Protein AF-A0A0P7BSI5-F1 (afdb_monomer)

Mean predicted aligned error: 13.87 Å

Structure (mmCIF, N/CA/C/O backbone):
data_AF-A0A0P7BSI5-F1
#
_entry.id   AF-A0A0P7BSI5-F1
#
loop_
_atom_site.group_PDB
_atom_site.id
_atom_site.type_symbol
_atom_site.label_atom_id
_atom_site.label_alt_id
_atom_site.label_comp_id
_atom_site.label_asym_id
_atom_site.label_entity_id
_atom_site.label_seq_id
_atom_site.pdbx_PDB_ins_code
_atom_site.Cartn_x
_atom_site.Cartn_y
_atom_site.Cartn_z
_atom_site.occupancy
_atom_site.B_iso_or_equiv
_atom_site.auth_seq_id
_atom_site.auth_comp_id
_atom_site.auth_asym_id
_atom_site.auth_atom_id
_atom_site.pdbx_PDB_model_num
ATOM 1 N N . MET A 1 1 ? -85.594 3.647 85.247 1.00 45.12 1 MET A N 1
ATOM 2 C CA . MET A 1 1 ? -85.128 4.109 83.918 1.00 45.12 1 MET A CA 1
ATOM 3 C C . MET A 1 1 ? -84.275 5.355 84.146 1.00 45.12 1 MET A C 1
ATOM 5 O O . MET A 1 1 ? -84.778 6.254 84.800 1.00 45.12 1 MET A O 1
ATOM 9 N N . ARG A 1 2 ? -83.015 5.381 83.673 1.00 43.72 2 ARG A N 1
ATOM 10 C CA . ARG A 1 2 ? -81.914 6.334 84.001 1.00 43.72 2 ARG A CA 1
ATOM 11 C C . ARG A 1 2 ? -80.942 5.905 85.118 1.00 43.72 2 ARG A C 1
ATOM 13 O O . ARG A 1 2 ? -80.667 6.670 86.029 1.00 43.72 2 ARG A O 1
ATOM 20 N N . LEU A 1 3 ? -80.390 4.693 85.025 1.00 41.72 3 LEU A N 1
ATOM 21 C CA . LEU A 1 3 ? -79.146 4.316 85.721 1.00 41.72 3 LEU A CA 1
ATOM 22 C C . LEU A 1 3 ? -78.471 3.142 84.985 1.00 41.72 3 LEU A C 1
ATOM 24 O O . LEU A 1 3 ? -78.188 2.102 85.563 1.00 41.72 3 LEU A O 1
ATOM 28 N N . THR A 1 4 ? -78.324 3.270 83.662 1.00 49.59 4 THR A N 1
ATOM 29 C CA . THR A 1 4 ? -77.847 2.176 82.787 1.00 49.59 4 THR A CA 1
ATOM 30 C C . THR A 1 4 ? -76.800 2.642 81.767 1.00 49.59 4 THR A C 1
ATOM 32 O O . THR A 1 4 ? -76.463 1.902 80.857 1.00 49.59 4 THR A O 1
ATOM 35 N N . ILE A 1 5 ? -76.276 3.869 81.895 1.00 52.22 5 ILE A N 1
ATOM 36 C CA . ILE A 1 5 ? -75.336 4.454 80.913 1.00 52.22 5 ILE A CA 1
ATOM 37 C C . ILE A 1 5 ? -73.977 4.829 81.541 1.00 52.22 5 ILE A C 1
ATOM 39 O O . ILE A 1 5 ? -73.001 4.994 80.822 1.00 52.22 5 ILE A O 1
ATOM 43 N N . LEU A 1 6 ? -73.853 4.876 82.876 1.00 44.31 6 LEU A N 1
ATOM 44 C CA . LEU A 1 6 ? -72.608 5.307 83.533 1.00 44.31 6 LEU A CA 1
ATOM 45 C C . LEU A 1 6 ? -71.621 4.157 83.834 1.00 44.31 6 LEU A C 1
ATOM 47 O O . LEU A 1 6 ? -70.423 4.394 83.927 1.00 44.31 6 LEU A O 1
ATOM 51 N N . THR A 1 7 ? -72.084 2.905 83.907 1.00 46.56 7 THR A N 1
ATOM 52 C CA . THR A 1 7 ? -71.236 1.723 84.182 1.00 46.56 7 THR A CA 1
ATOM 53 C C . THR A 1 7 ? -70.741 1.001 82.923 1.00 46.56 7 THR A C 1
ATOM 55 O O . THR A 1 7 ? -69.809 0.212 83.009 1.00 46.56 7 THR A O 1
ATOM 58 N N . ALA A 1 8 ? -71.297 1.311 81.746 1.00 44.84 8 ALA A N 1
ATOM 59 C CA . ALA A 1 8 ? -70.778 0.848 80.452 1.00 44.84 8 ALA A CA 1
ATOM 60 C C . ALA A 1 8 ? -69.699 1.787 79.870 1.00 44.84 8 ALA A C 1
ATOM 62 O O . ALA A 1 8 ? -69.004 1.421 78.928 1.00 44.84 8 ALA A O 1
ATOM 63 N N . LEU A 1 9 ? -69.526 2.984 80.449 1.00 43.50 9 LEU A N 1
ATOM 64 C CA . LEU A 1 9 ? -68.566 3.990 79.984 1.00 43.50 9 LEU A CA 1
ATOM 65 C C . LEU A 1 9 ? -67.195 3.904 80.688 1.00 43.50 9 LEU A C 1
ATOM 67 O O . LEU A 1 9 ? -66.234 4.498 80.211 1.00 43.50 9 LEU A O 1
ATOM 71 N N . LEU A 1 10 ? -67.075 3.142 81.786 1.00 42.25 10 LEU A N 1
ATOM 72 C CA . LEU A 1 10 ? -65.814 2.979 82.532 1.00 42.25 10 LEU A CA 1
ATOM 73 C C . LEU A 1 10 ? -64.998 1.725 82.164 1.00 42.25 10 LEU A C 1
ATOM 75 O O . LEU A 1 10 ? -63.900 1.558 82.683 1.00 42.25 10 LEU A O 1
ATOM 79 N N . PHE A 1 11 ? -65.486 0.874 81.255 1.00 43.66 11 PHE A N 1
ATOM 80 C CA . PHE A 1 11 ? -64.767 -0.331 80.804 1.00 43.66 11 PHE A CA 1
ATOM 81 C C . PHE A 1 11 ? -64.352 -0.300 79.321 1.00 43.66 11 PHE A C 1
ATOM 83 O O . PHE A 1 11 ? -63.835 -1.285 78.809 1.00 43.66 11 PHE A O 1
ATOM 90 N N . ILE A 1 12 ? -64.558 0.827 78.625 1.00 48.12 12 ILE A N 1
ATOM 91 C CA . ILE A 1 12 ? -64.302 0.955 77.172 1.00 48.12 12 ILE A CA 1
ATOM 92 C C . ILE A 1 12 ? -63.214 2.001 76.845 1.00 48.12 12 ILE A C 1
ATOM 94 O O . ILE A 1 12 ? -62.809 2.146 75.699 1.00 48.12 12 ILE A O 1
ATOM 98 N N . CYS A 1 13 ? -62.625 2.661 77.846 1.00 42.88 13 CYS A N 1
ATOM 99 C CA . CYS A 1 13 ? -61.525 3.610 77.638 1.00 42.88 13 CYS A CA 1
ATOM 100 C C . CYS A 1 13 ? -60.236 3.193 78.366 1.00 42.88 13 CYS A C 1
ATOM 102 O O . CYS A 1 13 ? -59.687 3.970 79.145 1.00 42.88 13 CYS A O 1
ATOM 104 N N . LYS A 1 14 ? -59.681 2.007 78.070 1.00 44.03 14 LYS A N 1
ATOM 105 C CA . LYS A 1 14 ? -58.213 1.929 77.979 1.00 44.03 14 LYS A CA 1
ATOM 106 C C . LYS A 1 14 ? -57.858 2.509 76.619 1.00 44.03 14 LYS A C 1
ATOM 108 O O . LYS A 1 14 ? -57.865 1.822 75.604 1.00 44.03 14 LYS A O 1
ATOM 113 N N . LEU A 1 15 ? -57.686 3.829 76.627 1.00 45.41 15 LEU A N 1
ATOM 114 C CA . LEU A 1 15 ? -57.148 4.582 75.511 1.00 45.41 15 LEU A CA 1
ATOM 115 C C . LEU A 1 15 ? -55.914 3.866 74.965 1.00 45.41 15 LEU A C 1
ATOM 117 O O . LEU A 1 15 ? -55.034 3.467 75.729 1.00 45.41 15 LEU A O 1
ATOM 121 N N . LEU A 1 16 ? -55.900 3.757 73.640 1.00 51.22 16 LEU A N 1
ATOM 122 C CA . LEU A 1 16 ? -54.784 3.430 72.761 1.00 51.22 16 LEU A CA 1
ATOM 123 C C . LEU A 1 16 ? -53.594 4.373 73.017 1.00 51.22 16 LEU A C 1
ATOM 125 O O . LEU A 1 16 ? -53.287 5.254 72.218 1.00 51.22 16 LEU A O 1
ATOM 129 N N . SER A 1 17 ? -52.952 4.228 74.171 1.00 56.50 17 SER A N 1
ATOM 130 C CA . SER A 1 17 ? -51.628 4.775 74.423 1.00 56.50 17 SER A CA 1
ATOM 131 C C . SER A 1 17 ? -50.634 3.865 73.727 1.00 56.50 17 SER A C 1
ATOM 133 O O . SER A 1 17 ? -50.685 2.651 73.915 1.00 56.50 17 SER A O 1
ATOM 135 N N . ALA A 1 18 ? -49.701 4.442 72.974 1.00 63.06 18 ALA A N 1
ATOM 136 C CA . ALA A 1 18 ? -48.466 3.740 72.654 1.00 63.06 18 ALA A CA 1
ATOM 137 C C . ALA A 1 18 ? -47.873 3.193 73.968 1.00 63.06 18 ALA A C 1
ATOM 139 O O . ALA A 1 18 ? -47.771 3.935 74.950 1.00 63.06 18 ALA A O 1
ATOM 140 N N . GLN A 1 19 ? -47.577 1.898 74.008 1.00 83.69 19 GLN A N 1
ATOM 141 C CA . GLN A 1 19 ? -46.973 1.222 75.153 1.00 83.69 19 GLN A CA 1
ATOM 142 C C . GLN A 1 19 ? -45.653 0.615 74.704 1.00 83.69 19 GLN A C 1
ATOM 144 O O . GLN A 1 19 ? -45.592 -0.014 73.649 1.00 83.69 19 GLN A O 1
ATOM 149 N N . THR A 1 20 ? -44.609 0.822 75.499 1.00 91.19 20 THR A N 1
ATOM 150 C CA . THR A 1 20 ? -43.368 0.062 75.367 1.00 91.19 20 THR A CA 1
ATOM 151 C C . THR A 1 20 ? -43.580 -1.279 76.052 1.00 91.19 20 THR A C 1
ATOM 153 O O . THR A 1 20 ? -43.958 -1.282 77.220 1.00 91.19 20 THR A O 1
ATOM 156 N N . ILE A 1 21 ? -43.357 -2.377 75.334 1.00 93.31 21 ILE A N 1
ATOM 157 C CA . ILE A 1 21 ? -43.449 -3.743 75.863 1.00 93.31 21 ILE A CA 1
ATOM 158 C C . ILE A 1 21 ? -42.067 -4.381 75.751 1.00 93.31 21 ILE A C 1
ATOM 160 O O . ILE A 1 21 ? -41.426 -4.311 74.696 1.00 93.31 21 ILE A O 1
ATOM 164 N N . ILE A 1 22 ? -41.589 -4.952 76.851 1.00 93.50 22 ILE A N 1
ATOM 165 C CA . ILE A 1 22 ? -40.233 -5.482 76.986 1.00 93.50 22 ILE A CA 1
ATOM 166 C C . ILE A 1 22 ? -40.314 -6.989 77.201 1.00 93.50 22 ILE A C 1
ATOM 168 O O . ILE A 1 22 ? -41.093 -7.469 78.018 1.00 93.50 22 ILE A O 1
ATOM 172 N N . TRP A 1 23 ? -39.490 -7.731 76.468 1.00 93.56 23 TRP A N 1
ATOM 173 C CA . TRP A 1 23 ? -39.279 -9.150 76.723 1.00 93.56 23 TRP A CA 1
ATOM 174 C C . TRP A 1 23 ? -38.597 -9.347 78.078 1.00 93.56 23 TRP A C 1
ATOM 176 O O . TRP A 1 23 ? -37.487 -8.845 78.279 1.00 93.56 23 TRP A O 1
ATOM 186 N N . ASP A 1 24 ? -39.234 -10.078 78.987 1.00 91.25 24 ASP A N 1
ATOM 187 C CA . ASP A 1 24 ? -38.677 -10.425 80.299 1.00 91.25 24 ASP A CA 1
ATOM 188 C C . ASP A 1 24 ? -38.489 -11.938 80.495 1.00 91.25 24 ASP A C 1
ATOM 190 O O . ASP A 1 24 ? -37.777 -12.349 81.413 1.00 91.25 24 ASP A O 1
ATOM 194 N N . GLY A 1 25 ? -39.059 -12.760 79.605 1.00 90.50 25 GLY A N 1
ATOM 195 C CA . GLY A 1 25 ? -38.913 -14.214 79.616 1.00 90.50 25 GLY A CA 1
ATOM 196 C C . GLY A 1 25 ? -39.577 -14.904 80.813 1.00 90.50 25 GLY A C 1
ATOM 197 O O . GLY A 1 25 ? -39.114 -15.971 81.210 1.00 90.50 25 GLY A O 1
ATOM 198 N N . GLY A 1 26 ? -40.621 -14.311 81.409 1.00 90.56 26 GLY A N 1
ATOM 199 C CA . GLY A 1 26 ? -41.332 -14.875 82.567 1.00 90.56 26 GLY A CA 1
ATOM 200 C C . GLY A 1 26 ? -42.102 -16.185 82.312 1.00 90.56 26 GLY A C 1
ATOM 201 O O . GLY A 1 26 ? -42.453 -16.876 83.273 1.00 90.56 26 GLY A O 1
ATOM 202 N N . GLY A 1 27 ? -42.353 -16.538 81.047 1.00 91.19 27 GLY A N 1
ATOM 203 C CA . GLY A 1 27 ? -43.039 -17.750 80.596 1.00 91.19 27 GLY A CA 1
ATOM 204 C C . GLY A 1 27 ? -42.075 -18.875 80.216 1.00 91.19 27 GLY A C 1
ATOM 205 O O . GLY A 1 27 ? -41.243 -19.303 81.018 1.00 91.19 27 GLY A O 1
ATOM 206 N N . ASP A 1 28 ? -42.197 -19.393 78.992 1.00 91.12 28 ASP A N 1
ATOM 207 C CA . ASP A 1 28 ? -41.269 -20.404 78.456 1.00 91.12 28 ASP A CA 1
ATOM 208 C C . ASP A 1 28 ? -39.883 -19.862 78.049 1.00 91.12 28 ASP A C 1
ATOM 210 O O . ASP A 1 28 ? -38.990 -20.636 77.692 1.00 91.12 28 ASP A O 1
ATOM 214 N N . GLY A 1 29 ? -39.703 -18.541 78.090 1.00 91.00 29 GLY A N 1
ATOM 215 C CA . GLY A 1 29 ? -38.447 -17.851 77.824 1.00 91.00 29 GLY A CA 1
ATOM 216 C C . GLY A 1 29 ? -38.031 -17.765 76.354 1.00 91.00 29 GLY A C 1
ATOM 217 O O . GLY A 1 29 ? -36.954 -17.231 76.097 1.00 91.00 29 GLY A O 1
ATOM 218 N N . SER A 1 30 ? -38.831 -18.247 75.389 1.00 91.62 30 SER A N 1
ATOM 219 C CA . SER A 1 30 ? -38.418 -18.289 73.970 1.00 91.62 30 SER A CA 1
ATOM 220 C C . SER A 1 30 ? -39.510 -18.066 72.916 1.00 91.62 30 SER A C 1
ATOM 222 O O . SER A 1 30 ? -39.181 -17.773 71.760 1.00 91.62 30 SER A O 1
ATOM 224 N N . THR A 1 31 ? -40.801 -18.178 73.244 1.00 93.69 31 THR A N 1
ATOM 225 C CA . THR A 1 31 ? -41.887 -18.024 72.257 1.00 93.69 31 THR A CA 1
ATOM 226 C C . THR A 1 31 ? -42.557 -16.654 72.330 1.00 93.69 31 THR A C 1
ATOM 228 O O . THR A 1 31 ? -43.027 -16.221 73.383 1.00 93.69 31 THR A O 1
ATOM 231 N N . TRP A 1 32 ? -42.612 -15.945 71.195 1.00 94.50 32 TRP A N 1
ATOM 232 C CA . TRP A 1 32 ? -43.262 -14.630 71.091 1.00 94.50 32 TRP A CA 1
ATOM 233 C C . TRP A 1 32 ? -44.727 -14.683 71.536 1.00 94.50 32 TRP A C 1
ATOM 235 O O . TRP A 1 32 ? -45.255 -13.732 72.117 1.00 94.50 32 TRP A O 1
ATOM 245 N N . GLU A 1 33 ? -45.391 -15.797 71.232 1.00 93.50 33 GLU A N 1
ATOM 246 C CA . GLU A 1 33 ? -46.813 -16.010 71.467 1.00 93.50 33 GLU A CA 1
ATOM 247 C C . GLU A 1 33 ? -47.194 -16.296 72.927 1.00 93.50 33 GLU A C 1
ATOM 249 O O . GLU A 1 33 ? -48.387 -16.227 73.228 1.00 93.50 33 GLU A O 1
ATOM 254 N N . ASP A 1 34 ? -46.248 -16.600 73.822 1.00 94.50 34 ASP A N 1
ATOM 255 C CA . ASP A 1 34 ? -46.532 -16.765 75.253 1.00 94.50 34 ASP A CA 1
ATOM 256 C C . ASP A 1 34 ? -46.660 -15.382 75.922 1.00 94.50 34 ASP A C 1
ATOM 258 O O . ASP A 1 34 ? -45.665 -14.660 76.039 1.00 94.50 34 ASP A O 1
ATOM 262 N N . PRO A 1 35 ? -47.867 -14.974 76.374 1.00 94.56 35 PRO A N 1
ATOM 263 C CA . PRO A 1 35 ? -48.065 -13.674 77.006 1.00 94.56 35 PRO A CA 1
ATOM 264 C C . PRO A 1 35 ? -47.169 -13.456 78.230 1.00 94.56 35 PRO A C 1
ATOM 266 O O . PRO A 1 35 ? -46.820 -12.311 78.495 1.00 94.56 35 PRO A O 1
ATOM 269 N N . LEU A 1 36 ? -46.785 -14.527 78.942 1.00 94.19 36 LEU A N 1
ATOM 270 C CA . LEU A 1 36 ? -45.968 -14.469 80.162 1.00 94.19 36 LEU A CA 1
ATOM 271 C C . LEU A 1 36 ? -44.494 -14.130 79.896 1.00 94.19 36 LEU A C 1
ATOM 273 O O . LEU A 1 36 ? -43.755 -13.879 80.839 1.00 94.19 36 LEU A O 1
ATOM 277 N N . ASN A 1 37 ? -44.045 -14.138 78.636 1.00 94.19 37 ASN A N 1
ATOM 278 C CA . ASN A 1 37 ? -42.688 -13.721 78.261 1.00 94.19 37 ASN A CA 1
ATOM 279 C C . ASN A 1 37 ? -42.524 -12.196 78.131 1.00 94.19 37 ASN A C 1
ATOM 281 O O . ASN A 1 37 ? -41.429 -11.717 77.809 1.00 94.19 37 ASN A O 1
ATOM 285 N N . TRP A 1 38 ? -43.607 -11.443 78.326 1.00 94.62 38 TRP A N 1
ATOM 286 C CA . TRP A 1 38 ? -43.651 -9.994 78.192 1.00 94.62 38 TRP A CA 1
ATOM 287 C C . TRP A 1 38 ? -43.934 -9.341 79.543 1.00 94.62 38 TRP A C 1
ATOM 289 O O . TRP A 1 38 ? -44.837 -9.765 80.254 1.00 94.62 38 TRP A O 1
ATOM 299 N N . ASP A 1 39 ? -43.290 -8.207 79.823 1.00 93.38 39 ASP A N 1
ATOM 300 C CA . ASP A 1 39 ? -43.419 -7.442 81.078 1.00 93.38 39 ASP A CA 1
ATOM 301 C C . ASP A 1 39 ? -44.842 -6.949 81.415 1.00 93.38 39 ASP A C 1
ATOM 303 O O . ASP A 1 39 ? -45.117 -6.481 82.524 1.00 93.38 39 ASP A O 1
ATOM 307 N N . THR A 1 40 ? -45.757 -7.029 80.448 1.00 92.31 40 THR A N 1
ATOM 308 C CA . THR A 1 40 ? -47.181 -6.700 80.599 1.00 92.31 40 THR A CA 1
ATOM 309 C C . THR A 1 40 ? -48.089 -7.926 80.734 1.00 92.31 40 THR A C 1
ATOM 311 O O . THR A 1 40 ? -49.311 -7.756 80.806 1.00 92.31 40 THR A O 1
ATOM 314 N N . ASP A 1 41 ? -47.521 -9.136 80.753 1.00 92.25 41 ASP A N 1
ATOM 315 C CA . ASP A 1 41 ? -48.210 -10.429 80.664 1.00 92.25 41 ASP A CA 1
ATOM 316 C C . ASP A 1 41 ? -49.185 -10.505 79.463 1.00 92.25 41 ASP A C 1
ATOM 318 O O . ASP A 1 41 ? -50.260 -11.114 79.528 1.00 92.25 41 ASP A O 1
ATOM 322 N N . ALA A 1 42 ? -48.854 -9.821 78.360 1.00 91.75 42 ALA A N 1
ATOM 323 C CA . ALA A 1 42 ? -49.693 -9.686 77.172 1.00 91.75 42 ALA A CA 1
ATOM 324 C C . ALA A 1 42 ? -48.864 -9.663 75.878 1.00 91.75 42 ALA A C 1
ATOM 326 O O . ALA A 1 42 ? -47.836 -8.996 75.791 1.00 91.75 42 ALA A O 1
ATOM 327 N N . ILE A 1 43 ? -49.366 -10.338 74.835 1.00 92.56 43 ILE A N 1
ATOM 328 C CA . ILE A 1 43 ? -48.757 -10.320 73.495 1.00 92.56 43 ILE A CA 1
ATOM 329 C C . ILE A 1 43 ? -48.762 -8.880 72.943 1.00 92.56 43 ILE A C 1
ATOM 331 O O . ILE A 1 43 ? -49.797 -8.202 73.032 1.00 92.56 43 ILE A O 1
ATOM 335 N N . PRO A 1 44 ? -47.662 -8.412 72.321 1.00 93.38 44 PRO A N 1
ATOM 336 C CA . PRO A 1 44 ? -47.588 -7.090 71.721 1.00 93.38 44 PRO A CA 1
ATOM 337 C C . PRO A 1 44 ? -48.712 -6.769 70.731 1.00 93.38 44 PRO A C 1
ATOM 339 O O . PRO A 1 44 ? -49.111 -7.573 69.893 1.00 93.38 44 PRO A O 1
ATOM 342 N N . CYS A 1 45 ? -49.200 -5.536 70.818 1.00 89.81 45 CYS A N 1
ATOM 343 C CA . CYS A 1 45 ? -50.287 -4.995 70.012 1.00 89.81 45 CYS A CA 1
ATOM 344 C C . CYS A 1 45 ? -49.793 -4.155 68.821 1.00 89.81 45 CYS A C 1
ATOM 346 O O . CYS A 1 45 ? -48.649 -3.704 68.786 1.00 89.81 45 CYS A O 1
ATOM 348 N N . THR A 1 46 ? -50.696 -3.787 67.905 1.00 89.38 46 THR A N 1
ATOM 349 C CA . THR A 1 46 ? -50.375 -2.970 66.714 1.00 89.38 46 THR A CA 1
ATOM 350 C C . THR A 1 46 ? -49.831 -1.571 67.019 1.00 89.38 46 THR A C 1
ATOM 352 O O . THR A 1 46 ? -49.252 -0.935 66.147 1.00 89.38 46 THR A O 1
ATOM 355 N N . THR A 1 47 ? -50.029 -1.059 68.236 1.00 89.19 47 THR A N 1
ATOM 356 C CA . THR A 1 47 ? -49.525 0.251 68.688 1.00 89.19 47 THR A CA 1
ATOM 357 C C . THR A 1 47 ? -48.345 0.141 69.655 1.00 89.19 47 THR A C 1
ATOM 359 O O . THR A 1 47 ? -47.925 1.153 70.218 1.00 89.19 47 THR A O 1
ATOM 362 N N . CYS A 1 48 ? -47.833 -1.069 69.874 1.00 91.62 48 CYS A N 1
ATOM 363 C CA . CYS A 1 48 ? -46.832 -1.366 70.886 1.00 91.62 48 CYS A CA 1
ATOM 364 C C . CYS A 1 48 ? -45.400 -1.241 70.324 1.00 91.62 48 CYS A C 1
ATOM 366 O O . CYS A 1 48 ? -45.108 -1.748 69.238 1.00 91.62 48 CYS A O 1
ATOM 368 N N . ASP A 1 49 ? -44.523 -0.551 71.060 1.00 91.56 49 ASP A N 1
ATOM 369 C CA . ASP A 1 49 ? -43.084 -0.447 70.790 1.00 91.56 49 ASP A CA 1
ATOM 370 C C . ASP A 1 49 ? -42.372 -1.614 71.498 1.00 91.56 49 ASP A C 1
ATOM 372 O O . ASP A 1 49 ? -42.288 -1.638 72.727 1.00 91.56 49 ASP A O 1
ATOM 376 N N . VAL A 1 50 ? -41.898 -2.601 70.739 1.00 94.19 50 VAL A N 1
ATOM 377 C CA . VAL A 1 50 ? -41.364 -3.860 71.276 1.00 94.19 50 VAL A CA 1
ATOM 378 C C . VAL A 1 50 ? -39.855 -3.794 71.463 1.00 94.19 50 VAL A C 1
ATOM 380 O O . VAL A 1 50 ? -39.120 -3.373 70.567 1.00 94.19 50 VAL A O 1
ATOM 383 N N . ILE A 1 51 ? -39.374 -4.257 72.616 1.00 93.94 51 ILE A N 1
ATOM 384 C CA . ILE A 1 51 ? -37.948 -4.335 72.928 1.00 93.94 51 ILE A CA 1
ATOM 385 C C . ILE A 1 51 ? -37.573 -5.753 73.372 1.00 93.94 51 ILE A C 1
ATOM 387 O O . ILE A 1 51 ? -38.087 -6.242 74.374 1.00 93.94 51 ILE A O 1
ATOM 391 N N . ILE A 1 52 ? -36.614 -6.371 72.679 1.00 94.25 52 ILE A N 1
ATOM 392 C CA . ILE A 1 52 ? -36.001 -7.655 73.057 1.00 94.25 52 ILE A CA 1
ATOM 393 C C . ILE A 1 52 ? -34.607 -7.380 73.628 1.00 94.25 52 ILE A C 1
ATOM 395 O O . ILE A 1 52 ? -33.818 -6.655 73.009 1.00 94.25 52 ILE A O 1
ATOM 399 N N . ARG A 1 53 ? -34.311 -7.914 74.820 1.00 91.06 53 ARG A N 1
ATOM 400 C CA . ARG A 1 53 ? -33.049 -7.692 75.546 1.00 91.06 53 ARG A CA 1
ATOM 401 C C . ARG A 1 53 ? -32.503 -8.980 76.157 1.00 91.06 53 ARG A C 1
ATOM 403 O O . ARG A 1 53 ? -33.164 -9.569 76.998 1.00 91.06 53 ARG A O 1
ATOM 410 N N . GLY A 1 54 ? -31.278 -9.346 75.776 1.00 88.31 54 GLY A N 1
ATOM 411 C CA . GLY A 1 54 ? -30.563 -10.534 76.248 1.00 88.31 54 GLY A CA 1
ATOM 412 C C . GLY A 1 54 ? -31.324 -11.852 76.088 1.00 88.31 54 GLY A C 1
ATOM 413 O O . GLY A 1 54 ? -31.258 -12.670 77.002 1.00 88.31 54 GLY A O 1
ATOM 414 N N . ALA A 1 55 ? -32.070 -12.038 74.993 1.00 91.25 55 ALA A N 1
ATOM 415 C CA . ALA A 1 55 ? -32.959 -13.189 74.825 1.00 91.25 55 ALA A CA 1
ATOM 416 C C . ALA A 1 55 ? -32.988 -13.762 73.401 1.00 91.25 55 ALA A C 1
ATOM 418 O O . ALA A 1 55 ? -32.790 -13.034 72.424 1.00 91.25 55 ALA A O 1
ATOM 419 N N . ASP A 1 56 ? -33.323 -15.052 73.317 1.00 92.75 56 ASP A N 1
ATOM 420 C CA . ASP A 1 56 ? -33.585 -15.789 72.081 1.00 92.75 56 ASP A CA 1
ATOM 421 C C . ASP A 1 56 ? -35.097 -15.911 71.870 1.00 92.75 56 ASP A C 1
ATOM 423 O O . ASP A 1 56 ? -35.773 -16.679 72.553 1.00 92.75 56 ASP A O 1
ATOM 427 N N . VAL A 1 57 ? -35.644 -15.140 70.931 1.00 94.25 57 VAL A N 1
ATOM 428 C CA . VAL A 1 57 ? -37.092 -15.039 70.699 1.00 94.25 57 VAL A CA 1
ATOM 429 C C . VAL A 1 57 ? -37.462 -15.663 69.362 1.00 94.25 57 VAL A C 1
ATOM 431 O O . VAL A 1 57 ? -36.853 -15.365 68.335 1.00 94.25 57 VAL A O 1
ATOM 434 N N . SER A 1 58 ? -38.504 -16.489 69.348 1.00 93.00 58 SER A N 1
ATOM 435 C CA . SER A 1 58 ? -39.051 -17.109 68.141 1.00 93.00 58 SER A CA 1
ATOM 436 C C . SER A 1 58 ? -40.468 -16.616 67.839 1.00 93.00 58 SER A C 1
ATOM 438 O O . SER A 1 58 ? -41.328 -16.604 68.714 1.00 93.00 58 SER A O 1
ATOM 440 N N . ILE A 1 59 ? -40.720 -16.205 66.591 1.00 92.38 59 ILE A N 1
ATOM 441 C CA . ILE A 1 59 ? -42.057 -15.853 66.083 1.00 92.38 59 ILE A CA 1
ATOM 442 C C . ILE A 1 59 ? -42.568 -17.016 65.236 1.00 92.38 59 ILE A C 1
ATOM 444 O O . ILE A 1 59 ? -41.912 -17.426 64.271 1.00 92.38 59 ILE A O 1
ATOM 448 N N . SER A 1 60 ? -43.751 -17.525 65.564 1.00 90.88 60 SER A N 1
ATOM 449 C CA . SER A 1 60 ? -44.377 -18.682 64.910 1.00 90.88 60 SER A CA 1
ATOM 450 C C . SER A 1 60 ? -45.839 -18.436 64.516 1.00 90.88 60 SER A C 1
ATOM 452 O O . SER A 1 60 ? -46.603 -19.365 64.265 1.00 90.88 60 SER A O 1
ATOM 454 N N . SER A 1 61 ? -46.244 -17.168 64.444 1.00 91.00 61 SER A N 1
ATOM 455 C CA . SER A 1 61 ? -47.574 -16.725 64.033 1.00 91.00 61 SER A CA 1
ATOM 456 C C . SER A 1 61 ? -47.515 -15.331 63.394 1.00 91.00 61 SER A C 1
ATOM 458 O O . SER A 1 61 ? -46.478 -14.668 63.406 1.00 91.00 61 SER A O 1
ATOM 460 N N . ASN A 1 62 ? -48.619 -14.874 62.793 1.00 90.62 62 ASN A N 1
ATOM 461 C CA . ASN A 1 62 ? -48.682 -13.517 62.246 1.00 90.62 62 ASN A CA 1
ATOM 462 C C . ASN A 1 62 ? -48.701 -12.485 63.381 1.00 90.62 62 ASN A C 1
ATOM 464 O O . ASN A 1 62 ? -49.564 -12.556 64.254 1.00 90.62 62 ASN A O 1
ATOM 468 N N . GLN A 1 63 ? -47.803 -11.503 63.323 1.00 92.44 63 GLN A N 1
ATOM 469 C CA . GLN A 1 63 ? -47.633 -10.468 64.343 1.00 92.44 63 GLN A CA 1
ATOM 470 C C . GLN A 1 63 ? -47.726 -9.076 63.724 1.00 92.44 63 GLN A C 1
ATOM 472 O O . GLN A 1 63 ? -47.277 -8.864 62.599 1.00 92.44 63 GLN A O 1
ATOM 477 N N . SER A 1 64 ? -48.286 -8.122 64.469 1.00 91.31 64 SER A N 1
ATOM 478 C CA . SER A 1 64 ? -48.427 -6.730 64.033 1.00 91.31 64 SER A CA 1
ATOM 479 C C . SER A 1 64 ? -48.110 -5.781 65.186 1.00 91.31 64 SER A C 1
ATOM 481 O O . SER A 1 64 ? -48.797 -5.815 66.205 1.00 91.31 64 SER A O 1
ATOM 483 N N . ILE A 1 65 ? -47.105 -4.923 65.014 1.00 91.81 65 ILE A N 1
ATOM 484 C CA . ILE A 1 65 ? -46.552 -4.032 66.046 1.00 91.81 65 ILE A CA 1
ATOM 485 C C . ILE A 1 65 ? -46.219 -2.642 65.488 1.00 91.81 65 ILE A C 1
ATOM 487 O O . ILE A 1 65 ? -46.276 -2.402 64.279 1.00 91.81 65 ILE A O 1
ATOM 491 N N . LYS A 1 66 ? -45.861 -1.710 66.376 1.00 88.94 66 LYS A N 1
ATOM 492 C CA . LYS A 1 66 ? -45.508 -0.332 66.013 1.00 88.94 66 LYS A CA 1
ATOM 493 C C . LYS A 1 66 ? -44.029 -0.182 65.653 1.00 88.94 66 LYS A C 1
ATOM 495 O O . LYS A 1 66 ? -43.711 0.439 64.642 1.00 88.94 66 LYS A O 1
ATOM 500 N N . SER A 1 67 ? -43.141 -0.725 66.484 1.00 90.56 67 SER A N 1
ATOM 501 C CA . SER A 1 67 ? -41.689 -0.750 66.271 1.00 90.56 67 SER A CA 1
ATOM 502 C C . SER A 1 67 ? -41.057 -1.938 66.998 1.00 90.56 67 SER A C 1
ATOM 504 O O . SER A 1 67 ? -41.667 -2.497 67.911 1.00 90.56 67 SER A O 1
ATOM 506 N N . LEU A 1 68 ? -39.849 -2.326 66.591 1.00 92.38 68 LEU A N 1
ATOM 507 C CA . LEU A 1 68 ? -39.083 -3.424 67.179 1.00 92.38 68 LEU A CA 1
ATOM 508 C C . LEU A 1 68 ? -37.626 -3.011 67.391 1.00 92.38 68 LEU A C 1
ATOM 510 O O . LEU A 1 68 ? -36.979 -2.510 66.473 1.00 92.38 68 LEU A O 1
ATOM 514 N N . SER A 1 69 ? -37.082 -3.259 68.580 1.00 93.38 69 SER A N 1
ATOM 515 C CA . SER A 1 69 ? -35.672 -3.020 68.892 1.00 93.38 69 SER A CA 1
ATOM 516 C C . SER A 1 69 ? -35.048 -4.231 69.582 1.00 93.38 69 SER A C 1
ATOM 518 O O . SER A 1 69 ? -35.454 -4.601 70.682 1.00 93.38 69 SER A O 1
ATOM 520 N N . ILE A 1 70 ? -34.036 -4.821 68.949 1.00 93.75 70 ILE A N 1
ATOM 521 C CA . ILE A 1 70 ? -33.257 -5.947 69.473 1.00 93.75 70 ILE A CA 1
ATOM 522 C C . ILE A 1 70 ? -31.957 -5.398 70.054 1.00 93.75 70 ILE A C 1
ATOM 524 O O . ILE A 1 70 ? -31.205 -4.707 69.361 1.00 93.75 70 ILE A O 1
ATOM 528 N N . ARG A 1 71 ? -31.707 -5.663 71.340 1.00 92.00 71 ARG A N 1
ATOM 529 C CA . ARG A 1 71 ? -30.564 -5.114 72.084 1.00 92.00 71 ARG A CA 1
ATOM 530 C C . ARG A 1 71 ? -29.895 -6.173 72.943 1.00 92.00 71 ARG A C 1
ATOM 532 O O . ARG A 1 71 ? -30.545 -7.106 73.401 1.00 92.00 71 ARG A O 1
ATOM 539 N N . LYS A 1 72 ? -28.618 -5.979 73.253 1.00 87.94 72 LYS A N 1
ATOM 540 C CA . LYS A 1 72 ? -27.968 -6.728 74.328 1.00 87.94 72 LYS A CA 1
ATOM 541 C C . LYS A 1 72 ? -28.494 -6.311 75.694 1.00 87.94 72 LYS A C 1
ATOM 543 O O . LYS A 1 72 ? -28.894 -5.156 75.885 1.00 87.94 72 LYS A O 1
ATOM 548 N N . ASP A 1 73 ? -28.448 -7.234 76.643 1.00 80.38 73 ASP A N 1
ATOM 549 C CA . ASP A 1 73 ? -28.614 -6.869 78.042 1.00 80.38 73 ASP A CA 1
ATOM 550 C C . ASP A 1 73 ? -27.386 -6.077 78.528 1.00 80.38 73 ASP A C 1
ATOM 552 O O . ASP A 1 73 ? -26.239 -6.487 78.336 1.00 80.38 73 ASP A O 1
ATOM 556 N N . LEU A 1 74 ? -27.625 -4.926 79.160 1.00 75.62 74 LEU A N 1
ATOM 557 C CA . LEU A 1 74 ? -26.564 -4.076 79.699 1.00 75.62 74 LEU A CA 1
ATOM 558 C C . LEU A 1 74 ? -25.939 -4.666 80.973 1.00 75.62 74 LEU A C 1
ATOM 560 O O . LEU A 1 74 ? -24.812 -4.293 81.294 1.00 75.62 74 LEU A O 1
ATOM 564 N N . SER A 1 75 ? -26.632 -5.567 81.684 1.00 76.19 75 SER A N 1
ATOM 565 C CA . SER A 1 75 ? -26.085 -6.237 82.875 1.00 76.19 75 SER A CA 1
ATOM 566 C C . SER A 1 75 ? -25.204 -7.442 82.552 1.00 76.19 75 SER A C 1
ATOM 568 O O . SER A 1 75 ? -24.146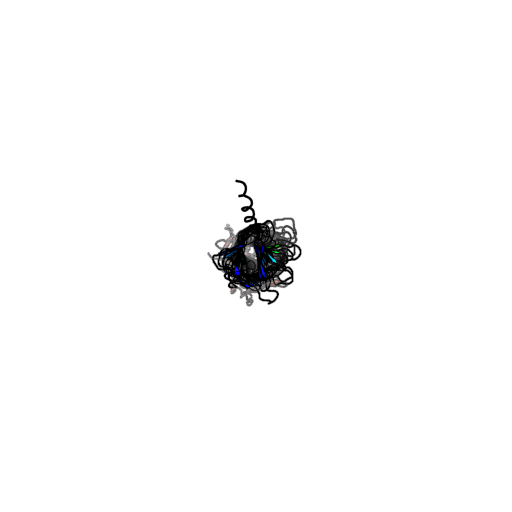 -7.581 83.162 1.00 76.19 75 SER A O 1
ATOM 570 N N . ASN A 1 76 ? -25.613 -8.292 81.606 1.00 69.12 76 ASN A N 1
ATOM 571 C CA . ASN A 1 76 ? -24.951 -9.577 81.349 1.00 69.12 76 ASN A CA 1
ATOM 572 C C . ASN A 1 76 ? -24.222 -9.668 79.999 1.00 69.12 76 ASN A C 1
ATOM 574 O O . ASN A 1 76 ? -23.586 -10.683 79.724 1.00 69.12 76 ASN A O 1
ATOM 578 N N . ILE A 1 77 ? -24.276 -8.619 79.162 1.00 75.31 77 ILE A N 1
ATOM 579 C CA . ILE A 1 77 ? -23.651 -8.562 77.820 1.00 75.31 77 ILE A CA 1
ATOM 580 C C . ILE A 1 77 ? -24.149 -9.694 76.894 1.00 75.31 77 ILE A C 1
ATOM 582 O O . ILE A 1 77 ? -23.565 -9.964 75.850 1.00 75.31 77 ILE A O 1
ATOM 586 N N . THR A 1 78 ? -25.249 -10.364 77.239 1.00 83.81 78 THR A N 1
ATOM 587 C CA . THR A 1 78 ? -25.849 -11.386 76.384 1.00 83.81 78 THR A CA 1
ATOM 588 C C . THR A 1 78 ? -26.496 -10.692 75.181 1.00 83.81 78 THR A C 1
ATOM 590 O O . THR A 1 78 ? -27.314 -9.782 75.388 1.00 83.81 78 THR A O 1
ATOM 593 N N . PRO A 1 79 ? -26.121 -11.043 73.938 1.00 86.69 79 PRO A N 1
ATOM 594 C CA . PRO A 1 79 ? -26.803 -10.547 72.751 1.00 86.69 79 PRO A CA 1
ATOM 595 C C . PRO A 1 79 ? -28.230 -11.099 72.685 1.00 86.69 79 PRO A C 1
ATOM 597 O O . PRO A 1 79 ? -28.572 -12.051 73.381 1.00 86.69 79 PRO A O 1
ATOM 600 N N . SER A 1 80 ? -29.071 -10.472 71.869 1.00 91.44 80 SER A N 1
ATOM 601 C CA . SER A 1 80 ? -30.406 -10.998 71.581 1.00 91.44 80 SER A CA 1
ATOM 602 C C . SER A 1 80 ? -30.457 -11.559 70.169 1.00 91.44 80 SER A C 1
ATOM 604 O O . SER A 1 80 ? -29.904 -10.946 69.249 1.00 91.44 80 SER A O 1
ATOM 606 N N . HIS A 1 81 ? -31.195 -12.652 70.001 1.00 92.25 81 HIS A N 1
ATOM 607 C CA . HIS A 1 81 ? -31.471 -13.268 68.710 1.00 92.25 81 HIS A CA 1
ATOM 608 C C . HIS A 1 81 ? -32.985 -13.312 68.479 1.00 92.25 81 HIS A C 1
ATOM 610 O O . HIS A 1 81 ? -33.747 -13.766 69.330 1.00 92.25 81 HIS A O 1
ATOM 616 N N . LEU A 1 82 ? -33.443 -12.845 67.318 1.00 92.50 82 LEU A N 1
ATOM 617 C CA . LEU A 1 82 ? -34.832 -13.001 66.883 1.00 92.50 82 LEU A CA 1
ATOM 618 C C . LEU A 1 82 ? -34.897 -13.962 65.703 1.00 92.50 82 LEU A C 1
ATOM 620 O O . LEU A 1 82 ? -34.282 -13.709 64.674 1.00 92.50 82 LEU A O 1
ATOM 624 N N . THR A 1 83 ? -35.699 -15.017 65.811 1.00 91.19 83 THR A N 1
ATOM 625 C CA . THR A 1 83 ? -35.976 -15.945 64.711 1.00 91.19 83 THR A CA 1
ATOM 626 C C . THR A 1 83 ? -37.441 -15.869 64.305 1.00 91.19 83 THR A C 1
ATOM 628 O O . THR A 1 83 ? -38.330 -16.273 65.049 1.00 91.19 83 THR A O 1
ATOM 631 N N . GLN A 1 84 ? -37.719 -15.413 63.087 1.00 89.69 84 GLN A N 1
ATOM 632 C CA . GLN A 1 84 ? -39.039 -15.565 62.479 1.00 89.69 84 GLN A CA 1
ATOM 633 C C . GLN A 1 84 ? -39.111 -16.910 61.752 1.00 89.69 84 GLN A C 1
ATOM 635 O O . GLN A 1 84 ? -38.340 -17.153 60.822 1.00 89.69 84 GLN A O 1
ATOM 640 N N . SER A 1 85 ? -40.052 -17.772 62.138 1.00 84.06 85 SER A N 1
ATOM 641 C CA . SER A 1 85 ? -40.314 -19.044 61.454 1.00 84.06 85 SER A CA 1
ATOM 642 C C . SER A 1 85 ? -40.949 -18.821 60.075 1.00 84.06 85 SER A C 1
ATOM 644 O O . SER A 1 85 ? -41.636 -17.826 59.835 1.00 84.06 85 SER A O 1
ATOM 646 N N . GLY A 1 86 ? -40.726 -19.755 59.149 1.00 76.56 86 GLY A N 1
ATOM 647 C CA . GLY A 1 86 ? -41.276 -19.671 57.793 1.00 76.56 86 GLY A CA 1
ATOM 648 C C . GLY A 1 86 ? -42.808 -19.727 57.759 1.00 76.56 86 GLY A C 1
ATOM 649 O O . GLY A 1 86 ? -43.426 -20.426 58.556 1.00 76.56 86 GLY A O 1
ATOM 650 N N . GLY A 1 87 ? -43.419 -19.005 56.812 1.00 74.31 87 GLY A N 1
ATOM 651 C CA . GLY A 1 87 ? -44.874 -19.008 56.584 1.00 74.31 87 GLY A CA 1
ATOM 652 C C . GLY A 1 87 ? -45.680 -17.952 57.354 1.00 74.31 87 GLY A C 1
ATOM 653 O O . GLY A 1 87 ? -46.884 -17.840 57.131 1.00 74.31 87 GLY A O 1
ATOM 654 N N . PHE A 1 88 ? -45.035 -17.147 58.204 1.00 83.69 88 PHE A N 1
ATOM 655 C CA . PHE A 1 88 ? -45.692 -16.107 59.003 1.00 83.69 88 PHE A CA 1
ATOM 656 C C . PHE A 1 88 ? -45.319 -14.693 58.553 1.00 83.69 88 PHE A C 1
ATOM 658 O O . PHE A 1 88 ? -44.268 -14.483 57.948 1.00 83.69 88 PHE A O 1
ATOM 665 N N . THR A 1 89 ? -46.185 -13.720 58.850 1.00 85.19 89 THR A N 1
ATOM 666 C CA . THR A 1 89 ? -45.989 -12.295 58.541 1.00 85.19 89 THR A CA 1
ATOM 667 C C . THR A 1 89 ? -45.751 -11.482 59.813 1.00 85.19 89 THR A C 1
ATOM 669 O O . THR A 1 89 ? -46.595 -11.501 60.706 1.00 85.19 89 THR A O 1
ATOM 672 N N . LEU A 1 90 ? -44.660 -10.717 59.869 1.00 86.00 90 LEU A N 1
ATOM 673 C CA . LEU A 1 90 ? -44.433 -9.652 60.848 1.00 86.00 90 LEU A CA 1
ATOM 674 C C . LEU A 1 90 ? -44.740 -8.302 60.188 1.00 86.00 90 LEU A C 1
ATOM 676 O O . LEU A 1 90 ? -44.106 -7.938 59.200 1.00 86.00 90 LEU A O 1
ATOM 680 N N . VAL A 1 91 ? -45.715 -7.562 60.707 1.00 87.31 91 VAL A N 1
ATOM 681 C CA . VAL A 1 91 ? -46.072 -6.219 60.240 1.00 87.31 91 VAL A CA 1
ATOM 682 C C . VAL A 1 91 ? -45.593 -5.186 61.253 1.00 87.31 91 VAL A C 1
ATOM 684 O O . VAL A 1 91 ? -45.992 -5.214 62.413 1.00 87.31 91 VAL A O 1
ATOM 687 N N . ILE A 1 92 ? -44.767 -4.247 60.810 1.00 85.25 92 ILE A N 1
ATOM 688 C CA . ILE A 1 92 ? -44.329 -3.086 61.586 1.00 85.25 92 ILE A CA 1
ATOM 689 C C . ILE A 1 92 ? -44.939 -1.856 60.914 1.00 85.25 92 ILE A C 1
ATOM 691 O O . ILE A 1 92 ? -44.605 -1.548 59.772 1.00 85.25 92 ILE A O 1
ATOM 695 N N . SER A 1 93 ? -45.885 -1.177 61.563 1.00 77.50 93 SER A N 1
ATOM 696 C CA . SER A 1 93 ? -46.641 -0.084 60.931 1.00 77.50 93 SER A CA 1
ATOM 697 C C . SER A 1 93 ? -46.769 1.133 61.843 1.00 77.50 93 SER A C 1
ATOM 699 O O . SER A 1 93 ? -47.576 1.109 62.773 1.00 77.50 93 SER A O 1
ATOM 701 N N . SER A 1 94 ? -46.000 2.205 61.593 1.00 68.50 94 SER A N 1
ATOM 702 C CA . SER A 1 94 ? -46.072 3.442 62.395 1.00 68.50 94 SER A CA 1
ATOM 703 C C . SER A 1 94 ? -45.240 4.614 61.856 1.00 68.50 94 SER A C 1
ATOM 705 O O . SER A 1 94 ? -44.144 4.402 61.351 1.00 68.50 94 SER A O 1
ATOM 707 N N . ALA A 1 95 ? -45.683 5.854 62.124 1.00 66.12 95 ALA A N 1
ATOM 708 C CA . ALA A 1 95 ? -44.918 7.104 61.974 1.00 66.12 95 ALA A CA 1
ATOM 709 C C . ALA A 1 95 ? -43.797 7.255 63.031 1.00 66.12 95 ALA A C 1
ATOM 711 O O . ALA A 1 95 ? -43.835 8.147 63.879 1.00 66.12 95 ALA A O 1
ATOM 712 N N . VAL A 1 96 ? -42.822 6.342 63.029 1.00 71.81 96 VAL A N 1
ATOM 713 C CA . VAL A 1 96 ? -41.618 6.372 63.889 1.00 71.81 96 VAL A CA 1
ATOM 714 C C . VAL A 1 96 ? -40.358 6.674 63.079 1.00 71.81 96 VAL A C 1
ATOM 716 O O . VAL A 1 96 ? -40.320 6.484 61.864 1.00 71.81 96 VAL A O 1
ATOM 719 N N . THR A 1 97 ? -39.299 7.125 63.759 1.00 79.50 97 THR A N 1
ATOM 720 C CA . THR A 1 97 ? -37.993 7.373 63.129 1.00 79.50 97 THR A CA 1
ATOM 721 C C . THR A 1 97 ? -37.361 6.088 62.588 1.00 79.50 97 THR A C 1
ATOM 723 O O . THR A 1 97 ? -36.827 6.108 61.487 1.00 79.50 97 THR A O 1
ATOM 726 N N . VAL A 1 98 ? -37.436 4.980 63.336 1.00 82.69 98 VAL A N 1
ATOM 727 C CA . VAL A 1 98 ? -36.911 3.663 62.937 1.00 82.69 98 VAL A CA 1
ATOM 728 C C . VAL A 1 98 ? -37.965 2.598 63.236 1.00 82.69 98 VAL A C 1
ATOM 730 O O . VAL A 1 98 ? -38.455 2.545 64.365 1.00 82.69 98 VAL A O 1
ATOM 733 N N . GLY A 1 99 ? -38.320 1.774 62.247 1.00 85.56 99 GLY A N 1
ATOM 734 C CA . GLY A 1 99 ? -39.291 0.685 62.408 1.00 85.56 99 GLY A CA 1
ATOM 735 C C . GLY A 1 99 ? -38.698 -0.537 63.107 1.00 85.56 99 GLY A C 1
ATOM 736 O O . GLY A 1 99 ? -39.245 -1.013 64.102 1.00 85.56 99 GLY A O 1
ATOM 737 N N . PHE A 1 100 ? -37.558 -1.017 62.612 1.00 89.12 100 PHE A N 1
ATOM 738 C CA . PHE A 1 100 ? -36.845 -2.179 63.134 1.00 89.12 100 PHE A CA 1
ATOM 739 C C . PHE A 1 100 ? -35.369 -1.842 63.377 1.00 89.12 100 PHE A C 1
ATOM 741 O O . PHE A 1 100 ? -34.642 -1.475 62.457 1.00 89.12 100 PHE A O 1
ATOM 748 N N . GLN A 1 101 ? -34.920 -1.949 64.625 1.00 91.38 101 GLN A N 1
ATOM 749 C CA . GLN A 1 101 ? -33.548 -1.661 65.025 1.00 91.38 101 GLN A CA 1
ATOM 750 C C . GLN A 1 101 ? -32.842 -2.914 65.550 1.00 91.38 101 GLN A C 1
ATOM 752 O O . GLN A 1 101 ? -33.329 -3.547 66.488 1.00 91.38 101 GLN A O 1
ATOM 757 N N . ILE A 1 102 ? -31.663 -3.216 65.006 1.00 91.94 102 ILE A N 1
ATOM 758 C CA . ILE A 1 102 ? -30.790 -4.310 65.453 1.00 91.94 102 ILE A CA 1
ATOM 759 C C . ILE A 1 102 ? -29.472 -3.687 65.913 1.00 91.94 102 ILE A C 1
ATOM 761 O O . ILE A 1 102 ? -28.742 -3.111 65.111 1.00 91.94 102 ILE A O 1
ATOM 765 N N . HIS A 1 103 ? -29.195 -3.752 67.214 1.00 91.50 103 HIS A N 1
ATOM 766 C CA . HIS A 1 103 ? -27.980 -3.187 67.809 1.00 91.50 103 HIS A CA 1
ATOM 767 C C . HIS A 1 103 ? -26.740 -4.072 67.571 1.00 91.50 103 HIS A C 1
ATOM 769 O O . HIS A 1 103 ? -26.897 -5.231 67.179 1.00 91.50 103 HIS A O 1
ATOM 775 N N . PRO A 1 104 ? -25.519 -3.564 67.852 1.00 88.62 104 PRO A N 1
ATOM 776 C CA . PRO A 1 104 ? -24.300 -4.361 67.748 1.00 88.62 104 PRO A CA 1
ATOM 777 C C . PRO A 1 104 ? -24.407 -5.681 68.512 1.00 88.62 104 PRO A C 1
ATOM 779 O O . PRO A 1 104 ? -25.063 -5.746 69.559 1.00 88.62 104 PRO A O 1
ATOM 782 N N . ASP A 1 105 ? -23.741 -6.709 67.992 1.00 86.75 105 ASP A N 1
ATOM 783 C CA . ASP A 1 105 ? -23.695 -8.072 68.538 1.00 86.75 105 ASP A CA 1
ATOM 784 C C . ASP A 1 105 ? -25.037 -8.840 68.498 1.00 86.75 105 ASP A C 1
ATOM 786 O O . ASP A 1 105 ? -25.062 -10.018 68.836 1.00 86.75 105 ASP A O 1
ATOM 790 N N . CYS A 1 106 ? -26.149 -8.212 68.095 1.00 91.81 106 CYS A N 1
ATOM 791 C CA . CYS A 1 106 ? -27.469 -8.849 68.015 1.00 91.81 106 CYS A CA 1
ATOM 792 C C . CYS A 1 106 ? -27.768 -9.387 66.610 1.00 91.81 106 CYS A C 1
ATOM 794 O O . CYS A 1 106 ? -27.230 -8.888 65.619 1.00 91.81 106 CYS A O 1
ATOM 796 N N . GLU A 1 107 ? -28.688 -10.349 66.518 1.00 92.62 107 GLU A N 1
ATOM 797 C CA . GLU A 1 107 ? -29.057 -10.997 65.256 1.00 92.62 107 GLU A CA 1
ATOM 798 C C . GLU A 1 107 ? -30.575 -11.051 65.042 1.00 92.62 107 GLU A C 1
ATOM 800 O O . GLU A 1 107 ? -31.351 -11.290 65.971 1.00 92.62 107 GLU A O 1
ATOM 805 N N . ALA A 1 108 ? -31.000 -10.887 63.790 1.00 90.44 108 ALA A N 1
ATOM 806 C CA . ALA A 1 108 ? -32.340 -11.247 63.343 1.00 90.44 108 ALA A CA 1
ATOM 807 C C . ALA A 1 108 ? -32.281 -12.210 62.148 1.00 90.44 108 ALA A C 1
ATOM 809 O O . ALA A 1 108 ? -31.764 -11.857 61.087 1.00 90.44 108 ALA A O 1
ATOM 810 N N . LEU A 1 109 ? -32.862 -13.400 62.308 1.00 89.75 109 LEU A N 1
ATOM 811 C CA . LEU A 1 109 ? -33.069 -14.399 61.265 1.00 89.75 109 LEU A CA 1
ATOM 812 C C . LEU A 1 109 ? -34.523 -14.363 60.778 1.00 89.75 109 LEU A C 1
ATOM 814 O O . LEU A 1 109 ? -35.454 -14.714 61.505 1.00 89.75 109 LEU A O 1
ATOM 818 N N . MET A 1 110 ? -34.720 -13.998 59.515 1.00 88.38 110 MET A N 1
ATOM 819 C CA . MET A 1 110 ? -36.040 -13.815 58.913 1.00 88.38 110 MET A CA 1
ATOM 820 C C . MET A 1 110 ? -36.328 -14.923 57.891 1.00 88.38 110 MET A C 1
ATOM 822 O O . MET A 1 110 ? -35.844 -14.879 56.755 1.00 88.38 110 MET A O 1
ATOM 826 N N . ASN A 1 111 ? -37.134 -15.921 58.281 1.00 84.06 111 ASN A N 1
ATOM 827 C CA . ASN A 1 111 ? -37.606 -16.980 57.371 1.00 84.06 111 ASN A CA 1
ATOM 828 C C . ASN A 1 111 ? -39.032 -16.743 56.839 1.00 84.06 111 ASN A C 1
ATOM 830 O O . ASN A 1 111 ? -39.462 -17.431 55.912 1.00 84.06 111 ASN A O 1
ATOM 834 N N . GLY A 1 112 ? -39.776 -15.802 57.427 1.00 78.31 112 GLY A N 1
ATOM 835 C CA . GLY A 1 112 ? -41.124 -15.404 57.012 1.00 78.31 112 GLY A CA 1
ATOM 836 C C . GLY A 1 112 ? -41.147 -14.080 56.241 1.00 78.31 112 GLY A C 1
ATOM 837 O O . GLY A 1 112 ? -40.112 -13.558 55.833 1.00 78.31 112 GLY A O 1
ATOM 838 N N . ILE A 1 113 ? -42.345 -13.524 56.047 1.00 82.00 113 ILE A N 1
ATOM 839 C CA . ILE A 1 113 ? -42.544 -12.204 55.432 1.00 82.00 113 ILE A CA 1
ATOM 840 C C . ILE A 1 113 ? -42.450 -11.140 56.528 1.00 82.00 113 ILE A C 1
ATOM 842 O O . ILE A 1 113 ? -43.079 -11.271 57.573 1.00 82.00 113 ILE A O 1
ATOM 846 N N . THR A 1 114 ? -41.699 -10.064 56.298 1.00 82.38 114 THR A N 1
ATOM 847 C CA . THR A 1 114 ? -41.637 -8.912 57.215 1.00 82.38 114 THR A CA 1
ATOM 848 C C . THR A 1 114 ? -41.944 -7.626 56.479 1.00 82.38 114 THR A C 1
ATOM 850 O O . THR A 1 114 ? -41.102 -7.147 55.731 1.00 82.38 114 THR A O 1
ATOM 853 N N . ASN A 1 115 ? -43.133 -7.072 56.713 1.00 79.81 115 ASN A N 1
ATOM 854 C CA . ASN A 1 115 ? -43.624 -5.846 56.093 1.00 79.81 115 ASN A CA 1
ATOM 855 C C . ASN A 1 115 ? -43.424 -4.661 57.046 1.00 79.81 115 ASN A C 1
ATOM 857 O O . ASN A 1 115 ? -43.982 -4.656 58.139 1.00 79.81 115 ASN A O 1
ATOM 861 N N . ILE A 1 116 ? -42.693 -3.629 56.624 1.00 78.62 116 ILE A N 1
ATOM 862 C CA . ILE A 1 116 ? -42.454 -2.411 57.415 1.00 78.62 116 ILE A CA 1
ATOM 863 C C . ILE A 1 116 ? -43.053 -1.218 56.670 1.00 78.62 116 ILE A C 1
ATOM 865 O O . ILE A 1 116 ? -42.709 -0.997 55.517 1.00 78.62 116 ILE A O 1
ATOM 869 N N . THR A 1 117 ? -43.955 -0.458 57.293 1.00 75.62 117 THR A N 1
ATOM 870 C CA . THR A 1 117 ? -44.679 0.659 56.661 1.00 75.62 117 THR A CA 1
ATOM 871 C C . THR A 1 117 ? -44.741 1.895 57.562 1.00 75.62 117 THR A C 1
ATOM 873 O O . THR A 1 117 ? -44.872 1.803 58.781 1.00 75.62 117 THR A O 1
ATOM 876 N N . GLY A 1 118 ? -44.700 3.083 56.951 1.00 67.75 118 GLY A N 1
ATOM 877 C CA . GLY A 1 118 ? -44.949 4.358 57.632 1.00 67.75 118 GLY A CA 1
ATOM 878 C C . GLY A 1 118 ? -43.775 4.958 58.418 1.00 67.75 118 GLY A C 1
ATOM 879 O O . GLY A 1 118 ? -43.967 6.018 59.005 1.00 67.75 118 GLY A O 1
ATOM 880 N N . CYS A 1 119 ? -42.591 4.337 58.426 1.00 73.06 119 CYS A N 1
ATOM 881 C CA . CYS A 1 119 ? -41.403 4.813 59.150 1.00 73.06 119 CYS A CA 1
ATOM 882 C C . CYS A 1 119 ? -40.553 5.797 58.316 1.00 73.06 119 CYS A C 1
ATOM 884 O O . CYS A 1 119 ? -40.713 5.867 57.097 1.00 73.06 119 CYS A O 1
ATOM 886 N N . ASN A 1 120 ? -39.646 6.547 58.966 1.00 75.00 120 ASN A N 1
ATOM 887 C CA . ASN A 1 120 ? -38.594 7.285 58.247 1.00 75.00 120 ASN A CA 1
ATOM 888 C C . ASN A 1 120 ? -37.541 6.303 57.720 1.00 75.00 120 ASN A C 1
ATOM 890 O O . ASN A 1 120 ? -37.372 6.213 56.514 1.00 75.00 120 ASN A O 1
ATOM 894 N N . THR A 1 121 ? -36.905 5.543 58.620 1.00 79.19 121 THR A N 1
ATOM 895 C CA . THR A 1 121 ? -36.005 4.431 58.289 1.00 79.19 121 THR A CA 1
ATOM 896 C C . THR A 1 121 ? -36.688 3.100 58.601 1.00 79.19 121 THR A C 1
ATOM 898 O O . THR A 1 121 ? -37.110 2.881 59.741 1.00 79.19 121 THR A O 1
ATOM 901 N N . GLY A 1 122 ? -36.753 2.186 57.635 1.00 80.44 122 GLY A N 1
ATOM 902 C CA . GLY A 1 122 ? -37.343 0.859 57.844 1.00 80.44 122 GLY A CA 1
ATOM 903 C C . GLY A 1 122 ? -36.536 0.016 58.811 1.00 80.44 122 GLY A C 1
ATOM 904 O O . GLY A 1 122 ? -36.993 -0.288 59.915 1.00 80.44 122 GLY A O 1
ATOM 905 N N . ILE A 1 123 ? -35.308 -0.307 58.403 1.00 86.31 123 ILE A N 1
ATOM 906 C CA . ILE A 1 123 ? -34.337 -1.048 59.207 1.00 86.31 123 ILE A CA 1
ATOM 907 C C . ILE A 1 123 ? -33.105 -0.187 59.481 1.00 86.31 123 ILE A C 1
ATOM 909 O O . ILE A 1 123 ? -32.481 0.339 58.556 1.00 86.31 123 ILE A O 1
ATOM 913 N N . TYR A 1 124 ? -32.729 -0.084 60.754 1.00 88.44 124 TYR A N 1
ATOM 914 C CA . TYR A 1 124 ? -31.421 0.407 61.184 1.00 88.44 124 TYR A CA 1
ATOM 915 C C . TYR A 1 124 ? -30.628 -0.750 61.795 1.00 88.44 124 TYR A C 1
ATOM 917 O O . TYR A 1 124 ? -31.074 -1.360 62.772 1.00 88.44 124 TYR A O 1
ATOM 925 N N . LEU A 1 125 ? -29.475 -1.062 61.212 1.00 89.44 125 LEU A N 1
ATOM 926 C CA . LEU A 1 125 ? -28.725 -2.283 61.491 1.00 89.44 125 LEU A CA 1
ATOM 927 C C . LEU A 1 125 ? -27.281 -1.963 61.878 1.00 89.44 125 LEU A C 1
ATOM 929 O O . LEU A 1 125 ? -26.527 -1.501 61.035 1.00 89.44 125 LEU A O 1
ATOM 933 N N . ASP A 1 126 ? -26.899 -2.270 63.116 1.00 87.12 126 ASP A N 1
ATOM 934 C CA . ASP A 1 126 ? -25.501 -2.314 63.577 1.00 87.12 126 ASP A CA 1
ATOM 935 C C . ASP A 1 126 ? -25.048 -3.756 63.918 1.00 87.12 126 ASP A C 1
ATOM 937 O O . ASP A 1 126 ? -23.880 -3.991 64.218 1.00 87.12 126 ASP A O 1
ATOM 941 N N . GLY A 1 127 ? -25.984 -4.716 63.930 1.00 85.75 127 GLY A N 1
ATOM 942 C CA . GLY A 1 127 ? -25.751 -6.152 64.142 1.00 85.75 127 GLY A CA 1
ATOM 943 C C . GLY A 1 127 ? -25.850 -6.976 62.849 1.00 85.75 127 GLY A C 1
ATOM 944 O O . GLY A 1 127 ? -25.506 -6.487 61.774 1.00 85.75 127 GLY A O 1
ATOM 945 N N . LEU A 1 128 ? -26.337 -8.219 62.942 1.00 89.31 128 LEU A N 1
ATOM 946 C CA . LEU A 1 128 ? -26.537 -9.131 61.803 1.00 89.31 128 LEU A CA 1
ATOM 947 C C . LEU A 1 128 ? -28.023 -9.251 61.427 1.00 89.31 128 LEU A C 1
ATOM 949 O O . LEU A 1 128 ? -28.867 -9.572 62.265 1.00 89.31 128 LEU A O 1
ATOM 953 N N . LEU A 1 129 ? -28.345 -9.055 60.149 1.00 90.38 129 LEU A N 1
ATOM 954 C CA . LEU A 1 129 ? -29.648 -9.380 59.564 1.00 90.38 129 LEU A CA 1
ATOM 955 C C . LEU A 1 129 ? -29.485 -10.512 58.547 1.00 90.38 129 LEU A C 1
ATOM 957 O O . LEU A 1 129 ? -28.923 -10.309 57.472 1.00 90.38 129 LEU A O 1
ATOM 961 N N . ASN A 1 130 ? -30.022 -11.688 58.859 1.00 89.62 130 ASN A N 1
ATOM 962 C CA . ASN A 1 130 ? -30.009 -12.854 57.984 1.00 89.62 130 ASN A CA 1
ATOM 963 C C . ASN A 1 130 ? -31.407 -13.101 57.394 1.00 89.62 130 ASN A C 1
ATOM 965 O O . ASN A 1 130 ? -32.363 -13.396 58.108 1.00 89.62 130 ASN A O 1
ATOM 969 N N . ILE A 1 131 ? -31.539 -12.991 56.075 1.00 88.06 131 ILE A N 1
ATOM 970 C CA . ILE A 1 131 ? -32.769 -13.280 55.334 1.00 88.06 131 ILE A CA 1
ATOM 971 C C . ILE A 1 131 ? -32.624 -14.661 54.698 1.00 88.06 131 ILE A C 1
ATOM 973 O O . ILE A 1 131 ? -31.996 -14.781 53.650 1.00 88.06 131 ILE A O 1
ATOM 977 N N . ALA A 1 132 ? -33.207 -15.702 55.291 1.00 82.75 132 ALA A N 1
ATOM 978 C CA . ALA A 1 132 ? -33.159 -17.068 54.753 1.00 82.75 132 ALA A CA 1
ATOM 979 C C . ALA A 1 132 ? -34.461 -17.506 54.050 1.00 82.75 132 ALA A C 1
ATOM 981 O O . ALA A 1 132 ? -34.439 -18.447 53.260 1.00 82.75 132 ALA A O 1
ATOM 982 N N . GLY A 1 133 ? -35.572 -16.785 54.260 1.00 73.88 133 GLY A N 1
ATOM 983 C CA . GLY A 1 133 ? -36.844 -16.957 53.542 1.00 73.88 133 GLY A CA 1
ATOM 984 C C . GLY A 1 133 ? -37.176 -15.794 52.597 1.00 73.88 133 GLY A C 1
ATOM 985 O O . GLY A 1 133 ? -36.289 -15.172 52.019 1.00 73.88 133 GLY A O 1
ATOM 986 N N . THR A 1 134 ? -38.462 -15.479 52.419 1.00 68.69 134 THR A N 1
ATOM 987 C CA . THR A 1 134 ? -38.915 -14.329 51.612 1.00 68.69 134 THR A CA 1
ATOM 988 C C . THR A 1 134 ? -39.185 -13.101 52.489 1.00 68.69 134 THR A C 1
ATOM 990 O O . THR A 1 134 ? -40.312 -12.894 52.936 1.00 68.69 134 THR A O 1
ATOM 993 N N . GLY A 1 135 ? -38.179 -12.255 52.707 1.00 63.00 135 GLY A N 1
ATOM 994 C CA . GLY A 1 135 ? -38.335 -10.942 53.339 1.00 63.00 135 GLY A CA 1
ATOM 995 C C . GLY A 1 135 ? -38.793 -9.882 52.328 1.00 63.00 135 GLY A C 1
ATOM 996 O O . GLY A 1 135 ? -38.159 -9.675 51.297 1.00 63.00 135 GLY A O 1
ATOM 997 N N . THR A 1 136 ? -39.898 -9.183 52.593 1.00 64.75 136 THR A N 1
ATOM 998 C CA . THR A 1 136 ? -40.395 -8.102 51.718 1.00 64.75 136 THR A CA 1
ATOM 999 C C . THR A 1 136 ? -40.587 -6.817 52.509 1.00 64.75 136 THR A C 1
ATOM 1001 O O . THR A 1 136 ? -41.607 -6.634 53.157 1.00 64.75 136 THR A O 1
ATOM 1004 N N . ILE A 1 137 ? -39.646 -5.884 52.411 1.00 64.75 137 ILE A N 1
ATOM 1005 C CA . ILE A 1 137 ? -39.733 -4.571 53.054 1.00 64.75 137 ILE A CA 1
ATOM 1006 C C . ILE A 1 137 ? -40.407 -3.601 52.074 1.00 64.75 137 ILE A C 1
ATOM 1008 O O . ILE A 1 137 ? -39.786 -3.112 51.129 1.00 64.75 137 ILE A O 1
ATOM 1012 N N . THR A 1 138 ? -41.699 -3.334 52.283 1.00 61.72 138 THR A N 1
ATOM 1013 C CA . THR A 1 138 ? -42.486 -2.403 51.453 1.00 61.72 138 THR A CA 1
ATOM 1014 C C . THR A 1 138 ? -42.848 -1.146 52.236 1.00 61.72 138 THR A C 1
ATOM 1016 O O . THR A 1 138 ? -43.810 -1.165 52.994 1.00 61.72 138 THR A O 1
ATOM 1019 N N . GLU A 1 139 ? -42.157 -0.029 52.007 1.00 59.78 139 GLU A N 1
ATOM 1020 C CA . GLU A 1 139 ? -42.420 1.227 52.720 1.00 59.78 139 GLU A CA 1
ATOM 1021 C C . GLU A 1 139 ? -43.300 2.219 51.937 1.00 59.78 139 GLU A C 1
ATOM 1023 O O . GLU A 1 139 ? -43.086 2.466 50.746 1.00 59.78 139 GLU A O 1
ATOM 1028 N N . SER A 1 140 ? -44.249 2.863 52.628 1.00 53.31 140 SER A N 1
ATOM 1029 C CA . SER A 1 140 ? -45.085 3.967 52.128 1.00 53.31 140 SER A CA 1
ATOM 1030 C C . SER A 1 140 ? -44.923 5.217 53.015 1.00 53.31 140 SER A C 1
ATOM 1032 O O . SER A 1 140 ? -45.555 5.313 54.066 1.00 53.31 140 SER A O 1
ATOM 1034 N N . GLY A 1 141 ? -44.068 6.168 52.620 1.00 50.16 141 GLY A N 1
ATOM 1035 C CA . GLY A 1 141 ? -43.791 7.410 53.362 1.00 50.16 141 GLY A CA 1
ATOM 1036 C C . GLY A 1 141 ? -42.961 8.419 52.551 1.00 50.16 141 GLY A C 1
ATOM 1037 O O . GLY A 1 141 ? -42.331 8.047 51.556 1.00 50.16 141 GLY A O 1
ATOM 1038 N N . SER A 1 142 ? -42.996 9.704 52.935 1.00 48.31 142 SER A N 1
ATOM 1039 C CA . SER A 1 142 ? -42.455 10.831 52.150 1.00 48.31 142 SER A CA 1
ATOM 1040 C C . SER A 1 142 ? -40.943 11.068 52.279 1.00 48.31 142 SER A C 1
ATOM 1042 O O . SER A 1 142 ? -40.426 11.908 51.547 1.00 48.31 142 SER A O 1
ATOM 1044 N N . THR A 1 143 ? -40.215 10.346 53.146 1.00 54.28 143 THR A N 1
ATOM 1045 C CA . THR A 1 143 ? -38.796 10.640 53.433 1.00 54.28 143 THR A CA 1
ATOM 1046 C C . THR A 1 143 ? -37.989 9.464 54.043 1.00 54.28 143 THR A C 1
ATOM 1048 O O . THR A 1 143 ? -38.181 9.158 55.210 1.00 54.28 143 THR A O 1
ATOM 1051 N N . PHE A 1 144 ? -37.013 8.950 53.263 1.00 64.81 144 PHE A N 1
ATOM 1052 C CA . PHE A 1 144 ? -35.655 8.460 53.637 1.00 64.81 144 PHE A CA 1
ATOM 1053 C C . PHE A 1 144 ? -35.358 7.028 54.196 1.00 64.81 144 PHE A C 1
ATOM 1055 O O . PHE A 1 144 ? -35.034 6.900 55.363 1.00 64.81 144 PHE A O 1
ATOM 1062 N N . ARG A 1 145 ? -35.079 6.064 53.283 1.00 74.38 145 ARG A N 1
ATOM 1063 C CA . ARG A 1 145 ? -34.235 4.827 53.431 1.00 74.38 145 ARG A CA 1
ATOM 1064 C C . ARG A 1 145 ? -34.940 3.553 53.954 1.00 74.38 145 ARG A C 1
ATOM 1066 O O . ARG A 1 145 ? -35.269 3.456 55.127 1.00 74.38 145 ARG A O 1
ATOM 1073 N N . ALA A 1 146 ? -35.010 2.510 53.113 1.00 76.62 146 ALA A N 1
ATOM 1074 C CA . ALA A 1 146 ? -35.488 1.180 53.521 1.00 76.62 146 ALA A CA 1
ATOM 1075 C C . ALA A 1 146 ? -34.544 0.528 54.538 1.00 76.62 146 ALA A C 1
ATOM 1077 O O . ALA A 1 146 ? -34.991 -0.061 55.520 1.00 76.62 146 ALA A O 1
ATOM 1078 N N . ILE A 1 147 ? -33.234 0.621 54.293 1.00 84.06 147 ILE A N 1
ATOM 1079 C CA . ILE A 1 147 ? -32.209 0.034 55.156 1.00 84.06 147 ILE A CA 1
ATOM 1080 C C . ILE A 1 147 ? -31.050 1.016 55.296 1.00 84.06 147 ILE A C 1
ATOM 1082 O O . ILE A 1 147 ? -30.541 1.528 54.299 1.00 84.06 147 ILE A O 1
ATOM 1086 N N . THR A 1 148 ? -30.635 1.264 56.535 1.00 86.69 148 THR A N 1
ATOM 1087 C CA . THR A 1 148 ? -29.346 1.877 56.881 1.00 86.69 148 THR A CA 1
ATOM 1088 C C . THR A 1 148 ? -28.512 0.816 57.594 1.00 86.69 148 THR A C 1
ATOM 1090 O O . THR A 1 148 ? -28.886 0.394 58.688 1.00 86.69 148 THR A O 1
ATOM 1093 N N . ASN A 1 149 ? -27.430 0.360 56.962 1.00 84.88 149 ASN A N 1
ATOM 1094 C CA . ASN A 1 149 ? -26.597 -0.735 57.455 1.00 84.88 149 ASN A CA 1
ATOM 1095 C C . ASN A 1 149 ? -25.207 -0.257 57.886 1.00 84.88 149 ASN A C 1
ATOM 1097 O O . ASN A 1 149 ? -24.404 0.094 57.030 1.00 84.88 149 ASN A O 1
ATOM 1101 N N . SER A 1 150 ? -24.911 -0.327 59.177 1.00 85.06 150 SER A N 1
ATOM 1102 C CA . SER A 1 150 ? -23.573 -0.205 59.772 1.00 85.06 150 SER A CA 1
ATOM 1103 C C . SER A 1 150 ? -23.039 -1.548 60.306 1.00 85.06 150 SER A C 1
ATOM 1105 O O . SER A 1 150 ? -22.003 -1.562 60.965 1.00 85.06 150 SER A O 1
ATOM 1107 N N . GLY A 1 151 ? -23.748 -2.657 60.058 1.00 85.06 151 GLY A N 1
ATOM 1108 C CA . GLY A 1 151 ? -23.363 -4.028 60.401 1.00 85.06 151 GLY A CA 1
ATOM 1109 C C . GLY A 1 151 ? -23.381 -4.954 59.177 1.00 85.06 151 GLY A C 1
ATOM 1110 O O . GLY A 1 151 ? -22.887 -4.611 58.101 1.00 85.06 151 GLY A O 1
ATOM 1111 N N . GLU A 1 152 ? -23.969 -6.144 59.301 1.00 89.38 152 GLU A N 1
ATOM 1112 C CA . GLU A 1 152 ? -23.932 -7.164 58.244 1.00 89.38 152 GLU A CA 1
ATOM 1113 C C . GLU A 1 152 ? -25.331 -7.601 57.787 1.00 89.38 152 GLU A C 1
ATOM 1115 O O . GLU A 1 152 ? -26.163 -8.018 58.592 1.00 89.38 152 GLU A O 1
ATOM 1120 N N . ILE A 1 153 ? -25.581 -7.571 56.473 1.00 89.38 153 ILE A N 1
ATOM 1121 C CA . ILE A 1 153 ? -26.765 -8.176 55.846 1.00 89.38 153 ILE A CA 1
ATOM 1122 C C . ILE A 1 153 ? -26.345 -9.437 55.095 1.00 89.38 153 ILE A C 1
ATOM 1124 O O . ILE A 1 153 ? -25.505 -9.376 54.198 1.00 89.38 153 ILE A O 1
ATOM 1128 N N . GLN A 1 154 ? -27.000 -10.560 55.380 1.00 91.00 154 GLN A N 1
ATOM 1129 C CA . GLN A 1 154 ? -26.901 -11.791 54.599 1.00 91.00 154 GLN A CA 1
ATOM 1130 C C . GLN A 1 154 ? -28.243 -12.090 53.927 1.00 91.00 154 GLN A C 1
ATOM 1132 O O . GLN A 1 154 ? -29.249 -12.323 54.594 1.00 91.00 154 GLN A O 1
ATOM 1137 N N . VAL A 1 155 ? -28.273 -12.107 52.597 1.00 89.44 155 VAL A N 1
ATOM 1138 C CA . VAL A 1 155 ? -29.457 -12.469 51.808 1.00 89.44 155 VAL A CA 1
ATOM 1139 C C . VAL A 1 155 ? -29.273 -13.883 51.273 1.00 89.44 155 VAL A C 1
ATOM 1141 O O . VAL A 1 155 ? -28.677 -14.071 50.218 1.00 89.44 155 VAL A O 1
ATOM 1144 N N . ASN A 1 156 ? -29.773 -14.876 52.003 1.00 87.94 156 ASN A N 1
ATOM 1145 C CA . ASN A 1 156 ? -29.800 -16.288 51.607 1.00 87.94 156 ASN A CA 1
ATOM 1146 C C . ASN A 1 156 ? -31.081 -16.656 50.827 1.00 87.94 156 ASN A C 1
ATOM 1148 O O . ASN A 1 156 ? -31.045 -17.517 49.953 1.00 87.94 156 ASN A O 1
ATOM 1152 N N . GLY A 1 157 ? -32.199 -15.983 51.120 1.00 86.44 157 GLY A N 1
ATOM 1153 C CA . GLY A 1 157 ? -33.494 -16.124 50.451 1.00 86.44 157 GLY A CA 1
ATOM 1154 C C . GLY A 1 157 ? -33.795 -14.965 49.495 1.00 86.44 157 GLY A C 1
ATOM 1155 O O . GLY A 1 157 ? -32.969 -14.621 48.654 1.00 86.44 157 GLY A O 1
ATOM 1156 N N . ILE A 1 158 ? -34.977 -14.354 49.603 1.00 87.31 158 ILE A N 1
ATOM 1157 C CA . ILE A 1 158 ? -35.383 -13.198 48.785 1.00 87.31 158 ILE A CA 1
ATOM 1158 C C . ILE A 1 158 ? -35.585 -11.989 49.694 1.00 87.31 158 ILE A C 1
ATOM 1160 O O . ILE A 1 158 ? -36.419 -12.044 50.592 1.00 87.31 158 ILE A O 1
ATOM 1164 N N . LEU A 1 159 ? -34.876 -10.892 49.431 1.00 85.62 159 LEU A N 1
ATOM 1165 C CA . LEU A 1 159 ? -35.103 -9.585 50.042 1.00 85.62 159 LEU A CA 1
ATOM 1166 C C . LEU A 1 159 ? -35.645 -8.621 48.986 1.00 85.62 159 LEU A C 1
ATOM 1168 O O . LEU A 1 159 ? -34.935 -8.286 48.045 1.00 85.62 159 LEU A O 1
ATOM 1172 N N . THR A 1 160 ? -36.879 -8.144 49.138 1.00 84.94 160 THR A N 1
ATOM 1173 C CA . THR A 1 160 ? -37.424 -7.076 48.280 1.00 84.94 160 THR A CA 1
ATOM 1174 C C . THR A 1 160 ? -37.488 -5.760 49.043 1.00 84.94 160 THR A C 1
ATOM 1176 O O . THR A 1 160 ? -38.050 -5.716 50.133 1.00 84.94 160 THR A O 1
ATOM 1179 N N . VAL A 1 161 ? -36.937 -4.694 48.464 1.00 81.75 161 VAL A N 1
ATOM 1180 C CA . VAL A 1 161 ? -36.988 -3.317 48.965 1.00 81.75 161 VAL A CA 1
ATOM 1181 C C . VAL A 1 161 ? -37.562 -2.393 47.897 1.00 81.75 161 VAL A C 1
ATOM 1183 O O . VAL A 1 161 ? -37.306 -2.560 46.704 1.00 81.75 161 VAL A O 1
ATOM 1186 N N . ASN A 1 162 ? -38.319 -1.383 48.318 1.00 77.75 162 ASN A N 1
ATOM 1187 C CA . ASN A 1 162 ? -38.918 -0.400 47.410 1.00 77.75 162 ASN A CA 1
ATOM 1188 C C . ASN A 1 162 ? -38.372 1.035 47.562 1.00 77.75 162 ASN A C 1
ATOM 1190 O O . ASN A 1 162 ? -38.871 1.974 46.930 1.00 77.75 162 ASN A O 1
ATOM 1194 N N . LYS A 1 163 ? -37.346 1.207 48.405 1.00 78.31 163 LYS A N 1
ATOM 1195 C CA . LYS A 1 163 ? -36.645 2.465 48.708 1.00 78.31 163 LYS A CA 1
ATOM 1196 C C . LYS A 1 163 ? -35.135 2.215 48.826 1.00 78.31 163 LYS A C 1
ATOM 1198 O O . LYS A 1 163 ? -34.671 1.087 48.705 1.00 78.31 163 LYS A O 1
ATOM 1203 N N . ASN A 1 164 ? -34.374 3.283 49.062 1.00 80.38 164 ASN A N 1
ATOM 1204 C CA . ASN A 1 164 ? -32.910 3.260 49.116 1.00 80.38 164 ASN A CA 1
ATOM 1205 C C . ASN A 1 164 ? -32.363 2.299 50.181 1.00 80.38 164 ASN A C 1
ATOM 1207 O O . ASN A 1 164 ? -32.841 2.306 51.317 1.00 80.38 164 ASN A O 1
ATOM 1211 N N . ILE A 1 165 ? -31.308 1.568 49.824 1.00 85.19 165 ILE A N 1
ATOM 1212 C CA . ILE A 1 165 ? -30.418 0.884 50.768 1.00 85.19 165 ILE A CA 1
ATOM 1213 C C . ILE A 1 165 ? -29.157 1.731 50.882 1.00 85.19 165 ILE A C 1
ATOM 1215 O O . ILE A 1 165 ? -28.550 2.077 49.868 1.00 85.19 165 ILE A O 1
ATOM 1219 N N . GLU A 1 166 ? -28.772 2.063 52.106 1.00 86.44 166 GLU A N 1
ATOM 1220 C CA . GLU A 1 166 ? -27.507 2.719 52.407 1.00 86.44 166 GLU A CA 1
ATOM 1221 C C . GLU A 1 166 ? -26.649 1.774 53.244 1.00 86.44 166 GLU A C 1
ATOM 1223 O O . GLU A 1 166 ? -26.981 1.462 54.387 1.00 86.44 166 GLU A O 1
ATOM 1228 N N . ASN A 1 167 ? -25.574 1.289 52.636 1.00 84.56 167 ASN A N 1
ATOM 1229 C CA . ASN A 1 167 ? -24.617 0.378 53.232 1.00 84.56 167 ASN A CA 1
ATOM 1230 C C . ASN A 1 167 ? -23.355 1.127 53.644 1.00 84.56 167 ASN A C 1
ATOM 1232 O O . ASN A 1 167 ? -22.766 1.819 52.819 1.00 84.56 167 ASN A O 1
ATOM 1236 N N . TYR A 1 168 ? -22.938 0.945 54.886 1.00 82.88 168 TYR A N 1
ATOM 1237 C CA . TYR A 1 168 ? -21.677 1.428 55.430 1.00 82.88 168 TYR A CA 1
ATOM 1238 C C . TYR A 1 168 ? -20.719 0.254 55.717 1.00 82.88 168 TYR A C 1
ATOM 1240 O O . TYR A 1 168 ? -19.532 0.394 55.462 1.00 82.88 168 TYR A O 1
ATOM 1248 N N . ASP A 1 169 ? -21.211 -0.934 56.106 1.00 84.31 169 ASP A N 1
ATOM 1249 C CA . ASP A 1 169 ? -20.375 -2.134 56.324 1.00 84.31 169 ASP A CA 1
ATOM 1250 C C . ASP A 1 169 ? -20.618 -3.238 55.266 1.00 84.31 169 ASP A C 1
ATOM 1252 O O . ASP A 1 169 ? -20.235 -3.048 54.108 1.00 84.31 169 ASP A O 1
ATOM 1256 N N . ARG A 1 170 ? -21.229 -4.389 55.587 1.00 86.69 170 ARG A N 1
ATOM 1257 C CA . ARG A 1 170 ? -21.218 -5.578 54.701 1.00 86.69 170 ARG A CA 1
ATOM 1258 C C . ARG A 1 170 ? -22.595 -6.025 54.217 1.00 86.69 170 ARG A C 1
ATOM 1260 O O . ARG A 1 170 ? -23.521 -6.188 55.007 1.00 86.69 170 ARG A O 1
ATOM 1267 N N . ILE A 1 171 ? -22.704 -6.314 52.918 1.00 88.88 171 ILE A N 1
ATOM 1268 C CA . ILE A 1 171 ? -23.856 -6.995 52.305 1.00 88.88 171 ILE A CA 1
ATOM 1269 C C . ILE A 1 171 ? -23.373 -8.206 51.509 1.00 88.88 171 ILE A C 1
ATOM 1271 O O . ILE A 1 171 ? -22.654 -8.072 50.517 1.00 88.88 171 ILE A O 1
ATOM 1275 N N . TYR A 1 172 ? -23.837 -9.384 51.915 1.00 90.56 172 TYR A N 1
ATOM 1276 C CA . TYR A 1 172 ? -23.606 -10.664 51.259 1.00 90.56 172 TYR A CA 1
ATOM 1277 C C . TYR A 1 172 ? -24.894 -11.160 50.602 1.00 90.56 172 TYR A C 1
ATOM 1279 O O . TYR A 1 172 ? -25.910 -11.343 51.273 1.00 90.56 172 TYR A O 1
ATOM 1287 N N . ILE A 1 173 ? -24.865 -11.394 49.290 1.00 90.75 173 ILE A N 1
ATOM 1288 C CA . ILE A 1 173 ? -26.033 -11.836 48.515 1.00 90.75 173 ILE A CA 1
ATOM 1289 C C . ILE A 1 173 ? -25.768 -13.240 47.972 1.00 90.75 173 ILE A C 1
ATOM 1291 O O . ILE A 1 173 ? -25.039 -13.401 46.996 1.00 90.75 173 ILE A O 1
ATOM 1295 N N . TYR A 1 174 ? -26.369 -14.248 48.604 1.00 90.00 174 TYR A N 1
ATOM 1296 C CA . TYR A 1 174 ? -26.366 -15.648 48.160 1.00 90.00 174 TYR A CA 1
ATOM 1297 C C . TYR A 1 174 ? -27.651 -16.020 47.400 1.00 90.00 174 TYR A C 1
ATOM 1299 O O . TYR A 1 174 ? -27.612 -16.880 46.523 1.00 90.00 174 TYR A O 1
ATOM 1307 N N . GLY A 1 175 ? -28.774 -15.381 47.745 1.00 89.94 175 GLY A N 1
ATOM 1308 C CA . GLY A 1 175 ? -30.099 -15.541 47.144 1.00 89.94 175 GLY A CA 1
ATOM 1309 C C . GLY A 1 175 ? -30.456 -14.392 46.196 1.00 89.94 175 GLY A C 1
ATOM 1310 O O . GLY A 1 175 ? -29.772 -14.167 45.209 1.00 89.94 175 GLY A O 1
ATOM 1311 N N . THR A 1 176 ? -31.545 -13.660 46.438 1.00 89.31 176 THR A N 1
ATOM 1312 C CA . THR A 1 176 ? -31.994 -12.555 45.565 1.00 89.31 176 THR A CA 1
ATOM 1313 C C . THR A 1 176 ? -32.296 -11.286 46.355 1.00 89.31 176 THR A C 1
ATOM 1315 O O . THR A 1 176 ? -33.116 -11.309 47.269 1.00 89.31 176 THR A O 1
ATOM 1318 N N . LEU A 1 177 ? -31.698 -10.159 45.966 1.00 90.00 177 LEU A N 1
ATOM 1319 C CA . LEU A 1 177 ? -32.042 -8.824 46.453 1.00 90.00 177 LEU A CA 1
ATOM 1320 C C . LEU A 1 177 ? -32.713 -8.030 45.326 1.00 90.00 177 LEU A C 1
ATOM 1322 O O . LEU A 1 177 ? -32.071 -7.658 44.348 1.00 90.00 177 LEU A O 1
ATOM 1326 N N . ASN A 1 178 ? -34.004 -7.745 45.483 1.00 88.00 178 ASN A N 1
ATOM 1327 C CA . ASN A 1 178 ? -34.806 -6.949 44.559 1.00 88.00 178 ASN A CA 1
ATOM 1328 C C . ASN A 1 178 ? -34.985 -5.529 45.093 1.00 88.00 178 ASN A C 1
ATOM 1330 O O . ASN A 1 178 ? -35.676 -5.322 46.084 1.00 88.00 178 ASN A O 1
ATOM 1334 N N . ALA A 1 179 ? -34.435 -4.539 44.407 1.00 84.44 179 ALA A N 1
ATOM 1335 C CA . ALA A 1 179 ? -34.673 -3.128 44.652 1.00 84.44 179 ALA A CA 1
ATOM 1336 C C . ALA A 1 179 ? -35.563 -2.561 43.530 1.00 84.44 179 ALA A C 1
ATOM 1338 O O . ALA A 1 179 ? -35.087 -2.245 42.441 1.00 84.44 179 ALA A O 1
ATOM 1339 N N . VAL A 1 180 ? -36.867 -2.406 43.789 1.00 76.56 180 VAL A N 1
ATOM 1340 C CA . VAL A 1 180 ? -37.873 -2.045 42.765 1.00 76.56 180 VAL A CA 1
ATOM 1341 C C . VAL A 1 180 ? -38.597 -0.743 43.117 1.00 76.56 180 VAL A C 1
ATOM 1343 O O . VAL A 1 180 ? -39.095 -0.591 44.226 1.00 76.56 180 VAL A O 1
ATOM 1346 N N . GLY A 1 181 ? -38.732 0.196 42.175 1.00 69.81 181 GLY A N 1
ATOM 1347 C CA . GLY A 1 181 ? -39.565 1.396 42.347 1.00 69.81 181 GLY A CA 1
ATOM 1348 C C . GLY A 1 181 ? -38.760 2.691 42.301 1.00 69.81 181 GLY A C 1
ATOM 1349 O O . GLY A 1 181 ? -38.523 3.196 41.216 1.00 69.81 181 GLY A O 1
ATOM 1350 N N . ILE A 1 182 ? -38.371 3.243 43.462 1.00 64.12 182 ILE A N 1
ATOM 1351 C CA . ILE A 1 182 ? -37.484 4.424 43.565 1.00 64.12 182 ILE A CA 1
ATOM 1352 C C . ILE A 1 182 ? -36.221 4.160 44.433 1.00 64.12 182 ILE A C 1
ATOM 1354 O O . ILE A 1 182 ? -35.894 4.989 45.285 1.00 64.12 182 ILE A O 1
ATOM 1358 N N . PRO A 1 183 ? -35.521 3.013 44.336 1.00 60.91 183 PRO A N 1
ATOM 1359 C CA . PRO A 1 183 ? -34.329 2.787 45.144 1.00 60.91 183 PRO A CA 1
ATOM 1360 C C . PRO A 1 183 ? -33.063 3.294 44.442 1.00 60.91 183 PRO A C 1
ATOM 1362 O O . PRO A 1 183 ? -32.796 2.954 43.296 1.00 60.91 183 PRO A O 1
ATOM 1365 N N . SER A 1 184 ? -32.235 4.049 45.157 1.00 67.81 184 SER A N 1
ATOM 1366 C CA . SER A 1 184 ? -30.791 4.101 44.915 1.00 67.81 184 SER A CA 1
ATOM 1367 C C . SER A 1 184 ? -30.102 3.174 45.913 1.00 67.81 184 SER A C 1
ATOM 1369 O O . SER A 1 184 ? -30.307 3.330 47.123 1.00 67.81 184 SER A O 1
ATOM 1371 N N . PHE A 1 185 ? -29.287 2.240 45.435 1.00 78.31 185 PHE A N 1
ATOM 1372 C CA . PHE A 1 185 ? -28.440 1.398 46.275 1.00 78.31 185 PHE A CA 1
ATOM 1373 C C . PHE A 1 185 ? -27.101 2.107 46.467 1.00 78.31 185 PHE A C 1
ATOM 1375 O O . PHE A 1 185 ? -26.412 2.392 45.490 1.00 78.31 185 PHE A O 1
ATOM 1382 N N . ARG A 1 186 ? -26.739 2.453 47.704 1.00 77.19 186 ARG A N 1
ATOM 1383 C CA . ARG A 1 186 ? -25.536 3.246 47.990 1.00 77.19 186 ARG A CA 1
ATOM 1384 C C . ARG A 1 186 ? -24.617 2.513 48.953 1.00 77.19 186 ARG A C 1
ATOM 1386 O O . ARG A 1 186 ? -24.993 2.295 50.096 1.00 77.19 186 ARG A O 1
ATOM 1393 N N . ASN A 1 187 ? -23.417 2.174 48.492 1.00 73.56 187 ASN A N 1
ATOM 1394 C CA . ASN A 1 187 ? -22.304 1.706 49.312 1.00 73.56 187 ASN A CA 1
ATOM 1395 C C . ASN A 1 187 ? -21.421 2.905 49.665 1.00 73.56 187 ASN A C 1
ATOM 1397 O O . ASN A 1 187 ? -20.708 3.427 48.802 1.00 73.56 187 ASN A O 1
ATOM 1401 N N . TYR A 1 188 ? -21.534 3.395 50.892 1.00 71.75 188 TYR A N 1
ATOM 1402 C CA . TYR A 1 188 ? -20.892 4.618 51.349 1.00 71.75 188 TYR A CA 1
ATOM 1403 C C . TYR A 1 188 ? -19.499 4.385 51.933 1.00 71.75 188 TYR A C 1
ATOM 1405 O O . TYR A 1 188 ? -19.153 3.321 52.431 1.00 71.75 188 TYR A O 1
ATOM 1413 N N . PHE A 1 189 ? -18.718 5.462 51.896 1.00 52.94 189 PHE A N 1
ATOM 1414 C CA . PHE A 1 189 ? -17.499 5.641 52.666 1.00 52.94 189 PHE A CA 1
ATOM 1415 C C . PHE A 1 189 ? -17.833 6.521 53.879 1.00 52.94 189 PHE A C 1
ATOM 1417 O O . PHE A 1 189 ? -18.213 7.679 53.694 1.00 52.94 189 PHE A O 1
ATOM 1424 N N . ASP A 1 190 ? -17.700 6.007 55.103 1.00 57.97 190 ASP A N 1
ATOM 1425 C CA . ASP A 1 190 ? -17.818 6.802 56.342 1.00 57.97 190 ASP A CA 1
ATOM 1426 C C . ASP A 1 190 ? -16.461 7.106 57.009 1.00 57.97 190 ASP A C 1
ATOM 1428 O O . ASP A 1 190 ? -16.405 7.866 57.974 1.00 57.97 190 ASP A O 1
ATOM 1432 N N . GLY A 1 191 ? -15.364 6.546 56.485 1.00 51.00 191 GLY A N 1
ATOM 1433 C CA . GLY A 1 191 ? -14.013 6.686 57.032 1.00 51.00 191 GLY A CA 1
ATOM 1434 C C . GLY A 1 191 ? -13.649 5.707 58.156 1.00 51.00 191 GLY A C 1
ATOM 1435 O O . GLY A 1 191 ? -12.496 5.724 58.586 1.00 51.00 191 GLY A O 1
ATOM 1436 N N . PHE A 1 192 ? -14.569 4.844 58.600 1.00 53.12 192 PHE A N 1
ATOM 1437 C CA . PHE A 1 192 ? -14.371 3.899 59.711 1.00 53.12 192 PHE A CA 1
ATOM 1438 C C . PHE A 1 192 ? -14.613 2.429 59.329 1.00 53.12 192 PHE A C 1
ATOM 1440 O O . PHE A 1 192 ? -14.070 1.551 59.995 1.00 53.12 192 PHE A O 1
ATOM 1447 N N . SER A 1 193 ? -15.377 2.157 58.266 1.00 58.84 193 SER A N 1
ATOM 1448 C CA . SER A 1 193 ? -15.747 0.808 57.809 1.00 58.84 193 SER A CA 1
ATOM 1449 C C . SER A 1 193 ? -15.357 0.540 56.341 1.00 58.84 193 SER A C 1
ATOM 1451 O O . SER A 1 193 ? -15.155 1.471 55.549 1.00 58.84 193 SER A O 1
ATOM 1453 N N . ASP A 1 194 ? -15.199 -0.741 55.980 1.00 63.50 194 ASP A N 1
ATOM 1454 C CA . ASP A 1 194 ? -14.663 -1.191 54.681 1.00 63.50 194 ASP A CA 1
ATOM 1455 C C . ASP A 1 194 ? -15.707 -1.299 53.553 1.00 63.50 194 ASP A C 1
ATOM 1457 O O . ASP A 1 194 ? -15.321 -1.604 52.425 1.00 63.50 194 ASP A O 1
ATOM 1461 N N . GLY A 1 195 ? -16.993 -1.017 53.816 1.00 71.94 195 GLY A N 1
ATOM 1462 C CA . GLY A 1 195 ? -18.082 -0.975 52.828 1.00 71.94 195 GLY A CA 1
ATOM 1463 C C . GLY A 1 195 ? -17.987 -2.036 51.721 1.00 71.94 195 GLY A C 1
ATOM 1464 O O . GLY A 1 195 ? -17.525 -1.750 50.616 1.00 71.94 195 GLY A O 1
ATOM 1465 N N . LEU A 1 196 ? -18.435 -3.265 51.962 1.00 80.50 196 LEU A N 1
ATOM 1466 C CA . LEU A 1 196 ? -18.365 -4.358 50.986 1.00 80.50 196 LEU A CA 1
ATOM 1467 C C . LEU A 1 196 ? -19.762 -4.776 50.528 1.00 80.50 196 LEU A C 1
ATOM 1469 O O . LEU A 1 196 ? -20.606 -5.164 51.334 1.00 80.50 196 LEU A O 1
ATOM 1473 N N . ILE A 1 197 ? -19.958 -4.798 49.211 1.00 84.12 197 ILE A N 1
ATOM 1474 C CA . ILE A 1 197 ? -21.042 -5.550 48.578 1.00 84.12 197 ILE A CA 1
ATOM 1475 C C . ILE A 1 197 ? -20.421 -6.745 47.865 1.00 84.12 197 ILE A C 1
ATOM 1477 O O . ILE A 1 197 ? -19.579 -6.581 46.977 1.00 84.12 197 ILE A O 1
ATOM 1481 N N . GLN A 1 198 ? -20.867 -7.945 48.218 1.00 87.94 198 GLN A N 1
ATOM 1482 C CA . GLN A 1 198 ? -20.464 -9.167 47.540 1.00 87.94 198 GLN A CA 1
ATOM 1483 C C . GLN A 1 198 ? -21.690 -9.964 47.097 1.00 87.94 198 GLN A C 1
ATOM 1485 O O . GLN A 1 198 ? -22.489 -10.436 47.909 1.00 87.94 198 GLN A O 1
ATOM 1490 N N . VAL A 1 199 ? -21.812 -10.126 45.782 1.00 85.75 199 VAL A N 1
ATOM 1491 C CA . VAL A 1 199 ? -22.799 -11.002 45.147 1.00 85.75 199 VAL A CA 1
ATOM 1492 C C . VAL A 1 199 ? -22.111 -12.332 44.876 1.00 85.75 199 VAL A C 1
ATOM 1494 O O . VAL A 1 199 ? -21.162 -12.380 44.098 1.00 85.75 199 VAL A O 1
ATOM 1497 N N . PHE A 1 200 ? -22.540 -13.403 45.536 1.00 88.06 200 PHE A N 1
ATOM 1498 C CA . PHE A 1 200 ? -21.977 -14.742 45.336 1.00 88.06 200 PHE A CA 1
ATOM 1499 C C . PHE A 1 200 ? -22.520 -15.389 44.061 1.00 88.06 200 PHE A C 1
ATOM 1501 O O . PHE A 1 200 ? -23.463 -14.891 43.463 1.00 88.06 200 PHE A O 1
ATOM 1508 N N . SER A 1 201 ? -21.946 -16.519 43.645 1.00 78.81 201 SER A N 1
ATOM 1509 C CA . SER A 1 201 ? -22.256 -17.177 42.364 1.00 78.81 201 SER A CA 1
ATOM 1510 C C . SER A 1 201 ? -23.716 -17.585 42.151 1.00 78.81 201 SER A C 1
ATOM 1512 O O . SER A 1 201 ? -24.168 -17.658 41.014 1.00 78.81 201 SER A O 1
ATOM 1514 N N . THR A 1 202 ? -24.464 -17.840 43.224 1.00 84.88 202 THR A N 1
ATOM 1515 C CA . THR A 1 202 ? -25.913 -18.112 43.196 1.00 84.88 202 THR A CA 1
ATOM 1516 C C . THR A 1 202 ? -26.763 -16.854 43.403 1.00 84.88 202 THR A C 1
ATOM 1518 O O . THR A 1 202 ? -27.987 -16.911 43.288 1.00 84.88 202 THR A O 1
ATOM 1521 N N . GLY A 1 203 ? -26.116 -15.742 43.756 1.00 88.81 203 GLY A N 1
ATOM 1522 C CA . GLY A 1 203 ? -26.726 -14.488 44.156 1.00 88.81 203 GLY A CA 1
ATOM 1523 C C . GLY A 1 203 ? -27.203 -13.650 42.974 1.00 88.81 203 GLY A C 1
ATOM 1524 O O . GLY A 1 203 ? -26.543 -13.591 41.938 1.00 88.81 203 GLY A O 1
ATOM 1525 N N . ASN A 1 204 ? -28.317 -12.942 43.161 1.00 93.19 204 ASN A N 1
ATOM 1526 C CA . ASN A 1 204 ? -28.874 -12.005 42.191 1.00 93.19 204 ASN A CA 1
ATOM 1527 C C . ASN A 1 204 ? -29.182 -10.654 42.849 1.00 93.19 204 ASN A C 1
ATOM 1529 O O . ASN A 1 204 ? -29.857 -10.599 43.880 1.00 93.19 204 ASN A O 1
ATOM 1533 N N . LEU A 1 205 ? -28.736 -9.561 42.238 1.00 93.12 205 LEU A N 1
ATOM 1534 C CA . LEU A 1 205 ? -29.061 -8.189 42.623 1.00 93.12 205 LEU A CA 1
ATOM 1535 C C . LEU A 1 205 ? -29.823 -7.510 41.481 1.00 93.12 205 LEU A C 1
ATOM 1537 O O . LEU A 1 205 ? -29.241 -7.212 40.441 1.00 93.12 205 LEU A O 1
ATOM 1541 N N . PHE A 1 206 ? -31.106 -7.221 41.686 1.00 91.75 206 PHE A N 1
ATOM 1542 C CA . PHE A 1 206 ? -31.960 -6.546 40.706 1.00 91.75 206 PHE A CA 1
ATOM 1543 C C . PHE A 1 206 ? -32.267 -5.116 41.154 1.00 91.75 206 PHE A C 1
ATOM 1545 O O . PHE A 1 206 ? -32.796 -4.920 42.243 1.00 91.75 206 PHE A O 1
ATOM 1552 N N . ILE A 1 207 ? -31.994 -4.115 40.314 1.00 90.00 207 ILE A N 1
ATOM 1553 C CA . ILE A 1 207 ? -32.325 -2.702 40.564 1.00 90.00 207 ILE A CA 1
ATOM 1554 C C . ILE A 1 207 ? -33.171 -2.174 39.401 1.00 90.00 207 ILE A C 1
ATOM 1556 O O . ILE A 1 207 ? -32.722 -2.136 38.257 1.00 90.00 207 ILE A O 1
ATOM 1560 N N . GLN A 1 208 ? -34.406 -1.751 39.670 1.00 88.81 208 GLN A N 1
ATOM 1561 C CA . GLN A 1 208 ? -35.360 -1.365 38.624 1.00 88.81 208 GLN A CA 1
ATOM 1562 C C . GLN A 1 208 ? -35.919 0.045 38.819 1.00 88.81 208 GLN A C 1
ATOM 1564 O O . GLN A 1 208 ? -36.442 0.375 39.886 1.00 88.81 208 GLN A O 1
ATOM 1569 N N . ASN A 1 209 ? -35.890 0.825 37.734 1.00 87.12 209 ASN A N 1
ATOM 1570 C CA . ASN A 1 209 ? -36.388 2.199 37.626 1.00 87.12 209 ASN A CA 1
ATOM 1571 C C . ASN A 1 209 ? -35.768 3.200 38.630 1.00 87.12 209 ASN A C 1
ATOM 1573 O O . ASN A 1 209 ? -36.502 4.017 39.193 1.00 87.12 209 ASN A O 1
ATOM 1577 N N . PRO A 1 210 ? -34.444 3.178 38.899 1.00 86.12 210 PRO A N 1
ATOM 1578 C CA . PRO A 1 210 ? -33.859 4.169 39.791 1.00 86.12 210 PRO A CA 1
ATOM 1579 C C . PRO A 1 210 ? -33.978 5.576 39.162 1.00 86.12 210 PRO A C 1
ATOM 1581 O O . PRO A 1 210 ? -33.664 5.758 37.983 1.00 86.12 210 PRO A O 1
ATOM 1584 N N . PRO A 1 211 ? -34.396 6.609 39.921 1.00 80.88 211 PRO A N 1
ATOM 1585 C CA . PRO A 1 211 ? -34.564 7.966 39.383 1.00 80.88 211 PRO A CA 1
ATOM 1586 C C . PRO A 1 211 ? -33.228 8.652 39.038 1.00 80.88 211 PRO A C 1
ATOM 1588 O O . PRO A 1 211 ? -33.216 9.672 38.353 1.00 80.88 211 PRO A O 1
ATOM 1591 N N . GLY A 1 212 ? -32.115 8.109 39.536 1.00 84.19 212 GLY A N 1
ATOM 1592 C CA . GLY A 1 212 ? -30.741 8.566 39.334 1.00 84.19 212 GLY A CA 1
ATOM 1593 C C . GLY A 1 212 ? -29.814 7.354 39.270 1.00 84.19 212 GLY A C 1
ATOM 1594 O O . GLY A 1 212 ? -30.183 6.350 38.678 1.00 84.19 212 GLY A O 1
ATOM 1595 N N . THR A 1 213 ? -28.648 7.407 39.916 1.00 87.00 213 THR A N 1
ATOM 1596 C CA . THR A 1 213 ? -27.734 6.256 39.967 1.00 87.00 213 THR A CA 1
ATOM 1597 C C . THR A 1 213 ? -28.390 5.017 40.588 1.00 87.00 213 THR A C 1
ATOM 1599 O O . THR A 1 213 ? -28.943 5.098 41.688 1.00 87.00 213 THR A O 1
ATOM 1602 N N . GLY A 1 214 ? -28.292 3.872 39.902 1.00 87.25 214 GLY A N 1
ATOM 1603 C CA . GLY A 1 214 ? -28.817 2.592 40.388 1.00 87.25 214 GLY A CA 1
ATOM 1604 C C . GLY A 1 214 ? -28.001 2.058 41.562 1.00 87.25 214 GLY A C 1
ATOM 1605 O O . GLY A 1 214 ? -28.500 1.980 42.685 1.00 87.25 214 GLY A O 1
ATOM 1606 N N . LEU A 1 215 ? -26.732 1.751 41.299 1.00 89.31 215 LEU A N 1
ATOM 1607 C CA . LEU A 1 215 ? -25.739 1.324 42.278 1.00 89.31 215 LEU A CA 1
ATOM 1608 C C . LEU A 1 215 ? -24.626 2.368 42.374 1.00 89.31 215 LEU A C 1
ATOM 1610 O O . LEU A 1 215 ? -23.804 2.502 41.474 1.00 89.31 215 LEU A O 1
ATOM 1614 N N . TYR A 1 216 ? -24.578 3.094 43.481 1.00 86.81 216 TYR A N 1
ATOM 1615 C CA . TYR A 1 216 ? -23.446 3.941 43.827 1.00 86.81 216 TYR A CA 1
ATOM 1616 C C . TYR A 1 216 ? -22.484 3.145 44.711 1.00 86.81 216 TYR A C 1
ATOM 1618 O O . TYR A 1 216 ? -22.876 2.721 45.799 1.00 86.81 216 TYR A O 1
ATOM 1626 N N . ASN A 1 217 ? -21.243 2.949 44.271 1.00 84.69 217 ASN A N 1
ATOM 1627 C CA . ASN A 1 217 ? -20.214 2.252 45.036 1.00 84.69 217 ASN A CA 1
ATOM 1628 C C . ASN A 1 217 ? -19.013 3.158 45.324 1.00 84.69 217 ASN A C 1
ATOM 1630 O O . ASN A 1 217 ? -18.307 3.554 44.401 1.00 84.69 217 ASN A O 1
ATOM 1634 N N . ALA A 1 218 ? -18.748 3.435 46.603 1.00 79.94 218 ALA A N 1
ATOM 1635 C CA . ALA A 1 218 ? -17.563 4.175 47.041 1.00 79.94 218 ALA A CA 1
ATOM 1636 C C . ALA A 1 218 ? -16.421 3.284 47.576 1.00 79.94 218 ALA A C 1
ATOM 1638 O O . ALA A 1 218 ? -15.392 3.802 48.013 1.00 79.94 218 ALA A O 1
ATOM 1639 N N . ARG A 1 219 ? -16.601 1.955 47.584 1.00 80.88 219 ARG A N 1
ATOM 1640 C CA . ARG A 1 219 ? -15.707 0.971 48.224 1.00 80.88 219 ARG A CA 1
ATOM 1641 C C . ARG A 1 219 ? -15.592 -0.305 47.374 1.00 80.88 219 ARG A C 1
ATOM 1643 O O . ARG A 1 219 ? -15.333 -0.207 46.176 1.00 80.88 219 ARG A O 1
ATOM 1650 N N . THR A 1 220 ? -15.754 -1.496 47.951 1.00 84.75 220 THR A N 1
ATOM 1651 C CA . THR A 1 220 ? -15.531 -2.768 47.252 1.00 84.75 220 THR A CA 1
ATOM 1652 C C . THR A 1 220 ? -16.847 -3.363 46.763 1.00 84.75 220 THR A C 1
ATOM 1654 O O . THR A 1 220 ? -17.760 -3.610 47.551 1.00 84.75 220 THR A O 1
ATOM 1657 N N . LEU A 1 221 ? -16.916 -3.638 45.461 1.00 88.00 221 LEU A N 1
ATOM 1658 C CA . LEU A 1 221 ? -17.957 -4.444 44.834 1.00 88.00 221 LEU A CA 1
ATOM 1659 C C . LEU A 1 221 ? -17.318 -5.671 44.181 1.00 88.00 221 LEU A C 1
ATOM 1661 O O . LEU A 1 221 ? -16.546 -5.544 43.227 1.00 88.00 221 LEU A O 1
ATOM 1665 N N . VAL A 1 222 ? -17.680 -6.855 44.670 1.00 91.19 222 VAL A N 1
ATOM 1666 C CA . VAL A 1 222 ? -17.301 -8.136 44.060 1.00 91.19 222 VAL A CA 1
ATOM 1667 C C . VAL A 1 222 ? -18.559 -8.821 43.546 1.00 91.19 222 VAL A C 1
ATOM 1669 O O . VAL A 1 222 ? -19.450 -9.158 44.325 1.00 91.19 222 VAL A O 1
ATOM 1672 N N . ASN A 1 223 ? -18.628 -9.051 42.238 1.00 94.69 223 ASN A N 1
ATOM 1673 C CA . ASN A 1 223 ? -19.720 -9.795 41.622 1.00 94.69 223 ASN A CA 1
ATOM 1674 C C . ASN A 1 223 ? -19.244 -11.170 41.160 1.00 94.69 223 ASN A C 1
ATOM 1676 O O . ASN A 1 223 ? -18.387 -11.256 40.292 1.00 94.69 223 ASN A O 1
ATOM 1680 N N . GLN A 1 224 ? -19.819 -12.239 41.694 1.00 95.56 224 GLN A N 1
ATOM 1681 C CA . GLN A 1 224 ? -19.651 -13.616 41.218 1.00 95.56 224 GLN A CA 1
ATOM 1682 C C . GLN A 1 224 ? -20.956 -14.192 40.650 1.00 95.56 224 GLN A C 1
ATOM 1684 O O . GLN A 1 224 ? -20.901 -15.232 39.999 1.00 95.56 224 GLN A O 1
ATOM 1689 N N . GLY A 1 225 ? -22.097 -13.536 40.896 1.00 94.75 225 GLY A N 1
ATOM 1690 C CA . GLY A 1 225 ? -23.440 -13.939 40.463 1.00 94.75 225 GLY A CA 1
ATOM 1691 C C . GLY A 1 225 ? -23.996 -13.020 39.377 1.00 94.75 225 GLY A C 1
ATOM 1692 O O . GLY A 1 225 ? -23.296 -12.715 38.412 1.00 94.75 225 GLY A O 1
ATOM 1693 N N . GLN A 1 226 ? -25.246 -12.573 39.517 1.00 96.25 226 GLN A N 1
ATOM 1694 C CA . GLN A 1 226 ? -25.896 -11.667 38.563 1.00 96.25 226 GLN A CA 1
ATOM 1695 C C . GLN A 1 226 ? -26.226 -10.309 39.195 1.00 96.25 226 GLN A C 1
ATOM 1697 O O . GLN A 1 226 ? -26.839 -10.231 40.259 1.00 96.25 226 GLN A O 1
ATOM 1702 N N . ILE A 1 227 ? -25.873 -9.224 38.50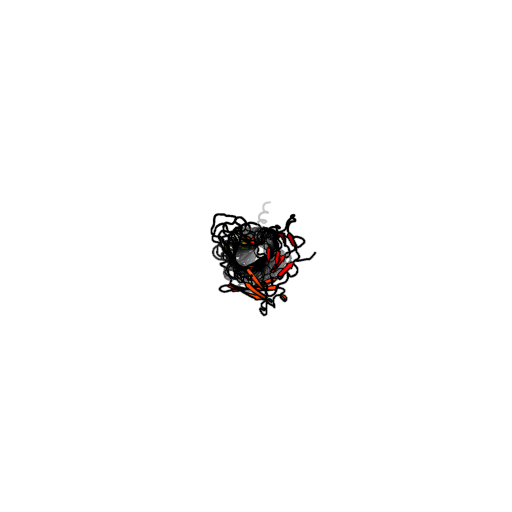9 1.00 95.31 227 ILE A N 1
ATOM 1703 C CA . ILE A 1 227 ? -26.344 -7.865 38.795 1.00 95.31 227 ILE A CA 1
ATOM 1704 C C . ILE A 1 227 ? -27.131 -7.389 37.578 1.00 95.31 227 ILE A C 1
ATOM 1706 O O . ILE A 1 227 ? -26.594 -7.369 36.478 1.00 95.31 227 ILE A O 1
ATOM 1710 N N . THR A 1 228 ? -28.375 -6.960 37.762 1.00 95.00 228 THR A N 1
ATOM 1711 C CA . THR A 1 228 ? -29.215 -6.436 36.679 1.00 95.00 228 THR A CA 1
ATOM 1712 C C . THR A 1 228 ? -29.784 -5.079 37.064 1.00 95.00 228 THR A C 1
ATOM 1714 O O . THR A 1 228 ? -30.444 -4.944 38.096 1.00 95.00 228 THR A O 1
ATOM 1717 N N . ILE A 1 229 ? -29.567 -4.069 36.222 1.00 93.00 229 ILE A N 1
ATOM 1718 C CA . ILE A 1 229 ? -30.050 -2.702 36.427 1.00 93.00 229 ILE A CA 1
ATOM 1719 C C . ILE A 1 229 ? -30.819 -2.233 35.192 1.00 93.00 229 ILE A C 1
ATOM 1721 O O . ILE A 1 229 ? -30.281 -2.206 34.086 1.00 93.00 229 ILE A O 1
ATOM 1725 N N . THR A 1 230 ? -32.077 -1.828 35.370 1.00 91.75 230 THR A N 1
ATOM 1726 C CA . THR A 1 230 ? -32.940 -1.414 34.250 1.00 91.75 230 THR A CA 1
ATOM 1727 C C . THR A 1 230 ? -33.576 -0.046 34.468 1.00 91.75 230 THR A C 1
ATOM 1729 O O . THR A 1 230 ? -34.051 0.233 35.572 1.00 91.75 230 THR A O 1
ATOM 1732 N N . ASN A 1 231 ? -33.702 0.741 33.394 1.00 89.56 231 ASN A N 1
ATOM 1733 C CA . ASN A 1 231 ? -34.446 2.009 33.350 1.00 89.56 231 ASN A CA 1
ATOM 1734 C C . ASN A 1 231 ? -33.921 3.092 34.319 1.00 89.56 231 ASN A C 1
ATOM 1736 O O . ASN A 1 231 ? -34.708 3.754 34.994 1.00 89.56 231 ASN A O 1
ATOM 1740 N N . SER A 1 232 ? -32.601 3.272 34.423 1.00 88.12 232 SER A N 1
ATOM 1741 C CA . SER A 1 232 ? -32.016 4.383 35.192 1.00 88.12 232 SER A CA 1
ATOM 1742 C C . SER A 1 232 ? -32.176 5.714 34.449 1.00 88.12 232 SER A C 1
ATOM 1744 O O . SER A 1 232 ? -31.641 5.867 33.353 1.00 88.12 232 SER A O 1
ATOM 1746 N N . THR A 1 233 ? -32.895 6.693 35.011 1.00 82.88 233 THR A N 1
ATOM 1747 C CA . THR A 1 233 ? -33.307 7.906 34.263 1.00 82.88 233 THR A CA 1
ATOM 1748 C C . THR A 1 233 ? -32.456 9.160 34.499 1.00 82.88 233 THR A C 1
ATOM 1750 O O . THR A 1 233 ? -32.691 10.168 33.836 1.00 82.88 233 THR A O 1
ATOM 1753 N N . GLY A 1 234 ? -31.495 9.146 35.430 1.00 78.94 234 GLY A N 1
ATOM 1754 C CA . GLY A 1 234 ? -30.812 10.375 35.878 1.00 78.94 234 GLY A CA 1
ATOM 1755 C C . GLY A 1 234 ? -29.337 10.238 36.269 1.00 78.94 234 GLY A C 1
ATOM 1756 O O . GLY A 1 234 ? -28.800 11.147 36.898 1.00 78.94 234 GLY A O 1
ATOM 1757 N N . GLY A 1 235 ? -28.683 9.119 35.948 1.00 83.75 235 GLY A N 1
ATOM 1758 C CA . GLY A 1 235 ? -27.274 8.879 36.275 1.00 83.75 235 GLY A CA 1
ATOM 1759 C C . GLY A 1 235 ? -26.728 7.590 35.659 1.00 83.75 235 GLY A C 1
ATOM 1760 O O . GLY A 1 235 ? -27.351 7.004 34.771 1.00 83.75 235 GLY A O 1
ATOM 1761 N N . HIS A 1 236 ? -25.572 7.139 36.148 1.00 89.44 236 HIS A N 1
ATOM 1762 C CA . HIS A 1 236 ? -24.991 5.849 35.769 1.00 89.44 236 HIS A CA 1
ATOM 1763 C C . HIS A 1 236 ? -25.773 4.699 36.410 1.00 89.44 236 HIS A C 1
ATOM 1765 O O . HIS A 1 236 ? -26.186 4.791 37.565 1.00 89.44 236 HIS A O 1
ATOM 1771 N N . ALA A 1 237 ? -25.978 3.596 35.698 1.00 91.69 237 ALA A N 1
ATOM 1772 C CA . ALA A 1 237 ? -26.526 2.386 36.300 1.00 91.69 237 ALA A CA 1
ATOM 1773 C C . ALA A 1 237 ? -25.617 1.909 37.439 1.00 91.69 237 ALA A C 1
ATOM 1775 O O . ALA A 1 237 ? -26.109 1.642 38.534 1.00 91.69 237 ALA A O 1
ATOM 1776 N N . ILE A 1 238 ? -24.301 1.916 37.207 1.00 91.31 238 ILE A N 1
ATOM 1777 C CA . ILE A 1 238 ? -23.279 1.728 38.240 1.00 91.31 238 ILE A CA 1
ATOM 1778 C C . ILE A 1 238 ? -22.352 2.941 38.252 1.00 91.31 238 ILE A C 1
ATOM 1780 O O . ILE A 1 238 ? -21.689 3.228 37.259 1.00 91.31 238 ILE A O 1
ATOM 1784 N N . ASP A 1 239 ? -22.284 3.634 39.383 1.00 89.44 239 ASP A N 1
ATOM 1785 C CA . ASP A 1 239 ? -21.364 4.743 39.627 1.00 89.44 239 ASP A CA 1
ATOM 1786 C C . ASP A 1 239 ? -20.344 4.326 40.689 1.00 89.44 239 ASP A C 1
ATOM 1788 O O . ASP A 1 239 ? -20.628 4.329 41.889 1.00 89.44 239 ASP A O 1
ATOM 1792 N N . ASN A 1 240 ? -19.162 3.917 40.242 1.00 85.75 240 ASN A N 1
ATOM 1793 C CA . ASN A 1 240 ? -18.077 3.494 41.108 1.00 85.75 240 ASN A CA 1
ATOM 1794 C C . ASN A 1 240 ? -17.120 4.661 41.390 1.00 85.75 240 ASN A C 1
ATOM 1796 O O . ASN A 1 240 ? -16.089 4.828 40.724 1.00 85.75 240 ASN A O 1
ATOM 1800 N N . GLN A 1 241 ? -17.452 5.479 42.386 1.00 78.75 241 GLN A N 1
ATOM 1801 C CA . GLN A 1 241 ? -16.658 6.652 42.737 1.00 78.75 241 GLN A CA 1
ATOM 1802 C C . GLN A 1 241 ? -15.537 6.312 43.699 1.00 78.75 241 GLN A C 1
ATOM 1804 O O . GLN A 1 241 ? -15.750 5.841 44.809 1.00 78.75 241 GLN A O 1
ATOM 1809 N N . ASN A 1 242 ? -14.314 6.630 43.299 1.00 66.94 242 ASN A N 1
ATOM 1810 C CA . ASN A 1 242 ? -13.144 6.381 44.118 1.00 66.94 242 ASN A CA 1
ATOM 1811 C C . ASN A 1 242 ? -12.919 7.486 45.166 1.00 66.94 242 ASN A C 1
ATOM 1813 O O . ASN A 1 242 ? -11.915 8.204 45.138 1.00 66.94 242 ASN A O 1
ATOM 1817 N N . ILE A 1 243 ? -13.867 7.647 46.090 1.00 63.94 243 ILE A N 1
ATOM 1818 C CA . ILE A 1 243 ? -13.708 8.551 47.231 1.00 63.94 243 ILE A CA 1
ATOM 1819 C C . ILE A 1 243 ? -12.639 7.951 48.158 1.00 63.94 243 ILE A C 1
ATOM 1821 O O . ILE A 1 243 ? -12.867 6.950 48.829 1.00 63.94 243 ILE A O 1
ATOM 1825 N N . GLY A 1 244 ? -11.442 8.545 48.165 1.00 60.31 244 GLY A N 1
ATOM 1826 C CA . GLY A 1 244 ? -10.336 8.137 49.042 1.00 60.31 244 GLY A CA 1
ATOM 1827 C C . GLY A 1 244 ? -9.376 7.076 48.485 1.00 60.31 244 GLY A C 1
ATOM 1828 O O . GLY A 1 244 ? -8.545 6.583 49.241 1.00 60.31 244 GLY A O 1
ATOM 1829 N N . GLY A 1 245 ? -9.439 6.726 47.195 1.00 63.75 245 GLY A N 1
ATOM 1830 C CA . GLY A 1 245 ? -8.429 5.862 46.555 1.00 63.75 245 GLY A CA 1
ATOM 1831 C C . GLY A 1 245 ? -8.619 4.347 46.734 1.00 63.75 245 GLY A C 1
ATOM 1832 O O . GLY A 1 245 ? -7.727 3.590 46.363 1.00 63.75 245 GLY A O 1
ATOM 1833 N N . THR A 1 246 ? -9.744 3.897 47.298 1.00 65.94 246 THR A N 1
ATOM 1834 C CA . THR A 1 246 ? -9.971 2.498 47.710 1.00 65.94 246 THR A CA 1
ATOM 1835 C C . THR A 1 246 ? -11.096 1.769 46.974 1.00 65.94 246 THR A C 1
ATOM 1837 O O . THR A 1 246 ? -11.322 0.594 47.254 1.00 65.94 246 THR A O 1
ATOM 1840 N N . ALA A 1 247 ? -11.815 2.416 46.050 1.00 71.81 247 ALA A N 1
ATOM 1841 C CA . ALA A 1 247 ? -12.945 1.764 45.393 1.00 71.81 247 ALA A CA 1
ATOM 1842 C C . ALA A 1 247 ? -12.474 0.717 44.370 1.00 71.81 247 ALA A C 1
ATOM 1844 O O . ALA A 1 247 ? -11.738 1.038 43.437 1.00 71.81 247 ALA A O 1
ATOM 1845 N N . VAL A 1 248 ? -12.938 -0.524 44.519 1.00 79.88 248 VAL A N 1
ATOM 1846 C CA . VAL A 1 248 ? -12.599 -1.666 43.659 1.00 79.88 248 VAL A CA 1
ATOM 1847 C C . VAL A 1 248 ? -13.884 -2.263 43.108 1.00 79.88 248 VAL A C 1
ATOM 1849 O O . VAL A 1 248 ? -14.813 -2.541 43.864 1.00 79.88 248 VAL A O 1
ATOM 1852 N N . LEU A 1 249 ? -13.918 -2.492 41.796 1.00 87.69 249 LEU A N 1
ATOM 1853 C CA . LEU A 1 249 ? -14.982 -3.247 41.144 1.00 87.69 249 LEU A CA 1
ATOM 1854 C C . LEU A 1 249 ? -14.367 -4.449 40.424 1.00 87.69 249 LEU A C 1
ATOM 1856 O O . LEU A 1 249 ? -13.566 -4.280 39.500 1.00 87.69 249 LEU A O 1
ATOM 1860 N N . GLN A 1 250 ? -14.735 -5.649 40.870 1.00 91.44 250 GLN A N 1
ATOM 1861 C CA . GLN A 1 250 ? -14.308 -6.922 40.291 1.00 91.44 250 GLN A CA 1
ATOM 1862 C C . GLN A 1 250 ? -15.525 -7.725 39.849 1.00 91.44 250 GLN A C 1
ATOM 1864 O O . GLN A 1 250 ? -16.381 -8.073 40.665 1.00 91.44 250 GLN A O 1
ATOM 1869 N N . ASN A 1 251 ? -15.584 -8.038 38.558 1.00 95.56 251 ASN A N 1
ATOM 1870 C CA . ASN A 1 251 ? -16.660 -8.831 37.984 1.00 95.56 251 ASN A CA 1
ATOM 1871 C C . ASN A 1 251 ? -16.165 -10.214 37.548 1.00 95.56 251 ASN A C 1
ATOM 1873 O O . ASN A 1 251 ? -15.421 -10.327 36.585 1.00 95.56 251 ASN A O 1
ATOM 1877 N N . PHE A 1 252 ? -16.613 -11.254 38.241 1.00 96.69 252 PHE A N 1
ATOM 1878 C CA . PHE A 1 252 ? -16.494 -12.666 37.867 1.00 96.69 252 PHE A CA 1
ATOM 1879 C C . PHE A 1 252 ? -17.814 -13.238 37.323 1.00 96.69 252 PHE A C 1
ATOM 1881 O O . PHE A 1 252 ? -17.792 -14.306 36.717 1.00 96.69 252 PHE A O 1
ATOM 1888 N N . GLY A 1 253 ? -18.941 -12.570 37.591 1.00 96.56 253 GLY A N 1
ATOM 1889 C CA . GLY A 1 253 ? -20.288 -12.974 37.192 1.00 96.56 253 GLY A CA 1
ATOM 1890 C C . GLY A 1 253 ? -20.840 -12.155 36.020 1.00 96.56 253 GLY A C 1
ATOM 1891 O O . GLY A 1 253 ? -20.093 -11.677 35.172 1.00 96.56 253 GLY A O 1
ATOM 1892 N N . THR A 1 254 ? -22.159 -11.975 35.965 1.00 97.88 254 THR A N 1
ATOM 1893 C CA . THR A 1 254 ? -22.841 -11.187 34.923 1.00 97.88 254 THR A CA 1
ATOM 1894 C C . THR A 1 254 ? -23.303 -9.835 35.461 1.00 97.88 254 THR A C 1
ATOM 1896 O O . THR A 1 254 ? -23.891 -9.768 36.542 1.00 97.88 254 THR A O 1
ATOM 1899 N N . ILE A 1 255 ? -23.062 -8.762 34.708 1.00 97.25 255 ILE A N 1
ATOM 1900 C CA . ILE A 1 255 ? -23.635 -7.430 34.931 1.00 97.25 255 ILE A CA 1
ATOM 1901 C C . ILE A 1 255 ? -24.459 -7.052 33.698 1.00 97.25 255 ILE A C 1
ATOM 1903 O O . ILE A 1 255 ? -23.893 -6.829 32.635 1.00 97.25 255 ILE A O 1
ATOM 1907 N N . ASP A 1 256 ? -25.773 -6.922 33.853 1.00 97.31 256 ASP A N 1
ATOM 1908 C CA . ASP A 1 256 ? -26.699 -6.503 32.801 1.00 97.31 256 ASP A CA 1
ATOM 1909 C C . ASP A 1 256 ? -27.241 -5.101 33.092 1.00 97.31 256 ASP A C 1
ATOM 1911 O O . ASP A 1 256 ? -27.899 -4.864 34.107 1.00 97.31 256 ASP A O 1
ATOM 1915 N N . VAL A 1 257 ? -27.001 -4.161 32.184 1.00 95.75 257 VAL A N 1
ATOM 1916 C CA . VAL A 1 257 ? -27.552 -2.807 32.227 1.00 95.75 257 VAL A CA 1
ATOM 1917 C C . VAL A 1 257 ? -28.410 -2.574 30.990 1.00 95.75 257 VAL A C 1
ATOM 1919 O O . VAL A 1 257 ? -27.927 -2.699 29.864 1.00 95.75 257 VAL A O 1
ATOM 1922 N N . THR A 1 258 ? -29.673 -2.187 31.183 1.00 94.44 258 THR A N 1
ATOM 1923 C CA . THR A 1 258 ? -30.614 -1.943 30.076 1.00 94.44 258 THR A CA 1
ATOM 1924 C C . THR A 1 258 ? -31.386 -0.634 30.251 1.00 94.44 258 THR A C 1
ATOM 1926 O O . THR A 1 258 ? -31.792 -0.294 31.366 1.00 94.44 258 THR A O 1
ATOM 1929 N N . ASN A 1 259 ? -31.641 0.095 29.159 1.00 91.25 259 ASN A N 1
ATOM 1930 C CA . ASN A 1 259 ? -32.495 1.298 29.132 1.00 91.25 259 ASN A CA 1
ATOM 1931 C C . ASN A 1 259 ? -32.055 2.382 30.130 1.00 91.25 259 ASN A C 1
ATOM 1933 O O . ASN A 1 259 ? -32.883 3.065 30.728 1.00 91.25 259 ASN A O 1
ATOM 1937 N N . SER A 1 260 ? -30.753 2.507 30.370 1.00 89.31 260 SER A N 1
ATOM 1938 C CA . SER A 1 260 ? -30.202 3.416 31.380 1.00 89.31 260 SER A CA 1
ATOM 1939 C C . SER A 1 260 ? -29.568 4.640 30.728 1.00 89.31 260 SER A C 1
ATOM 1941 O O . SER A 1 260 ? -28.979 4.537 29.655 1.00 89.31 260 SER A O 1
ATOM 1943 N N . ALA A 1 261 ? -29.674 5.807 31.371 1.00 88.69 261 ALA A N 1
ATOM 1944 C CA . ALA A 1 261 ? -29.094 7.051 30.871 1.00 88.69 261 ALA A CA 1
ATOM 1945 C C . ALA A 1 261 ? -27.594 6.867 30.604 1.00 88.69 261 ALA A C 1
ATOM 1947 O O . ALA A 1 261 ? -27.162 7.024 29.466 1.00 88.69 261 ALA A O 1
ATOM 1948 N N . SER A 1 262 ? -26.830 6.416 31.596 1.00 90.69 262 SER A N 1
ATOM 1949 C CA . SER A 1 262 ? -25.450 5.968 31.395 1.00 90.69 262 SER A CA 1
ATOM 1950 C C . SER A 1 262 ? -25.257 4.564 31.966 1.00 90.69 262 SER A C 1
ATOM 1952 O O . SER A 1 262 ? -25.910 4.199 32.944 1.00 90.69 262 SER A O 1
ATOM 1954 N N . GLY A 1 263 ? -24.364 3.778 31.370 1.00 92.12 263 GLY A N 1
ATOM 1955 C CA . GLY A 1 263 ? -24.046 2.424 31.807 1.00 92.12 263 GLY A CA 1
ATOM 1956 C C . GLY A 1 263 ? -23.217 2.406 33.086 1.00 92.12 263 GLY A C 1
ATOM 1957 O O . GLY A 1 263 ? -23.753 2.484 34.193 1.00 92.12 263 GLY A O 1
ATOM 1958 N N . LEU A 1 264 ? -21.902 2.273 32.940 1.00 93.00 264 LEU A N 1
ATOM 1959 C CA . LEU A 1 264 ? -20.972 2.121 34.057 1.00 93.00 264 LEU A CA 1
ATOM 1960 C C . LEU A 1 264 ? -19.986 3.286 34.078 1.00 93.00 264 LEU A C 1
ATOM 1962 O O . LEU A 1 264 ? -19.390 3.610 33.057 1.00 93.00 264 LEU A O 1
ATOM 1966 N N . TYR A 1 265 ? -19.765 3.867 35.251 1.00 90.50 265 TYR A N 1
ATOM 1967 C CA . TYR A 1 265 ? -18.722 4.860 35.483 1.00 90.50 265 TYR A CA 1
ATOM 1968 C C . TYR A 1 265 ? -17.769 4.397 36.576 1.00 90.50 265 TYR A C 1
ATOM 1970 O O . TYR A 1 265 ? -18.199 3.855 37.596 1.00 90.50 265 TYR A O 1
ATOM 1978 N N . HIS A 1 266 ? -16.474 4.639 36.384 1.00 85.19 266 HIS A N 1
ATOM 1979 C CA . HIS A 1 266 ? -15.451 4.362 37.382 1.00 85.19 266 HIS A CA 1
ATOM 1980 C C . HIS A 1 266 ? -14.449 5.520 37.473 1.00 85.19 266 HIS A C 1
ATOM 1982 O O . HIS A 1 266 ? -13.773 5.836 36.500 1.00 85.19 266 HIS A O 1
ATOM 1988 N N . GLY A 1 267 ? -14.337 6.148 38.649 1.00 74.19 267 GLY A N 1
ATOM 1989 C CA . GLY A 1 267 ? -13.745 7.487 38.779 1.00 74.19 267 GLY A CA 1
ATOM 1990 C C . GLY A 1 267 ? -12.225 7.604 38.611 1.00 74.19 267 GLY A C 1
ATOM 1991 O O . GLY A 1 267 ? -11.781 8.528 37.939 1.00 74.19 267 GLY A O 1
ATOM 1992 N N . THR A 1 268 ? -11.406 6.736 39.224 1.00 69.25 268 THR A N 1
ATOM 1993 C CA . THR A 1 268 ? -9.928 6.894 39.174 1.00 69.25 268 THR A CA 1
ATOM 1994 C C . THR A 1 268 ? -9.089 5.617 39.386 1.00 69.25 268 THR A C 1
ATOM 1996 O O . THR A 1 268 ? -7.865 5.714 39.331 1.00 69.25 268 THR A O 1
ATOM 1999 N N . ALA A 1 269 ? -9.680 4.440 39.637 1.00 69.44 269 ALA A N 1
ATOM 2000 C CA . ALA A 1 269 ? -8.944 3.178 39.833 1.00 69.44 269 ALA A CA 1
ATOM 2001 C C . ALA A 1 269 ? -9.185 2.170 38.687 1.00 69.44 269 ALA A C 1
ATOM 2003 O O . ALA A 1 269 ? -9.796 2.498 37.668 1.00 69.44 269 ALA A O 1
ATOM 2004 N N . ASN A 1 270 ? -8.646 0.955 38.835 1.00 74.50 270 ASN A N 1
ATOM 2005 C CA . ASN A 1 270 ? -8.831 -0.122 37.867 1.00 74.50 270 ASN A CA 1
ATOM 2006 C C . ASN A 1 270 ? -10.202 -0.777 38.071 1.00 74.50 270 ASN A C 1
ATOM 2008 O O . ASN A 1 270 ? -10.492 -1.299 39.150 1.00 74.50 270 ASN A O 1
ATOM 2012 N N . PHE A 1 271 ? -11.001 -0.838 37.013 1.00 88.62 271 PHE A N 1
ATOM 2013 C CA . PHE A 1 271 ? -12.147 -1.741 36.931 1.00 88.62 271 PHE A CA 1
ATOM 2014 C C . PHE A 1 271 ? -11.683 -3.033 36.252 1.00 88.62 271 PHE A C 1
ATOM 2016 O O . PHE A 1 271 ? -11.122 -2.974 35.162 1.00 88.62 271 PHE A O 1
ATOM 2023 N N . THR A 1 272 ? -11.881 -4.195 36.887 1.00 93.31 272 THR A N 1
ATOM 2024 C CA . THR A 1 272 ? -11.521 -5.491 36.291 1.00 93.31 272 THR A CA 1
ATOM 2025 C C . THR A 1 272 ? -12.753 -6.345 35.995 1.00 93.31 272 THR A C 1
ATOM 2027 O O . THR A 1 272 ? -13.502 -6.707 36.904 1.00 93.31 272 THR A O 1
ATOM 2030 N N . ASN A 1 273 ? -12.926 -6.706 34.724 1.00 96.94 273 ASN A N 1
ATOM 2031 C CA . ASN A 1 273 ? -13.780 -7.805 34.288 1.00 96.94 273 ASN A CA 1
ATOM 2032 C C . ASN A 1 273 ? -12.914 -9.061 34.152 1.00 96.94 273 ASN A C 1
ATOM 2034 O O . ASN A 1 273 ? -12.028 -9.125 33.299 1.00 96.94 273 ASN A O 1
ATOM 2038 N N . GLU A 1 274 ? -13.112 -10.025 35.040 1.00 97.62 274 GLU A N 1
ATOM 2039 C CA . GLU A 1 274 ? -12.319 -11.251 35.101 1.00 97.62 274 GLU A CA 1
ATOM 2040 C C . GLU A 1 274 ? -12.743 -12.244 34.012 1.00 97.62 274 GLU A C 1
ATOM 2042 O O . GLU A 1 274 ? -13.727 -12.036 33.314 1.00 97.62 274 GLU A O 1
ATOM 2047 N N . THR A 1 275 ? -11.991 -13.332 33.833 1.00 97.12 275 THR A N 1
ATOM 2048 C CA . THR A 1 275 ? -12.146 -14.253 32.688 1.00 97.12 275 THR A CA 1
ATOM 2049 C C . THR A 1 275 ? -13.539 -14.872 32.544 1.00 97.12 275 THR A C 1
ATOM 2051 O O . THR A 1 275 ? -13.960 -15.164 31.431 1.00 97.12 275 THR A O 1
ATOM 2054 N N . THR A 1 276 ? -14.264 -15.073 33.645 1.00 96.56 276 THR A N 1
ATOM 2055 C CA . THR A 1 276 ? -15.652 -15.574 33.632 1.00 96.56 276 THR A CA 1
ATOM 2056 C C . THR A 1 276 ? -16.695 -14.457 33.614 1.00 96.56 276 THR A C 1
ATOM 2058 O O . THR A 1 276 ? -17.886 -14.739 33.525 1.00 96.56 276 THR A O 1
ATOM 2061 N N . GLY A 1 277 ? -16.254 -13.207 33.749 1.00 97.81 277 GLY A N 1
ATOM 2062 C CA . GLY A 1 277 ? -17.112 -12.045 33.860 1.00 97.81 277 GLY A CA 1
ATOM 2063 C C . GLY A 1 277 ? -17.731 -11.656 32.521 1.00 97.81 277 GLY A C 1
ATOM 2064 O O . GLY A 1 277 ? -17.040 -11.573 31.505 1.00 97.81 277 GLY A O 1
ATOM 2065 N N . VAL A 1 278 ? -19.032 -11.377 32.539 1.00 98.44 278 VAL A N 1
ATOM 2066 C CA . VAL A 1 278 ? -19.805 -10.867 31.401 1.00 98.44 278 VAL A CA 1
ATOM 2067 C C . VAL A 1 278 ? -20.414 -9.523 31.781 1.00 98.44 278 VAL A C 1
ATOM 2069 O O . VAL A 1 278 ? -21.004 -9.388 32.854 1.00 98.44 278 VAL A O 1
ATOM 2072 N N . ILE A 1 279 ? -20.278 -8.519 30.920 1.00 98.12 279 ILE A N 1
ATOM 2073 C CA . ILE A 1 279 ? -20.902 -7.205 31.101 1.00 98.12 279 ILE A CA 1
ATOM 2074 C C . ILE A 1 279 ? -21.692 -6.863 29.846 1.00 98.12 279 ILE A C 1
ATOM 2076 O O . ILE A 1 279 ? -21.112 -6.738 28.773 1.00 98.12 279 ILE A O 1
ATOM 2080 N N . ASN A 1 280 ? -22.993 -6.644 29.990 1.00 98.06 280 ASN A N 1
ATOM 2081 C CA . ASN A 1 280 ? -23.874 -6.211 28.915 1.00 98.06 280 ASN A CA 1
ATOM 2082 C C . ASN A 1 280 ? -24.406 -4.808 29.223 1.00 98.06 280 ASN A C 1
ATOM 2084 O O . ASN A 1 280 ? -25.025 -4.588 30.262 1.00 98.06 280 ASN A O 1
ATOM 2088 N N . VAL A 1 281 ? -24.201 -3.854 28.315 1.00 97.12 281 VAL A N 1
ATOM 2089 C CA . VAL A 1 281 ? -24.771 -2.501 28.405 1.00 97.12 281 VAL A CA 1
ATOM 2090 C C . VAL A 1 281 ? -25.590 -2.231 27.155 1.00 97.12 281 VAL A C 1
ATOM 2092 O O . VAL A 1 281 ? -25.051 -2.125 26.059 1.00 97.12 281 VAL A O 1
ATOM 2095 N N . THR A 1 282 ? -26.904 -2.131 27.309 1.00 96.12 282 THR A N 1
ATOM 2096 C CA . THR A 1 282 ? -27.848 -2.108 26.186 1.00 96.12 282 THR A CA 1
ATOM 2097 C C . THR A 1 282 ? -28.811 -0.936 26.291 1.00 96.12 282 THR A C 1
ATOM 2099 O O . THR A 1 282 ? -29.336 -0.668 27.370 1.00 96.12 282 THR A O 1
ATOM 2102 N N . ASN A 1 283 ? -29.085 -0.272 25.167 1.00 89.56 283 ASN A N 1
ATOM 2103 C CA . ASN A 1 283 ? -30.089 0.789 25.028 1.00 89.56 283 ASN A CA 1
ATOM 2104 C C . ASN A 1 283 ? -29.916 1.925 26.054 1.00 89.56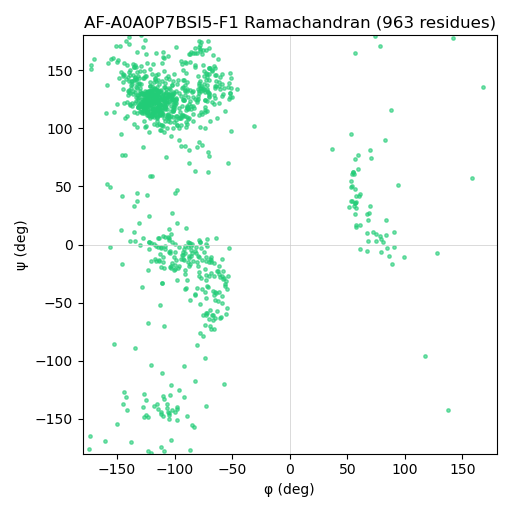 283 ASN A C 1
ATOM 2106 O O . ASN A 1 283 ? -30.410 1.866 27.175 1.00 89.56 283 ASN A O 1
ATOM 2110 N N . GLY A 1 284 ? -29.224 2.998 25.695 1.00 89.31 284 GLY A N 1
ATOM 2111 C CA . GLY A 1 284 ? -28.898 4.066 26.644 1.00 89.31 284 GLY A CA 1
ATOM 2112 C C . GLY A 1 284 ? -28.224 5.252 25.978 1.00 89.31 284 GLY A C 1
ATOM 2113 O O . GLY A 1 284 ? -28.072 5.270 24.759 1.00 89.31 284 GLY A O 1
ATOM 2114 N N . SER A 1 285 ? -27.805 6.253 26.756 1.00 89.88 285 SER A N 1
ATOM 2115 C CA . SER A 1 285 ? -27.064 7.390 26.187 1.00 89.88 285 SER A CA 1
ATOM 2116 C C . SER A 1 285 ? -25.555 7.171 26.174 1.00 89.88 285 SER A C 1
ATOM 2118 O O . SER A 1 285 ? -24.906 7.548 25.206 1.00 89.88 285 SER A O 1
ATOM 2120 N N . LYS A 1 286 ? -24.992 6.526 27.199 1.00 92.31 286 LYS A N 1
ATOM 2121 C CA . LYS A 1 286 ? -23.554 6.245 27.298 1.00 92.31 286 LYS A CA 1
ATOM 2122 C C . LYS A 1 286 ? -23.284 4.844 27.828 1.00 92.31 286 LYS A C 1
ATOM 2124 O O . LYS A 1 286 ? -24.071 4.333 28.623 1.00 92.31 286 LYS A O 1
ATOM 2129 N N . GLY A 1 287 ? -22.168 4.251 27.412 1.00 94.75 287 GLY A N 1
ATOM 2130 C CA . GLY A 1 287 ? -21.789 2.889 27.782 1.00 94.75 287 GLY A CA 1
ATOM 2131 C C . GLY A 1 287 ? -20.924 2.846 29.033 1.00 94.75 287 GLY A C 1
ATOM 2132 O O . GLY A 1 287 ? -21.436 2.984 30.145 1.00 94.75 287 GLY A O 1
ATOM 2133 N N . ILE A 1 288 ? -19.621 2.626 28.856 1.00 94.69 288 ILE A N 1
ATOM 2134 C CA . ILE A 1 288 ? -18.653 2.517 29.954 1.00 94.69 288 ILE A CA 1
ATOM 2135 C C . ILE A 1 288 ? -17.684 3.702 29.923 1.00 94.69 288 ILE A C 1
ATOM 2137 O O . ILE A 1 288 ? -16.993 3.927 28.932 1.00 94.69 288 ILE A O 1
ATOM 2141 N N . GLU A 1 289 ? -17.596 4.423 31.036 1.00 92.50 289 GLU A N 1
ATOM 2142 C CA . GLU A 1 289 ? -16.658 5.523 31.259 1.00 92.50 289 GLU A CA 1
ATOM 2143 C C . GLU A 1 289 ? -15.664 5.113 32.359 1.00 92.50 289 GLU A C 1
ATOM 2145 O O . GLU A 1 289 ? -16.005 5.071 33.544 1.00 92.50 289 GLU A O 1
ATOM 2150 N N . CYS A 1 290 ? -14.433 4.760 31.983 1.00 88.38 290 CYS A N 1
ATOM 2151 C CA . CYS A 1 290 ? -13.430 4.258 32.925 1.00 88.38 290 CYS A CA 1
ATOM 2152 C C . CYS A 1 290 ? -12.001 4.612 32.481 1.00 88.38 290 CYS A C 1
ATOM 2154 O O . CYS A 1 290 ? -11.567 4.147 31.428 1.00 88.38 290 CYS A O 1
ATOM 2156 N N . PRO A 1 291 ? -11.215 5.354 33.288 1.00 86.88 291 PRO A N 1
ATOM 2157 C CA . PRO A 1 291 ? -9.829 5.679 32.958 1.00 86.88 291 PRO A CA 1
ATOM 2158 C C . PRO A 1 291 ? -8.948 4.451 32.700 1.00 86.88 291 PRO A C 1
ATOM 2160 O O . PRO A 1 291 ? -8.054 4.524 31.863 1.00 86.88 291 PRO A O 1
ATOM 2163 N N . ASN A 1 292 ? -9.191 3.334 33.395 1.00 88.06 292 ASN A N 1
ATOM 2164 C CA . ASN A 1 292 ? -8.457 2.089 33.185 1.00 88.06 292 ASN A CA 1
ATOM 2165 C C . ASN A 1 292 ? -9.338 0.850 33.412 1.00 88.06 292 ASN A C 1
ATOM 2167 O O . ASN A 1 292 ? -9.498 0.367 34.537 1.00 88.06 292 ASN A O 1
ATOM 2171 N N . LEU A 1 293 ? -9.897 0.330 32.323 1.00 94.19 293 LEU A N 1
ATOM 2172 C CA . LEU A 1 293 ? -10.642 -0.921 32.286 1.00 94.19 293 LEU A CA 1
ATOM 2173 C C . LEU A 1 293 ? -9.707 -2.079 31.925 1.00 94.19 293 LEU A C 1
ATOM 2175 O O . LEU A 1 293 ? -9.077 -2.072 30.871 1.00 94.19 293 LEU A O 1
ATOM 2179 N N . ILE A 1 294 ? -9.661 -3.105 32.768 1.00 96.00 294 ILE A N 1
ATOM 2180 C CA . ILE A 1 294 ? -8.992 -4.376 32.488 1.00 96.00 294 ILE A CA 1
ATOM 2181 C C . ILE A 1 294 ? -10.071 -5.400 32.138 1.00 96.00 294 ILE A C 1
ATOM 2183 O O . ILE A 1 294 ? -10.834 -5.815 33.008 1.00 96.00 294 ILE A O 1
ATOM 2187 N N . ASN A 1 295 ? -10.132 -5.823 30.878 1.00 97.75 295 ASN A N 1
ATOM 2188 C CA . ASN A 1 295 ? -11.070 -6.842 30.418 1.00 97.75 295 ASN A CA 1
ATOM 2189 C C . ASN A 1 295 ? -10.357 -8.157 30.099 1.00 97.75 295 ASN A C 1
ATOM 2191 O O . ASN A 1 295 ? -9.557 -8.213 29.170 1.00 97.75 295 ASN A O 1
ATOM 2195 N N . LYS A 1 296 ? -10.691 -9.220 30.831 1.00 98.31 296 LYS A N 1
ATOM 2196 C CA . LYS A 1 296 ? -10.257 -10.600 30.561 1.00 98.31 296 LYS A CA 1
ATOM 2197 C C . LYS A 1 296 ? -11.415 -11.518 30.155 1.00 98.31 296 LYS A C 1
ATOM 2199 O O . LYS A 1 296 ? -11.154 -12.637 29.724 1.00 98.31 296 LYS A O 1
ATOM 2204 N N . GLY A 1 297 ? -12.656 -11.076 30.364 1.00 98.19 297 GLY A N 1
ATOM 2205 C CA . GLY A 1 297 ? -13.889 -11.803 30.061 1.00 98.19 297 GLY A CA 1
ATOM 2206 C C . GLY A 1 297 ? -14.594 -11.231 28.833 1.00 98.19 297 GLY A C 1
ATOM 2207 O O . GLY A 1 297 ? -13.947 -10.905 27.837 1.00 98.19 297 GLY A O 1
ATOM 2208 N N . GLU A 1 298 ? -15.915 -11.095 28.909 1.00 98.56 298 GLU A N 1
ATOM 2209 C CA . GLU A 1 298 ? -16.771 -10.611 27.823 1.00 98.56 298 GLU A CA 1
ATOM 2210 C C . GLU A 1 298 ? -17.425 -9.267 28.176 1.00 98.56 298 GLU A C 1
ATOM 2212 O O . GLU A 1 298 ? -17.983 -9.102 29.262 1.00 98.56 298 GLU A O 1
ATOM 2217 N N . ILE A 1 299 ? -17.366 -8.300 27.260 1.00 98.56 299 ILE A N 1
ATOM 2218 C CA . ILE A 1 299 ? -18.067 -7.016 27.369 1.00 98.56 299 ILE A CA 1
ATOM 2219 C C . ILE A 1 299 ? -18.816 -6.757 26.067 1.00 98.56 299 ILE A C 1
ATOM 2221 O O . ILE A 1 299 ? -18.187 -6.643 25.019 1.00 98.56 299 ILE A O 1
ATOM 2225 N N . ASN A 1 300 ? -20.135 -6.600 26.152 1.00 98.25 300 ASN A N 1
ATOM 2226 C CA . ASN A 1 300 ? -21.016 -6.289 25.033 1.00 98.25 300 ASN A CA 1
ATOM 2227 C C . ASN A 1 300 ? -21.739 -4.966 25.284 1.00 98.25 300 ASN A C 1
ATOM 2229 O O . ASN A 1 300 ? -22.388 -4.772 26.314 1.00 98.25 300 ASN A O 1
ATOM 2233 N N . ILE A 1 301 ? -21.661 -4.050 24.326 1.00 98.06 301 ILE A N 1
ATOM 2234 C CA . ILE A 1 301 ? -22.284 -2.732 24.399 1.00 98.06 301 ILE A CA 1
ATOM 2235 C C . ILE A 1 301 ? -23.122 -2.524 23.140 1.00 98.06 301 ILE A C 1
ATOM 2237 O O . ILE A 1 301 ? -22.599 -2.644 22.036 1.00 98.06 301 ILE A O 1
ATOM 2241 N N . SER A 1 302 ? -24.412 -2.207 23.269 1.00 97.25 302 SER A N 1
ATOM 2242 C CA . SER A 1 302 ? -25.249 -1.988 22.084 1.00 97.25 302 SER A CA 1
ATOM 2243 C C . SER A 1 302 ? -26.405 -1.010 22.243 1.00 97.25 302 SER A C 1
ATOM 2245 O O . SER A 1 302 ? -26.892 -0.755 23.347 1.00 97.25 302 SER A O 1
ATOM 2247 N N . GLY A 1 303 ? -26.861 -0.452 21.118 1.00 95.38 303 GLY A N 1
ATOM 2248 C CA . GLY A 1 303 ? -28.052 0.401 21.072 1.00 95.38 303 GLY A CA 1
ATOM 2249 C C . GLY A 1 303 ? -27.872 1.754 21.763 1.00 95.38 303 GLY A C 1
ATOM 2250 O O . GLY A 1 303 ? -28.836 2.302 22.299 1.00 95.38 303 GLY A O 1
ATOM 2251 N N . LEU A 1 304 ? -26.644 2.277 21.837 1.00 95.44 304 LEU A N 1
ATOM 2252 C CA . LEU A 1 304 ? -26.364 3.519 22.559 1.00 95.44 304 LEU A CA 1
ATOM 2253 C C . LEU A 1 304 ? -26.427 4.747 21.654 1.00 95.44 304 LEU A C 1
ATOM 2255 O O . LEU A 1 304 ? -25.947 4.717 20.525 1.00 95.44 304 LEU A O 1
ATOM 2259 N N . THR A 1 305 ? -26.959 5.861 22.163 1.00 93.25 305 THR A N 1
ATOM 2260 C CA . THR A 1 305 ? -27.085 7.105 21.382 1.00 93.25 305 THR A CA 1
ATOM 2261 C C . THR A 1 305 ? -25.860 8.025 21.451 1.00 93.25 305 THR A C 1
ATOM 2263 O O . THR A 1 305 ? -25.767 8.952 20.649 1.00 93.25 305 THR A O 1
ATOM 2266 N N . GLY A 1 306 ? -24.947 7.814 22.401 1.00 90.00 306 GLY A N 1
ATOM 2267 C CA . GLY A 1 306 ? -23.707 8.576 22.597 1.00 90.00 306 GLY A CA 1
ATOM 2268 C C . GLY A 1 306 ? -22.470 7.673 22.610 1.00 90.00 306 GLY A C 1
ATOM 2269 O O . GLY A 1 306 ? -22.433 6.671 21.898 1.00 90.00 306 GLY A O 1
ATOM 2270 N N . ASP A 1 307 ? -21.450 8.039 23.396 1.00 88.75 307 ASP A N 1
ATOM 2271 C CA . ASP A 1 307 ? -20.188 7.290 23.482 1.00 88.75 307 ASP A CA 1
ATOM 2272 C C . ASP A 1 307 ? -20.383 5.915 24.127 1.00 88.75 307 ASP A C 1
ATOM 2274 O O . ASP A 1 307 ? -20.841 5.800 25.270 1.00 88.75 307 ASP A O 1
ATOM 2278 N N . SER A 1 308 ? -20.002 4.864 23.396 1.00 94.94 308 SER A N 1
ATOM 2279 C CA . SER A 1 308 ? -20.070 3.493 23.904 1.00 94.94 308 SER A CA 1
ATOM 2280 C C . SER A 1 308 ? -18.946 3.201 24.891 1.00 94.94 308 SER A C 1
ATOM 2282 O O . SER A 1 308 ? -19.173 2.551 25.910 1.00 94.94 308 SER A O 1
ATOM 2284 N N . PHE A 1 309 ? -17.747 3.723 24.638 1.00 95.75 309 PHE A N 1
ATOM 2285 C CA . PHE A 1 309 ? -16.623 3.605 25.559 1.00 95.75 309 PHE A CA 1
ATOM 2286 C C . PHE A 1 309 ? -15.819 4.901 25.633 1.00 95.75 309 PHE A C 1
ATOM 2288 O O . PHE A 1 309 ? -15.451 5.457 24.599 1.00 95.75 309 PHE A O 1
ATOM 2295 N N . LEU A 1 310 ? -15.503 5.341 26.850 1.00 93.75 310 LEU A N 1
ATOM 2296 C CA . LEU A 1 310 ? -14.637 6.487 27.113 1.00 93.75 310 LEU A CA 1
ATOM 2297 C C . LEU A 1 310 ? -13.582 6.119 28.162 1.00 93.75 310 LEU A C 1
ATOM 2299 O O . LEU A 1 310 ? -13.926 5.833 29.311 1.00 93.75 310 LEU A O 1
ATOM 2303 N N . GLY A 1 311 ? -12.299 6.174 27.792 1.00 91.88 311 GLY A N 1
ATOM 2304 C CA . GLY A 1 311 ? -11.195 5.956 28.733 1.00 91.88 311 GLY A CA 1
ATOM 2305 C C . GLY A 1 311 ? -10.051 5.096 28.205 1.00 91.88 311 GLY A C 1
ATOM 2306 O O . GLY A 1 311 ? -9.660 5.241 27.050 1.00 91.88 311 GLY A O 1
ATOM 2307 N N . GLY A 1 312 ? -9.479 4.250 29.066 1.00 92.94 312 GLY A N 1
ATOM 2308 C CA . GLY A 1 312 ? -8.344 3.369 28.760 1.00 92.94 312 GLY A CA 1
ATOM 2309 C C . GLY A 1 312 ? -8.721 1.905 28.897 1.00 92.94 312 GLY A C 1
ATOM 2310 O O . GLY A 1 312 ? -9.498 1.546 29.780 1.00 92.94 312 GLY A O 1
ATOM 2311 N N . LEU A 1 313 ? -8.176 1.057 28.027 1.00 95.88 313 LEU A N 1
ATOM 2312 C CA . LEU A 1 313 ? -8.550 -0.353 27.944 1.00 95.88 313 LEU A CA 1
ATOM 2313 C C . LEU A 1 313 ? -7.309 -1.239 27.876 1.00 95.88 313 LEU A C 1
ATOM 2315 O O . LEU A 1 313 ? -6.519 -1.127 26.945 1.00 95.88 313 LEU A O 1
ATOM 2319 N N . THR A 1 314 ? -7.184 -2.176 28.810 1.00 97.12 314 THR A N 1
ATOM 2320 C CA . THR A 1 314 ? -6.319 -3.353 28.680 1.00 97.12 314 THR A CA 1
ATOM 2321 C C . THR A 1 314 ? -7.202 -4.569 28.430 1.00 97.12 314 THR A C 1
ATOM 2323 O O . THR A 1 314 ? -7.882 -5.034 29.342 1.00 97.12 314 THR A O 1
ATOM 2326 N N . ASN A 1 315 ? -7.211 -5.078 27.201 1.00 98.38 315 ASN A N 1
ATOM 2327 C CA . ASN A 1 315 ? -8.083 -6.167 26.773 1.00 98.38 315 ASN A CA 1
ATOM 2328 C C . ASN A 1 315 ? -7.294 -7.450 26.498 1.00 98.38 315 ASN A C 1
ATOM 2330 O O . ASN A 1 315 ? -6.349 -7.445 25.715 1.00 98.38 315 ASN A O 1
ATOM 2334 N N . SER A 1 316 ? -7.714 -8.554 27.102 1.00 98.38 316 SER A N 1
ATOM 2335 C CA . SER A 1 316 ? -7.269 -9.917 26.794 1.00 98.38 316 SER A CA 1
ATOM 2336 C C . SER A 1 316 ? -8.430 -10.894 26.581 1.00 98.38 316 SER A C 1
ATOM 2338 O O . SER A 1 316 ? -8.178 -12.065 26.295 1.00 98.38 316 SER A O 1
ATOM 2340 N N . GLY A 1 317 ? -9.673 -10.408 26.699 1.00 98.38 317 GLY A N 1
ATOM 2341 C CA . GLY A 1 317 ? -10.912 -11.125 26.397 1.00 98.38 317 GLY A CA 1
ATOM 2342 C C . GLY A 1 317 ? -11.637 -10.557 25.170 1.00 98.38 317 GLY A C 1
ATOM 2343 O O . GLY A 1 317 ? -11.006 -10.086 24.221 1.00 98.38 317 GLY A O 1
ATOM 2344 N N . PHE A 1 318 ? -12.969 -10.593 25.184 1.00 98.69 318 PHE A N 1
ATOM 2345 C CA . PHE A 1 318 ? -13.832 -10.096 24.109 1.00 98.69 318 PHE A CA 1
ATOM 2346 C C . PHE A 1 318 ? -14.477 -8.762 24.498 1.00 98.69 318 PHE A C 1
ATOM 2348 O O . PHE A 1 318 ? -15.076 -8.648 25.568 1.00 98.69 318 PHE A O 1
ATOM 2355 N N . PHE A 1 319 ? -14.347 -7.756 23.637 1.00 98.62 319 PHE A N 1
ATOM 2356 C CA . PHE A 1 319 ? -14.953 -6.437 23.805 1.00 98.62 319 PHE A CA 1
ATOM 2357 C C . PHE A 1 319 ? -15.694 -6.063 22.521 1.00 98.62 319 PHE A C 1
ATOM 2359 O O . PHE A 1 319 ? -15.061 -5.873 21.485 1.00 98.62 319 PHE A O 1
ATOM 2366 N N . HIS A 1 320 ? -17.019 -5.951 22.567 1.00 98.50 320 HIS A N 1
ATOM 2367 C CA . HIS A 1 320 ? -17.858 -5.720 21.392 1.00 98.50 320 HIS A CA 1
ATOM 2368 C C . HIS A 1 320 ? -18.787 -4.524 21.577 1.00 98.50 320 HIS A C 1
ATOM 2370 O O . HIS A 1 320 ? -19.499 -4.421 22.573 1.00 98.50 320 HIS A O 1
ATOM 2376 N N . ILE A 1 321 ? -18.784 -3.625 20.593 1.00 98.38 321 ILE A N 1
ATOM 2377 C CA . ILE A 1 321 ? -19.752 -2.537 20.448 1.00 98.38 321 ILE A CA 1
ATOM 2378 C C . ILE A 1 321 ? -20.567 -2.777 19.171 1.00 98.38 321 ILE A C 1
ATOM 2380 O O . ILE A 1 321 ? -19.979 -2.973 18.108 1.00 98.38 321 ILE A O 1
ATOM 2384 N N . ASP A 1 322 ? -21.897 -2.722 19.250 1.00 97.81 322 ASP A N 1
ATOM 2385 C CA . ASP A 1 322 ? -22.788 -2.902 18.096 1.00 97.81 322 ASP A CA 1
ATOM 2386 C C . ASP A 1 322 ? -23.978 -1.934 18.089 1.00 97.81 322 ASP A C 1
ATOM 2388 O O . ASP A 1 322 ? -24.503 -1.582 19.140 1.00 97.81 322 ASP A O 1
ATOM 2392 N N . GLN A 1 323 ? -24.465 -1.539 16.909 1.00 96.81 323 GLN A N 1
ATOM 2393 C CA . GLN A 1 323 ? -25.711 -0.760 16.756 1.00 96.81 323 GLN A CA 1
ATOM 2394 C C . GLN A 1 323 ? -25.759 0.528 17.606 1.00 96.81 323 GLN A C 1
ATOM 2396 O O . GLN A 1 323 ? -26.804 0.890 18.147 1.00 96.81 323 GLN A O 1
ATOM 2401 N N . SER A 1 324 ? -24.628 1.218 17.746 1.00 96.75 324 SER A N 1
ATOM 2402 C CA . SER A 1 324 ? -24.499 2.438 18.555 1.00 96.75 324 SER A CA 1
ATOM 2403 C C . SER A 1 324 ? -24.147 3.656 17.698 1.00 96.75 324 SER A C 1
ATOM 2405 O O . SER A 1 324 ? -23.706 3.540 16.555 1.00 96.75 324 SER A O 1
ATOM 2407 N N . THR A 1 325 ? -24.310 4.862 18.239 1.00 95.75 325 THR A N 1
ATOM 2408 C CA . THR A 1 325 ? -23.917 6.088 17.533 1.00 95.75 325 THR A CA 1
ATOM 2409 C C . THR A 1 325 ? -22.397 6.186 17.413 1.00 95.75 325 THR A C 1
ATOM 2411 O O . THR A 1 325 ? -21.882 6.288 16.302 1.00 95.75 325 THR A O 1
ATOM 2414 N N . ASN A 1 326 ? -21.682 6.130 18.542 1.00 94.56 326 ASN A N 1
ATOM 2415 C CA . ASN A 1 326 ? -20.225 6.261 18.614 1.00 94.56 326 ASN A CA 1
ATOM 2416 C C . ASN A 1 326 ? -19.588 4.968 19.138 1.00 94.56 326 ASN A C 1
ATOM 2418 O O . ASN A 1 326 ? -20.151 4.312 20.020 1.00 94.56 326 ASN A O 1
ATOM 2422 N N . GLY A 1 327 ? -18.394 4.636 18.642 1.00 95.56 327 GLY A N 1
ATOM 2423 C CA . GLY A 1 327 ? -17.588 3.524 19.142 1.00 95.56 327 GLY A CA 1
ATOM 2424 C C . GLY A 1 327 ? -16.782 3.891 20.392 1.00 95.56 327 GLY A C 1
ATOM 2425 O O . GLY A 1 327 ? -17.344 4.188 21.451 1.00 95.56 327 GLY A O 1
ATOM 2426 N N . MET A 1 328 ? -15.456 3.838 20.275 1.00 95.88 328 MET A N 1
ATOM 2427 C CA . MET A 1 328 ? -14.511 4.059 21.372 1.00 95.88 328 MET A CA 1
ATOM 2428 C C . MET A 1 328 ? -13.842 5.433 21.278 1.00 95.88 328 MET A C 1
ATOM 2430 O O . MET A 1 328 ? -13.226 5.759 20.266 1.00 95.88 328 MET A O 1
ATOM 2434 N N . SER A 1 329 ? -13.874 6.190 22.371 1.00 94.19 329 SER A N 1
ATOM 2435 C CA . SER A 1 329 ? -13.144 7.447 22.553 1.00 94.19 329 SER A CA 1
ATOM 2436 C C . SER A 1 329 ? -12.054 7.252 23.607 1.00 94.19 329 SER A C 1
ATOM 2438 O O . SER A 1 329 ? -12.315 7.199 24.809 1.00 94.19 329 SER A O 1
ATOM 2440 N N . LEU A 1 330 ? -10.808 7.108 23.171 1.00 92.25 330 LEU A N 1
ATOM 2441 C CA . LEU A 1 330 ? -9.694 6.775 24.052 1.00 92.25 330 LEU A CA 1
ATOM 2442 C C . LEU A 1 330 ? -9.024 8.031 24.594 1.00 92.25 330 LEU A C 1
ATOM 2444 O O . LEU A 1 330 ? -8.349 8.758 23.865 1.00 92.25 330 LEU A O 1
ATOM 2448 N N . THR A 1 331 ? -9.190 8.257 25.894 1.00 89.12 331 THR A N 1
ATOM 2449 C CA . THR A 1 331 ? -8.539 9.340 26.653 1.00 89.12 331 THR A CA 1
ATOM 2450 C C . THR A 1 331 ? -7.398 8.831 27.530 1.00 89.12 331 THR A C 1
ATOM 2452 O O . THR A 1 331 ? -6.845 9.597 28.312 1.00 89.12 331 THR A O 1
ATOM 2455 N N . GLN A 1 332 ? -7.065 7.544 27.408 1.00 91.50 332 GLN A N 1
ATOM 2456 C CA . GLN A 1 332 ? -5.941 6.824 28.009 1.00 91.50 332 GLN A CA 1
ATOM 2457 C C . GLN A 1 332 ? -5.500 5.716 27.022 1.00 91.50 332 GLN A C 1
ATOM 2459 O O . GLN A 1 332 ? -6.188 5.493 26.021 1.00 91.50 332 GLN A O 1
ATOM 2464 N N . PRO A 1 333 ? -4.363 5.025 27.235 1.00 93.81 333 PRO A N 1
ATOM 2465 C CA . PRO A 1 333 ? -3.892 4.002 26.301 1.00 93.81 333 PRO A CA 1
ATOM 2466 C C . PRO A 1 333 ? -4.882 2.847 26.082 1.00 93.81 333 PRO A C 1
ATOM 2468 O O . PRO A 1 333 ? -5.562 2.405 27.011 1.00 93.81 333 PRO A O 1
ATOM 2471 N N . LEU A 1 334 ? -4.890 2.310 24.859 1.00 96.44 334 LEU A N 1
ATOM 2472 C CA . LEU A 1 334 ? -5.495 1.016 24.538 1.00 96.44 334 LEU A CA 1
ATOM 2473 C C . LEU A 1 334 ? -4.388 -0.014 24.339 1.00 96.44 334 LEU A C 1
ATOM 2475 O O . LEU A 1 334 ? -3.479 0.184 23.534 1.00 96.44 334 LEU A O 1
ATOM 2479 N N . ILE A 1 335 ? -4.485 -1.123 25.065 1.00 97.88 335 ILE A N 1
ATOM 2480 C CA . ILE A 1 335 ? -3.608 -2.286 24.982 1.00 97.88 335 ILE A CA 1
ATOM 2481 C C . ILE A 1 335 ? -4.489 -3.506 24.720 1.00 97.88 335 ILE A C 1
ATOM 2483 O O . ILE A 1 335 ? -5.123 -4.027 25.635 1.00 97.88 335 ILE A O 1
ATOM 2487 N N . ASN A 1 336 ? -4.526 -3.976 23.478 1.00 98.56 336 ASN A N 1
ATOM 2488 C CA . ASN A 1 336 ? -5.168 -5.236 23.119 1.00 98.56 336 ASN A CA 1
ATOM 2489 C C . ASN A 1 336 ? -4.103 -6.336 23.081 1.00 98.56 336 ASN A C 1
ATOM 2491 O O . ASN A 1 336 ? -3.232 -6.322 22.215 1.00 98.56 336 ASN A O 1
ATOM 2495 N N . GLN A 1 337 ? -4.127 -7.250 24.044 1.00 98.44 337 GLN A N 1
ATOM 2496 C CA . GLN A 1 337 ? -3.174 -8.356 24.153 1.00 98.44 337 GLN A CA 1
ATOM 2497 C C . GLN A 1 337 ? -3.438 -9.420 23.080 1.00 98.44 337 GLN A C 1
ATOM 2499 O O . GLN A 1 337 ? -4.497 -9.430 22.462 1.00 98.44 337 GLN A O 1
ATOM 2504 N N . ALA A 1 338 ? -2.503 -10.353 22.889 1.00 98.00 338 ALA A N 1
ATOM 2505 C CA . ALA A 1 338 ? -2.579 -11.368 21.833 1.00 98.00 338 ALA A CA 1
ATOM 2506 C C . ALA A 1 338 ? -3.860 -12.228 21.837 1.00 98.00 338 ALA A C 1
ATOM 2508 O O . ALA A 1 338 ? -4.318 -12.648 20.780 1.00 98.00 338 ALA A O 1
ATOM 2509 N N . SER A 1 339 ? -4.458 -12.484 23.007 1.00 97.62 339 SER A N 1
ATOM 2510 C CA . SER A 1 339 ? -5.739 -13.201 23.126 1.00 97.62 339 SER A CA 1
ATOM 2511 C C . SER A 1 339 ? -6.971 -12.299 22.995 1.00 97.62 339 SER A C 1
ATOM 2513 O O . SER A 1 339 ? -8.092 -12.797 22.938 1.00 97.62 339 SER A O 1
ATOM 2515 N N . GLY A 1 340 ? -6.776 -10.981 23.003 1.00 98.56 340 GLY A N 1
ATOM 2516 C CA . GLY A 1 340 ? -7.838 -9.992 23.023 1.00 98.56 340 GLY A CA 1
ATOM 2517 C C . GLY A 1 340 ? -8.473 -9.783 21.652 1.00 98.56 340 GLY A C 1
ATOM 2518 O O . GLY A 1 340 ? -7.792 -9.677 20.630 1.00 98.56 340 GLY A O 1
ATOM 2519 N N . THR A 1 341 ? -9.799 -9.684 21.642 1.00 98.81 341 THR A N 1
ATOM 2520 C CA . THR A 1 341 ? -10.594 -9.278 20.480 1.00 98.81 341 THR A CA 1
ATOM 2521 C C . THR A 1 341 ? -11.383 -8.022 20.816 1.00 98.81 341 THR A C 1
ATOM 2523 O O . THR A 1 341 ? -12.125 -8.001 21.799 1.00 98.81 341 THR A O 1
ATOM 2526 N N . ILE A 1 342 ? -11.240 -6.992 19.988 1.00 98.81 342 ILE A N 1
ATOM 2527 C CA . ILE A 1 342 ? -12.057 -5.780 20.023 1.00 98.81 342 ILE A CA 1
ATOM 2528 C C . ILE A 1 342 ? -12.860 -5.736 18.732 1.00 98.81 342 ILE A C 1
ATOM 2530 O O . ILE A 1 342 ? -12.279 -5.737 17.651 1.00 98.81 342 ILE A O 1
ATOM 2534 N N . LYS A 1 343 ? -14.184 -5.678 18.842 1.00 98.56 343 LYS A N 1
ATOM 2535 C CA . LYS A 1 343 ? -15.093 -5.597 17.704 1.00 98.56 343 LYS A CA 1
ATOM 2536 C C . LYS A 1 343 ? -15.971 -4.358 17.798 1.00 98.56 343 LYS A C 1
ATOM 2538 O O . LYS A 1 343 ? -16.573 -4.112 18.838 1.00 98.56 343 LYS A O 1
ATOM 2543 N N . CYS A 1 344 ? -16.081 -3.593 16.721 1.00 98.25 344 CYS A N 1
ATOM 2544 C CA . CYS A 1 344 ? -17.042 -2.494 16.615 1.00 98.25 344 CYS A CA 1
ATOM 2545 C C . CYS A 1 344 ? -17.828 -2.640 15.317 1.00 98.25 344 CYS A C 1
ATOM 2547 O O . CYS A 1 344 ? -17.223 -2.668 14.246 1.00 98.25 344 CYS A O 1
ATOM 2549 N N . SER A 1 345 ? -19.155 -2.725 15.401 1.00 97.56 345 SER A N 1
ATOM 2550 C CA . SER A 1 345 ? -20.005 -2.917 14.229 1.00 97.56 345 SER A CA 1
ATOM 2551 C C . SER A 1 345 ? -21.245 -2.030 14.194 1.00 97.56 345 SER A C 1
ATOM 2553 O O . SER A 1 345 ? -21.763 -1.620 15.230 1.00 97.56 345 SER A O 1
ATOM 2555 N N . ASN A 1 346 ? -21.737 -1.742 12.985 1.00 97.62 346 ASN A N 1
ATOM 2556 C CA . ASN A 1 346 ? -22.996 -1.022 12.750 1.00 97.62 346 ASN A CA 1
ATOM 2557 C C . ASN A 1 346 ? -23.067 0.322 13.496 1.00 97.62 346 ASN A C 1
ATOM 2559 O O . ASN A 1 346 ? -24.042 0.601 14.201 1.00 97.62 346 ASN A O 1
ATOM 2563 N N . LEU A 1 347 ? -22.020 1.141 13.365 1.00 97.94 347 LEU A N 1
ATOM 2564 C CA . LEU A 1 347 ? -21.927 2.426 14.056 1.00 97.94 347 LEU A CA 1
ATOM 2565 C C . LEU A 1 347 ? -22.368 3.582 13.163 1.00 97.94 347 LEU A C 1
ATOM 2567 O O . LEU A 1 347 ? -22.048 3.620 11.977 1.00 97.94 347 LEU A O 1
ATOM 2571 N N . THR A 1 348 ? -23.074 4.558 13.739 1.00 96.88 348 THR A N 1
ATOM 2572 C CA . THR A 1 348 ? -23.511 5.751 12.983 1.00 96.88 348 THR A CA 1
ATOM 2573 C C . THR A 1 348 ? -22.349 6.700 12.676 1.00 96.88 348 THR A C 1
ATOM 2575 O O . THR A 1 348 ? -22.369 7.364 11.647 1.00 96.88 348 THR A O 1
ATOM 2578 N N . ASN A 1 349 ? -21.333 6.754 13.542 1.00 94.81 349 ASN A N 1
ATOM 2579 C CA . ASN A 1 349 ? -20.120 7.557 13.373 1.00 94.81 349 ASN A CA 1
ATOM 2580 C C . ASN A 1 349 ? -18.882 6.645 13.223 1.00 94.81 349 ASN A C 1
ATOM 2582 O O . ASN A 1 349 ? -18.935 5.633 12.524 1.00 94.81 349 ASN A O 1
ATOM 2586 N N . GLY A 1 350 ? -17.747 7.029 13.817 1.00 92.50 350 GLY A N 1
ATOM 2587 C CA . GLY A 1 350 ? -16.475 6.317 13.690 1.00 92.50 350 GLY A CA 1
ATOM 2588 C C . GLY A 1 350 ? -16.286 5.166 14.682 1.00 92.50 350 GLY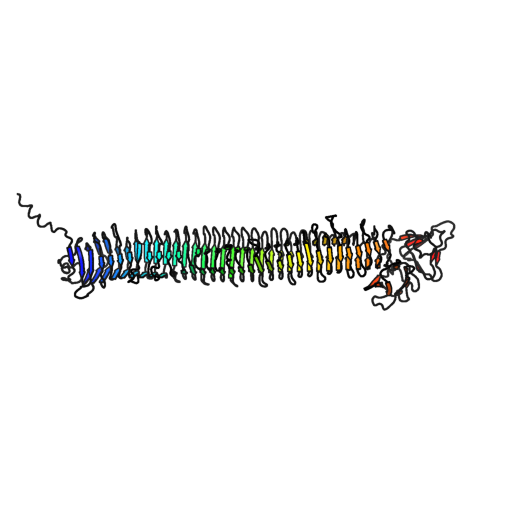 A C 1
ATOM 2589 O O . GLY A 1 350 ? -17.005 5.056 15.680 1.00 92.50 350 GLY A O 1
ATOM 2590 N N . GLY A 1 351 ? -15.290 4.324 14.396 1.00 96.19 351 GLY A N 1
ATOM 2591 C CA . GLY A 1 351 ? -14.925 3.155 15.200 1.00 96.19 351 GLY A CA 1
ATOM 2592 C C . GLY A 1 351 ? -14.119 3.512 16.448 1.00 96.19 351 GLY A C 1
ATOM 2593 O O . GLY A 1 351 ? -14.649 3.498 17.558 1.00 96.19 351 GLY A O 1
ATOM 2594 N N . ILE A 1 352 ? -12.831 3.818 16.280 1.00 96.88 352 ILE A N 1
ATOM 2595 C CA . ILE A 1 352 ? -11.905 4.114 17.384 1.00 96.88 352 ILE A CA 1
ATOM 2596 C C . ILE A 1 352 ? -11.267 5.487 17.177 1.00 96.88 352 ILE A C 1
ATOM 2598 O O . ILE A 1 352 ? -10.546 5.712 16.207 1.00 96.88 352 ILE A O 1
ATOM 2602 N N . SER A 1 353 ? -11.465 6.377 18.143 1.00 94.69 353 SER A N 1
ATOM 2603 C CA . SER A 1 353 ? -10.829 7.692 18.216 1.00 94.69 353 SER A CA 1
ATOM 2604 C C . SER A 1 353 ? -9.782 7.701 19.322 1.00 94.69 353 SER A C 1
ATOM 2606 O O . SER A 1 353 ? -10.104 7.439 20.481 1.00 94.69 353 SER A O 1
ATOM 2608 N N . VAL A 1 354 ? -8.532 8.017 18.986 1.00 92.94 354 VAL A N 1
ATOM 2609 C CA . VAL A 1 354 ? -7.409 8.050 19.934 1.00 92.94 354 VAL A CA 1
ATOM 2610 C C . VAL A 1 354 ? -6.971 9.485 20.179 1.00 92.94 354 VAL A C 1
ATOM 2612 O O . VAL A 1 354 ? -6.599 10.187 19.238 1.00 92.94 354 VAL A O 1
ATOM 2615 N N . PHE A 1 355 ? -6.973 9.909 21.443 1.00 88.75 355 PHE A N 1
ATOM 2616 C CA . PHE A 1 355 ? -6.542 11.241 21.860 1.00 88.75 355 PHE A CA 1
ATOM 2617 C C . PHE A 1 355 ? -5.298 11.127 22.751 1.00 88.75 355 PHE A C 1
ATOM 2619 O O . PHE A 1 355 ? -5.346 10.457 23.776 1.00 88.75 355 PHE A O 1
ATOM 2626 N N . TYR A 1 356 ? -4.186 11.779 22.388 1.00 83.50 356 TYR A N 1
ATOM 2627 C CA . TYR A 1 356 ? -2.963 11.937 23.207 1.00 83.50 356 TYR A CA 1
ATOM 2628 C C . TYR A 1 356 ? -2.198 10.660 23.637 1.00 83.50 356 TYR A C 1
ATOM 2630 O O . TYR A 1 356 ? -1.142 10.763 24.262 1.00 83.50 356 TYR A O 1
ATOM 2638 N N . HIS A 1 357 ? -2.687 9.452 23.336 1.00 88.94 357 HIS A N 1
ATOM 2639 C CA . HIS A 1 357 ? -2.197 8.206 23.948 1.00 88.94 357 HIS A CA 1
ATOM 2640 C C . HIS A 1 357 ? -1.909 7.086 22.951 1.00 88.94 357 HIS A C 1
ATOM 2642 O O . HIS A 1 357 ? -2.305 7.143 21.799 1.00 88.94 357 HIS A O 1
ATOM 2648 N N . LYS A 1 358 ? -1.202 6.049 23.403 1.00 92.06 358 LYS A N 1
ATOM 2649 C CA . LYS A 1 358 ? -0.805 4.897 22.588 1.00 92.06 358 LYS A CA 1
ATOM 2650 C C . LYS A 1 358 ? -1.973 3.945 22.308 1.00 92.06 358 LYS A C 1
ATOM 2652 O O . LYS A 1 358 ? -2.712 3.592 23.227 1.00 92.06 358 LYS A O 1
ATOM 2657 N N . LEU A 1 359 ? -2.051 3.457 21.070 1.00 96.00 359 LEU A N 1
ATOM 2658 C CA . LEU A 1 359 ? -2.808 2.262 20.692 1.00 96.00 359 LEU A CA 1
ATOM 2659 C C . LEU A 1 359 ? -1.803 1.137 20.419 1.00 96.00 359 LEU A C 1
ATOM 2661 O O . LEU A 1 359 ? -1.048 1.196 19.452 1.00 96.00 359 LEU A O 1
ATOM 2665 N N . LEU A 1 360 ? -1.778 0.124 21.283 1.00 98.00 360 LEU A N 1
ATOM 2666 C CA . LEU A 1 360 ? -0.992 -1.096 21.115 1.00 98.00 360 LEU A CA 1
ATOM 2667 C C . LEU A 1 360 ? -1.935 -2.270 20.843 1.00 98.00 360 LEU A C 1
ATOM 2669 O O . LEU A 1 360 ? -2.747 -2.621 21.697 1.00 98.00 360 LEU A O 1
ATOM 2673 N N . ASN A 1 361 ? -1.795 -2.894 19.678 1.00 98.69 361 ASN A N 1
ATOM 2674 C CA . ASN A 1 361 ? -2.539 -4.091 19.306 1.00 98.69 361 ASN A CA 1
ATOM 2675 C C . ASN A 1 361 ? -1.600 -5.283 19.111 1.00 98.69 361 ASN A C 1
ATOM 2677 O O . ASN A 1 361 ? -0.711 -5.232 18.270 1.00 98.69 361 ASN A O 1
ATOM 2681 N N . GLU A 1 362 ? -1.820 -6.363 19.851 1.00 98.69 362 GLU A N 1
ATOM 2682 C CA . GLU A 1 362 ? -1.179 -7.671 19.666 1.00 98.69 362 GLU A CA 1
ATOM 2683 C C . GLU A 1 362 ? -2.199 -8.764 19.296 1.00 98.69 362 GLU A C 1
ATOM 2685 O O . GLU A 1 362 ? -1.794 -9.835 18.856 1.00 98.69 362 GLU A O 1
ATOM 2690 N N . GLY A 1 363 ? -3.502 -8.499 19.466 1.00 98.56 363 GLY A N 1
ATOM 2691 C CA . GLY A 1 363 ? -4.611 -9.402 19.139 1.00 98.56 363 GLY A CA 1
ATOM 2692 C C . GLY A 1 363 ? -5.387 -8.968 17.891 1.00 98.56 363 GLY A C 1
ATOM 2693 O O . GLY A 1 363 ? -4.801 -8.493 16.917 1.00 98.56 363 GLY A O 1
ATOM 2694 N N . LEU A 1 364 ? -6.714 -9.118 17.921 1.00 98.81 364 LEU A N 1
ATOM 2695 C CA . LEU A 1 364 ? -7.618 -8.730 16.832 1.00 98.81 364 LEU A CA 1
ATOM 2696 C C . LEU A 1 364 ? -8.382 -7.440 17.162 1.00 98.81 364 LEU A C 1
ATOM 2698 O O . LEU A 1 364 ? -9.036 -7.351 18.201 1.00 98.81 364 LEU A O 1
ATOM 2702 N N . ILE A 1 365 ? -8.354 -6.475 16.245 1.00 98.88 365 ILE A N 1
ATOM 2703 C CA . ILE A 1 365 ? -9.288 -5.346 16.178 1.00 98.88 365 ILE A CA 1
ATOM 2704 C C . ILE A 1 365 ? -10.085 -5.489 14.875 1.00 98.88 365 ILE A C 1
ATOM 2706 O O . ILE A 1 365 ? -9.496 -5.451 13.800 1.00 98.88 365 ILE A O 1
ATOM 2710 N N . ASP A 1 366 ? -11.403 -5.659 14.972 1.00 98.75 366 ASP A N 1
ATOM 2711 C CA . ASP A 1 366 ? -12.332 -5.865 13.851 1.00 98.75 366 ASP A CA 1
ATOM 2712 C C . ASP A 1 366 ? -13.397 -4.755 13.830 1.00 98.75 366 ASP A C 1
ATOM 2714 O O . ASP A 1 366 ? -14.233 -4.651 14.730 1.00 98.75 366 ASP A O 1
ATOM 2718 N N . LEU A 1 367 ? -13.344 -3.888 12.823 1.00 98.69 367 LEU A N 1
ATOM 2719 C CA . LEU A 1 367 ? -14.222 -2.731 12.664 1.00 98.69 367 LEU A CA 1
ATOM 2720 C C . LEU A 1 367 ? -15.045 -2.893 11.381 1.00 98.69 367 LEU A C 1
ATOM 2722 O O . LEU A 1 367 ? -14.473 -2.900 10.294 1.00 98.69 367 LEU A O 1
ATOM 2726 N N . ASP A 1 368 ? -16.373 -2.983 11.475 1.00 98.12 368 ASP A N 1
ATOM 2727 C CA . ASP A 1 368 ? -17.246 -3.244 10.317 1.00 98.12 368 ASP A CA 1
ATOM 2728 C C . ASP A 1 368 ? -18.463 -2.315 10.271 1.00 98.12 368 ASP A C 1
ATOM 2730 O O . ASP A 1 368 ? -19.168 -2.140 11.257 1.00 98.12 368 ASP A O 1
ATOM 2734 N N . THR A 1 369 ? -18.783 -1.781 9.092 1.00 97.88 369 THR A N 1
ATOM 2735 C CA . THR A 1 369 ? -19.998 -0.979 8.862 1.00 97.88 369 THR A CA 1
ATOM 2736 C C . THR A 1 369 ? -20.040 0.264 9.764 1.00 97.88 369 THR A C 1
ATOM 2738 O O . THR A 1 369 ? -20.745 0.312 10.775 1.00 97.88 369 THR A O 1
ATOM 2741 N N . LEU A 1 370 ? -19.262 1.283 9.389 1.00 98.00 370 LEU A N 1
ATOM 2742 C CA . LEU A 1 370 ? -19.071 2.513 10.163 1.00 98.00 370 LEU A CA 1
ATOM 2743 C C . LEU A 1 370 ? -19.490 3.742 9.352 1.00 98.00 370 LEU A C 1
ATOM 2745 O O . LEU A 1 370 ? -19.055 3.921 8.214 1.00 98.00 370 LEU A O 1
ATOM 2749 N N . GLY A 1 371 ? -20.304 4.619 9.938 1.00 96.69 371 GLY A N 1
ATOM 2750 C CA . GLY A 1 371 ? -20.793 5.829 9.275 1.00 96.69 371 GLY A CA 1
ATOM 2751 C C . GLY A 1 371 ? -19.781 6.977 9.185 1.00 96.69 371 GLY A C 1
ATOM 2752 O O . GLY A 1 371 ? -20.076 7.987 8.550 1.00 96.69 371 GLY A O 1
ATOM 2753 N N . ASN A 1 372 ? -18.581 6.828 9.758 1.00 95.25 372 ASN A N 1
ATOM 2754 C CA . ASN A 1 372 ? -17.452 7.733 9.530 1.00 95.25 372 ASN A CA 1
ATOM 2755 C C . ASN A 1 372 ? -16.109 6.970 9.437 1.00 95.25 372 ASN A C 1
ATOM 2757 O O . ASN A 1 372 ? -16.081 5.899 8.827 1.00 95.25 372 ASN A O 1
ATOM 2761 N N . GLU A 1 373 ? -14.991 7.498 9.955 1.00 95.31 373 GLU A N 1
ATOM 2762 C CA . GLU A 1 373 ? -13.688 6.827 9.880 1.00 95.31 373 GLU A CA 1
ATOM 2763 C C . GLU A 1 373 ? -13.587 5.556 10.745 1.00 95.31 373 GLU A C 1
ATOM 2765 O O . GLU A 1 373 ? -14.212 5.441 11.802 1.00 95.31 373 GLU A O 1
ATOM 2770 N N . GLY A 1 374 ? -12.740 4.610 10.322 1.00 97.38 374 GLY A N 1
ATOM 2771 C CA . GLY A 1 374 ? -12.440 3.396 11.086 1.00 97.38 374 GLY A CA 1
ATOM 2772 C C . GLY A 1 374 ? -11.643 3.681 12.354 1.00 97.38 374 GLY A C 1
ATOM 2773 O O . GLY A 1 374 ? -12.165 3.577 13.465 1.00 97.38 374 GLY A O 1
ATOM 2774 N N . ILE A 1 375 ? -10.377 4.063 12.179 1.00 96.69 375 ILE A N 1
ATOM 2775 C CA . ILE A 1 375 ? -9.491 4.508 13.264 1.00 96.69 375 ILE A CA 1
ATOM 2776 C C . ILE A 1 375 ? -9.013 5.927 12.975 1.00 96.69 375 ILE A C 1
ATOM 2778 O O . ILE A 1 375 ? -8.467 6.190 11.901 1.00 96.69 375 ILE A O 1
ATOM 2782 N N . VAL A 1 376 ? -9.154 6.818 13.956 1.00 94.19 376 VAL A N 1
ATOM 2783 C CA . VAL A 1 376 ? -8.637 8.190 13.903 1.00 94.19 376 VAL A CA 1
ATOM 2784 C C . VAL A 1 376 ? -7.638 8.416 15.028 1.00 94.19 376 VAL A C 1
ATOM 2786 O O . VAL A 1 376 ? -7.962 8.262 16.205 1.00 94.19 376 VAL A O 1
ATOM 2789 N N . LEU A 1 377 ? -6.420 8.814 14.667 1.00 92.00 377 LEU A N 1
ATOM 2790 C CA . LEU A 1 377 ? -5.388 9.256 15.604 1.00 92.00 377 LEU A CA 1
ATOM 2791 C C . LEU A 1 377 ? -5.326 10.785 15.578 1.00 92.00 377 LEU A C 1
ATOM 2793 O O . LEU A 1 377 ? -4.897 11.351 14.576 1.00 92.00 377 LEU A O 1
ATOM 2797 N N . TYR A 1 378 ? -5.770 11.448 16.644 1.00 88.38 378 TYR A N 1
ATOM 2798 C CA . TYR A 1 378 ? -5.734 12.911 16.748 1.00 88.38 378 TYR A CA 1
ATOM 2799 C C . TYR A 1 378 ? -4.334 13.438 17.111 1.00 88.38 378 TYR A C 1
ATOM 2801 O O . TYR A 1 378 ? -3.409 12.673 17.388 1.00 88.38 378 TYR A O 1
ATOM 2809 N N . GLU A 1 379 ? -4.184 14.767 17.133 1.00 76.12 379 GLU A N 1
ATOM 2810 C CA . GLU A 1 379 ? -2.926 15.429 17.484 1.00 76.12 379 GLU A CA 1
ATOM 2811 C C . GLU A 1 379 ? -2.354 14.915 18.815 1.00 76.12 379 GLU A C 1
ATOM 2813 O O . GLU A 1 379 ? -3.089 14.648 19.769 1.00 76.12 379 GLU A O 1
ATOM 2818 N N . LEU A 1 380 ? -1.020 14.811 18.881 1.00 77.62 380 LEU A N 1
ATOM 2819 C CA . LEU A 1 380 ? -0.254 14.385 20.063 1.00 77.62 380 LEU A CA 1
ATOM 2820 C C . LEU A 1 380 ? -0.439 12.918 20.488 1.00 77.62 380 LEU A C 1
ATOM 2822 O O . LEU A 1 380 ? 0.039 12.541 21.558 1.00 77.62 380 LEU A O 1
ATOM 2826 N N . VAL A 1 381 ? -1.090 12.073 19.685 1.00 78.50 381 VAL A N 1
ATOM 2827 C CA . VAL A 1 381 ? -1.078 10.618 19.912 1.00 78.50 381 VAL A CA 1
ATOM 2828 C C . VAL A 1 381 ? 0.369 10.106 19.886 1.00 78.50 381 VAL A C 1
ATOM 2830 O O . VAL A 1 381 ? 1.092 10.366 18.923 1.00 78.50 381 VAL A O 1
ATOM 2833 N N . ASP A 1 382 ? 0.765 9.365 20.934 1.00 85.69 382 ASP A N 1
ATOM 2834 C CA . ASP A 1 382 ? 2.103 8.758 21.089 1.00 85.69 382 ASP A CA 1
ATOM 2835 C C . ASP A 1 382 ? 2.449 7.881 19.880 1.00 85.69 382 ASP A C 1
ATOM 2837 O O . ASP A 1 382 ? 3.446 8.119 19.205 1.00 85.69 382 ASP A O 1
ATOM 2841 N N . SER A 1 383 ? 1.639 6.855 19.612 1.00 91.56 383 SER A N 1
ATOM 2842 C CA . SER A 1 383 ? 1.864 5.921 18.506 1.00 91.56 383 SER A CA 1
ATOM 2843 C C . SER A 1 383 ? 0.691 4.961 18.315 1.00 91.56 383 SER A C 1
ATOM 2845 O O . SER A 1 383 ? -0.012 4.622 19.272 1.00 91.56 383 SER A O 1
ATOM 2847 N N . LEU A 1 384 ? 0.538 4.463 17.085 1.00 95.62 384 LEU A N 1
ATOM 2848 C CA . LEU A 1 384 ? -0.148 3.200 16.814 1.00 95.62 384 LEU A CA 1
ATOM 2849 C C . LEU A 1 384 ? 0.907 2.124 16.576 1.00 95.62 384 LEU A C 1
ATOM 2851 O O . LEU A 1 384 ? 1.696 2.217 15.636 1.00 95.62 384 LEU A O 1
ATOM 2855 N N . ILE A 1 385 ? 0.913 1.099 17.422 1.00 97.56 385 ILE A N 1
ATOM 2856 C CA . ILE A 1 385 ? 1.784 -0.068 17.303 1.00 97.56 385 ILE A CA 1
ATOM 2857 C C . ILE A 1 385 ? 0.910 -1.291 17.057 1.00 97.56 385 ILE A C 1
ATOM 2859 O O . ILE A 1 385 ? 0.159 -1.705 17.940 1.00 97.56 385 ILE A O 1
ATOM 2863 N N . ASN A 1 386 ? 1.043 -1.888 15.878 1.00 98.62 386 ASN A N 1
ATOM 2864 C CA . ASN A 1 386 ? 0.360 -3.121 15.520 1.00 98.62 386 ASN A CA 1
ATOM 2865 C C . ASN A 1 386 ? 1.349 -4.288 15.445 1.00 98.62 386 ASN A C 1
ATOM 2867 O O . ASN A 1 386 ? 2.325 -4.236 14.701 1.00 98.62 386 ASN A O 1
ATOM 2871 N N . LYS A 1 387 ? 1.071 -5.338 16.213 1.00 98.69 387 LYS A N 1
ATOM 2872 C CA . LYS A 1 387 ? 1.718 -6.657 16.189 1.00 98.69 387 LYS A CA 1
ATOM 2873 C C . LYS A 1 387 ? 0.717 -7.796 15.932 1.00 98.69 387 LYS A C 1
ATOM 2875 O O . LYS A 1 387 ? 1.131 -8.947 15.877 1.00 98.69 387 LYS A O 1
ATOM 2880 N N . GLY A 1 388 ? -0.576 -7.478 15.843 1.00 98.50 388 GLY A N 1
ATOM 2881 C CA . GLY A 1 388 ? -1.666 -8.416 15.580 1.00 98.50 388 GLY A CA 1
ATOM 2882 C C . GLY A 1 388 ? -2.389 -8.074 14.277 1.00 98.50 388 GLY A C 1
ATOM 2883 O O . GLY A 1 388 ? -1.757 -7.703 13.288 1.00 98.50 388 GLY A O 1
ATOM 2884 N N . GLN A 1 389 ? -3.717 -8.169 14.278 1.00 98.81 389 GLN A N 1
ATOM 2885 C CA . GLN A 1 389 ? -4.562 -7.853 13.124 1.00 98.81 389 GLN A CA 1
ATOM 2886 C C . GLN A 1 389 ? -5.466 -6.654 13.412 1.00 98.81 389 GLN A C 1
ATOM 2888 O O . GLN A 1 389 ? -6.139 -6.608 14.443 1.00 98.81 389 GLN A O 1
ATOM 2893 N N . ILE A 1 390 ? -5.501 -5.703 12.482 1.00 98.88 390 ILE A N 1
ATOM 2894 C CA . ILE A 1 390 ? -6.467 -4.604 12.441 1.00 98.88 390 ILE A CA 1
ATOM 2895 C C . ILE A 1 390 ? -7.226 -4.722 11.123 1.00 98.88 390 ILE A C 1
ATOM 2897 O O . ILE A 1 390 ? -6.660 -4.492 10.056 1.00 98.88 390 ILE A O 1
ATOM 2901 N N . LEU A 1 391 ? -8.503 -5.080 11.203 1.00 98.75 391 LEU A N 1
ATOM 2902 C CA . LEU A 1 391 ? -9.400 -5.249 10.068 1.00 98.75 391 LEU A CA 1
ATOM 2903 C C . LEU A 1 391 ? -10.440 -4.129 10.103 1.00 98.75 391 LEU A C 1
ATOM 2905 O O . LEU A 1 391 ? -11.117 -3.935 11.108 1.00 98.75 391 LEU A O 1
ATOM 2909 N N . ILE A 1 392 ? -10.547 -3.371 9.017 1.00 98.69 392 ILE A N 1
ATOM 2910 C CA . ILE A 1 392 ? -11.466 -2.242 8.879 1.00 98.69 392 ILE A CA 1
ATOM 2911 C C . ILE A 1 392 ? -12.268 -2.443 7.597 1.00 98.69 392 ILE A C 1
ATOM 2913 O O . ILE A 1 392 ? -11.699 -2.554 6.511 1.00 98.69 392 ILE A O 1
ATOM 2917 N N . ASN A 1 393 ? -13.590 -2.498 7.701 1.00 98.19 393 ASN A N 1
ATOM 2918 C CA . ASN A 1 393 ? -14.478 -2.805 6.590 1.00 98.19 393 ASN A CA 1
ATOM 2919 C C . ASN A 1 393 ? -15.680 -1.854 6.539 1.00 98.19 393 ASN A C 1
ATOM 2921 O O . ASN A 1 393 ? -16.264 -1.516 7.568 1.00 98.19 393 ASN A O 1
ATOM 2925 N N . LYS A 1 394 ? -16.092 -1.469 5.325 1.00 96.94 394 LYS A N 1
ATOM 2926 C CA . LYS A 1 394 ? -17.313 -0.681 5.061 1.00 96.94 394 LYS A CA 1
ATOM 2927 C C . LYS A 1 394 ? -17.390 0.617 5.876 1.00 96.94 394 LYS A C 1
ATOM 2929 O O . LYS A 1 394 ? -18.371 0.863 6.579 1.00 96.94 394 LYS A O 1
ATOM 2934 N N . THR A 1 395 ? -16.360 1.452 5.790 1.00 96.94 395 THR A N 1
ATOM 2935 C CA . THR A 1 395 ? -16.375 2.800 6.380 1.00 96.94 395 THR A CA 1
ATOM 2936 C C . THR A 1 395 ? -16.919 3.815 5.383 1.00 96.94 395 THR A C 1
ATOM 2938 O O . THR A 1 395 ? -16.572 3.773 4.204 1.00 96.94 395 THR A O 1
ATOM 2941 N N . VAL A 1 396 ? -17.732 4.771 5.833 1.00 95.75 396 VAL A N 1
ATOM 2942 C CA . VAL A 1 396 ? -18.118 5.912 4.985 1.00 95.75 396 VAL A CA 1
ATOM 2943 C C . VAL A 1 396 ? -16.941 6.885 4.828 1.00 95.75 396 VAL A C 1
ATOM 2945 O O . VAL A 1 396 ? -16.667 7.388 3.737 1.00 95.75 396 VAL A O 1
ATOM 2948 N N . GLY A 1 397 ? -16.212 7.126 5.920 1.00 93.81 397 GLY A N 1
ATOM 2949 C CA . GLY A 1 397 ? -14.999 7.939 5.928 1.00 93.81 397 GLY A CA 1
ATOM 2950 C C . GLY A 1 397 ? -13.757 7.153 5.507 1.00 93.81 397 GLY A C 1
ATOM 2951 O O . GLY A 1 397 ? -13.832 6.113 4.843 1.00 93.81 397 GLY A O 1
ATOM 2952 N N . ASN A 1 398 ? -12.594 7.650 5.929 1.00 93.94 398 ASN A N 1
ATOM 2953 C CA . ASN A 1 398 ? -11.328 6.956 5.721 1.00 93.94 398 ASN A CA 1
ATOM 2954 C C . ASN A 1 398 ? -11.232 5.694 6.589 1.00 93.94 398 ASN A C 1
ATOM 2956 O O . ASN A 1 398 ? -11.694 5.693 7.729 1.00 93.94 398 ASN A O 1
ATOM 2960 N N . GLY A 1 399 ? -10.566 4.647 6.102 1.00 96.75 399 GLY A N 1
ATOM 2961 C CA . GLY A 1 399 ? -10.327 3.449 6.911 1.00 96.75 399 GLY A CA 1
ATOM 2962 C C . GLY A 1 399 ? -9.457 3.754 8.131 1.00 96.75 399 GLY A C 1
ATOM 2963 O O . GLY A 1 399 ? -9.879 3.568 9.271 1.00 96.75 399 GLY A O 1
ATOM 2964 N N . LEU A 1 400 ? -8.258 4.288 7.893 1.00 95.62 400 LEU A N 1
ATOM 2965 C CA . LEU A 1 400 ? -7.348 4.722 8.952 1.00 95.62 400 LEU A CA 1
ATOM 2966 C C . LEU A 1 400 ? -6.804 6.121 8.670 1.00 95.62 400 LEU A C 1
ATOM 2968 O O . LEU A 1 400 ? -6.290 6.401 7.587 1.00 95.62 400 LEU A O 1
ATOM 2972 N N . ARG A 1 401 ? -6.911 7.014 9.651 1.00 92.00 401 ARG A N 1
ATOM 2973 C CA . ARG A 1 401 ? -6.512 8.412 9.513 1.00 92.00 401 ARG A CA 1
ATOM 2974 C C . ARG A 1 401 ? -5.664 8.859 10.692 1.00 92.00 401 ARG A C 1
ATOM 2976 O O . ARG A 1 401 ? -6.032 8.637 11.841 1.00 92.00 401 ARG A O 1
ATOM 2983 N N . THR A 1 402 ? -4.566 9.550 10.418 1.00 88.19 402 THR A N 1
ATOM 2984 C CA . THR A 1 402 ? -3.865 10.346 11.428 1.00 88.19 402 THR A CA 1
ATOM 2985 C C . THR A 1 402 ? -4.069 11.823 11.123 1.00 88.19 402 THR A C 1
ATOM 2987 O O . THR A 1 402 ? -4.034 12.228 9.965 1.00 88.19 402 THR A O 1
ATOM 2990 N N . TRP A 1 403 ? -4.370 12.603 12.156 1.00 80.38 403 TRP A N 1
ATOM 2991 C CA . TRP A 1 403 ? -4.665 14.026 12.079 1.00 80.38 403 TRP A CA 1
ATOM 2992 C C . TRP A 1 403 ? -3.644 14.795 12.907 1.00 80.38 403 TRP A C 1
ATOM 2994 O O . TRP A 1 403 ? -3.536 14.573 14.113 1.00 80.38 403 TRP A O 1
ATOM 3004 N N . GLY A 1 404 ? -2.927 15.731 12.283 1.00 66.25 404 GLY A N 1
ATOM 3005 C CA . GLY A 1 404 ? -2.170 16.710 13.055 1.00 66.25 404 GLY A CA 1
ATOM 3006 C C . GLY A 1 404 ? -1.158 17.556 12.302 1.00 66.25 404 GLY A C 1
ATOM 3007 O O . GLY A 1 404 ? -0.336 17.049 11.542 1.00 66.25 404 GLY A O 1
ATOM 3008 N N . ASN A 1 405 ? -1.162 18.859 12.590 1.00 58.03 405 ASN A N 1
ATOM 3009 C CA . ASN A 1 405 ? -0.342 19.842 11.876 1.00 58.03 405 ASN A CA 1
ATOM 3010 C C . ASN A 1 405 ? 1.033 20.092 12.525 1.00 58.03 405 ASN A C 1
ATOM 3012 O O . ASN A 1 405 ? 1.889 20.721 11.903 1.00 58.03 405 ASN A O 1
ATOM 3016 N N . THR A 1 406 ? 1.257 19.648 13.771 1.00 60.66 406 THR A N 1
ATOM 3017 C CA . THR A 1 406 ? 2.427 20.073 14.573 1.00 60.66 406 THR A CA 1
ATOM 3018 C C . THR A 1 406 ? 3.269 18.947 15.178 1.00 60.66 406 THR A C 1
ATOM 3020 O O . THR A 1 406 ? 4.492 19.081 15.216 1.00 60.66 406 THR A O 1
ATOM 3023 N N . ILE A 1 407 ? 2.668 17.839 15.628 1.00 62.38 407 ILE A N 1
ATOM 3024 C CA . ILE A 1 407 ? 3.381 16.680 16.191 1.00 62.38 407 ILE A CA 1
ATOM 3025 C C . ILE A 1 407 ? 2.836 15.413 15.538 1.00 62.38 407 ILE A C 1
ATOM 3027 O O . ILE A 1 407 ? 1.653 15.098 15.623 1.00 62.38 407 ILE A O 1
ATOM 3031 N N . HIS A 1 408 ? 3.733 14.724 14.845 1.00 69.94 408 HIS A N 1
ATOM 3032 C CA . HIS A 1 408 ? 3.432 13.638 13.926 1.00 69.94 408 HIS A CA 1
ATOM 3033 C C . HIS A 1 408 ? 3.286 12.315 14.673 1.00 69.94 408 HIS A C 1
ATOM 3035 O O . HIS A 1 408 ? 4.250 11.858 15.282 1.00 69.94 408 HIS A O 1
ATOM 3041 N N . THR A 1 409 ? 2.113 11.689 14.589 1.00 78.56 409 THR A N 1
ATOM 3042 C CA . THR A 1 409 ? 1.853 10.386 15.210 1.00 78.56 409 THR A CA 1
ATOM 3043 C C . THR A 1 409 ? 2.474 9.251 14.393 1.00 78.56 409 THR A C 1
ATOM 3045 O O . THR A 1 409 ? 2.029 9.014 13.266 1.00 78.56 409 THR A O 1
ATOM 3048 N N . PRO A 1 410 ? 3.479 8.534 14.926 1.00 89.81 410 PRO A N 1
ATOM 3049 C CA . PRO A 1 410 ? 4.075 7.395 14.251 1.00 89.81 410 PRO A CA 1
ATOM 3050 C C . PRO A 1 410 ? 3.135 6.183 14.243 1.00 89.81 410 PRO A C 1
ATOM 3052 O O . PRO A 1 410 ? 2.528 5.823 15.256 1.00 89.81 410 PRO A O 1
ATOM 3055 N N . VAL A 1 411 ? 3.075 5.515 13.096 1.00 94.44 411 VAL A N 1
ATOM 3056 C CA . VAL A 1 411 ? 2.379 4.239 12.898 1.00 94.44 411 VAL A CA 1
ATOM 3057 C C . VAL A 1 411 ? 3.409 3.157 12.597 1.00 94.44 411 VAL A C 1
ATOM 3059 O O . VAL A 1 411 ? 4.230 3.312 11.694 1.00 94.44 411 VAL A O 1
ATOM 3062 N N . HIS A 1 412 ? 3.386 2.055 13.344 1.00 96.94 412 HIS A N 1
ATOM 3063 C CA . HIS A 1 412 ? 4.296 0.930 13.141 1.00 96.94 412 HIS A CA 1
ATOM 3064 C C . HIS A 1 412 ? 3.518 -0.381 13.039 1.00 96.94 412 HIS A C 1
ATOM 3066 O O . HIS A 1 412 ? 2.929 -0.835 14.020 1.00 96.94 412 HIS A O 1
ATOM 3072 N N . ASN A 1 413 ? 3.545 -0.989 11.854 1.00 98.25 413 ASN A N 1
ATOM 3073 C CA . ASN A 1 413 ? 3.046 -2.337 11.607 1.00 98.25 413 ASN A CA 1
ATOM 3074 C C . ASN A 1 413 ? 4.228 -3.315 11.621 1.00 98.25 413 ASN A C 1
ATOM 3076 O O . ASN A 1 413 ? 5.081 -3.239 10.740 1.00 98.25 413 ASN A O 1
ATOM 3080 N N . TYR A 1 414 ? 4.317 -4.169 12.640 1.00 98.50 414 TYR A N 1
ATOM 3081 C CA . TYR A 1 414 ? 5.434 -5.100 12.830 1.00 98.50 414 TYR A CA 1
ATOM 3082 C C . TYR A 1 414 ? 5.362 -6.309 11.888 1.00 98.50 414 TYR A C 1
ATOM 3084 O O . TYR A 1 414 ? 4.317 -6.631 11.328 1.00 98.50 414 TYR A O 1
ATOM 3092 N N . SER A 1 415 ? 6.481 -7.025 11.761 1.00 97.81 415 SER A N 1
ATOM 3093 C CA . SER A 1 415 ? 6.527 -8.280 11.009 1.00 97.81 415 SER A CA 1
ATOM 3094 C C . SER A 1 415 ? 5.536 -9.323 11.528 1.00 97.81 415 SER A C 1
ATOM 3096 O O . SER A 1 415 ? 5.403 -9.527 12.735 1.00 97.81 415 SER A O 1
ATOM 3098 N N . GLY A 1 416 ? 4.823 -9.960 10.594 1.00 96.69 416 GLY A N 1
ATOM 3099 C CA . GLY A 1 416 ? 3.723 -10.889 10.869 1.00 96.69 416 GLY A CA 1
ATOM 3100 C C . GLY A 1 416 ? 2.385 -10.224 11.216 1.00 96.69 416 GLY A C 1
ATOM 3101 O O . GLY A 1 416 ? 1.388 -10.933 11.329 1.00 96.69 416 GLY A O 1
ATOM 3102 N N . ALA A 1 417 ? 2.344 -8.896 11.366 1.00 98.62 417 ALA A N 1
ATOM 3103 C CA . ALA A 1 417 ? 1.129 -8.144 11.663 1.00 98.62 417 ALA A CA 1
ATOM 3104 C C . ALA A 1 417 ? 0.412 -7.675 10.385 1.00 98.62 417 ALA A C 1
ATOM 3106 O O . ALA A 1 417 ? 1.021 -7.535 9.319 1.00 98.62 417 ALA A O 1
ATOM 3107 N N . GLU A 1 418 ? -0.888 -7.408 10.501 1.00 98.62 418 GLU A N 1
ATOM 3108 C CA . GLU A 1 418 ? -1.761 -7.026 9.387 1.00 98.62 418 GLU A CA 1
ATOM 3109 C C . GLU A 1 418 ? -2.578 -5.774 9.725 1.00 98.62 418 GLU A C 1
ATOM 3111 O O . GLU A 1 418 ? -3.215 -5.706 10.780 1.00 98.62 418 GLU A O 1
ATOM 3116 N N . ILE A 1 419 ? -2.596 -4.803 8.808 1.00 98.62 419 ILE A N 1
ATOM 3117 C CA . ILE A 1 419 ? -3.580 -3.715 8.780 1.00 98.62 419 ILE A CA 1
ATOM 3118 C C . ILE A 1 419 ? -4.295 -3.773 7.434 1.00 98.62 419 ILE A C 1
ATOM 3120 O O . ILE A 1 419 ? -3.682 -3.540 6.391 1.00 98.62 419 ILE A O 1
ATOM 3124 N N . LYS A 1 420 ? -5.597 -4.055 7.457 1.00 98.56 420 LYS A N 1
ATOM 3125 C CA . LYS A 1 420 ? -6.413 -4.253 6.261 1.00 98.56 420 LYS A CA 1
ATOM 3126 C C . LYS A 1 420 ? -7.631 -3.337 6.260 1.00 98.56 420 LYS A C 1
ATOM 3128 O O . LYS A 1 420 ? -8.433 -3.371 7.187 1.00 98.56 420 LYS A O 1
ATOM 3133 N N . VAL A 1 421 ? -7.783 -2.544 5.202 1.00 98.50 421 VAL A N 1
ATOM 3134 C CA . VAL A 1 421 ? -8.929 -1.655 4.960 1.00 98.50 421 VAL A CA 1
ATOM 3135 C C . VAL A 1 421 ? -9.669 -2.124 3.714 1.00 98.50 421 VAL A C 1
ATOM 3137 O O . VAL A 1 421 ? -9.075 -2.241 2.647 1.00 98.50 421 VAL A O 1
ATOM 3140 N N . THR A 1 422 ? -10.972 -2.369 3.824 1.00 98.00 422 THR A N 1
ATOM 3141 C CA . THR A 1 422 ? -11.796 -2.886 2.724 1.00 98.00 422 THR A CA 1
ATOM 3142 C C . THR A 1 422 ? -13.121 -2.136 2.588 1.00 98.00 422 THR A C 1
ATOM 3144 O O . THR A 1 422 ? -13.737 -1.751 3.580 1.00 98.00 422 THR A O 1
ATOM 3147 N N . ASN A 1 423 ? -13.588 -1.938 1.353 1.00 97.12 423 ASN A N 1
ATOM 3148 C CA . ASN A 1 423 ? -14.917 -1.389 1.043 1.00 97.12 423 ASN A CA 1
ATOM 3149 C C . ASN A 1 423 ? -15.195 0.002 1.659 1.00 97.12 423 ASN A C 1
ATOM 3151 O O . ASN A 1 423 ? -16.335 0.301 2.014 1.00 97.12 423 ASN A O 1
ATOM 3155 N N . ALA A 1 424 ? -14.170 0.842 1.826 1.00 96.69 424 ALA A N 1
ATOM 3156 C CA . ALA A 1 424 ? -14.334 2.205 2.331 1.00 96.69 424 ALA A CA 1
ATOM 3157 C C . ALA A 1 424 ? -14.875 3.124 1.225 1.00 96.69 424 ALA A C 1
ATOM 3159 O O . ALA A 1 424 ? -14.360 3.102 0.113 1.00 96.69 424 ALA A O 1
ATOM 3160 N N . THR A 1 425 ? -15.865 3.979 1.490 1.00 95.75 425 THR A N 1
ATOM 3161 C CA . THR A 1 425 ? -16.294 4.969 0.482 1.00 95.75 425 THR A CA 1
ATOM 3162 C C . THR A 1 425 ? -15.358 6.176 0.405 1.00 95.75 425 THR A C 1
ATOM 3164 O O . THR A 1 425 ? -15.301 6.831 -0.632 1.00 95.75 425 THR A O 1
ATOM 3167 N N . GLY A 1 426 ? -14.615 6.465 1.479 1.00 93.00 426 GLY A N 1
ATOM 3168 C CA . GLY A 1 426 ? -13.540 7.458 1.507 1.00 93.00 426 GLY A CA 1
ATOM 3169 C C . GLY A 1 426 ? -12.194 6.910 1.016 1.00 93.00 426 GLY A C 1
ATOM 3170 O O . GLY A 1 426 ? -12.132 5.947 0.250 1.00 93.00 426 GLY A O 1
ATOM 3171 N N . ALA A 1 427 ? -11.098 7.530 1.462 1.00 92.94 427 ALA A N 1
ATOM 3172 C CA . ALA A 1 427 ? -9.752 7.021 1.197 1.00 92.94 427 ALA A CA 1
ATOM 3173 C C . ALA A 1 427 ? -9.439 5.796 2.075 1.00 92.94 427 ALA A C 1
ATOM 3175 O O . ALA A 1 427 ? -9.969 5.658 3.177 1.00 92.94 427 ALA A O 1
ATOM 3176 N N . GLY A 1 428 ? -8.534 4.924 1.636 1.00 95.00 428 GLY A N 1
ATOM 3177 C CA . GLY A 1 428 ? -8.107 3.786 2.451 1.00 95.00 428 GLY A CA 1
ATOM 3178 C C . GLY A 1 428 ? -7.378 4.241 3.713 1.00 95.00 428 GLY A C 1
ATOM 3179 O O . GLY A 1 428 ? -7.848 4.027 4.834 1.00 95.00 428 GLY A O 1
ATOM 3180 N N . MET A 1 429 ? -6.239 4.909 3.525 1.00 94.00 429 MET A N 1
ATOM 3181 C CA . MET A 1 429 ? -5.401 5.400 4.616 1.00 94.00 429 MET A CA 1
ATOM 3182 C C . MET A 1 429 ? -4.863 6.813 4.355 1.00 94.00 429 MET A C 1
ATOM 3184 O O . MET A 1 429 ? -4.416 7.134 3.254 1.00 94.00 429 MET A O 1
ATOM 3188 N N . GLY A 1 430 ? -4.882 7.666 5.379 1.00 89.75 430 GLY A N 1
ATOM 3189 C CA . GLY A 1 430 ? -4.335 9.025 5.323 1.00 89.75 430 GLY A CA 1
ATOM 3190 C C . GLY A 1 430 ? -3.406 9.295 6.500 1.00 89.75 430 GLY A C 1
ATOM 3191 O O . GLY A 1 430 ? -3.872 9.318 7.639 1.00 89.75 430 GLY A O 1
ATOM 3192 N N . PHE A 1 431 ? -2.117 9.509 6.233 1.00 85.56 431 PHE A N 1
ATOM 3193 C CA . PHE A 1 431 ? -1.104 9.709 7.269 1.00 85.56 431 PHE A CA 1
ATOM 3194 C C . PHE A 1 431 ? -0.536 11.127 7.271 1.00 85.56 431 PHE A C 1
ATOM 3196 O O . PHE A 1 431 ? 0.210 11.523 6.376 1.00 85.56 431 PHE A O 1
ATOM 3203 N N . ASP A 1 432 ? -0.790 11.844 8.360 1.00 81.62 432 ASP A N 1
ATOM 3204 C CA . ASP A 1 432 ? -0.099 13.084 8.707 1.00 81.62 432 ASP A CA 1
ATOM 3205 C C . ASP A 1 432 ? 1.216 12.854 9.480 1.00 81.62 432 ASP A C 1
ATOM 3207 O O . ASP A 1 432 ? 1.963 13.792 9.772 1.00 81.62 432 ASP A O 1
ATOM 3211 N N . GLY A 1 433 ? 1.512 11.598 9.829 1.00 79.88 433 GLY A N 1
ATOM 3212 C CA . GLY A 1 433 ? 2.679 11.193 10.610 1.00 79.88 433 GLY A CA 1
ATOM 3213 C C . GLY A 1 433 ? 3.601 10.209 9.895 1.00 79.88 433 GLY A C 1
ATOM 3214 O O . GLY A 1 433 ? 3.377 9.856 8.740 1.00 79.88 433 GLY A O 1
ATOM 3215 N N . THR A 1 434 ? 4.677 9.793 10.568 1.00 88.38 434 THR A N 1
ATOM 3216 C CA . THR A 1 434 ? 5.599 8.796 10.009 1.00 88.38 434 THR A CA 1
ATOM 3217 C C . THR A 1 434 ? 4.989 7.399 10.055 1.00 88.38 434 THR A C 1
ATOM 3219 O O . THR A 1 434 ? 4.231 7.066 10.964 1.00 88.38 434 THR A O 1
ATOM 3222 N N . MET A 1 435 ? 5.353 6.553 9.098 1.00 92.50 435 MET A N 1
ATOM 3223 C CA . MET A 1 435 ? 4.925 5.159 9.067 1.00 92.50 435 MET A CA 1
ATOM 3224 C C . MET A 1 435 ? 6.110 4.228 8.842 1.00 92.50 435 MET A C 1
ATOM 3226 O O . MET A 1 435 ? 6.972 4.484 7.999 1.00 92.50 435 MET A O 1
ATOM 3230 N N . LYS A 1 436 ? 6.117 3.107 9.560 1.00 96.56 436 LYS A N 1
ATOM 3231 C CA . LYS A 1 436 ? 6.977 1.960 9.280 1.00 96.56 436 LYS A CA 1
ATOM 3232 C C . LYS A 1 436 ? 6.115 0.716 9.086 1.00 96.56 436 LYS A C 1
ATOM 3234 O O . LYS A 1 436 ? 5.336 0.369 9.972 1.00 96.56 436 LYS A O 1
ATOM 3239 N N . ASN A 1 437 ? 6.262 0.059 7.942 1.00 98.19 437 ASN A N 1
ATOM 3240 C CA . ASN A 1 437 ? 5.611 -1.210 7.641 1.00 98.19 437 ASN A CA 1
ATOM 3241 C C . ASN A 1 437 ? 6.656 -2.326 7.528 1.00 98.19 437 ASN A C 1
ATOM 3243 O O . ASN A 1 437 ? 7.545 -2.257 6.684 1.00 98.19 437 ASN A O 1
ATOM 3247 N N . GLU A 1 438 ? 6.541 -3.342 8.374 1.00 98.50 438 GLU A N 1
ATOM 3248 C CA . GLU A 1 438 ? 7.326 -4.583 8.356 1.00 98.50 438 GLU A CA 1
ATOM 3249 C C . GLU A 1 438 ? 6.436 -5.827 8.192 1.00 98.50 438 GLU A C 1
ATOM 3251 O O . GLU A 1 438 ? 6.966 -6.933 8.208 1.00 98.50 438 GLU A O 1
ATOM 3256 N N . GLY A 1 439 ? 5.113 -5.652 8.067 1.00 98.25 439 GLY A N 1
ATOM 3257 C CA . GLY A 1 439 ? 4.125 -6.714 7.851 1.00 98.25 439 GLY A CA 1
ATOM 3258 C C . GLY A 1 439 ? 3.233 -6.442 6.632 1.00 98.25 439 GLY A C 1
ATOM 3259 O O . GLY A 1 439 ? 3.660 -5.811 5.663 1.00 98.25 439 GLY A O 1
ATOM 3260 N N . LEU A 1 440 ? 1.976 -6.893 6.675 1.00 98.50 440 LEU A N 1
ATOM 3261 C CA . LEU A 1 440 ? 1.003 -6.675 5.600 1.00 98.50 440 LEU A CA 1
ATOM 3262 C C . LEU A 1 440 ? 0.187 -5.398 5.834 1.00 98.50 440 LEU A C 1
ATOM 3264 O O . LEU A 1 440 ? -0.488 -5.258 6.854 1.00 98.50 440 LEU A O 1
ATOM 3268 N N . LEU A 1 441 ? 0.198 -4.502 4.851 1.00 98.12 441 LEU A N 1
ATOM 3269 C CA . LEU A 1 441 ? -0.728 -3.381 4.738 1.00 98.12 441 LEU A CA 1
ATOM 3270 C C . LEU A 1 441 ? -1.560 -3.567 3.467 1.00 98.12 441 LEU A C 1
ATOM 3272 O O . LEU A 1 441 ? -1.013 -3.574 2.366 1.00 98.12 441 LEU A O 1
ATOM 3276 N N . GLU A 1 442 ? -2.875 -3.713 3.605 1.00 98.38 442 GLU A N 1
ATOM 3277 C CA . GLU A 1 442 ? -3.785 -3.944 2.479 1.00 98.38 442 GLU A CA 1
ATOM 3278 C C . GLU A 1 442 ? -4.923 -2.915 2.456 1.00 98.38 442 GLU A C 1
ATOM 3280 O O . GLU A 1 442 ? -5.576 -2.662 3.467 1.00 98.38 442 GLU A O 1
ATOM 3285 N N . VAL A 1 443 ? -5.179 -2.331 1.287 1.00 98.19 443 VAL A N 1
ATOM 3286 C CA . VAL A 1 443 ? -6.307 -1.438 1.007 1.00 98.19 443 VAL A CA 1
ATOM 3287 C C . VAL A 1 443 ? -7.043 -1.969 -0.219 1.00 98.19 443 VAL A C 1
ATOM 3289 O O . VAL A 1 443 ? -6.443 -2.113 -1.280 1.00 98.19 443 VAL A O 1
ATOM 3292 N N . GLN A 1 444 ? -8.340 -2.247 -0.096 1.00 97.69 444 GLN A N 1
ATOM 3293 C CA . GLN A 1 444 ? -9.125 -2.824 -1.186 1.00 97.69 444 GLN A CA 1
ATOM 3294 C C . GLN A 1 444 ? -10.504 -2.173 -1.342 1.00 97.69 444 GLN A C 1
ATOM 3296 O O . GLN A 1 444 ? -11.201 -1.944 -0.353 1.00 97.69 444 GLN A O 1
ATOM 3301 N N . ASN A 1 445 ? -10.946 -1.976 -2.588 1.00 96.75 445 ASN A N 1
ATOM 3302 C CA . ASN A 1 445 ? -12.289 -1.493 -2.939 1.00 96.75 445 ASN A CA 1
ATOM 3303 C C . ASN A 1 445 ? -12.611 -0.155 -2.257 1.00 96.75 445 ASN A C 1
ATOM 3305 O O . ASN A 1 445 ? -13.538 -0.074 -1.450 1.00 96.75 445 ASN A O 1
ATOM 3309 N N . VAL A 1 446 ? -11.824 0.883 -2.538 1.00 95.88 446 VAL A N 1
ATOM 3310 C CA . VAL A 1 446 ? -11.991 2.198 -1.906 1.00 95.88 446 VAL A CA 1
ATOM 3311 C C . VAL A 1 446 ? -12.547 3.249 -2.863 1.00 95.88 446 VAL A C 1
ATOM 3313 O O . VAL A 1 446 ? -12.176 3.323 -4.033 1.00 95.88 446 VAL A O 1
ATOM 3316 N N . GLY A 1 447 ? -13.458 4.078 -2.357 1.00 92.31 447 GLY A N 1
ATOM 3317 C CA . GLY A 1 447 ? -14.122 5.132 -3.122 1.00 92.31 447 GLY A CA 1
ATOM 3318 C C . GLY A 1 447 ? -13.292 6.406 -3.308 1.00 92.31 447 GLY A C 1
ATOM 3319 O O . GLY A 1 447 ? -13.690 7.248 -4.112 1.00 92.31 447 GLY A O 1
ATOM 3320 N N . GLY A 1 448 ? -12.150 6.550 -2.623 1.00 90.50 448 GLY A N 1
ATOM 3321 C CA . GLY A 1 448 ? -11.160 7.620 -2.815 1.00 90.50 448 GLY A CA 1
ATOM 3322 C C . GLY A 1 448 ? -9.748 7.103 -3.132 1.00 90.50 448 GLY A C 1
ATOM 3323 O O . GLY A 1 448 ? -9.580 6.056 -3.752 1.00 90.50 448 GLY A O 1
ATOM 3324 N N . GLY A 1 449 ? -8.717 7.843 -2.705 1.00 90.62 449 GLY A N 1
ATOM 3325 C CA . GLY A 1 449 ? -7.317 7.409 -2.807 1.00 90.62 449 GLY A CA 1
ATOM 3326 C C . GLY A 1 449 ? -6.987 6.214 -1.905 1.00 90.62 449 GLY A C 1
ATOM 3327 O O . GLY A 1 449 ? -7.560 6.061 -0.826 1.00 90.62 449 GLY A O 1
ATOM 3328 N N . GLY A 1 450 ? -6.039 5.379 -2.323 1.00 94.94 450 GLY A N 1
ATOM 3329 C CA . GLY A 1 450 ? -5.572 4.214 -1.576 1.00 94.94 450 GLY A CA 1
ATOM 3330 C C . GLY A 1 450 ? -4.870 4.604 -0.280 1.00 94.94 450 GLY A C 1
ATOM 3331 O O . GLY A 1 450 ? -5.426 4.448 0.807 1.00 94.94 450 GLY A O 1
ATOM 3332 N N . MET A 1 451 ? -3.659 5.148 -0.393 1.00 93.88 451 MET A N 1
ATOM 3333 C CA . MET A 1 451 ? -2.872 5.637 0.737 1.00 93.88 451 MET A CA 1
ATOM 3334 C C . MET A 1 451 ? -2.176 6.962 0.402 1.00 93.88 451 MET A C 1
ATOM 3336 O O . MET A 1 451 ? -1.373 7.046 -0.527 1.00 93.88 451 MET A O 1
ATOM 3340 N N . GLY A 1 452 ? -2.471 8.007 1.176 1.00 91.00 452 GLY A N 1
ATOM 3341 C CA . GLY A 1 452 ? -1.832 9.323 1.069 1.00 91.00 452 GLY A CA 1
ATOM 3342 C C . GLY A 1 452 ? -1.052 9.672 2.331 1.00 91.00 452 GLY A C 1
ATOM 3343 O O . GLY A 1 452 ? -1.509 9.378 3.437 1.00 91.00 452 GLY A O 1
ATOM 3344 N N . PHE A 1 453 ? 0.116 10.299 2.187 1.00 88.25 453 PHE A N 1
ATOM 3345 C CA . PHE A 1 453 ? 0.941 10.664 3.339 1.00 88.25 453 PHE A CA 1
ATOM 3346 C C . PHE A 1 453 ? 1.736 11.961 3.155 1.00 88.25 453 PHE A C 1
ATOM 3348 O O . PHE A 1 453 ? 2.166 12.317 2.055 1.00 88.25 453 PHE A O 1
ATOM 3355 N N . SER A 1 454 ? 1.940 12.670 4.266 1.00 84.38 454 SER A N 1
ATOM 3356 C CA . SER A 1 454 ? 2.639 13.966 4.324 1.00 84.38 454 SER A CA 1
ATOM 3357 C C . SER A 1 454 ? 4.027 13.902 4.973 1.00 84.38 454 SER A C 1
ATOM 3359 O O . SER A 1 454 ? 4.732 14.913 5.061 1.00 84.38 454 SER A O 1
ATOM 3361 N N . LYS A 1 455 ? 4.449 12.715 5.427 1.00 86.94 455 LYS A N 1
ATOM 3362 C CA . LYS A 1 455 ? 5.725 12.470 6.122 1.00 86.94 455 LYS A CA 1
ATOM 3363 C C . LYS A 1 455 ? 6.393 11.186 5.631 1.00 86.94 455 LYS A C 1
ATOM 3365 O O . LYS A 1 455 ? 6.013 10.638 4.605 1.00 86.94 455 LYS A O 1
ATOM 3370 N N . ALA A 1 456 ? 7.444 10.760 6.327 1.00 90.62 456 ALA A N 1
ATOM 3371 C CA . ALA A 1 456 ? 8.243 9.605 5.946 1.00 90.62 456 ALA A CA 1
ATOM 3372 C C . ALA A 1 456 ? 7.478 8.286 6.122 1.00 90.62 456 ALA A C 1
ATOM 3374 O O . ALA A 1 456 ? 7.018 7.976 7.223 1.00 90.62 456 ALA A O 1
ATOM 3375 N N . VAL A 1 457 ? 7.425 7.490 5.060 1.00 93.69 457 VAL A N 1
ATOM 3376 C CA . VAL A 1 457 ? 6.927 6.114 5.048 1.00 93.69 457 VAL A CA 1
ATOM 3377 C C . VAL A 1 457 ? 8.070 5.186 4.657 1.00 93.69 457 VAL A C 1
ATOM 3379 O O . VAL A 1 457 ? 8.719 5.382 3.630 1.00 93.69 457 VAL A O 1
ATOM 3382 N N . ILE A 1 458 ? 8.322 4.170 5.478 1.00 97.19 458 ILE A N 1
ATOM 3383 C CA . ILE A 1 458 ? 9.307 3.123 5.202 1.00 97.19 458 ILE A CA 1
ATOM 3384 C C . ILE A 1 458 ? 8.566 1.798 5.073 1.00 97.19 458 ILE A C 1
ATOM 3386 O O . ILE A 1 458 ? 8.001 1.309 6.052 1.00 97.19 458 ILE A O 1
ATOM 3390 N N . ASN A 1 459 ? 8.607 1.206 3.884 1.00 98.44 459 ASN A N 1
ATOM 3391 C CA . ASN A 1 459 ? 8.066 -0.120 3.622 1.00 98.44 459 ASN A CA 1
ATOM 3392 C C . ASN A 1 459 ? 9.187 -1.159 3.574 1.00 98.44 459 ASN A C 1
ATOM 3394 O O . ASN A 1 459 ? 10.118 -1.020 2.786 1.00 98.44 459 ASN A O 1
ATOM 3398 N N . SER A 1 460 ? 9.107 -2.187 4.415 1.00 98.44 460 SER A N 1
ATOM 3399 C CA . SER A 1 460 ? 10.059 -3.306 4.466 1.00 98.44 460 SER A CA 1
ATOM 3400 C C . SER A 1 460 ? 9.430 -4.678 4.251 1.00 98.44 460 SER A C 1
ATOM 3402 O O . SER A 1 460 ? 10.148 -5.673 4.288 1.00 98.44 460 SER A O 1
ATOM 3404 N N . ASP A 1 461 ? 8.125 -4.721 4.006 1.00 98.25 461 ASP A N 1
ATOM 3405 C CA . ASP A 1 461 ? 7.385 -5.921 3.623 1.00 98.25 461 ASP A CA 1
ATOM 3406 C C . ASP A 1 461 ? 6.301 -5.490 2.619 1.00 98.25 461 ASP A C 1
ATOM 3408 O O . ASP A 1 461 ? 6.624 -4.818 1.641 1.00 98.25 461 ASP A O 1
ATOM 3412 N N . THR A 1 462 ? 5.029 -5.809 2.830 1.00 98.56 462 THR A N 1
ATOM 3413 C CA . THR A 1 462 ? 4.030 -5.776 1.764 1.00 98.56 462 THR A CA 1
ATOM 3414 C C . THR A 1 462 ? 3.042 -4.624 1.926 1.00 98.56 462 THR A C 1
ATOM 3416 O O . THR A 1 462 ? 2.360 -4.523 2.946 1.00 98.56 462 THR A O 1
ATOM 3419 N N . ILE A 1 463 ? 2.900 -3.804 0.882 1.00 98.62 463 ILE A N 1
ATOM 3420 C CA . ILE A 1 463 ? 1.794 -2.855 0.691 1.00 98.62 463 ILE A CA 1
ATOM 3421 C C . ILE A 1 463 ? 0.983 -3.300 -0.528 1.00 98.62 463 ILE A C 1
ATOM 3423 O O . ILE A 1 463 ? 1.533 -3.419 -1.620 1.00 98.62 463 ILE A O 1
ATOM 3427 N N . LYS A 1 464 ? -0.323 -3.514 -0.366 1.00 98.38 464 LYS A N 1
ATOM 3428 C CA . LYS A 1 464 ? -1.252 -3.850 -1.456 1.00 98.38 464 LYS A CA 1
ATOM 3429 C C . LYS A 1 464 ? -2.385 -2.846 -1.515 1.00 98.38 464 LYS A C 1
ATOM 3431 O O . LYS A 1 464 ? -3.054 -2.623 -0.511 1.00 98.38 464 LYS A O 1
ATOM 3436 N N . ILE A 1 465 ? -2.616 -2.268 -2.686 1.00 98.12 465 ILE A N 1
ATOM 3437 C CA . ILE A 1 465 ? -3.707 -1.327 -2.926 1.00 98.12 465 ILE A CA 1
ATOM 3438 C C . ILE A 1 465 ? -4.418 -1.735 -4.209 1.00 98.12 465 ILE A C 1
ATOM 3440 O O . ILE A 1 465 ? -3.836 -1.684 -5.289 1.00 98.12 465 ILE A O 1
ATOM 3444 N N . ILE A 1 466 ? -5.666 -2.175 -4.074 1.00 97.06 466 ILE A N 1
ATOM 3445 C CA . ILE A 1 466 ? -6.426 -2.819 -5.148 1.00 97.06 466 ILE A CA 1
ATOM 3446 C C . ILE A 1 466 ? -7.801 -2.156 -5.259 1.00 97.06 466 ILE A C 1
ATOM 3448 O O . ILE A 1 466 ? -8.482 -1.984 -4.248 1.00 97.06 466 ILE A O 1
ATOM 3452 N N . ASN A 1 467 ? -8.254 -1.849 -6.474 1.00 94.44 467 ASN A N 1
ATOM 3453 C CA . ASN A 1 467 ? -9.581 -1.280 -6.746 1.00 94.44 467 ASN A CA 1
ATOM 3454 C C . ASN A 1 467 ? -9.830 0.031 -5.980 1.00 94.44 467 ASN A C 1
ATOM 3456 O O . ASN A 1 467 ? -10.596 0.066 -5.013 1.00 94.44 467 ASN A O 1
ATOM 3460 N N . GLY A 1 468 ? -9.194 1.117 -6.406 1.00 91.44 468 GLY A N 1
ATOM 3461 C CA . GLY A 1 468 ? -9.435 2.464 -5.878 1.00 91.44 468 GLY A CA 1
ATOM 3462 C C . GLY A 1 468 ? -9.875 3.418 -6.985 1.00 91.44 468 GLY A C 1
ATOM 3463 O O . GLY A 1 468 ? -9.510 3.245 -8.143 1.00 91.44 468 GLY A O 1
ATOM 3464 N N . SER A 1 469 ? -10.662 4.438 -6.647 1.00 91.00 469 SER A N 1
ATOM 3465 C CA . SER A 1 469 ? -11.191 5.390 -7.641 1.00 91.00 469 SER A CA 1
ATOM 3466 C C . SER A 1 469 ? -10.201 6.487 -8.059 1.00 91.00 469 SER A C 1
ATOM 3468 O O . SER A 1 469 ? -10.443 7.188 -9.040 1.00 91.00 469 SER A O 1
ATOM 3470 N N . GLN A 1 470 ? -9.120 6.678 -7.294 1.00 92.19 470 GLN A N 1
ATOM 3471 C CA . GLN A 1 470 ? -8.105 7.717 -7.507 1.00 92.19 470 GLN A CA 1
ATOM 3472 C C . GLN A 1 470 ? -6.701 7.090 -7.567 1.00 92.19 470 GLN A C 1
ATOM 3474 O O . GLN A 1 470 ? -6.475 6.151 -8.323 1.00 92.19 470 GLN A O 1
ATOM 3479 N N . TYR A 1 471 ? -5.748 7.602 -6.789 1.00 93.06 471 TYR A N 1
ATOM 3480 C CA . TYR A 1 471 ? -4.373 7.115 -6.745 1.00 93.06 471 TYR A CA 1
ATOM 3481 C C . TYR A 1 471 ? -4.209 5.890 -5.835 1.00 93.06 471 TYR A C 1
ATOM 3483 O O . TYR A 1 471 ? -4.927 5.750 -4.843 1.00 93.06 471 TYR A O 1
ATOM 3491 N N . GLY A 1 472 ? -3.202 5.057 -6.096 1.00 95.19 472 GLY A N 1
ATOM 3492 C CA . GLY A 1 472 ? -2.732 4.022 -5.178 1.00 95.19 472 GLY A CA 1
ATOM 3493 C C . GLY A 1 472 ? -1.951 4.624 -4.017 1.00 95.19 472 GLY A C 1
ATOM 3494 O O . GLY A 1 472 ? -2.431 4.660 -2.885 1.00 95.19 472 GLY A O 1
ATOM 3495 N N . LEU A 1 473 ? -0.762 5.154 -4.309 1.00 94.56 473 LEU A N 1
ATOM 3496 C CA . LEU A 1 473 ? 0.116 5.833 -3.351 1.00 94.56 473 LEU A CA 1
ATOM 3497 C C . LEU A 1 473 ? 0.277 7.309 -3.708 1.00 94.56 473 LEU A C 1
ATOM 3499 O O . LEU A 1 473 ? 0.626 7.628 -4.840 1.00 94.56 473 LEU A O 1
ATOM 3503 N N . SER A 1 474 ? 0.098 8.210 -2.740 1.00 92.75 474 SER A N 1
ATOM 3504 C CA . SER A 1 474 ? 0.319 9.649 -2.934 1.00 92.75 474 SER A CA 1
ATOM 3505 C C . SER A 1 474 ? 1.312 10.238 -1.930 1.00 92.75 474 SER A C 1
ATOM 3507 O O . SER A 1 474 ? 1.055 10.302 -0.725 1.00 92.75 474 SER A O 1
ATOM 3509 N N . LEU A 1 475 ? 2.409 10.770 -2.478 1.00 89.50 475 LEU A N 1
ATOM 3510 C CA . LEU A 1 475 ? 3.337 11.706 -1.848 1.00 89.50 475 LEU A CA 1
ATOM 3511 C C . LEU A 1 475 ? 3.0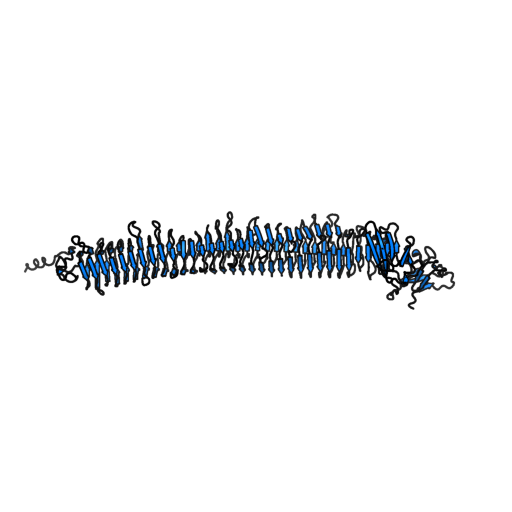08 13.143 -2.284 1.00 89.50 475 LEU A C 1
ATOM 3513 O O . LEU A 1 475 ? 3.888 13.910 -2.681 1.00 89.50 475 LEU A O 1
ATOM 3517 N N . SER A 1 476 ? 1.741 13.527 -2.251 1.00 74.19 476 SER A N 1
ATOM 3518 C CA . SER A 1 476 ? 1.316 14.908 -2.520 1.00 74.19 476 SER A CA 1
ATOM 3519 C C . SER A 1 476 ? 0.216 15.381 -1.572 1.00 74.19 476 SER A C 1
ATOM 3521 O O . SER A 1 476 ? -0.250 16.510 -1.694 1.00 74.19 476 SER A O 1
ATOM 3523 N N . TYR A 1 477 ? -0.177 14.537 -0.609 1.00 62.84 477 TYR A N 1
ATOM 3524 C CA . TYR A 1 477 ? -1.396 14.737 0.164 1.00 62.84 477 TYR A CA 1
ATOM 3525 C C . TYR A 1 477 ? -1.337 16.005 1.033 1.00 62.84 477 TYR A C 1
ATOM 3527 O O . TYR A 1 477 ? -2.308 16.749 1.011 1.00 62.84 477 TYR A O 1
ATOM 3535 N N . PHE A 1 478 ? -0.201 16.330 1.684 1.00 56.50 478 PHE A N 1
ATOM 3536 C CA . PHE A 1 478 ? 0.035 17.613 2.380 1.00 56.50 478 PHE A CA 1
ATOM 3537 C C . PHE A 1 478 ? 1.548 17.910 2.564 1.00 56.50 478 PHE A C 1
ATOM 3539 O O . PHE A 1 478 ? 2.301 17.033 2.972 1.00 56.50 478 PHE A O 1
ATOM 3546 N N . GLY A 1 479 ? 2.004 19.152 2.346 1.00 57.03 479 GLY A N 1
ATOM 3547 C CA . GLY A 1 479 ? 3.350 19.628 2.741 1.00 57.03 479 GLY A CA 1
ATOM 3548 C C . GLY A 1 479 ? 4.543 19.221 1.848 1.00 57.03 479 GLY A C 1
ATOM 3549 O O . GLY A 1 479 ? 4.420 18.413 0.940 1.00 57.03 479 GLY A O 1
ATOM 3550 N N . THR A 1 480 ? 5.719 19.813 2.111 1.00 59.31 480 THR A N 1
ATOM 3551 C CA . THR A 1 480 ? 6.939 19.744 1.266 1.00 59.31 480 THR A CA 1
ATOM 3552 C C . THR A 1 480 ? 8.051 18.829 1.813 1.00 59.31 480 THR A C 1
ATOM 3554 O O . THR A 1 480 ? 9.202 18.928 1.397 1.00 59.31 480 THR A O 1
ATOM 3557 N N . SER A 1 481 ? 7.770 17.975 2.806 1.00 72.44 481 SER A N 1
ATOM 3558 C CA . SER A 1 481 ? 8.792 17.152 3.494 1.00 72.44 481 SER A CA 1
ATOM 3559 C C . SER A 1 481 ? 8.384 15.685 3.648 1.00 72.44 481 SER A C 1
ATOM 3561 O O . SER A 1 481 ? 8.631 15.062 4.682 1.00 72.44 481 SER A O 1
ATOM 3563 N N . ASN A 1 482 ? 7.714 15.143 2.640 1.00 86.94 482 ASN A N 1
ATOM 3564 C CA . ASN A 1 482 ? 7.305 13.747 2.580 1.00 86.94 482 ASN A CA 1
ATOM 3565 C C . ASN A 1 482 ? 8.381 12.876 1.920 1.00 86.94 482 ASN A C 1
ATOM 3567 O O . ASN A 1 482 ? 9.119 13.316 1.037 1.00 86.94 482 ASN A O 1
ATOM 3571 N N . SER A 1 483 ? 8.477 11.624 2.364 1.00 92.19 483 SER A N 1
ATOM 3572 C CA . SER A 1 483 ? 9.377 10.653 1.754 1.00 92.19 483 SER A CA 1
ATOM 3573 C C . SER A 1 483 ? 8.780 9.256 1.761 1.00 92.19 483 SER A C 1
ATOM 3575 O O . SER A 1 483 ? 8.069 8.879 2.689 1.00 92.19 483 SER A O 1
ATOM 3577 N N . PHE A 1 484 ? 9.087 8.480 0.732 1.00 95.75 484 PHE A N 1
ATOM 3578 C CA . PHE A 1 484 ? 8.769 7.063 0.664 1.00 95.75 484 PHE A CA 1
ATOM 3579 C C . PHE A 1 484 ? 10.038 6.280 0.371 1.00 95.75 484 PHE A C 1
ATOM 3581 O O . PHE A 1 484 ? 10.720 6.546 -0.620 1.00 95.75 484 PHE A O 1
ATOM 3588 N N . THR A 1 485 ? 10.324 5.303 1.224 1.00 97.94 485 THR A N 1
ATOM 3589 C CA . THR A 1 485 ? 11.416 4.357 1.026 1.00 97.94 485 THR A CA 1
ATOM 3590 C C . THR A 1 485 ? 10.855 2.944 1.012 1.00 97.94 485 THR A C 1
ATOM 3592 O O . THR A 1 485 ? 10.425 2.440 2.049 1.00 97.94 485 THR A O 1
ATOM 3595 N N . ASN A 1 486 ? 10.910 2.286 -0.142 1.00 98.56 486 ASN A N 1
ATOM 3596 C CA . ASN A 1 486 ? 10.698 0.846 -0.247 1.00 98.56 486 ASN A CA 1
ATOM 3597 C C . ASN A 1 486 ? 12.052 0.148 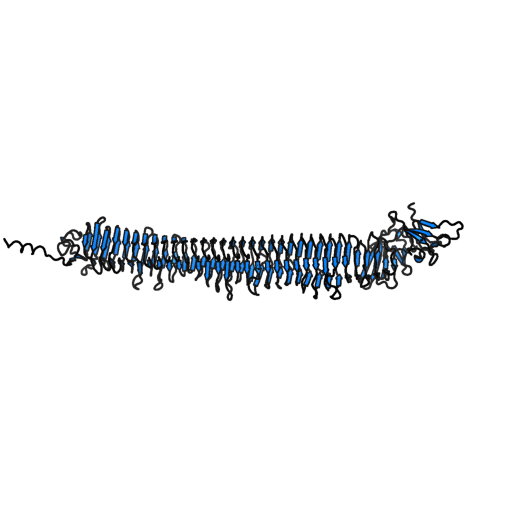-0.097 1.00 98.56 486 ASN A C 1
ATOM 3599 O O . ASN A 1 486 ? 12.950 0.378 -0.907 1.00 98.56 486 ASN A O 1
ATOM 3603 N N . THR A 1 487 ? 12.251 -0.643 0.956 1.00 98.56 487 THR A N 1
ATOM 3604 C CA . THR A 1 487 ? 13.529 -1.334 1.189 1.00 98.56 487 THR A CA 1
ATOM 3605 C C . THR A 1 487 ? 13.671 -2.553 0.274 1.00 98.56 487 THR A C 1
ATOM 3607 O O . THR A 1 487 ? 12.746 -2.901 -0.450 1.00 98.56 487 THR A O 1
ATOM 3610 N N . ALA A 1 488 ? 14.831 -3.216 0.289 1.00 97.94 488 ALA A N 1
ATOM 3611 C CA . ALA A 1 488 ? 15.104 -4.355 -0.592 1.00 97.94 488 ALA A CA 1
ATOM 3612 C C . ALA A 1 488 ? 14.159 -5.558 -0.387 1.00 97.94 488 ALA A C 1
ATOM 3614 O O . ALA A 1 488 ? 13.962 -6.336 -1.313 1.00 97.94 488 ALA A O 1
ATOM 3615 N N . SER A 1 489 ? 13.576 -5.718 0.807 1.00 97.31 489 SER A N 1
ATOM 3616 C CA . SER A 1 489 ? 12.544 -6.729 1.086 1.00 97.31 489 SER A CA 1
ATOM 3617 C C . SER A 1 489 ? 11.120 -6.217 0.859 1.00 97.31 489 SER A C 1
ATOM 3619 O O . SER A 1 489 ? 10.174 -6.993 0.950 1.00 97.31 489 SER A O 1
ATOM 3621 N N . GLY A 1 490 ? 10.961 -4.919 0.596 1.00 98.44 490 GLY A N 1
ATOM 3622 C CA . GLY A 1 490 ? 9.668 -4.287 0.423 1.00 98.44 490 GLY A CA 1
ATOM 3623 C C . GLY A 1 490 ? 9.036 -4.613 -0.930 1.00 98.44 490 GLY A C 1
ATOM 3624 O O . GLY A 1 490 ? 9.668 -4.500 -1.985 1.00 98.44 490 GLY A O 1
ATOM 3625 N N . PHE A 1 491 ? 7.761 -4.981 -0.893 1.00 98.69 491 PHE A N 1
ATOM 3626 C CA . PHE A 1 491 ? 6.911 -5.220 -2.048 1.00 98.69 491 PHE A CA 1
ATOM 3627 C C . PHE A 1 491 ? 5.715 -4.265 -2.026 1.00 98.69 491 PHE A C 1
ATOM 3629 O O . PHE A 1 491 ? 5.041 -4.116 -1.005 1.00 98.69 491 PHE A O 1
ATOM 3636 N N . VAL A 1 492 ? 5.446 -3.622 -3.157 1.00 98.81 492 VAL A N 1
ATOM 3637 C CA . VAL A 1 492 ? 4.293 -2.739 -3.350 1.00 98.81 492 VAL A CA 1
ATOM 3638 C C . VAL A 1 492 ? 3.500 -3.239 -4.550 1.00 98.81 492 VAL A C 1
ATOM 3640 O O . VAL A 1 492 ? 4.067 -3.378 -5.627 1.00 98.81 492 VAL A O 1
ATOM 3643 N N . GLN A 1 493 ? 2.201 -3.469 -4.377 1.00 98.56 493 GLN A N 1
ATOM 3644 C CA . GLN A 1 493 ? 1.280 -3.857 -5.445 1.00 98.56 493 GLN A CA 1
ATOM 3645 C C . GLN A 1 493 ? 0.162 -2.823 -5.573 1.00 98.56 493 GLN A C 1
ATOM 3647 O O . GLN A 1 493 ? -0.552 -2.578 -4.598 1.00 98.56 493 GLN A O 1
ATOM 3652 N N . LEU A 1 494 ? -0.001 -2.247 -6.762 1.00 98.50 494 LEU A N 1
ATOM 3653 C CA . LEU A 1 494 ? -1.001 -1.230 -7.094 1.00 98.50 494 LEU A CA 1
ATOM 3654 C C . LEU A 1 494 ? -1.813 -1.722 -8.300 1.00 98.50 494 LEU A C 1
ATOM 3656 O O . LEU A 1 494 ? -1.254 -1.879 -9.377 1.00 98.50 494 LEU A O 1
ATOM 3660 N N . HIS A 1 495 ? -3.108 -1.992 -8.128 1.00 97.56 495 HIS A N 1
ATOM 3661 C CA . HIS A 1 495 ? -3.917 -2.697 -9.137 1.00 97.56 495 HIS A CA 1
ATOM 3662 C C . HIS A 1 495 ? -5.301 -2.059 -9.311 1.00 97.56 495 HIS A C 1
ATOM 3664 O O . HIS A 1 495 ? -5.977 -1.820 -8.307 1.00 97.56 495 HIS A O 1
ATOM 3670 N N . SER A 1 496 ? -5.767 -1.848 -10.550 1.00 96.25 496 SER A N 1
ATOM 3671 C CA . SER A 1 496 ? -7.105 -1.286 -10.847 1.00 96.25 496 SER A CA 1
ATOM 3672 C C . SER A 1 496 ? -7.353 0.058 -10.147 1.00 96.25 496 SER A C 1
ATOM 3674 O O . SER A 1 496 ? -8.224 0.189 -9.281 1.00 96.25 496 SER A O 1
ATOM 3676 N N . LEU A 1 497 ? -6.545 1.061 -10.493 1.00 95.81 497 LEU A N 1
ATOM 3677 C CA . LEU A 1 497 ? -6.588 2.423 -9.937 1.00 95.81 497 LEU A CA 1
ATOM 3678 C C . LEU A 1 497 ? -6.659 3.460 -11.071 1.00 95.81 497 LEU A C 1
ATOM 3680 O O . LEU A 1 497 ? -6.455 3.126 -12.237 1.00 95.81 497 LEU A O 1
ATOM 3684 N N . SER A 1 498 ? -6.908 4.732 -10.746 1.00 94.75 498 SER A N 1
ATOM 3685 C CA . SER A 1 498 ? -6.717 5.817 -11.720 1.00 94.75 498 SER A CA 1
ATOM 3686 C C . SER A 1 498 ? -5.234 6.062 -11.961 1.00 94.75 498 SER A C 1
ATOM 3688 O O . SER A 1 498 ? -4.753 5.912 -13.081 1.00 94.75 498 SER A O 1
ATOM 3690 N N . ASP A 1 499 ? -4.518 6.384 -10.883 1.00 95.25 499 ASP A N 1
ATOM 3691 C CA . ASP A 1 499 ? -3.067 6.550 -10.882 1.00 95.25 499 ASP A CA 1
ATOM 3692 C C . ASP A 1 499 ? -2.440 5.507 -9.955 1.00 95.25 499 ASP A C 1
ATOM 3694 O O . ASP A 1 499 ? -2.967 5.224 -8.879 1.00 95.25 499 ASP A O 1
ATOM 3698 N N . GLY A 1 500 ? -1.291 4.947 -10.315 1.00 96.31 500 GLY A N 1
ATOM 3699 C CA . GLY A 1 500 ? -0.572 4.021 -9.446 1.00 96.31 500 GLY A CA 1
ATOM 3700 C C . GLY A 1 500 ? 0.123 4.796 -8.335 1.00 96.31 500 GLY A C 1
ATOM 3701 O O . GLY A 1 500 ? -0.347 4.874 -7.195 1.00 96.31 500 GLY A O 1
ATOM 3702 N N . LEU A 1 501 ? 1.254 5.400 -8.683 1.00 95.88 501 LEU A N 1
ATOM 3703 C CA . LEU A 1 501 ? 2.102 6.160 -7.773 1.00 95.88 501 LEU A CA 1
ATOM 3704 C C . LEU A 1 501 ? 2.133 7.643 -8.164 1.00 95.88 501 LEU A C 1
ATOM 3706 O O . LEU A 1 501 ? 2.657 8.004 -9.212 1.00 95.88 501 LEU A O 1
ATOM 3710 N N . SER A 1 502 ? 1.656 8.513 -7.278 1.00 93.81 502 SER A N 1
ATOM 3711 C CA . SER A 1 502 ? 1.733 9.968 -7.413 1.00 93.81 502 SER A CA 1
ATOM 3712 C C . SER A 1 502 ? 2.794 10.543 -6.479 1.00 93.81 502 SER A C 1
ATOM 3714 O O . SER A 1 502 ? 2.587 10.634 -5.268 1.00 93.81 502 SER A O 1
ATOM 3716 N N . VAL A 1 503 ? 3.910 11.006 -7.030 1.00 92.25 503 VAL A N 1
ATOM 3717 C CA . VAL A 1 503 ? 5.005 11.638 -6.292 1.00 92.25 503 VAL A CA 1
ATOM 3718 C C . VAL A 1 503 ? 4.994 13.153 -6.521 1.00 92.25 503 VAL A C 1
ATOM 3720 O O . VAL A 1 503 ? 5.288 13.631 -7.611 1.00 92.25 503 VAL A O 1
ATOM 3723 N N . GLY A 1 504 ? 4.655 13.939 -5.497 1.00 88.12 504 GLY A N 1
ATOM 3724 C CA . GLY A 1 504 ? 4.808 15.399 -5.536 1.00 88.12 504 GLY A CA 1
ATOM 3725 C C . GLY A 1 504 ? 6.280 15.817 -5.439 1.00 88.12 504 GLY A C 1
ATOM 3726 O O . GLY A 1 504 ? 7.158 15.155 -5.978 1.00 88.12 504 GLY A O 1
ATOM 3727 N N . ASP A 1 505 ? 6.580 16.867 -4.677 1.00 86.88 505 ASP A N 1
ATOM 3728 C CA . ASP A 1 505 ? 7.961 17.352 -4.479 1.00 86.88 505 ASP A CA 1
ATOM 3729 C C . ASP A 1 505 ? 8.786 16.507 -3.475 1.00 86.88 505 ASP A C 1
ATOM 3731 O O . ASP A 1 505 ? 9.931 16.836 -3.158 1.00 86.88 505 ASP A O 1
ATOM 3735 N N . GLY A 1 506 ? 8.200 15.429 -2.942 1.00 88.12 506 GLY A N 1
ATOM 3736 C CA . GLY A 1 506 ? 8.787 14.570 -1.909 1.00 88.12 506 GLY A CA 1
ATOM 3737 C C . GLY A 1 506 ? 9.956 13.706 -2.376 1.00 88.12 506 GLY A C 1
ATOM 3738 O O . GLY A 1 506 ? 10.277 13.646 -3.555 1.00 88.12 506 GLY A O 1
ATOM 3739 N N . ILE A 1 507 ? 10.593 12.986 -1.454 1.00 92.88 507 ILE A N 1
ATOM 3740 C CA . ILE A 1 507 ? 11.687 12.050 -1.768 1.00 92.88 507 ILE A CA 1
ATOM 3741 C C . ILE A 1 507 ? 11.112 10.658 -2.031 1.00 92.88 507 ILE A C 1
ATOM 3743 O O . ILE A 1 507 ? 10.396 10.118 -1.192 1.00 92.88 507 ILE A O 1
ATOM 3747 N N . PHE A 1 508 ? 11.471 10.040 -3.152 1.00 96.19 508 PHE A N 1
ATOM 3748 C CA . PHE A 1 508 ? 11.066 8.674 -3.466 1.00 96.19 508 PHE A CA 1
ATOM 3749 C C . PHE A 1 508 ? 12.293 7.795 -3.703 1.00 96.19 508 PHE A C 1
ATOM 3751 O O . PHE A 1 508 ? 13.108 8.083 -4.577 1.00 96.19 508 PHE A O 1
ATOM 3758 N N . ILE A 1 509 ? 12.421 6.720 -2.927 1.00 97.94 509 ILE A N 1
ATOM 3759 C CA . ILE A 1 509 ? 13.528 5.767 -3.023 1.00 97.94 509 ILE A CA 1
ATOM 3760 C C . ILE A 1 509 ? 12.959 4.348 -3.072 1.00 97.94 509 ILE A C 1
ATOM 3762 O O . ILE A 1 509 ? 12.312 3.897 -2.126 1.00 97.94 509 ILE A O 1
ATOM 3766 N N . ASN A 1 510 ? 13.244 3.615 -4.146 1.00 98.62 510 ASN A N 1
ATOM 3767 C CA . ASN A 1 510 ? 12.881 2.205 -4.271 1.00 98.62 510 ASN A CA 1
ATOM 3768 C C . ASN A 1 510 ? 14.123 1.309 -4.308 1.00 98.62 510 ASN A C 1
ATOM 3770 O O . ASN A 1 510 ? 14.930 1.437 -5.219 1.00 98.62 510 ASN A O 1
ATOM 3774 N N . HIS A 1 511 ? 14.253 0.376 -3.367 1.00 98.62 511 HIS A N 1
ATOM 3775 C CA . HIS A 1 511 ? 15.239 -0.714 -3.391 1.00 98.62 511 HIS A CA 1
ATOM 3776 C C . HIS A 1 511 ? 14.608 -2.093 -3.618 1.00 98.62 511 HIS A C 1
ATOM 3778 O O . HIS A 1 511 ? 15.342 -3.042 -3.883 1.00 98.62 511 HIS A O 1
ATOM 3784 N N . GLY A 1 512 ? 13.290 -2.213 -3.459 1.00 98.38 512 GLY A N 1
ATOM 3785 C CA . GLY A 1 512 ? 12.549 -3.466 -3.579 1.00 98.38 512 GLY A CA 1
ATOM 3786 C C . GLY A 1 512 ? 11.766 -3.547 -4.884 1.00 98.38 512 GLY A C 1
ATOM 3787 O O . GLY A 1 512 ? 12.195 -3.029 -5.918 1.00 98.38 512 GLY A O 1
ATOM 3788 N N . ASN A 1 513 ? 10.594 -4.173 -4.822 1.00 98.62 513 ASN A N 1
ATOM 3789 C CA . ASN A 1 513 ? 9.752 -4.419 -5.989 1.00 98.62 513 ASN A CA 1
ATOM 3790 C C . ASN A 1 513 ? 8.457 -3.612 -5.905 1.00 98.62 513 ASN A C 1
ATOM 3792 O O . ASN A 1 513 ? 7.776 -3.624 -4.879 1.00 98.62 513 ASN A O 1
ATOM 3796 N N . ILE A 1 514 ? 8.112 -2.939 -6.998 1.00 98.75 514 ILE A N 1
ATOM 3797 C CA . ILE A 1 514 ? 6.855 -2.213 -7.170 1.00 98.75 514 ILE A CA 1
ATOM 3798 C C . ILE A 1 514 ? 6.190 -2.745 -8.434 1.00 98.75 514 ILE A C 1
ATOM 3800 O O . ILE A 1 514 ? 6.795 -2.708 -9.501 1.00 98.75 514 ILE A O 1
ATOM 3804 N N . ASP A 1 515 ? 4.972 -3.249 -8.289 1.00 98.62 515 ASP A N 1
ATOM 3805 C CA . ASP A 1 515 ? 4.152 -3.842 -9.341 1.00 98.62 515 ASP A CA 1
ATOM 3806 C C . ASP A 1 515 ? 2.873 -3.014 -9.503 1.00 98.62 515 ASP A C 1
ATOM 3808 O O . ASP A 1 515 ? 2.141 -2.797 -8.532 1.00 98.62 515 ASP A O 1
ATOM 3812 N N . ILE A 1 516 ? 2.649 -2.488 -10.703 1.00 98.56 516 ILE A N 1
ATOM 3813 C CA . ILE A 1 516 ? 1.584 -1.539 -11.028 1.00 98.56 516 ILE A CA 1
ATOM 3814 C C . ILE A 1 516 ? 0.820 -2.069 -12.239 1.00 98.56 516 ILE A C 1
ATOM 3816 O O . ILE A 1 516 ? 1.419 -2.236 -13.297 1.00 98.56 516 ILE A O 1
ATOM 3820 N N . GLN A 1 517 ? -0.479 -2.334 -12.099 1.00 97.44 517 GLN A N 1
ATOM 3821 C CA . GLN A 1 517 ? -1.264 -3.038 -13.119 1.00 97.44 517 GLN A CA 1
ATOM 3822 C C . GLN A 1 517 ? -2.657 -2.434 -13.323 1.00 97.44 517 GLN A C 1
ATOM 3824 O O . GLN A 1 517 ? -3.300 -2.000 -12.361 1.00 97.44 517 GLN A O 1
ATOM 3829 N N . GLU A 1 518 ? -3.142 -2.480 -14.567 1.00 96.50 518 GLU A N 1
ATOM 3830 C CA . GLU A 1 518 ? -4.526 -2.171 -14.962 1.00 96.50 518 GLU A CA 1
ATOM 3831 C C . GLU A 1 518 ? -4.978 -0.775 -14.502 1.00 96.50 518 GLU A C 1
ATOM 3833 O O . GLU A 1 518 ? -5.888 -0.627 -13.684 1.00 96.50 518 GLU A O 1
ATOM 3838 N N . LEU A 1 519 ? -4.321 0.277 -14.985 1.00 96.62 519 LEU A N 1
ATOM 3839 C CA . LEU A 1 519 ? -4.609 1.650 -14.576 1.00 96.62 519 LEU A CA 1
ATOM 3840 C C . LEU A 1 519 ? -5.371 2.441 -15.627 1.00 96.62 519 LEU A C 1
ATOM 3842 O O . LEU A 1 519 ? -5.053 2.386 -16.812 1.00 96.62 519 LEU A O 1
ATOM 3846 N N . SER A 1 520 ? -6.308 3.287 -15.193 1.00 95.19 520 SER A N 1
ATOM 3847 C CA . SER A 1 520 ? -7.064 4.109 -16.142 1.00 95.19 520 SER A CA 1
ATOM 3848 C C . SER A 1 520 ? -6.314 5.348 -16.641 1.00 95.19 520 SER A C 1
ATOM 3850 O O . SER A 1 520 ? -6.734 5.908 -17.651 1.00 95.19 520 SER A O 1
ATOM 3852 N N . VAL A 1 521 ? -5.254 5.804 -15.955 1.00 95.62 521 VAL A N 1
ATOM 3853 C CA . VAL A 1 521 ? -4.487 7.010 -16.332 1.00 95.62 521 VAL A CA 1
ATOM 3854 C C . VAL A 1 521 ? -2.967 6.777 -16.270 1.00 95.62 521 VAL A C 1
ATOM 3856 O O . VAL A 1 521 ? -2.384 6.397 -17.286 1.00 95.62 521 VAL A O 1
ATOM 3859 N N . TYR A 1 522 ? -2.294 6.995 -15.131 1.00 96.69 522 TYR A N 1
ATOM 3860 C CA . TYR A 1 522 ? -0.822 6.950 -15.055 1.00 96.69 522 TYR A CA 1
ATOM 3861 C C . TYR A 1 522 ? -0.283 5.828 -14.168 1.00 96.69 522 TYR A C 1
ATOM 3863 O O . TYR A 1 522 ? -0.697 5.698 -13.019 1.00 96.69 522 TYR A O 1
ATOM 3871 N N . GLY A 1 523 ? 0.745 5.105 -14.633 1.00 97.31 523 GLY A N 1
ATOM 3872 C CA . GLY A 1 523 ? 1.547 4.198 -13.791 1.00 97.31 523 GLY A CA 1
ATOM 3873 C C . GLY A 1 523 ? 2.219 4.935 -12.637 1.00 97.31 523 GLY A C 1
ATOM 3874 O O . GLY A 1 523 ? 1.927 4.712 -11.460 1.00 97.31 523 GLY A O 1
ATOM 3875 N N . VAL A 1 524 ? 3.098 5.867 -12.993 1.00 97.38 524 VAL A N 1
ATOM 3876 C CA . VAL A 1 524 ? 3.765 6.787 -12.073 1.00 97.38 524 VAL A CA 1
ATOM 3877 C C . VAL A 1 524 ? 3.604 8.206 -12.597 1.00 97.38 524 VAL A C 1
ATOM 3879 O O . VAL A 1 524 ? 3.954 8.481 -13.738 1.00 97.38 524 VAL A O 1
ATOM 3882 N N . VAL A 1 525 ? 3.157 9.132 -11.756 1.00 94.88 525 VAL A N 1
ATOM 3883 C CA . VAL A 1 525 ? 3.227 10.573 -12.016 1.00 94.88 525 VAL A CA 1
ATOM 3884 C C . VAL A 1 525 ? 4.152 11.207 -10.987 1.00 94.88 525 VAL A C 1
ATOM 3886 O O . VAL A 1 525 ? 3.976 10.998 -9.789 1.00 94.88 525 VAL A O 1
ATOM 3889 N N . THR A 1 526 ? 5.180 11.938 -11.418 1.00 92.31 526 THR A N 1
ATOM 3890 C CA . THR A 1 526 ? 6.172 12.511 -10.498 1.00 92.31 526 THR A CA 1
ATOM 3891 C C . THR A 1 526 ? 6.623 13.915 -10.878 1.00 92.31 526 THR A C 1
ATOM 3893 O O . THR A 1 526 ? 7.092 14.133 -11.989 1.00 92.31 526 THR A O 1
ATOM 3896 N N . ASN A 1 527 ? 6.571 14.849 -9.927 1.00 90.62 527 ASN A N 1
ATOM 3897 C CA . ASN A 1 527 ? 7.220 16.168 -10.016 1.00 90.62 527 ASN A CA 1
ATOM 3898 C C . ASN A 1 527 ? 8.484 16.260 -9.141 1.00 90.62 527 ASN A C 1
ATOM 3900 O O . ASN A 1 527 ? 9.120 17.307 -9.059 1.00 90.62 527 ASN A O 1
ATOM 3904 N N . SER A 1 528 ? 8.872 15.153 -8.503 1.00 90.94 528 SER A N 1
ATOM 3905 C CA . SER A 1 528 ? 9.978 15.106 -7.553 1.00 90.94 528 SER A CA 1
ATOM 3906 C C . SER A 1 528 ? 11.336 15.240 -8.228 1.00 90.94 528 SER A C 1
ATOM 3908 O O . SER A 1 528 ? 11.667 14.476 -9.135 1.00 90.94 528 SER A O 1
ATOM 3910 N N . ASP A 1 529 ? 12.186 16.113 -7.689 1.00 91.56 529 ASP A N 1
ATOM 3911 C CA . ASP A 1 529 ? 13.616 16.180 -8.022 1.00 91.56 529 ASP A CA 1
ATOM 3912 C C . ASP A 1 529 ? 14.460 15.089 -7.328 1.00 91.56 529 ASP A C 1
ATOM 3914 O O . ASP A 1 529 ? 15.681 15.047 -7.473 1.00 91.56 529 ASP A O 1
ATOM 3918 N N . ASN A 1 530 ? 13.821 14.198 -6.569 1.00 93.50 530 ASN A N 1
ATOM 3919 C CA . ASN A 1 530 ? 14.446 13.162 -5.750 1.00 93.50 530 ASN A CA 1
ATOM 3920 C C . ASN A 1 530 ? 13.782 11.792 -5.964 1.00 93.50 530 ASN A C 1
ATOM 3922 O O . ASN A 1 530 ? 13.526 11.075 -4.995 1.00 93.50 530 ASN A O 1
ATOM 3926 N N . PHE A 1 531 ? 13.501 11.419 -7.216 1.00 96.38 531 PHE A N 1
ATOM 3927 C CA . PHE A 1 531 ? 12.996 10.089 -7.560 1.00 96.38 531 PHE A CA 1
ATOM 3928 C C . PHE A 1 531 ? 14.159 9.155 -7.920 1.00 96.38 531 PHE A C 1
ATOM 3930 O O . PHE A 1 531 ? 14.817 9.334 -8.948 1.00 96.38 531 PHE A O 1
ATOM 3937 N N . GLN A 1 532 ? 14.426 8.153 -7.081 1.00 98.06 532 GLN A N 1
ATOM 3938 C CA . GLN A 1 532 ? 15.537 7.212 -7.244 1.00 98.06 532 GLN A CA 1
ATOM 3939 C C . GLN A 1 532 ? 15.051 5.761 -7.228 1.00 98.06 532 GLN A C 1
ATOM 3941 O O . GLN A 1 532 ? 14.437 5.307 -6.261 1.00 98.06 532 GLN A O 1
ATOM 3946 N N . ASN A 1 533 ? 15.383 5.013 -8.278 1.00 98.62 533 ASN A N 1
ATOM 3947 C CA . ASN A 1 533 ? 15.097 3.586 -8.378 1.00 98.62 533 ASN A CA 1
ATOM 3948 C C . ASN A 1 533 ? 16.392 2.764 -8.360 1.00 98.62 533 ASN A C 1
ATOM 3950 O O . ASN A 1 533 ? 17.231 2.927 -9.236 1.00 98.62 533 ASN A O 1
ATOM 3954 N N . PHE A 1 534 ? 16.535 1.883 -7.375 1.00 98.56 534 PHE A N 1
ATOM 3955 C CA . PHE A 1 534 ? 17.594 0.876 -7.242 1.00 98.56 534 PHE A CA 1
ATOM 3956 C C . PHE A 1 534 ? 17.064 -0.557 -7.407 1.00 98.56 534 PHE A C 1
ATOM 3958 O O . PHE A 1 534 ? 17.863 -1.464 -7.612 1.00 98.56 534 PHE A O 1
ATOM 3965 N N . GLY A 1 535 ? 15.751 -0.759 -7.251 1.00 98.44 535 GLY A N 1
ATOM 3966 C CA . GLY A 1 535 ? 15.070 -2.047 -7.391 1.00 98.44 535 GLY A CA 1
ATOM 3967 C C . GLY A 1 535 ? 14.262 -2.133 -8.686 1.00 98.44 535 GLY A C 1
ATOM 3968 O O . GLY A 1 535 ? 14.657 -1.577 -9.708 1.00 98.44 535 GLY A O 1
ATOM 3969 N N . THR A 1 536 ? 13.112 -2.805 -8.644 1.00 98.75 536 THR A N 1
ATOM 3970 C CA . THR A 1 536 ? 12.234 -2.983 -9.813 1.00 98.75 536 THR A CA 1
ATOM 3971 C C . THR A 1 536 ? 10.977 -2.127 -9.700 1.00 98.75 536 THR A C 1
ATOM 3973 O O . THR A 1 536 ? 10.317 -2.136 -8.660 1.00 98.75 536 THR A O 1
ATOM 3976 N N . ILE A 1 537 ? 10.621 -1.435 -10.782 1.00 98.81 537 ILE A N 1
ATOM 3977 C CA . ILE A 1 537 ? 9.303 -0.831 -11.006 1.00 98.81 537 ILE A CA 1
ATOM 3978 C C . ILE A 1 537 ? 8.730 -1.466 -12.275 1.00 98.81 537 ILE A C 1
ATOM 3980 O O . ILE A 1 537 ? 9.247 -1.230 -13.364 1.00 98.81 537 ILE A O 1
ATOM 3984 N N . ALA A 1 538 ? 7.695 -2.287 -12.132 1.00 98.62 538 ALA A N 1
ATOM 3985 C CA . ALA A 1 538 ? 6.975 -2.917 -13.231 1.00 98.62 538 ALA A CA 1
ATOM 3986 C C . ALA A 1 538 ? 5.601 -2.261 -13.389 1.00 98.62 538 ALA A C 1
ATOM 3988 O O . ALA A 1 538 ? 4.883 -2.083 -12.409 1.00 98.62 538 ALA A O 1
ATOM 3989 N N . ILE A 1 539 ? 5.273 -1.873 -14.617 1.00 98.75 539 ILE A N 1
ATOM 3990 C CA . ILE A 1 539 ? 4.036 -1.193 -14.990 1.00 98.75 539 ILE A CA 1
ATOM 3991 C C . ILE A 1 539 ? 3.437 -1.946 -16.175 1.00 98.75 539 ILE A C 1
ATOM 3993 O O . ILE A 1 539 ? 4.083 -2.043 -17.218 1.00 98.75 539 ILE A O 1
ATOM 3997 N N . ASP A 1 540 ? 2.227 -2.467 -16.012 1.00 98.19 540 ASP A N 1
ATOM 3998 C CA . ASP A 1 540 ? 1.458 -3.168 -17.042 1.00 98.19 540 ASP A CA 1
ATOM 3999 C C . ASP A 1 540 ? 0.101 -2.478 -17.225 1.00 98.19 540 ASP A C 1
ATOM 4001 O O . ASP A 1 540 ? -0.593 -2.208 -16.245 1.00 98.19 540 ASP A O 1
ATOM 4005 N N . ASP A 1 541 ? -0.267 -2.187 -18.472 1.00 97.31 541 ASP A N 1
ATOM 4006 C CA . ASP A 1 541 ? -1.581 -1.649 -18.846 1.00 97.31 541 ASP A CA 1
ATOM 4007 C C . ASP A 1 541 ? -1.910 -0.301 -18.167 1.00 97.31 541 ASP A C 1
ATOM 4009 O O . ASP A 1 541 ? -2.810 -0.192 -17.333 1.00 97.31 541 ASP A O 1
ATOM 4013 N N . ALA A 1 542 ? -1.146 0.750 -18.499 1.00 97.25 542 ALA A N 1
ATOM 4014 C CA . ALA A 1 542 ? -1.472 2.128 -18.108 1.00 97.25 542 ALA A CA 1
ATOM 4015 C C . ALA A 1 542 ? -2.213 2.884 -19.227 1.00 97.25 542 ALA A C 1
ATOM 4017 O O . ALA A 1 542 ? -1.734 2.942 -20.364 1.00 97.25 542 ALA A O 1
ATOM 4018 N N . GLY A 1 543 ? -3.338 3.518 -18.881 1.00 95.12 543 GLY A N 1
ATOM 4019 C CA . GLY A 1 543 ? -4.252 4.158 -19.833 1.00 95.12 543 GLY A CA 1
ATOM 4020 C C . GLY A 1 543 ? -3.718 5.376 -20.601 1.00 95.12 543 GLY A C 1
ATOM 4021 O O . GLY A 1 543 ? -4.172 5.614 -21.716 1.00 95.12 543 GLY A O 1
ATOM 4022 N N . GLU A 1 544 ? -2.762 6.135 -20.055 1.00 95.62 544 GLU A N 1
ATOM 4023 C CA . GLU A 1 544 ? -2.101 7.256 -20.749 1.00 95.62 544 GLU A CA 1
ATOM 4024 C C . GLU A 1 544 ? -0.578 7.089 -20.821 1.00 95.62 544 GLU A C 1
ATOM 4026 O O . GLU A 1 544 ? -0.026 6.917 -21.902 1.00 95.62 544 GLU A O 1
ATOM 4031 N N . TYR A 1 545 ? 0.124 7.154 -19.687 1.00 96.25 545 TYR A N 1
ATOM 4032 C CA . TYR A 1 545 ? 1.581 6.984 -19.628 1.00 96.25 545 TYR A CA 1
ATOM 4033 C C . TYR A 1 545 ? 1.952 5.991 -18.532 1.00 96.25 545 TYR A C 1
ATOM 4035 O O . TYR A 1 545 ? 1.449 6.069 -17.409 1.00 96.25 545 TYR A O 1
ATOM 4043 N N . GLY A 1 546 ? 2.908 5.108 -18.822 1.00 97.38 546 GLY A N 1
ATOM 4044 C CA . GLY A 1 546 ? 3.563 4.313 -17.790 1.00 97.38 546 GLY A CA 1
ATOM 4045 C C . GLY A 1 546 ? 4.237 5.210 -16.753 1.00 97.38 546 GLY A C 1
ATOM 4046 O O . GLY A 1 546 ? 3.974 5.077 -15.563 1.00 97.38 546 GLY A O 1
ATOM 4047 N N . ILE A 1 547 ? 5.045 6.181 -17.187 1.00 97.12 547 ILE A N 1
ATOM 4048 C CA . ILE A 1 547 ? 5.631 7.198 -16.302 1.00 97.12 547 ILE A CA 1
ATOM 4049 C C . ILE A 1 547 ? 5.445 8.590 -16.903 1.00 97.12 547 ILE A C 1
ATOM 4051 O O . ILE A 1 547 ? 5.909 8.849 -18.005 1.00 97.12 547 ILE A O 1
ATOM 4055 N N . SER A 1 548 ? 4.838 9.505 -16.151 1.00 94.75 548 SER A N 1
ATOM 4056 C CA . SER A 1 548 ? 4.780 10.939 -16.437 1.00 94.75 548 SER A CA 1
ATOM 4057 C C . SER A 1 548 ? 5.674 11.701 -15.458 1.00 94.75 548 SER A C 1
ATOM 4059 O O . SER A 1 548 ? 5.479 11.652 -14.242 1.00 94.75 548 SER A O 1
ATOM 4061 N N . GLN A 1 549 ? 6.710 12.357 -15.974 1.00 90.38 549 GLN A N 1
ATOM 4062 C CA . GLN A 1 549 ? 7.842 12.853 -15.199 1.00 90.38 549 GLN A CA 1
ATOM 4063 C C . GLN A 1 549 ? 8.060 14.353 -15.453 1.00 90.38 549 GLN A C 1
ATOM 4065 O O . GLN A 1 549 ? 8.408 14.756 -16.559 1.00 90.38 549 GLN A O 1
ATOM 4070 N N . GLY A 1 550 ? 7.900 15.168 -14.408 1.00 88.81 550 GLY A N 1
ATOM 4071 C CA . GLY A 1 550 ? 8.174 16.612 -14.386 1.00 88.81 550 GLY A CA 1
ATOM 4072 C C . GLY A 1 550 ? 9.363 17.041 -13.506 1.00 88.81 550 GLY A C 1
ATOM 4073 O O . GLY A 1 550 ? 9.693 18.225 -13.457 1.00 88.81 550 GLY A O 1
ATOM 4074 N N . GLY A 1 551 ? 10.007 16.104 -12.796 1.00 89.69 551 GLY A N 1
ATOM 4075 C CA . GLY A 1 551 ? 11.081 16.352 -11.815 1.00 89.69 551 GLY A CA 1
ATOM 4076 C C . GLY A 1 551 ? 12.485 15.880 -12.245 1.00 89.69 551 GLY A C 1
ATOM 4077 O O . GLY A 1 551 ? 12.925 16.090 -13.375 1.00 89.69 551 GLY A O 1
ATOM 4078 N N . ILE A 1 552 ? 13.193 15.132 -11.396 1.00 92.25 552 ILE A N 1
ATOM 4079 C CA . ILE A 1 552 ? 14.417 14.389 -11.752 1.00 92.25 552 ILE A CA 1
ATOM 4080 C C . ILE A 1 552 ? 14.230 12.913 -11.396 1.00 92.25 552 ILE A C 1
ATOM 4082 O O . ILE A 1 552 ? 14.148 12.553 -10.221 1.00 92.25 552 ILE A O 1
ATOM 4086 N N . LEU A 1 553 ? 14.206 12.051 -12.414 1.00 95.19 553 LEU A N 1
ATOM 4087 C CA . LEU A 1 553 ? 14.153 10.598 -12.261 1.00 95.19 553 LEU A CA 1
ATOM 4088 C C . LEU A 1 553 ? 15.541 10.007 -12.496 1.00 95.19 553 LEU A C 1
ATOM 4090 O O . LEU A 1 553 ? 16.166 10.219 -13.533 1.00 95.19 553 LEU A O 1
ATOM 4094 N N . THR A 1 554 ? 16.027 9.245 -11.520 1.00 97.38 554 THR A N 1
ATOM 4095 C CA . THR A 1 554 ? 17.293 8.518 -11.619 1.00 97.38 554 THR A CA 1
ATOM 4096 C C . THR A 1 554 ? 17.055 7.023 -11.462 1.00 97.38 554 THR A C 1
ATOM 4098 O O . THR A 1 554 ? 16.749 6.553 -10.366 1.00 97.38 554 THR A O 1
ATOM 4101 N N . ASN A 1 555 ? 17.233 6.268 -12.542 1.00 98.31 555 ASN A N 1
ATOM 4102 C CA . ASN A 1 555 ? 17.291 4.812 -12.491 1.00 98.31 555 ASN A CA 1
ATOM 4103 C C . ASN A 1 555 ? 18.746 4.395 -12.268 1.00 98.31 555 ASN A C 1
ATOM 4105 O O . ASN A 1 555 ? 19.591 4.611 -13.134 1.00 98.31 555 ASN A O 1
ATOM 4109 N N . LYS A 1 556 ? 19.066 3.882 -11.084 1.00 98.25 556 LYS A N 1
ATOM 4110 C CA . LYS A 1 556 ? 20.433 3.573 -10.656 1.00 98.25 556 LYS A CA 1
ATOM 4111 C C . LYS A 1 556 ? 20.924 2.244 -11.215 1.00 98.25 556 LYS A C 1
ATOM 4113 O O . LYS A 1 556 ? 20.143 1.428 -11.690 1.00 98.25 556 LYS A O 1
ATOM 4118 N N . SER A 1 557 ? 22.237 2.022 -11.150 1.00 96.44 557 SER A N 1
ATOM 4119 C CA . SER A 1 557 ? 22.838 0.732 -11.508 1.00 96.44 557 SER A CA 1
ATOM 4120 C C . SER A 1 557 ? 22.163 -0.411 -10.738 1.00 96.44 557 SER A C 1
ATOM 4122 O O . SER A 1 557 ? 22.121 -0.383 -9.509 1.00 96.44 557 SER A O 1
ATOM 4124 N N . GLY A 1 558 ? 21.670 -1.421 -11.459 1.00 94.56 558 GLY A N 1
ATOM 4125 C CA . GLY A 1 558 ? 20.886 -2.536 -10.909 1.00 94.56 558 GLY A CA 1
ATOM 4126 C C . GLY A 1 558 ? 19.378 -2.274 -10.794 1.00 94.56 558 GLY A C 1
ATOM 4127 O O . GLY A 1 558 ? 18.634 -3.219 -10.566 1.00 94.56 558 GLY A O 1
ATOM 4128 N N . GLY A 1 559 ? 18.932 -1.029 -10.990 1.00 98.44 559 GLY A N 1
ATOM 4129 C CA . GLY A 1 559 ? 17.521 -0.669 -11.052 1.00 98.44 559 GLY A CA 1
ATOM 4130 C C . GLY A 1 559 ? 16.894 -1.012 -12.403 1.00 98.44 559 GLY A C 1
ATOM 4131 O O . GLY A 1 559 ? 17.500 -0.810 -13.461 1.00 98.44 559 GLY A O 1
ATOM 4132 N N . GLU A 1 560 ? 15.660 -1.502 -12.361 1.00 98.69 560 GLU A N 1
ATOM 4133 C CA . GLU A 1 560 ? 14.863 -1.877 -13.526 1.00 98.69 560 GLU A CA 1
ATOM 4134 C C . GLU A 1 560 ? 13.540 -1.108 -13.546 1.00 98.69 560 GLU A C 1
ATOM 4136 O O . GLU A 1 560 ? 12.828 -1.040 -12.541 1.00 98.69 560 GLU A O 1
ATOM 4141 N N . ILE A 1 561 ? 13.207 -0.535 -14.700 1.00 98.81 561 ILE A N 1
ATOM 4142 C CA . ILE A 1 561 ? 11.901 0.058 -14.991 1.00 98.81 561 ILE A CA 1
ATOM 4143 C C . ILE A 1 561 ? 11.335 -0.681 -16.200 1.00 98.81 561 ILE A C 1
ATOM 4145 O O . ILE A 1 561 ? 11.884 -0.567 -17.293 1.00 98.81 561 ILE A O 1
ATOM 4149 N N . ASN A 1 562 ? 10.253 -1.428 -16.002 1.00 98.56 562 ASN A N 1
ATOM 4150 C CA . ASN A 1 562 ? 9.584 -2.223 -17.027 1.00 98.56 562 ASN A CA 1
ATOM 4151 C C . ASN A 1 562 ? 8.195 -1.630 -17.284 1.00 98.56 562 ASN A C 1
ATOM 4153 O O . ASN A 1 562 ? 7.400 -1.549 -16.355 1.00 98.56 562 ASN A O 1
ATOM 4157 N N . ILE A 1 563 ? 7.903 -1.214 -18.515 1.00 98.62 563 ILE A N 1
ATOM 4158 C CA . ILE A 1 563 ? 6.605 -0.648 -18.910 1.00 98.62 563 ILE A CA 1
ATOM 4159 C C . ILE A 1 563 ? 6.071 -1.445 -20.093 1.00 98.62 563 ILE A C 1
ATOM 4161 O O . ILE A 1 563 ? 6.708 -1.470 -21.150 1.00 98.62 563 ILE A O 1
ATOM 4165 N N . ILE A 1 564 ? 4.926 -2.098 -19.924 1.00 97.94 564 ILE A N 1
ATOM 4166 C CA . ILE A 1 564 ? 4.342 -2.980 -20.934 1.00 97.94 564 ILE A CA 1
ATOM 4167 C C . ILE A 1 564 ? 2.852 -2.695 -21.156 1.00 97.94 564 ILE A C 1
ATOM 4169 O O . ILE A 1 564 ? 2.160 -2.285 -20.234 1.00 97.94 564 ILE A O 1
ATOM 4173 N N . ASN A 1 565 ? 2.365 -2.903 -22.384 1.00 97.12 565 ASN A N 1
ATOM 4174 C CA . ASN A 1 565 ? 0.942 -2.813 -22.757 1.00 97.12 565 ASN A CA 1
ATOM 4175 C C . ASN A 1 565 ? 0.248 -1.458 -22.478 1.00 97.12 565 ASN A C 1
ATOM 4177 O O . ASN A 1 565 ? -0.976 -1.390 -22.481 1.00 97.12 565 ASN A O 1
ATOM 4181 N N . SER A 1 566 ? 0.998 -0.377 -22.247 1.00 97.19 566 SER A N 1
ATOM 4182 C CA . SER A 1 566 ? 0.444 0.959 -21.975 1.00 97.19 566 SER A CA 1
ATOM 4183 C C . SER A 1 566 ? 0.156 1.760 -23.252 1.00 97.19 566 SER A C 1
ATOM 4185 O O . SER A 1 566 ? 0.707 1.473 -24.319 1.00 97.19 566 SER A O 1
ATOM 4187 N N . ASP A 1 567 ? -0.643 2.830 -23.149 1.00 96.62 567 ASP A N 1
ATOM 4188 C CA . ASP A 1 567 ? -0.853 3.747 -24.283 1.00 96.62 567 ASP A CA 1
ATOM 4189 C C . ASP A 1 567 ? 0.459 4.422 -24.711 1.00 96.62 567 ASP A C 1
ATOM 4191 O O . ASP A 1 567 ? 0.845 4.372 -25.882 1.00 96.62 567 ASP A O 1
ATOM 4195 N N . LYS A 1 568 ? 1.207 4.966 -23.743 1.00 96.88 568 LYS A N 1
ATOM 4196 C CA . LYS A 1 568 ? 2.564 5.509 -23.915 1.00 96.88 568 LYS A CA 1
ATOM 4197 C C . LYS A 1 568 ? 3.492 5.024 -22.806 1.00 96.88 568 LYS A C 1
ATOM 4199 O O . LYS A 1 568 ? 3.053 4.710 -21.699 1.00 96.88 568 LYS A O 1
ATOM 4204 N N . GLY A 1 569 ? 4.795 4.976 -23.080 1.00 97.12 569 GLY A N 1
ATOM 4205 C CA . GLY A 1 569 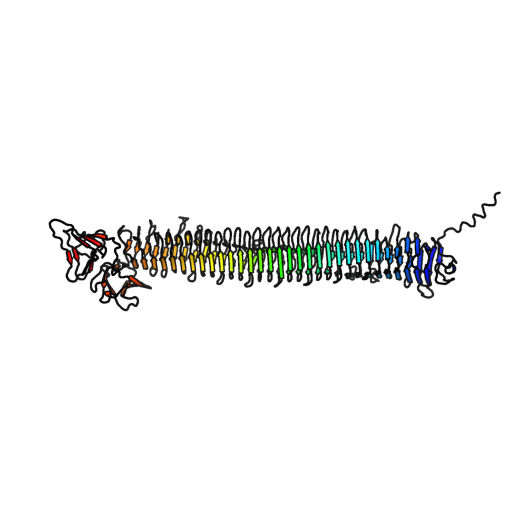? 5.781 4.525 -22.097 1.00 97.12 569 GLY A CA 1
ATOM 4206 C C . GLY A 1 569 ? 6.150 5.622 -21.096 1.00 97.12 569 GLY A C 1
ATOM 4207 O O . GLY A 1 569 ? 5.563 5.701 -20.019 1.00 97.12 569 GLY A O 1
ATOM 4208 N N . ILE A 1 570 ? 7.125 6.468 -21.431 1.00 96.31 570 ILE A N 1
ATOM 4209 C CA . ILE A 1 570 ? 7.636 7.527 -20.541 1.00 96.31 570 ILE A CA 1
ATOM 4210 C C . ILE A 1 570 ? 7.414 8.901 -21.165 1.00 96.31 570 ILE A C 1
ATOM 4212 O O . ILE A 1 570 ? 7.822 9.110 -22.297 1.00 96.31 570 ILE A O 1
ATOM 4216 N N . LEU A 1 571 ? 6.853 9.845 -20.412 1.00 93.94 571 LEU A N 1
ATOM 4217 C CA . LEU A 1 571 ? 6.923 11.279 -20.679 1.00 93.94 571 LEU A CA 1
ATOM 4218 C C . LEU A 1 571 ? 7.972 11.911 -19.762 1.00 93.94 571 LEU A C 1
ATOM 4220 O O . LEU A 1 571 ? 7.790 11.933 -18.548 1.00 93.94 571 LEU A O 1
ATOM 4224 N N . ASN A 1 572 ? 9.046 12.442 -20.334 1.00 90.50 572 ASN A N 1
ATOM 4225 C CA . ASN A 1 572 ? 10.042 13.257 -19.648 1.00 90.50 572 ASN A CA 1
ATOM 4226 C C . ASN A 1 572 ? 9.798 14.731 -19.965 1.00 90.50 572 ASN A C 1
ATOM 4228 O O . ASN A 1 572 ? 9.657 15.100 -21.129 1.00 90.50 572 ASN A O 1
ATOM 4232 N N . GLN A 1 573 ? 9.742 15.560 -18.928 1.00 87.31 573 GLN A N 1
ATOM 4233 C CA . GLN A 1 573 ? 9.562 17.009 -19.056 1.00 87.31 573 GLN A CA 1
ATOM 4234 C C . GLN A 1 573 ? 10.641 17.798 -18.303 1.00 87.31 573 GLN A C 1
ATOM 4236 O O . GLN A 1 573 ? 10.531 19.022 -18.167 1.00 87.31 573 GLN A O 1
ATOM 4241 N N . LYS A 1 574 ? 11.647 17.097 -17.748 1.00 88.44 574 LYS A N 1
ATOM 4242 C CA . LYS A 1 574 ? 12.793 17.711 -17.070 1.00 88.44 574 LYS A CA 1
ATOM 4243 C C . LYS A 1 574 ? 14.049 16.837 -17.128 1.00 88.44 574 LYS A C 1
ATOM 4245 O O . LYS A 1 574 ? 14.893 17.062 -17.986 1.00 88.44 574 LYS A O 1
ATOM 4250 N N . ARG A 1 575 ? 14.301 15.871 -16.238 1.00 89.75 575 ARG A N 1
ATOM 4251 C CA . ARG A 1 575 ? 15.569 15.100 -16.316 1.00 89.75 575 ARG A CA 1
ATOM 4252 C C . ARG A 1 575 ? 15.413 13.626 -16.015 1.00 89.75 575 ARG A C 1
ATOM 4254 O O . ARG A 1 575 ? 14.909 13.257 -14.955 1.00 89.75 575 ARG A O 1
ATOM 4261 N N . ILE A 1 576 ? 16.002 12.809 -16.887 1.00 93.31 576 ILE A N 1
ATOM 4262 C CA . ILE A 1 576 ? 16.186 11.375 -16.680 1.00 93.31 576 ILE A CA 1
ATOM 4263 C C . ILE A 1 576 ? 17.672 11.022 -16.741 1.00 93.31 576 ILE A C 1
ATOM 4265 O O . ILE A 1 576 ? 18.368 11.308 -17.719 1.00 93.31 576 ILE A O 1
ATOM 4269 N N . PHE A 1 577 ? 18.134 10.352 -15.688 1.00 95.69 577 PHE A N 1
ATOM 4270 C CA . PHE A 1 577 ? 19.447 9.722 -15.603 1.00 95.69 577 PHE A CA 1
ATOM 4271 C C . PHE A 1 577 ? 19.261 8.207 -15.509 1.00 95.69 577 PHE A C 1
ATOM 4273 O O . PHE A 1 577 ? 18.707 7.715 -14.527 1.00 95.69 577 PHE A O 1
ATOM 4280 N N . ASN A 1 578 ? 19.724 7.465 -16.513 1.00 97.75 578 ASN A N 1
ATOM 4281 C CA . ASN A 1 578 ? 19.644 6.006 -16.520 1.00 97.75 578 ASN A CA 1
ATOM 4282 C C . ASN A 1 578 ? 21.032 5.371 -16.396 1.00 97.75 578 ASN A C 1
ATOM 4284 O O . ASN A 1 578 ? 21.855 5.496 -17.293 1.00 97.75 578 ASN A O 1
ATOM 4288 N N . GLU A 1 579 ? 21.274 4.653 -15.308 1.00 98.38 579 GLU A N 1
ATOM 4289 C CA . GLU A 1 579 ? 22.442 3.798 -15.061 1.00 98.38 579 GLU A CA 1
ATOM 4290 C C . GLU A 1 579 ? 22.061 2.298 -15.071 1.00 98.38 579 GLU A C 1
ATOM 4292 O O . GLU A 1 579 ? 22.947 1.446 -15.064 1.00 98.38 579 GLU A O 1
ATOM 4297 N N . GLY A 1 580 ? 20.760 1.973 -15.067 1.00 98.25 580 GLY A N 1
ATOM 4298 C CA . GLY A 1 580 ? 20.208 0.613 -15.021 1.00 98.25 580 GLY A CA 1
ATOM 4299 C C . GLY A 1 580 ? 19.510 0.193 -16.321 1.00 98.25 580 GLY A C 1
ATOM 4300 O O . GLY A 1 580 ? 19.952 0.550 -17.416 1.00 98.25 580 GLY A O 1
ATOM 4301 N N . LEU A 1 581 ? 18.422 -0.572 -16.208 1.00 98.56 581 LEU A N 1
ATOM 4302 C CA . LEU A 1 581 ? 17.576 -0.990 -17.332 1.00 98.56 581 LEU A CA 1
ATOM 4303 C C . LEU A 1 581 ? 16.260 -0.204 -17.352 1.00 98.56 581 LEU A C 1
ATOM 4305 O O . LEU A 1 581 ? 15.529 -0.182 -16.365 1.00 98.56 581 LEU A O 1
ATOM 4309 N N . ILE A 1 582 ? 15.934 0.385 -18.499 1.00 98.69 582 ILE A N 1
ATOM 4310 C CA . ILE A 1 582 ? 14.585 0.837 -18.846 1.00 98.69 582 ILE A CA 1
ATOM 4311 C C . ILE A 1 582 ? 14.116 -0.030 -20.013 1.00 98.69 582 ILE A C 1
ATOM 4313 O O . ILE A 1 582 ? 14.719 0.012 -21.086 1.00 98.69 582 ILE A O 1
ATOM 4317 N N . TYR A 1 583 ? 13.066 -0.817 -19.808 1.00 98.69 583 TYR A N 1
ATOM 4318 C CA . TYR A 1 583 ? 12.464 -1.685 -20.812 1.00 98.69 583 TYR A CA 1
ATOM 4319 C C . TYR A 1 583 ? 11.018 -1.265 -21.072 1.00 98.69 583 TYR A C 1
ATOM 4321 O O . TYR A 1 583 ? 10.203 -1.203 -20.156 1.00 98.69 583 TYR A O 1
ATOM 4329 N N . ILE A 1 584 ? 10.706 -0.968 -22.328 1.00 98.62 584 ILE A N 1
ATOM 4330 C CA . ILE A 1 584 ? 9.397 -0.500 -22.779 1.00 98.62 584 ILE A CA 1
ATOM 4331 C C . ILE A 1 584 ? 8.934 -1.436 -23.896 1.00 98.62 584 ILE A C 1
ATOM 4333 O O . ILE A 1 584 ? 9.662 -1.613 -24.874 1.00 98.62 584 ILE A O 1
ATOM 4337 N N . ASN A 1 585 ? 7.766 -2.065 -23.765 1.00 98.06 585 ASN A N 1
ATOM 4338 C CA . ASN A 1 585 ? 7.311 -3.076 -24.723 1.00 98.06 585 ASN A CA 1
ATOM 4339 C C . ASN A 1 585 ? 5.805 -3.016 -25.008 1.00 98.06 585 ASN A C 1
ATOM 4341 O O . ASN A 1 585 ? 5.019 -2.836 -24.090 1.00 98.06 585 ASN A O 1
ATOM 4345 N N . GLN A 1 586 ? 5.400 -3.250 -26.259 1.00 96.88 586 GLN A N 1
ATOM 4346 C CA . GLN A 1 586 ? 3.987 -3.278 -26.679 1.00 96.88 586 GLN A CA 1
ATOM 4347 C C . GLN A 1 586 ? 3.231 -1.995 -26.295 1.00 96.88 586 GLN A C 1
ATOM 4349 O O . GLN A 1 586 ? 2.275 -2.032 -25.531 1.00 96.88 586 GLN A O 1
ATOM 4354 N N . ILE A 1 587 ? 3.681 -0.851 -26.805 1.00 97.88 587 ILE A N 1
ATOM 4355 C CA . ILE A 1 587 ? 3.078 0.459 -26.522 1.00 97.88 587 ILE A CA 1
ATOM 4356 C C . ILE A 1 587 ? 2.208 0.910 -27.696 1.00 97.88 587 ILE A C 1
ATOM 4358 O O . ILE A 1 587 ? 2.627 0.785 -28.849 1.00 97.88 587 ILE A O 1
ATOM 4362 N N . ASN A 1 588 ? 1.023 1.466 -27.434 1.00 96.62 588 ASN A N 1
ATOM 4363 C CA . ASN A 1 588 ? 0.085 1.841 -28.505 1.00 96.62 588 ASN A CA 1
ATOM 4364 C C . ASN A 1 588 ? 0.543 3.055 -29.325 1.00 96.62 588 ASN A C 1
ATOM 4366 O O . ASN A 1 588 ? 0.334 3.080 -30.536 1.00 96.62 588 ASN A O 1
ATOM 4370 N N . ASP A 1 589 ? 1.180 4.042 -28.697 1.00 95.69 589 ASP A N 1
ATOM 4371 C CA . ASP A 1 589 ? 1.680 5.255 -29.349 1.00 95.69 589 ASP A CA 1
ATOM 4372 C C . ASP A 1 589 ? 3.202 5.383 -29.156 1.00 95.69 589 ASP A C 1
ATOM 4374 O O . ASP A 1 589 ? 3.975 4.676 -29.806 1.00 95.69 589 ASP A O 1
ATOM 4378 N N . ILE A 1 590 ? 3.674 6.253 -28.263 1.00 94.88 590 ILE A N 1
ATOM 4379 C CA . ILE A 1 590 ? 5.104 6.576 -28.143 1.00 94.88 590 ILE A CA 1
ATOM 4380 C C . ILE A 1 590 ? 5.744 5.831 -26.974 1.00 94.88 590 ILE A C 1
ATOM 4382 O O . ILE A 1 590 ? 5.260 5.896 -25.844 1.00 94.88 590 ILE A O 1
ATOM 4386 N N . GLY A 1 591 ? 6.881 5.178 -27.232 1.00 96.25 591 GLY A N 1
ATOM 4387 C CA . GLY A 1 591 ? 7.656 4.489 -26.200 1.00 96.25 591 GLY A CA 1
ATOM 4388 C C . GLY A 1 591 ? 8.270 5.464 -25.195 1.00 96.25 591 GLY A C 1
ATOM 4389 O O . GLY A 1 591 ? 7.960 5.424 -24.010 1.00 96.25 591 GLY A O 1
ATOM 4390 N N . PHE A 1 592 ? 9.121 6.372 -25.657 1.00 94.75 592 PHE A N 1
ATOM 4391 C CA . PHE A 1 592 ? 9.763 7.377 -24.813 1.00 94.75 592 PHE A CA 1
ATOM 4392 C C . PHE A 1 592 ? 9.583 8.757 -25.433 1.00 94.75 592 PHE A C 1
ATOM 4394 O O . PHE A 1 592 ? 10.088 9.015 -26.518 1.00 94.75 592 PHE A O 1
ATOM 4401 N N . ASP A 1 593 ? 8.877 9.644 -24.751 1.00 91.50 593 ASP A N 1
ATOM 4402 C CA . ASP A 1 593 ? 8.531 10.988 -25.189 1.00 91.50 593 ASP A CA 1
ATOM 4403 C C . ASP A 1 593 ? 9.221 12.018 -24.297 1.00 91.50 593 ASP A C 1
ATOM 4405 O O . ASP A 1 593 ? 9.006 12.050 -23.090 1.00 91.50 593 ASP A O 1
ATOM 4409 N N . ASN A 1 594 ? 10.068 12.860 -24.869 1.00 85.88 594 ASN A N 1
ATOM 4410 C CA . ASN A 1 594 ? 10.774 13.902 -24.140 1.00 85.88 594 ASN A CA 1
ATOM 4411 C C . ASN A 1 594 ? 10.353 15.271 -24.685 1.00 85.88 594 ASN A C 1
ATOM 4413 O O . ASN A 1 594 ? 10.737 15.607 -25.804 1.00 85.88 594 ASN A O 1
ATOM 4417 N N . ASN A 1 595 ? 9.504 15.998 -23.950 1.00 77.38 595 ASN A N 1
ATOM 4418 C CA . ASN A 1 595 ? 8.645 17.066 -24.491 1.00 77.38 595 ASN A CA 1
ATOM 4419 C C . ASN A 1 595 ? 8.421 18.257 -23.521 1.00 77.38 595 ASN A C 1
ATOM 4421 O O . ASN A 1 595 ? 7.312 18.761 -23.332 1.00 77.38 595 ASN A O 1
ATOM 4425 N N . GLY A 1 596 ? 9.469 18.695 -22.838 1.00 66.31 596 GLY A N 1
ATOM 4426 C CA . GLY A 1 596 ? 9.470 19.714 -21.789 1.00 66.31 596 GLY A CA 1
ATOM 4427 C C . GLY A 1 596 ? 10.454 20.861 -22.030 1.00 66.31 596 GLY A C 1
ATOM 4428 O O . GLY A 1 596 ? 11.186 20.934 -23.019 1.00 66.31 596 GLY A O 1
ATOM 4429 N N . GLN A 1 597 ? 10.416 21.841 -21.122 1.00 60.00 597 GLN A N 1
ATOM 4430 C CA . GLN A 1 597 ? 11.130 23.117 -21.260 1.00 60.00 597 GLN A CA 1
ATOM 4431 C C . GLN A 1 597 ? 12.577 23.086 -20.730 1.00 60.00 597 GLN A C 1
ATOM 4433 O O . GLN A 1 597 ? 13.236 24.125 -20.732 1.00 60.00 597 GLN A O 1
ATOM 4438 N N . SER A 1 598 ? 13.106 21.962 -20.228 1.00 57.84 598 SER A N 1
ATOM 4439 C CA . SER A 1 598 ? 14.477 21.886 -19.676 1.00 57.84 598 SER A CA 1
ATOM 4440 C C . SER A 1 598 ? 15.006 20.453 -19.653 1.00 57.84 598 SER A C 1
ATOM 4442 O O . SER A 1 598 ? 15.475 19.961 -18.620 1.00 57.84 598 SER A O 1
ATOM 4444 N N . ASP A 1 599 ? 14.921 19.796 -20.806 1.00 68.12 599 ASP A N 1
ATOM 4445 C CA . ASP A 1 599 ? 14.968 18.348 -20.847 1.00 68.12 599 ASP A CA 1
ATOM 4446 C C . ASP A 1 599 ? 16.387 17.811 -21.031 1.00 68.12 599 ASP A C 1
ATOM 4448 O O . ASP A 1 599 ? 17.100 18.178 -21.964 1.00 68.12 599 ASP A O 1
ATOM 4452 N N . THR A 1 600 ? 16.831 16.948 -20.120 1.00 84.19 600 THR A N 1
ATOM 4453 C CA . THR A 1 600 ? 18.075 16.179 -20.268 1.00 84.19 600 THR A CA 1
ATOM 4454 C C . THR A 1 600 ? 17.762 14.697 -20.172 1.00 84.19 600 THR A C 1
ATOM 4456 O O . THR A 1 600 ? 17.226 14.241 -19.159 1.00 84.19 600 THR A O 1
ATOM 4459 N N . LEU A 1 601 ? 18.151 13.944 -21.200 1.00 90.50 601 LEU A N 1
ATOM 4460 C CA . LEU A 1 601 ? 18.202 12.486 -21.159 1.00 90.50 601 LEU A CA 1
ATOM 4461 C C . LEU A 1 601 ? 19.666 12.063 -21.186 1.00 90.50 601 LEU A C 1
ATOM 4463 O O . LEU A 1 601 ? 20.358 12.257 -22.185 1.00 90.50 601 LEU A O 1
ATOM 4467 N N . LYS A 1 602 ? 20.132 11.477 -20.084 1.00 93.94 602 LYS A N 1
ATOM 4468 C CA . LYS A 1 602 ? 21.485 10.937 -19.972 1.00 93.94 602 LYS A CA 1
ATOM 4469 C C . LYS A 1 602 ? 21.432 9.437 -19.698 1.00 93.94 602 LYS A C 1
ATOM 4471 O O . LYS A 1 602 ? 20.949 9.015 -18.647 1.00 93.94 602 LYS A O 1
ATOM 4476 N N . ASN A 1 603 ? 21.971 8.646 -20.620 1.00 97.06 603 ASN A N 1
ATOM 4477 C CA . ASN A 1 603 ? 21.982 7.189 -20.548 1.00 97.06 603 ASN A CA 1
ATOM 4478 C C . ASN A 1 603 ? 23.406 6.635 -20.389 1.00 97.06 603 ASN A C 1
ATOM 4480 O O . ASN A 1 603 ? 24.241 6.829 -21.263 1.00 97.06 603 ASN A O 1
ATOM 4484 N N . LEU A 1 604 ? 23.666 5.927 -19.290 1.00 97.56 604 LEU A N 1
ATOM 4485 C CA . LEU A 1 604 ? 24.848 5.091 -19.038 1.00 97.56 604 LEU A CA 1
ATOM 4486 C C . LEU A 1 604 ? 24.508 3.592 -19.052 1.00 97.56 604 LEU A C 1
ATOM 4488 O O . LEU A 1 604 ? 25.421 2.777 -19.182 1.00 97.56 604 LEU A O 1
ATOM 4492 N N . GLY A 1 605 ? 23.232 3.245 -18.858 1.00 97.88 605 GLY A N 1
ATOM 4493 C CA . GLY A 1 605 ? 22.722 1.876 -18.814 1.00 97.88 605 GLY A CA 1
ATOM 4494 C C . GLY A 1 605 ? 22.079 1.438 -20.131 1.00 97.88 605 GLY A C 1
ATOM 4495 O O . GLY A 1 605 ? 22.526 1.801 -21.217 1.00 97.88 605 GLY A O 1
ATOM 4496 N N . THR A 1 606 ? 21.014 0.643 -20.045 1.00 98.56 606 THR A N 1
ATOM 4497 C CA . THR A 1 606 ? 20.248 0.174 -21.209 1.00 98.56 606 THR A CA 1
ATOM 4498 C C . THR A 1 606 ? 18.871 0.825 -21.250 1.00 98.56 606 THR A C 1
ATOM 4500 O O . THR A 1 606 ? 18.132 0.763 -20.270 1.00 98.56 606 THR A O 1
ATOM 4503 N N . ILE A 1 607 ? 18.512 1.401 -22.394 1.00 98.56 607 ILE A N 1
ATOM 4504 C CA . ILE A 1 607 ? 17.139 1.765 -22.750 1.00 98.56 607 ILE A CA 1
ATOM 4505 C C . ILE A 1 607 ? 16.738 0.856 -23.904 1.00 98.56 607 ILE A C 1
ATOM 4507 O O . ILE A 1 607 ? 17.350 0.906 -24.969 1.00 98.56 607 ILE A O 1
ATOM 4511 N N . ARG A 1 608 ? 15.730 0.013 -23.697 1.00 98.50 608 ARG A N 1
ATOM 4512 C CA . ARG A 1 608 ? 15.247 -0.933 -24.698 1.00 98.50 608 ARG A CA 1
ATOM 4513 C C . ARG A 1 608 ? 13.760 -0.732 -24.947 1.00 98.50 608 ARG A C 1
ATOM 4515 O O . ARG A 1 608 ? 12.965 -0.879 -24.027 1.00 98.50 608 ARG A O 1
ATOM 4522 N N . ILE A 1 609 ? 13.395 -0.423 -26.185 1.00 98.50 609 ILE A N 1
ATOM 4523 C CA . ILE A 1 609 ? 12.030 -0.103 -26.606 1.00 98.50 609 ILE A CA 1
ATOM 4524 C C . ILE A 1 609 ? 11.640 -1.058 -27.733 1.00 98.50 609 ILE A C 1
ATOM 4526 O O . ILE A 1 609 ? 12.320 -1.114 -28.754 1.00 98.50 609 ILE A O 1
ATOM 4530 N N . VAL A 1 610 ? 10.574 -1.837 -27.552 1.00 97.81 610 VAL A N 1
ATOM 4531 C CA . VAL A 1 610 ? 10.165 -2.884 -28.500 1.00 97.81 610 VAL A CA 1
ATOM 4532 C C . VAL A 1 610 ? 8.669 -2.797 -28.784 1.00 97.81 610 VAL A C 1
ATOM 4534 O O . VAL A 1 610 ? 7.866 -2.820 -27.863 1.00 97.81 610 VAL A O 1
ATOM 4537 N N . GLY A 1 611 ? 8.263 -2.758 -30.050 1.00 96.38 611 GLY A N 1
ATOM 4538 C CA . GLY A 1 611 ? 6.843 -2.840 -30.407 1.00 96.38 611 GLY A CA 1
ATOM 4539 C C . GLY A 1 611 ? 6.063 -1.586 -30.016 1.00 96.38 611 GLY A C 1
ATOM 4540 O O . GLY A 1 611 ? 5.308 -1.616 -29.049 1.00 96.38 611 GLY A O 1
ATOM 4541 N N . THR A 1 612 ? 6.235 -0.490 -30.756 1.00 97.31 612 THR A N 1
ATOM 4542 C CA . THR A 1 612 ? 5.474 0.757 -30.547 1.00 97.31 612 THR A CA 1
ATOM 4543 C C . THR A 1 612 ? 4.558 1.043 -31.734 1.00 97.31 612 THR A C 1
ATOM 4545 O O . THR A 1 612 ? 4.971 0.891 -32.887 1.00 97.31 612 THR A O 1
ATOM 4548 N N . GLY A 1 613 ? 3.322 1.478 -31.482 1.00 94.50 613 GLY A N 1
ATOM 4549 C CA . GLY A 1 613 ? 2.378 1.893 -32.526 1.00 94.50 613 GLY A CA 1
ATOM 4550 C C . GLY A 1 613 ? 2.597 3.323 -33.039 1.00 94.50 613 GLY A C 1
ATOM 4551 O O . GLY A 1 613 ? 2.012 3.693 -34.057 1.00 94.50 613 GLY A O 1
ATOM 4552 N N . GLY A 1 614 ? 3.495 4.077 -32.408 1.00 93.75 614 GLY A N 1
ATOM 4553 C CA . GLY A 1 614 ? 4.069 5.347 -32.843 1.00 93.75 614 GLY A CA 1
ATOM 4554 C C . GLY A 1 614 ? 5.602 5.303 -32.802 1.00 93.75 614 GLY A C 1
ATOM 4555 O O . GLY A 1 614 ? 6.222 4.310 -33.201 1.00 93.75 614 GLY A O 1
ATOM 4556 N N . ALA A 1 615 ? 6.235 6.399 -32.369 1.00 93.62 615 ALA A N 1
ATOM 4557 C CA . ALA A 1 615 ? 7.695 6.484 -32.323 1.00 93.62 615 ALA A CA 1
ATOM 4558 C C . ALA A 1 615 ? 8.291 5.675 -31.160 1.00 93.62 615 ALA A C 1
ATOM 4560 O O . ALA A 1 615 ? 7.720 5.639 -30.069 1.00 93.62 615 ALA A O 1
ATOM 4561 N N . GLY A 1 616 ? 9.464 5.075 -31.370 1.00 95.56 616 GLY A N 1
ATOM 4562 C CA . GLY A 1 616 ? 10.185 4.385 -30.299 1.00 95.56 616 GLY A CA 1
ATOM 4563 C C . GLY A 1 616 ? 10.659 5.376 -29.237 1.00 95.56 616 GLY A C 1
ATOM 4564 O O . GLY A 1 616 ? 10.222 5.330 -28.090 1.00 95.56 616 GLY A O 1
ATOM 4565 N N . LEU A 1 617 ? 11.499 6.325 -29.647 1.00 94.19 617 LEU A N 1
ATOM 4566 C CA . LEU A 1 617 ? 11.956 7.451 -28.838 1.00 94.19 617 LEU A CA 1
ATOM 4567 C C . LEU A 1 617 ? 11.714 8.753 -29.598 1.00 94.19 617 LEU A C 1
ATOM 4569 O O . LEU A 1 617 ? 12.134 8.890 -30.741 1.00 94.19 617 LEU A O 1
ATOM 4573 N N . ARG A 1 618 ? 11.077 9.729 -28.961 1.00 90.19 618 ARG A N 1
ATOM 4574 C CA . ARG A 1 618 ? 10.944 11.101 -29.439 1.00 90.19 618 ARG A CA 1
ATOM 4575 C C . ARG A 1 618 ? 11.603 12.046 -28.450 1.00 90.19 618 ARG A C 1
ATOM 4577 O O . ARG A 1 618 ? 11.308 12.017 -27.260 1.00 90.19 618 ARG A O 1
ATOM 4584 N N . TYR A 1 619 ? 12.464 12.903 -28.967 1.00 85.19 619 TYR A N 1
ATOM 4585 C CA . TYR A 1 619 ? 13.098 13.980 -28.232 1.00 85.19 619 TYR A CA 1
ATOM 4586 C C . TYR A 1 619 ? 12.733 15.295 -28.922 1.00 85.19 619 TYR A C 1
ATOM 4588 O O . TYR A 1 619 ? 13.168 15.496 -30.045 1.00 85.19 619 TYR A O 1
ATOM 4596 N N . ASP A 1 620 ? 11.888 16.128 -28.308 1.00 77.62 620 ASP A N 1
ATOM 4597 C CA . ASP A 1 620 ? 11.350 17.376 -28.878 1.00 77.62 620 ASP A CA 1
ATOM 4598 C C . ASP A 1 620 ? 11.161 18.468 -27.797 1.00 77.62 620 ASP A C 1
ATOM 4600 O O . ASP A 1 620 ? 10.051 18.706 -27.319 1.00 77.62 620 ASP A O 1
ATOM 4604 N N . PRO A 1 621 ? 12.243 19.131 -27.345 1.00 66.75 621 PRO A N 1
ATOM 4605 C CA . PRO A 1 621 ? 12.170 20.168 -26.329 1.00 66.75 621 PRO A CA 1
ATOM 4606 C C . PRO A 1 621 ? 11.820 21.524 -26.953 1.00 66.75 621 PRO A C 1
ATOM 4608 O O . PRO A 1 621 ? 12.508 22.051 -27.834 1.00 66.75 621 PRO A O 1
ATOM 4611 N N . PHE A 1 622 ? 10.777 22.168 -26.432 1.00 65.25 622 PHE A N 1
ATOM 4612 C CA . PHE A 1 622 ? 10.330 23.486 -26.885 1.00 65.25 622 PHE A CA 1
ATOM 4613 C C . PHE A 1 622 ? 11.305 24.624 -26.491 1.00 65.25 622 PHE A C 1
ATOM 4615 O O . PHE A 1 622 ? 11.044 25.401 -25.575 1.00 65.25 622 PHE A O 1
ATOM 4622 N N . GLY A 1 623 ? 12.404 24.795 -27.237 1.00 55.31 623 GLY A N 1
ATOM 4623 C CA . GLY A 1 623 ? 13.135 26.070 -27.351 1.00 55.31 623 GLY A CA 1
ATOM 4624 C C . GLY A 1 623 ? 14.167 26.429 -26.267 1.00 55.31 623 GLY A C 1
ATOM 4625 O O . GLY A 1 623 ? 14.505 27.609 -26.154 1.00 55.31 623 GLY A O 1
ATOM 4626 N N . VAL A 1 624 ? 14.700 25.470 -25.503 1.00 58.44 624 VAL A N 1
ATOM 4627 C CA . VAL A 1 624 ? 15.702 25.704 -24.430 1.00 58.44 624 VAL A CA 1
ATOM 4628 C C . VAL A 1 624 ? 16.967 24.856 -24.654 1.00 58.44 624 VAL A C 1
ATOM 4630 O O . VAL A 1 624 ? 16.949 23.945 -25.473 1.00 58.44 624 VAL A O 1
ATOM 4633 N N . ILE A 1 625 ? 18.078 25.188 -23.975 1.00 58.75 625 ILE A N 1
ATOM 4634 C CA . ILE A 1 625 ? 19.308 24.375 -23.934 1.00 58.75 625 ILE A CA 1
ATOM 4635 C C . ILE A 1 625 ? 18.950 22.973 -23.430 1.00 58.75 625 ILE A C 1
ATOM 4637 O O . ILE A 1 625 ? 18.552 22.796 -22.281 1.00 58.75 625 ILE A O 1
ATOM 4641 N N . ASP A 1 626 ? 19.122 22.003 -24.305 1.00 68.62 626 ASP A N 1
ATOM 4642 C CA . ASP A 1 626 ? 18.677 20.627 -24.196 1.00 68.62 626 ASP A CA 1
ATOM 4643 C C . ASP A 1 626 ? 19.837 19.689 -24.543 1.00 68.62 626 ASP A C 1
ATOM 4645 O O . ASP A 1 626 ? 20.700 20.020 -25.363 1.00 68.62 626 ASP A O 1
ATOM 4649 N N . LEU A 1 627 ? 19.896 18.539 -23.868 1.00 80.19 627 LEU A N 1
ATOM 4650 C CA . LEU A 1 627 ? 21.041 17.641 -23.963 1.00 80.19 627 LEU A CA 1
ATOM 4651 C C . LEU A 1 627 ? 20.609 16.173 -23.926 1.00 80.19 627 LEU A C 1
ATOM 4653 O O . LEU A 1 627 ? 20.224 15.639 -22.883 1.00 80.19 627 LEU A O 1
ATOM 4657 N N . PHE A 1 628 ? 20.729 15.518 -25.078 1.00 88.12 628 PHE A N 1
ATOM 4658 C CA . PHE A 1 628 ? 20.654 14.066 -25.200 1.00 88.12 628 PHE A CA 1
ATOM 4659 C C . PHE A 1 628 ? 22.074 13.499 -25.197 1.00 88.12 628 PHE A C 1
ATOM 4661 O O . PHE A 1 628 ? 22.851 13.801 -26.104 1.00 88.12 628 PHE A O 1
ATOM 4668 N N . ILE A 1 629 ? 22.418 12.678 -24.203 1.00 92.25 629 ILE A N 1
ATOM 4669 C CA . ILE A 1 629 ? 23.714 11.990 -24.145 1.00 92.25 629 ILE A CA 1
ATOM 4670 C C . ILE A 1 629 ? 23.497 10.496 -23.943 1.00 92.25 629 ILE A C 1
ATOM 4672 O O . ILE A 1 629 ? 22.982 10.066 -22.908 1.00 92.25 629 ILE A O 1
ATOM 4676 N N . ASN A 1 630 ? 23.996 9.705 -24.888 1.00 96.00 630 ASN A N 1
ATOM 4677 C CA . ASN A 1 630 ? 24.260 8.288 -24.679 1.00 96.00 630 ASN A CA 1
ATOM 4678 C C . ASN A 1 630 ? 25.753 8.103 -24.378 1.00 96.00 630 ASN A C 1
ATOM 4680 O O . ASN A 1 630 ? 26.592 8.276 -25.260 1.00 96.00 630 ASN A O 1
ATOM 4684 N N . GLU A 1 631 ? 26.092 7.810 -23.128 1.00 97.19 631 GLU A N 1
ATOM 4685 C CA . GLU A 1 631 ? 27.471 7.653 -22.654 1.00 97.19 631 GLU A CA 1
ATOM 4686 C C . GLU A 1 631 ? 28.115 6.372 -23.208 1.00 97.19 631 GLU A C 1
ATOM 4688 O O . GLU A 1 631 ? 27.445 5.517 -23.778 1.00 97.19 631 GLU A O 1
ATOM 4693 N N . SER A 1 632 ? 29.429 6.209 -23.037 1.00 96.00 632 SER A N 1
ATOM 4694 C CA . SER A 1 632 ? 30.196 5.112 -23.656 1.00 96.00 632 SER A CA 1
ATOM 4695 C C . SER A 1 632 ? 29.754 3.697 -23.260 1.00 96.00 632 SER A C 1
ATOM 4697 O O . SER A 1 632 ? 29.914 2.766 -24.048 1.00 96.00 632 SER A O 1
ATOM 4699 N N . SER A 1 633 ? 29.187 3.522 -22.063 1.00 95.31 633 SER A N 1
ATOM 4700 C CA . SER A 1 633 ? 28.578 2.262 -21.610 1.00 95.31 633 SER A CA 1
ATOM 4701 C C . SER A 1 633 ? 27.101 2.121 -21.989 1.00 95.31 633 SER A C 1
ATOM 4703 O O . SER A 1 633 ? 26.527 1.052 -21.797 1.00 95.31 633 SER A O 1
ATOM 4705 N N . GLY A 1 634 ? 26.489 3.193 -22.492 1.00 97.75 634 GLY A N 1
ATOM 4706 C CA . GLY A 1 634 ? 25.066 3.276 -22.769 1.00 97.75 634 GLY A CA 1
ATOM 4707 C C . GLY A 1 634 ? 24.659 2.495 -24.017 1.00 97.75 634 GLY A C 1
ATOM 4708 O O . GLY A 1 634 ? 25.282 2.605 -25.078 1.00 97.75 634 GLY A O 1
ATOM 4709 N N . LEU A 1 635 ? 23.575 1.733 -23.893 1.00 98.31 635 LEU A N 1
ATOM 4710 C CA . LEU A 1 635 ? 22.885 1.069 -24.994 1.00 98.31 635 LEU A CA 1
ATOM 4711 C C . LEU A 1 635 ? 21.476 1.644 -25.138 1.00 98.31 635 LEU A C 1
ATOM 4713 O O . LEU A 1 635 ? 20.713 1.676 -24.173 1.00 98.31 635 LEU A O 1
ATOM 4717 N N . ILE A 1 636 ? 21.124 2.047 -26.353 1.00 98.31 636 ILE A N 1
ATOM 4718 C CA . ILE A 1 636 ? 19.755 2.363 -26.757 1.00 98.31 636 ILE A CA 1
ATOM 4719 C C . ILE A 1 636 ? 19.375 1.364 -27.850 1.00 98.31 636 ILE A C 1
ATOM 4721 O O . ILE A 1 636 ? 19.976 1.381 -28.918 1.00 98.31 636 ILE A O 1
ATOM 4725 N N . ASP A 1 637 ? 18.423 0.477 -27.575 1.00 98.31 637 ASP A N 1
ATOM 4726 C CA . ASP A 1 637 ? 17.931 -0.555 -28.497 1.00 98.31 637 ASP A CA 1
ATOM 4727 C C . ASP A 1 637 ? 16.447 -0.314 -28.788 1.00 98.31 637 ASP A C 1
ATOM 4729 O O . ASP A 1 637 ? 15.604 -0.479 -27.908 1.00 98.31 637 ASP A O 1
ATOM 4733 N N . VAL A 1 638 ? 16.125 0.108 -30.006 1.00 97.94 638 VAL A N 1
ATOM 4734 C CA . VAL A 1 638 ? 14.762 0.425 -30.441 1.00 97.94 638 VAL A CA 1
ATOM 4735 C C . VAL A 1 638 ? 14.369 -0.519 -31.566 1.00 97.94 638 VAL A C 1
ATOM 4737 O O . VAL A 1 638 ? 15.027 -0.564 -32.602 1.00 97.94 638 VAL A O 1
ATOM 4740 N N . SER A 1 639 ? 13.287 -1.278 -31.406 1.00 96.69 639 SER A N 1
ATOM 4741 C CA . SER A 1 639 ? 12.870 -2.212 -32.449 1.00 96.69 639 SER A CA 1
ATOM 4742 C C . SER A 1 639 ? 11.363 -2.361 -32.618 1.00 96.69 639 SER A C 1
ATOM 4744 O O . SER A 1 639 ? 10.587 -2.148 -31.690 1.00 96.69 639 SER A O 1
ATOM 4746 N N . GLN A 1 640 ? 10.949 -2.785 -33.815 1.00 95.56 640 GLN A N 1
ATOM 4747 C CA . GLN A 1 640 ? 9.552 -3.098 -34.147 1.00 95.56 640 GLN A CA 1
ATOM 4748 C C . GLN A 1 640 ? 8.596 -1.901 -33.980 1.00 95.56 640 GLN A C 1
ATOM 4750 O O . GLN A 1 640 ? 7.488 -2.050 -33.470 1.00 95.56 640 GLN A O 1
ATOM 4755 N N . CYS A 1 641 ? 9.011 -0.703 -34.394 1.00 93.50 641 CYS A N 1
ATOM 4756 C CA . CYS A 1 641 ? 8.168 0.493 -34.335 1.00 93.50 641 CYS A CA 1
ATOM 4757 C C . CYS A 1 641 ? 7.354 0.644 -35.627 1.00 93.50 641 CYS A C 1
ATOM 4759 O O . CYS A 1 641 ? 7.898 0.557 -36.728 1.00 93.50 641 CYS A O 1
ATOM 4761 N N . SER A 1 642 ? 6.057 0.933 -35.523 1.00 92.81 642 SER A N 1
ATOM 4762 C CA . SER A 1 642 ? 5.213 1.183 -36.701 1.00 92.81 642 SER A CA 1
ATOM 4763 C C . SER A 1 642 ? 5.585 2.499 -37.413 1.00 92.81 642 SER A C 1
ATOM 4765 O O . SER A 1 642 ? 5.337 2.643 -38.611 1.00 92.81 642 SER A O 1
ATOM 4767 N N . ALA A 1 643 ? 6.184 3.457 -36.692 1.00 92.12 643 ALA A N 1
ATOM 4768 C CA . ALA A 1 643 ? 6.596 4.768 -37.186 1.00 92.12 643 ALA A CA 1
ATOM 4769 C C . ALA A 1 643 ? 8.131 4.924 -37.130 1.00 92.12 643 ALA A C 1
ATOM 4771 O O . ALA A 1 643 ? 8.870 4.024 -37.530 1.00 92.12 643 ALA A O 1
ATOM 4772 N N . THR A 1 644 ? 8.636 6.079 -36.699 1.00 92.06 644 THR A N 1
ATOM 4773 C CA . THR A 1 644 ? 10.078 6.329 -36.588 1.00 92.06 644 THR A CA 1
ATOM 4774 C C . THR A 1 644 ? 10.659 5.662 -35.339 1.00 92.06 644 THR A C 1
ATOM 4776 O O . THR A 1 644 ? 10.100 5.808 -34.257 1.00 92.06 644 THR A O 1
ATOM 4779 N N . GLY A 1 645 ? 11.804 4.989 -35.458 1.00 93.50 645 GLY A N 1
ATOM 4780 C CA . GLY A 1 645 ? 12.533 4.439 -34.317 1.00 93.50 645 GLY A CA 1
ATOM 4781 C C . GLY A 1 645 ? 12.945 5.545 -33.349 1.00 93.50 645 GLY A C 1
ATOM 4782 O O . GLY A 1 645 ? 12.455 5.594 -32.225 1.00 93.50 645 GLY A O 1
ATOM 4783 N N . ILE A 1 646 ? 13.788 6.476 -33.800 1.00 92.75 646 ILE A N 1
ATOM 4784 C CA . ILE A 1 646 ? 14.218 7.629 -32.999 1.00 92.75 646 ILE A CA 1
ATOM 4785 C C . ILE A 1 646 ? 13.934 8.941 -33.736 1.00 92.75 646 ILE A C 1
ATOM 4787 O O . ILE A 1 646 ? 14.422 9.149 -34.842 1.00 92.75 646 ILE A O 1
ATOM 4791 N N . ILE A 1 647 ? 13.179 9.840 -33.108 1.00 89.00 647 ILE A N 1
ATOM 4792 C CA . ILE A 1 647 ? 12.977 11.222 -33.545 1.00 89.00 647 ILE A CA 1
ATOM 4793 C C . ILE A 1 647 ? 13.802 12.130 -32.643 1.00 89.00 647 ILE A C 1
ATOM 4795 O O . ILE A 1 647 ? 13.618 12.116 -31.425 1.00 89.00 647 ILE A O 1
ATOM 4799 N N . LEU A 1 648 ? 14.675 12.930 -33.241 1.00 84.62 648 LEU A N 1
ATOM 4800 C CA . LEU A 1 648 ? 15.445 13.956 -32.552 1.00 84.62 648 LEU A CA 1
ATOM 4801 C C . LEU A 1 648 ? 15.025 15.328 -33.089 1.00 84.62 648 LEU A C 1
ATOM 4803 O O . LEU A 1 648 ? 14.983 15.549 -34.292 1.00 84.62 648 LEU A O 1
ATOM 4807 N N . ASP A 1 649 ? 14.671 16.226 -32.188 1.00 75.56 649 ASP A N 1
ATOM 4808 C CA . ASP A 1 649 ? 14.472 17.658 -32.383 1.00 75.56 649 ASP A CA 1
ATOM 4809 C C . ASP A 1 649 ? 15.136 18.320 -31.162 1.00 75.56 649 ASP A C 1
ATOM 4811 O O . ASP A 1 649 ? 15.082 17.776 -30.063 1.00 75.56 649 ASP A O 1
ATOM 4815 N N . GLY A 1 650 ? 15.861 19.425 -31.333 1.00 69.06 650 GLY A N 1
ATOM 4816 C CA . GLY A 1 650 ? 16.702 19.959 -30.255 1.00 69.06 650 GLY A CA 1
ATOM 4817 C C . GLY A 1 650 ? 18.042 20.539 -30.695 1.00 69.06 650 GLY A C 1
ATOM 4818 O O . GLY A 1 650 ? 18.365 20.546 -31.881 1.00 69.06 650 GLY A O 1
ATOM 4819 N N . ASN A 1 651 ? 18.835 21.090 -29.768 1.00 68.69 651 ASN A N 1
ATOM 4820 C CA . ASN A 1 651 ? 20.096 21.761 -30.112 1.00 68.69 651 ASN A CA 1
ATOM 4821 C C . ASN A 1 651 ? 21.320 20.833 -30.097 1.00 68.69 651 ASN A C 1
ATOM 4823 O O . ASN A 1 651 ? 22.192 21.003 -30.953 1.00 68.69 651 ASN A O 1
ATOM 4827 N N . THR A 1 652 ? 21.430 19.887 -29.155 1.00 78.69 652 THR A N 1
ATOM 4828 C CA . THR A 1 652 ? 22.639 19.044 -29.016 1.00 78.69 652 THR A CA 1
ATOM 4829 C C . THR A 1 652 ? 22.318 17.592 -28.662 1.00 78.69 652 THR A C 1
ATOM 4831 O O . THR A 1 652 ? 21.741 17.304 -27.612 1.00 78.69 652 THR A O 1
ATOM 4834 N N . HIS A 1 653 ? 22.788 16.669 -29.505 1.00 86.81 653 HIS A N 1
ATOM 4835 C CA . HIS A 1 653 ? 22.721 15.228 -29.268 1.00 86.81 653 HIS A CA 1
ATOM 4836 C C . HIS A 1 653 ? 24.116 14.611 -29.405 1.00 86.81 653 HIS A C 1
ATOM 4838 O O . HIS A 1 653 ? 24.790 14.808 -30.418 1.00 86.81 653 HIS A O 1
ATOM 4844 N N . GLU A 1 654 ? 24.546 13.847 -28.405 1.00 91.81 654 GLU A N 1
ATOM 4845 C CA . GLU A 1 654 ? 25.846 13.177 -28.392 1.00 91.81 654 GLU A CA 1
ATOM 4846 C C . GLU A 1 654 ? 25.681 11.677 -28.142 1.00 91.81 654 GLU A C 1
ATOM 4848 O O . GLU A 1 654 ? 25.022 11.248 -27.192 1.00 91.81 654 GLU A O 1
ATOM 4853 N N . ASN A 1 655 ? 26.311 10.865 -28.989 1.00 95.00 655 ASN A N 1
ATOM 4854 C CA . ASN A 1 655 ? 26.383 9.421 -28.807 1.00 95.00 655 ASN A CA 1
ATOM 4855 C C . ASN A 1 655 ? 27.837 8.977 -28.661 1.00 95.00 655 ASN A C 1
ATOM 4857 O O . ASN A 1 655 ? 28.590 9.024 -29.629 1.00 95.00 655 ASN A O 1
ATOM 4861 N N . TYR A 1 656 ? 28.211 8.489 -27.485 1.00 96.75 656 TYR A N 1
ATOM 4862 C CA . TYR A 1 656 ? 29.482 7.815 -27.207 1.00 96.75 656 TYR A CA 1
ATOM 4863 C C . TYR A 1 656 ? 29.321 6.289 -27.109 1.00 96.75 656 TYR A C 1
ATOM 4865 O O . TYR A 1 656 ? 30.309 5.568 -27.235 1.00 96.75 656 TYR A O 1
ATOM 4873 N N . GLY A 1 657 ? 28.097 5.805 -26.875 1.00 97.25 657 GLY A N 1
ATOM 4874 C CA . GLY A 1 657 ? 27.763 4.390 -26.701 1.00 97.25 657 GLY A CA 1
ATOM 4875 C C . GLY A 1 657 ? 27.226 3.717 -27.964 1.00 97.25 657 GLY A C 1
ATOM 4876 O O . GLY A 1 657 ? 27.704 3.951 -29.077 1.00 97.25 657 GLY A O 1
ATOM 4877 N N . GLN A 1 658 ? 26.234 2.844 -27.789 1.00 97.94 658 GLN A N 1
ATOM 4878 C CA . GLN A 1 658 ? 25.584 2.096 -28.867 1.00 97.94 658 GLN A CA 1
ATOM 4879 C C . GLN A 1 658 ? 24.119 2.506 -29.026 1.00 97.94 658 GLN A C 1
ATOM 4881 O O . GLN A 1 658 ? 23.371 2.537 -28.052 1.00 97.94 658 GLN A O 1
ATOM 4886 N N . ILE A 1 659 ? 23.714 2.774 -30.265 1.00 97.44 659 ILE A N 1
ATOM 4887 C CA . ILE A 1 659 ? 22.321 2.958 -30.676 1.00 97.44 659 ILE A CA 1
ATOM 4888 C C . ILE A 1 659 ? 22.015 1.895 -31.730 1.00 97.44 659 ILE A C 1
ATOM 4890 O O . ILE A 1 659 ? 22.679 1.850 -32.765 1.00 97.44 659 ILE A O 1
ATOM 4894 N N . LEU A 1 660 ? 21.030 1.045 -31.461 1.00 97.06 660 LEU A N 1
ATOM 4895 C CA . LEU A 1 660 ? 20.539 -0.001 -32.350 1.00 97.06 660 LEU A CA 1
ATOM 4896 C C . LEU A 1 660 ? 19.083 0.305 -32.694 1.00 97.06 660 LEU A C 1
ATOM 4898 O O . LEU A 1 660 ? 18.280 0.571 -31.802 1.00 97.06 660 LEU A O 1
ATOM 4902 N N . ILE A 1 661 ? 18.754 0.287 -33.981 1.00 96.19 661 ILE A N 1
ATOM 4903 C CA . ILE A 1 661 ? 17.397 0.500 -34.477 1.00 96.19 661 ILE A CA 1
ATOM 4904 C C . ILE A 1 661 ? 17.068 -0.614 -35.469 1.00 96.19 661 ILE A C 1
ATOM 4906 O O . ILE A 1 661 ? 17.771 -0.759 -36.465 1.00 96.19 661 ILE A O 1
ATOM 4910 N N . ASP A 1 662 ? 16.022 -1.402 -35.225 1.00 95.19 662 ASP A N 1
ATOM 4911 C CA . ASP A 1 662 ? 15.641 -2.522 -36.102 1.00 95.19 662 ASP A CA 1
ATOM 4912 C C . ASP A 1 662 ? 14.140 -2.534 -36.424 1.00 95.19 662 ASP A C 1
ATOM 4914 O O . ASP A 1 662 ? 13.302 -2.344 -35.546 1.00 95.19 662 ASP A O 1
ATOM 4918 N N . ARG A 1 663 ? 13.770 -2.813 -37.680 1.00 93.69 663 ARG A N 1
ATOM 4919 C CA . ARG A 1 663 ? 12.364 -3.002 -38.108 1.00 93.69 663 ARG A CA 1
ATOM 4920 C C . ARG A 1 663 ? 11.444 -1.832 -37.734 1.00 93.69 663 ARG A C 1
ATOM 4922 O O . ARG A 1 663 ? 10.387 -2.036 -37.139 1.00 93.69 663 ARG A O 1
ATOM 4929 N N . CYS A 1 664 ? 11.856 -0.613 -38.065 1.00 92.12 664 CYS A N 1
ATOM 4930 C CA . CYS A 1 664 ? 11.043 0.599 -37.908 1.00 92.12 664 CYS A CA 1
ATOM 4931 C C . CYS A 1 664 ? 10.620 1.150 -39.281 1.00 92.12 664 CYS A C 1
ATOM 4933 O O . CYS A 1 664 ? 11.254 0.840 -40.288 1.00 92.12 664 CYS A O 1
ATOM 4935 N N . SER A 1 665 ? 9.593 2.001 -39.370 1.00 89.94 665 SER A N 1
ATOM 4936 C CA . SER A 1 665 ? 9.266 2.638 -40.660 1.00 89.94 665 SER A CA 1
ATOM 4937 C C . SER A 1 665 ? 10.379 3.573 -41.130 1.00 89.94 665 SER A C 1
ATOM 4939 O O . SER A 1 665 ? 10.825 3.496 -42.274 1.00 89.94 665 SER A O 1
ATOM 4941 N N . ILE A 1 666 ? 10.855 4.431 -40.229 1.00 89.06 666 ILE A N 1
ATOM 4942 C CA . ILE A 1 666 ? 12.062 5.251 -40.403 1.00 89.06 666 ILE A CA 1
ATOM 4943 C C . ILE A 1 666 ? 13.004 4.885 -39.260 1.00 89.06 666 ILE A C 1
ATOM 4945 O O . ILE A 1 666 ? 12.541 4.752 -38.131 1.00 89.06 666 ILE A O 1
ATOM 4949 N N . GLY A 1 667 ? 14.300 4.707 -39.516 1.00 90.12 667 GLY A N 1
ATOM 4950 C CA . GLY A 1 667 ? 15.247 4.382 -38.445 1.00 90.12 667 GLY A CA 1
ATOM 4951 C C . GLY A 1 667 ? 15.430 5.553 -37.481 1.00 90.12 667 GLY A C 1
ATOM 4952 O O . GLY A 1 667 ? 14.910 5.541 -36.365 1.00 90.12 667 GLY A O 1
ATOM 4953 N N . LEU A 1 668 ? 16.133 6.589 -37.934 1.00 89.69 668 LEU A N 1
ATOM 4954 C CA . LEU A 1 668 ? 16.359 7.817 -37.172 1.00 89.69 668 LEU A CA 1
ATOM 4955 C C . LEU A 1 668 ? 15.967 9.034 -38.019 1.00 89.69 668 LEU A C 1
ATOM 4957 O O . LEU A 1 668 ? 16.391 9.141 -39.169 1.00 89.69 668 LEU A O 1
ATOM 4961 N N . ASP A 1 669 ? 15.164 9.930 -37.449 1.00 86.56 669 ASP A N 1
ATOM 4962 C CA . ASP A 1 669 ? 14.688 11.168 -38.071 1.00 86.56 669 ASP A CA 1
ATOM 4963 C C . ASP A 1 669 ? 15.048 12.388 -37.210 1.00 86.56 669 ASP A C 1
ATOM 4965 O O . ASP A 1 669 ? 14.540 12.553 -36.102 1.00 86.56 669 ASP A O 1
ATOM 4969 N N . ASP A 1 670 ? 15.922 13.248 -37.719 1.00 75.06 670 ASP A N 1
ATOM 4970 C CA . ASP A 1 670 ? 16.266 14.538 -37.112 1.00 75.06 670 ASP A CA 1
ATOM 4971 C C . ASP A 1 670 ? 15.337 15.630 -37.680 1.00 75.06 670 ASP A C 1
ATOM 4973 O O . ASP A 1 670 ? 15.650 16.275 -38.693 1.00 75.06 670 ASP A O 1
ATOM 4977 N N . LYS A 1 671 ? 14.141 15.768 -37.084 1.00 70.94 671 LYS A N 1
ATOM 4978 C CA . LYS A 1 671 ? 13.059 16.664 -37.537 1.00 70.94 671 LYS A CA 1
ATOM 4979 C C . LYS A 1 671 ? 13.240 18.095 -37.026 1.00 70.94 671 LYS A C 1
ATOM 4981 O O . LYS A 1 671 ? 13.986 18.391 -36.103 1.00 70.94 671 LYS A O 1
ATOM 4986 N N . THR A 1 672 ? 12.490 19.017 -37.634 1.00 57.25 672 THR A N 1
ATOM 4987 C CA . THR A 1 672 ? 12.317 20.376 -37.107 1.00 57.25 672 THR A CA 1
ATOM 4988 C C . THR A 1 672 ? 10.847 20.739 -37.033 1.00 57.25 672 THR A C 1
ATOM 4990 O O . THR A 1 672 ? 10.205 20.862 -38.082 1.00 57.25 672 THR A O 1
ATOM 4993 N N . PHE A 1 673 ? 10.346 21.031 -35.838 1.00 50.97 673 PHE A N 1
ATOM 4994 C CA . PHE A 1 673 ? 9.091 21.765 -35.676 1.00 50.97 673 PHE A CA 1
ATOM 4995 C C . PHE A 1 673 ? 9.303 23.294 -35.661 1.00 50.97 673 PHE A C 1
ATOM 4997 O O . PHE A 1 673 ? 8.366 24.041 -35.936 1.00 50.97 673 PHE A O 1
ATOM 5004 N N . ASN A 1 674 ? 10.532 23.790 -35.412 1.00 54.66 674 ASN A N 1
ATOM 5005 C CA . ASN A 1 674 ? 10.780 25.227 -35.201 1.00 54.66 674 ASN A CA 1
ATOM 5006 C C . ASN A 1 674 ? 12.015 25.801 -35.959 1.00 54.66 674 ASN A C 1
ATOM 5008 O O . ASN A 1 674 ? 13.159 25.454 -35.647 1.00 54.66 674 ASN A O 1
ATOM 5012 N N . PRO A 1 675 ? 11.845 26.715 -36.941 1.00 49.62 675 PRO A N 1
ATOM 5013 C CA . PRO A 1 675 ? 12.944 27.274 -37.748 1.00 49.62 675 PRO A CA 1
ATOM 5014 C C . PRO A 1 675 ? 13.885 28.270 -37.034 1.00 49.62 675 PRO A C 1
ATOM 5016 O O . PRO A 1 675 ? 14.803 28.780 -37.670 1.00 49.62 675 PRO A O 1
ATOM 5019 N N . GLY A 1 676 ? 13.660 28.597 -35.753 1.00 51.44 676 GLY A N 1
ATOM 5020 C CA . GLY A 1 676 ? 14.240 29.790 -35.112 1.00 51.44 676 GLY A CA 1
ATOM 5021 C C . GLY A 1 676 ? 15.431 29.616 -34.154 1.00 51.44 676 GLY A C 1
ATOM 5022 O O . GLY A 1 676 ? 15.968 30.632 -33.721 1.00 51.44 676 GLY A O 1
ATOM 5023 N N . SER A 1 677 ? 15.859 28.398 -33.789 1.00 48.97 677 SER A N 1
ATOM 5024 C CA . SER A 1 677 ? 16.893 28.194 -32.751 1.00 48.97 677 SER A CA 1
ATOM 5025 C C . SER A 1 677 ? 18.162 27.507 -33.277 1.00 48.97 677 SER A C 1
ATOM 5027 O O . SER A 1 677 ? 18.082 26.385 -33.774 1.00 48.97 677 SER A O 1
ATOM 5029 N N . GLY A 1 678 ? 19.307 28.193 -33.128 1.00 55.38 678 GLY A N 1
ATOM 5030 C CA . GLY A 1 678 ? 20.668 27.642 -32.987 1.00 55.38 678 GLY A CA 1
ATOM 5031 C C . GLY A 1 678 ? 21.238 26.712 -34.074 1.00 55.38 678 GLY A C 1
ATOM 5032 O O . GLY A 1 678 ? 20.543 26.166 -34.927 1.00 55.38 678 GLY A O 1
ATOM 5033 N N . THR A 1 679 ? 22.558 26.508 -34.033 1.00 56.56 679 THR A N 1
ATOM 5034 C CA . THR A 1 679 ? 23.237 25.435 -34.777 1.00 56.56 679 THR A CA 1
ATOM 5035 C C . THR A 1 679 ? 22.933 24.110 -34.074 1.00 56.56 679 THR A C 1
ATOM 5037 O O . THR A 1 679 ? 23.516 23.825 -33.032 1.00 56.56 679 THR A O 1
ATOM 5040 N N . ARG A 1 680 ? 21.981 23.340 -34.605 1.00 65.50 680 ARG A N 1
ATOM 5041 C CA . ARG A 1 680 ? 21.561 22.036 -34.067 1.00 65.50 680 ARG A CA 1
ATOM 5042 C C . ARG A 1 680 ? 22.476 20.932 -34.595 1.00 65.50 680 ARG A C 1
ATOM 5044 O O . ARG A 1 680 ? 22.743 20.936 -35.798 1.00 65.50 680 ARG A O 1
ATOM 5051 N N . LYS A 1 681 ? 22.986 20.050 -33.727 1.00 76.69 681 LYS A N 1
ATOM 5052 C CA . LYS A 1 681 ? 24.015 19.056 -34.091 1.00 76.69 681 LYS A CA 1
ATOM 5053 C C . LYS A 1 681 ? 23.765 17.694 -33.453 1.00 76.69 681 LYS A C 1
ATOM 5055 O O . LYS A 1 681 ? 23.639 17.600 -32.232 1.00 76.69 681 LYS A O 1
ATOM 5060 N N . PHE A 1 682 ? 23.832 16.643 -34.265 1.00 86.12 682 PHE A N 1
ATOM 5061 C CA . PHE A 1 682 ? 24.036 15.277 -33.782 1.00 86.12 682 PHE A CA 1
ATOM 5062 C C . PHE A 1 682 ? 25.508 14.892 -33.948 1.00 86.12 682 PHE A C 1
ATOM 5064 O O . PHE A 1 682 ? 26.018 14.901 -35.067 1.00 86.12 682 PHE A O 1
ATOM 5071 N N . SER A 1 683 ? 26.196 14.562 -32.855 1.00 90.50 683 SER A N 1
ATOM 5072 C CA . SER A 1 683 ? 27.597 14.123 -32.865 1.00 90.50 683 SER A CA 1
ATOM 5073 C C . SER A 1 683 ? 27.712 12.660 -32.447 1.00 90.50 683 SER A C 1
ATOM 5075 O O . SER A 1 683 ? 27.465 12.304 -31.295 1.00 90.50 683 SER A O 1
ATOM 5077 N N . ASN A 1 684 ? 28.123 11.808 -33.383 1.00 93.62 684 ASN A N 1
ATOM 5078 C CA . ASN A 1 684 ? 28.363 10.392 -33.146 1.00 93.62 684 ASN A CA 1
ATOM 5079 C C . ASN A 1 684 ? 29.852 10.110 -32.918 1.00 93.62 684 ASN A C 1
ATOM 5081 O O . ASN A 1 684 ? 30.635 10.158 -33.861 1.00 93.62 684 ASN A O 1
ATOM 5085 N N . PHE A 1 685 ? 30.224 9.760 -31.693 1.00 95.38 685 PHE A N 1
ATOM 5086 C CA . PHE A 1 685 ? 31.537 9.224 -31.320 1.00 95.38 685 PHE A CA 1
ATOM 5087 C C . PHE A 1 685 ? 31.517 7.693 -31.146 1.00 95.38 685 PHE A C 1
ATOM 5089 O O . PHE A 1 685 ? 32.564 7.055 -31.222 1.00 95.38 685 PHE A O 1
ATOM 5096 N N . GLY A 1 686 ? 30.338 7.114 -30.894 1.00 96.12 686 GLY A N 1
ATOM 5097 C CA . GLY A 1 686 ? 30.111 5.687 -30.675 1.00 96.12 686 GLY A CA 1
ATOM 5098 C C . GLY A 1 686 ? 29.626 4.944 -31.924 1.00 96.12 686 GLY A C 1
ATOM 5099 O O . GLY A 1 686 ? 30.101 5.171 -33.036 1.00 96.12 686 GLY A O 1
ATOM 5100 N N . SER A 1 687 ? 28.673 4.026 -31.749 1.00 95.81 687 SER A N 1
ATOM 5101 C CA . SER A 1 687 ? 28.079 3.237 -32.834 1.00 95.81 687 SER A CA 1
ATOM 5102 C C . SER A 1 687 ? 26.589 3.518 -32.982 1.00 95.81 687 SER A C 1
ATOM 5104 O O . SER A 1 687 ? 25.853 3.465 -32.001 1.00 95.81 687 SER A O 1
ATOM 5106 N N . VAL A 1 688 ? 26.144 3.729 -34.217 1.00 95.38 688 VAL A N 1
ATOM 5107 C CA . VAL A 1 688 ? 24.735 3.758 -34.619 1.00 95.38 688 VAL A CA 1
ATOM 5108 C C . VAL A 1 688 ? 24.531 2.677 -35.675 1.00 95.38 688 VAL A C 1
ATOM 5110 O O . VAL A 1 688 ? 25.188 2.701 -36.717 1.00 95.38 688 VAL A O 1
ATOM 5113 N N . GLU A 1 689 ? 23.652 1.718 -35.404 1.00 95.12 689 GLU A N 1
ATOM 5114 C CA . GLU A 1 689 ? 23.272 0.659 -36.336 1.00 95.12 689 GLU A CA 1
ATOM 5115 C C . GLU A 1 689 ? 21.766 0.693 -36.585 1.00 95.12 689 GLU A C 1
ATOM 5117 O O . GLU A 1 689 ? 20.975 0.614 -35.652 1.00 95.12 689 GLU A O 1
ATOM 5122 N N . ILE A 1 690 ? 21.378 0.808 -37.852 1.00 92.88 690 ILE A N 1
ATOM 5123 C CA . ILE A 1 690 ? 19.989 0.831 -38.306 1.00 92.88 690 ILE A CA 1
ATOM 5124 C C . ILE A 1 690 ? 19.801 -0.344 -39.258 1.00 92.88 690 ILE A C 1
ATOM 5126 O O . ILE A 1 690 ? 20.595 -0.509 -40.182 1.00 92.88 690 ILE A O 1
ATOM 5130 N N . SER A 1 691 ? 18.791 -1.174 -39.021 1.00 91.62 691 SER A N 1
ATOM 5131 C CA . SER A 1 691 ? 18.519 -2.384 -39.796 1.00 91.62 691 SER A CA 1
ATOM 5132 C C . SER A 1 691 ? 17.037 -2.520 -40.155 1.00 91.62 691 SER A C 1
ATOM 5134 O O . SER A 1 691 ? 16.159 -2.216 -39.351 1.00 91.62 691 SER A O 1
ATOM 5136 N N . ASN A 1 692 ? 16.746 -3.026 -41.356 1.00 88.38 692 ASN A N 1
ATOM 5137 C CA . ASN A 1 692 ? 15.397 -3.418 -41.793 1.00 88.38 692 ASN A CA 1
ATOM 5138 C C . ASN A 1 692 ? 14.340 -2.293 -41.720 1.00 88.38 692 ASN A C 1
ATOM 5140 O O . ASN A 1 692 ? 13.180 -2.561 -41.396 1.00 88.38 692 ASN A O 1
ATOM 5144 N N . SER A 1 693 ? 14.721 -1.041 -41.993 1.00 85.19 693 SER A N 1
ATOM 5145 C CA . SER A 1 693 ? 13.773 0.080 -42.007 1.00 85.19 693 SER A CA 1
ATOM 5146 C C . SER A 1 693 ? 12.968 0.124 -43.308 1.00 85.19 693 SER A C 1
ATOM 5148 O O . SER A 1 693 ? 13.545 0.068 -44.392 1.00 85.19 693 SER A O 1
ATOM 5150 N N . THR A 1 694 ? 11.641 0.277 -43.250 1.00 78.88 694 THR A N 1
ATOM 5151 C CA . THR A 1 694 ? 10.802 0.107 -44.457 1.00 78.88 694 THR A CA 1
ATOM 5152 C C . THR A 1 694 ? 10.799 1.298 -45.420 1.00 78.88 694 THR A C 1
ATOM 5154 O O . THR A 1 694 ? 10.538 1.104 -46.604 1.00 78.88 694 THR A O 1
ATOM 5157 N N . LEU A 1 695 ? 11.041 2.524 -44.939 1.00 79.69 695 LEU A N 1
ATOM 5158 C CA . LEU A 1 695 ? 11.056 3.744 -45.762 1.00 79.69 695 LEU A CA 1
ATOM 5159 C C . LEU A 1 695 ? 12.476 4.282 -45.926 1.00 79.69 695 LEU A C 1
ATOM 5161 O O . LEU A 1 695 ? 13.049 4.201 -47.008 1.00 79.69 695 LEU A O 1
ATOM 5165 N N . GLU A 1 696 ? 13.037 4.811 -44.840 1.00 81.25 696 GLU A N 1
ATOM 5166 C CA . GLU A 1 696 ? 14.339 5.477 -44.816 1.00 81.25 696 GLU A CA 1
ATOM 5167 C C . GLU A 1 696 ? 15.150 4.966 -43.617 1.00 81.25 696 GLU A C 1
ATOM 5169 O O . GLU A 1 696 ? 14.608 4.735 -42.530 1.00 81.25 696 GLU A O 1
ATOM 5174 N N . GLY A 1 697 ? 16.458 4.782 -43.800 1.00 75.38 697 GLY A N 1
ATOM 5175 C CA . GLY A 1 697 ? 17.350 4.406 -42.701 1.00 75.38 697 GLY A CA 1
ATOM 5176 C C . GLY A 1 697 ? 17.583 5.585 -41.759 1.00 75.38 697 GLY A C 1
ATOM 5177 O O . GLY A 1 697 ? 17.221 5.551 -40.585 1.00 75.38 697 GLY A O 1
ATOM 5178 N N . PHE A 1 698 ? 18.147 6.654 -42.304 1.00 81.06 698 PHE A N 1
ATOM 5179 C CA . PHE A 1 698 ? 18.505 7.865 -41.588 1.00 81.06 698 PHE A CA 1
ATOM 5180 C C . PHE A 1 698 ? 18.046 9.087 -42.374 1.00 81.06 698 PHE A C 1
ATOM 5182 O O . PHE A 1 698 ? 18.457 9.287 -43.514 1.00 81.06 698 PHE A O 1
ATOM 5189 N N . LYS A 1 699 ? 17.207 9.914 -41.757 1.00 80.62 699 LYS A N 1
ATOM 5190 C CA . LYS A 1 699 ? 16.711 11.162 -42.324 1.00 80.62 699 LYS A CA 1
ATOM 5191 C C . LYS A 1 699 ? 17.231 12.319 -41.485 1.00 80.62 699 LYS A C 1
ATOM 5193 O O . LYS A 1 699 ? 16.862 12.458 -40.326 1.00 80.62 699 LYS A O 1
ATOM 5198 N N . THR A 1 700 ? 18.073 13.168 -42.060 1.00 69.00 700 THR A N 1
ATOM 5199 C CA . THR A 1 700 ? 18.466 14.441 -41.458 1.00 69.00 700 THR A CA 1
ATOM 5200 C C . THR A 1 700 ? 17.851 15.595 -42.204 1.00 69.00 700 THR A C 1
ATOM 5202 O O . THR A 1 700 ? 17.871 15.693 -43.435 1.00 69.00 700 THR A O 1
ATOM 5205 N N . VAL A 1 701 ? 17.327 16.529 -41.425 1.00 58.69 701 VAL A N 1
ATOM 5206 C CA . VAL A 1 701 ? 16.950 17.838 -41.935 1.00 58.69 701 VAL A CA 1
ATOM 5207 C C . VAL A 1 701 ? 18.109 18.841 -41.739 1.00 58.69 701 VAL A C 1
ATOM 5209 O O . VAL A 1 701 ? 18.029 19.935 -42.304 1.00 58.69 701 VAL A O 1
ATOM 5212 N N . ARG A 1 702 ? 19.191 18.496 -40.998 1.00 65.31 702 ARG A N 1
ATOM 5213 C CA . ARG A 1 702 ? 20.327 19.387 -40.624 1.00 65.31 702 ARG A CA 1
ATOM 5214 C C . ARG A 1 702 ? 21.702 18.676 -40.448 1.00 65.31 702 ARG A C 1
ATOM 5216 O O . ARG A 1 702 ? 21.963 17.675 -41.114 1.00 65.31 702 ARG A O 1
ATOM 5223 N N . GLU A 1 703 ? 22.606 19.260 -39.633 1.00 76.94 703 GLU A N 1
ATOM 5224 C CA . GLU A 1 703 ? 24.023 18.888 -39.482 1.00 76.94 703 GLU A CA 1
ATOM 5225 C C . GLU A 1 703 ? 24.234 17.613 -38.640 1.00 76.94 703 GLU A C 1
ATOM 5227 O O . GLU A 1 703 ? 24.075 17.623 -37.416 1.00 76.94 703 GLU A O 1
ATOM 5232 N N . PHE A 1 704 ? 24.691 16.537 -39.281 1.00 83.81 704 PHE A N 1
ATOM 5233 C CA . PHE A 1 704 ? 25.148 15.321 -38.605 1.00 83.81 704 PHE A CA 1
ATOM 5234 C C . PHE A 1 704 ? 26.667 15.213 -38.687 1.00 83.81 704 PHE A C 1
ATOM 5236 O O . PHE A 1 704 ? 27.248 15.306 -39.767 1.00 83.81 704 PHE A O 1
ATOM 5243 N N . TYR A 1 705 ? 27.306 14.957 -37.552 1.00 89.06 705 TYR A N 1
ATOM 5244 C CA . TYR A 1 705 ? 28.745 14.783 -37.434 1.00 89.06 705 TYR A CA 1
ATOM 5245 C C . TYR A 1 705 ? 29.059 13.356 -37.000 1.00 89.06 705 TYR A C 1
ATOM 5247 O O . TYR A 1 705 ? 28.854 12.993 -35.842 1.00 89.06 705 TYR A O 1
ATOM 5255 N N . ASN A 1 706 ? 29.619 12.556 -37.903 1.00 92.69 706 ASN A N 1
ATOM 5256 C CA . ASN A 1 706 ? 30.293 11.325 -37.513 1.00 92.69 706 ASN A CA 1
ATOM 5257 C C . ASN A 1 706 ? 31.725 11.689 -37.116 1.00 92.69 706 ASN A C 1
ATOM 5259 O O . ASN A 1 706 ? 32.535 12.060 -37.965 1.00 92.69 706 ASN A O 1
ATOM 5263 N N . LYS A 1 707 ? 32.004 11.662 -35.817 1.00 94.31 707 LYS A N 1
ATOM 5264 C CA . LYS A 1 707 ? 33.269 12.101 -35.223 1.00 94.31 707 LYS A CA 1
ATOM 5265 C C . LYS A 1 707 ? 34.331 11.000 -35.309 1.00 94.31 707 LYS A C 1
ATOM 5267 O O . LYS A 1 707 ? 33.977 9.844 -35.541 1.00 94.31 707 LYS A O 1
ATOM 5272 N N . PRO A 1 708 ? 35.626 11.308 -35.098 1.00 91.50 708 PRO A N 1
ATOM 5273 C CA . PRO A 1 708 ? 36.681 10.298 -35.107 1.00 91.50 708 PRO A CA 1
ATOM 5274 C C . PRO A 1 708 ? 36.357 9.121 -34.174 1.00 91.50 708 PRO A C 1
ATOM 5276 O O . PRO A 1 708 ? 36.046 9.323 -33.001 1.00 91.50 708 PRO A O 1
ATOM 5279 N N . GLY A 1 709 ? 36.413 7.892 -34.699 1.00 87.81 709 GLY A N 1
ATOM 5280 C CA . GLY A 1 709 ? 36.010 6.668 -33.986 1.00 87.81 709 GLY A CA 1
ATOM 5281 C C . GLY A 1 709 ? 34.529 6.289 -34.132 1.00 87.81 709 GLY A C 1
ATOM 5282 O O . GLY A 1 709 ? 34.186 5.122 -33.931 1.00 87.81 709 GLY A O 1
ATOM 5283 N N . GLY A 1 710 ? 33.685 7.226 -34.567 1.00 94.00 710 GLY A N 1
ATOM 5284 C CA . GLY A 1 710 ? 32.262 7.032 -34.809 1.00 94.00 710 GLY A CA 1
ATOM 5285 C C . GLY A 1 710 ? 31.975 6.049 -35.945 1.00 94.00 710 GLY A C 1
ATOM 5286 O O . GLY A 1 710 ? 32.596 6.080 -37.015 1.00 94.00 710 GLY A O 1
ATOM 5287 N N . ARG A 1 711 ? 31.003 5.168 -35.709 1.00 93.88 711 ARG A N 1
ATOM 5288 C CA . ARG A 1 711 ? 30.482 4.187 -36.665 1.00 93.88 711 ARG A CA 1
ATOM 5289 C C . ARG A 1 711 ? 29.013 4.467 -36.945 1.00 93.88 711 ARG A C 1
ATOM 5291 O O . ARG A 1 711 ? 28.204 4.429 -36.023 1.00 93.88 711 ARG A O 1
ATOM 5298 N N . LEU A 1 712 ? 28.666 4.630 -38.215 1.00 93.12 712 LEU A N 1
ATOM 5299 C CA . LEU A 1 712 ? 27.287 4.593 -38.695 1.00 93.12 712 LEU A CA 1
ATOM 5300 C C . LEU A 1 712 ? 27.126 3.392 -39.629 1.00 93.12 712 LEU A C 1
ATOM 5302 O O . LEU A 1 712 ? 27.876 3.239 -40.591 1.00 93.12 712 LEU A O 1
ATOM 5306 N N . LYS A 1 713 ? 26.174 2.512 -39.345 1.00 92.56 713 LYS A N 1
ATOM 5307 C CA . LYS A 1 713 ? 25.871 1.343 -40.169 1.00 92.56 713 LYS A CA 1
ATOM 5308 C C . LYS A 1 713 ? 24.380 1.311 -40.460 1.00 92.56 713 LYS A C 1
ATOM 5310 O O . LYS A 1 713 ? 23.587 1.265 -39.532 1.00 92.56 713 LYS A O 1
ATOM 5315 N N . ILE A 1 714 ? 24.006 1.321 -41.731 1.00 89.50 714 ILE A N 1
ATOM 5316 C CA . ILE A 1 714 ? 22.609 1.292 -42.164 1.00 89.50 714 ILE A CA 1
ATOM 5317 C C . ILE A 1 714 ? 22.451 0.134 -43.138 1.00 89.50 714 ILE A C 1
ATOM 5319 O O . ILE A 1 714 ? 23.052 0.154 -44.208 1.00 89.50 714 ILE A O 1
ATOM 5323 N N . LEU A 1 715 ? 21.698 -0.884 -42.738 1.00 84.56 715 LEU A N 1
ATOM 5324 C CA . LEU A 1 715 ? 21.421 -2.069 -43.538 1.00 84.56 715 LEU A CA 1
ATOM 5325 C C . LEU A 1 715 ? 19.920 -2.187 -43.811 1.00 84.56 715 LEU A C 1
ATOM 5327 O O . LEU A 1 715 ? 19.099 -2.008 -42.916 1.00 84.56 715 LEU A O 1
ATOM 5331 N N . SER A 1 716 ? 19.552 -2.575 -45.023 1.00 70.25 716 SER A N 1
ATOM 5332 C CA . SER A 1 716 ? 18.191 -2.932 -45.417 1.00 70.25 716 SER A CA 1
ATOM 5333 C C . SER A 1 716 ? 17.187 -1.806 -45.143 1.00 70.25 716 SER A C 1
ATOM 5335 O O . SER A 1 716 ? 16.141 -2.025 -44.536 1.00 70.25 716 SER A O 1
ATOM 5337 N N . SER A 1 717 ? 17.528 -0.584 -45.551 1.00 63.38 717 SER A N 1
ATOM 5338 C CA . SER A 1 717 ? 16.588 0.542 -45.649 1.00 63.38 717 SER A CA 1
ATOM 5339 C C . SER A 1 717 ? 15.808 0.478 -46.966 1.00 63.38 717 SER A C 1
ATOM 5341 O O . SER A 1 717 ? 16.350 -0.041 -47.933 1.00 63.38 717 SER A O 1
ATOM 5343 N N . GLY A 1 718 ? 14.591 1.030 -47.011 1.00 64.81 718 GLY A N 1
ATOM 5344 C CA . GLY A 1 718 ? 13.757 1.165 -48.217 1.00 64.81 718 GLY A CA 1
ATOM 5345 C C . GLY A 1 718 ? 14.412 1.928 -49.385 1.00 64.81 718 GLY A C 1
ATOM 5346 O O . GLY A 1 718 ? 15.412 1.492 -49.939 1.00 64.81 718 GLY A O 1
ATOM 5347 N N . SER A 1 719 ? 13.831 3.044 -49.844 1.00 65.19 719 SER A N 1
ATOM 5348 C CA . SER A 1 719 ? 14.333 3.719 -51.059 1.00 65.19 719 SER A CA 1
ATOM 5349 C C . SER A 1 719 ? 15.671 4.438 -50.859 1.00 65.19 719 SER A C 1
ATOM 5351 O O . SER A 1 719 ? 16.499 4.447 -51.767 1.00 65.19 719 SER A O 1
ATOM 5353 N N . ASP A 1 720 ? 15.895 5.034 -49.682 1.00 75.12 720 ASP A N 1
ATOM 5354 C CA . ASP A 1 720 ? 17.083 5.837 -49.375 1.00 75.12 720 ASP A CA 1
ATOM 5355 C C . ASP A 1 720 ? 17.625 5.487 -47.980 1.00 75.12 720 ASP A C 1
ATOM 5357 O O . ASP A 1 720 ? 16.894 5.475 -46.985 1.00 75.12 720 ASP A O 1
ATOM 5361 N N . ALA A 1 721 ? 18.927 5.208 -47.885 1.00 80.25 721 ALA A N 1
ATOM 5362 C CA . ALA A 1 721 ? 19.551 4.857 -46.612 1.00 80.25 721 ALA A CA 1
ATOM 5363 C C . ALA A 1 721 ? 19.898 6.081 -45.778 1.00 80.25 721 ALA A C 1
ATOM 5365 O O . ALA A 1 721 ? 19.684 6.076 -44.569 1.00 80.25 721 ALA A O 1
ATOM 5366 N N . ILE A 1 722 ? 20.435 7.117 -46.421 1.00 82.31 722 ILE A N 1
ATOM 5367 C CA . ILE A 1 722 ? 20.748 8.395 -45.789 1.00 82.31 722 ILE A CA 1
ATOM 5368 C C . ILE A 1 722 ? 20.099 9.486 -46.621 1.00 82.31 722 ILE A C 1
ATOM 5370 O O . ILE A 1 722 ? 20.469 9.676 -47.771 1.00 82.31 722 ILE A O 1
ATOM 5374 N N . VAL A 1 723 ? 19.178 10.232 -46.032 1.00 80.25 723 VAL A N 1
ATOM 5375 C CA . VAL A 1 723 ? 18.641 11.474 -46.581 1.00 80.25 723 VAL A CA 1
ATOM 5376 C C . VAL A 1 723 ? 19.251 12.610 -45.772 1.00 80.25 723 VAL A C 1
ATOM 5378 O O . VAL A 1 723 ? 18.940 12.710 -44.596 1.00 80.25 723 VAL A O 1
ATOM 5381 N N . THR A 1 724 ? 20.127 13.443 -46.340 1.00 75.81 724 THR A N 1
ATOM 5382 C CA . THR A 1 724 ? 20.891 14.446 -45.568 1.00 75.81 724 THR A CA 1
ATOM 5383 C C . THR A 1 724 ? 20.840 15.864 -46.136 1.00 75.81 724 THR A C 1
ATOM 5385 O O . THR A 1 724 ? 20.751 16.068 -47.345 1.00 75.81 724 THR A O 1
ATOM 5388 N N . LYS A 1 725 ? 20.918 16.863 -45.245 1.00 73.81 725 LYS A N 1
ATOM 5389 C CA . LYS A 1 725 ? 21.112 18.294 -45.562 1.00 73.81 725 LYS A CA 1
ATOM 5390 C C . LYS A 1 725 ? 22.361 18.898 -44.885 1.00 73.81 725 LYS A C 1
ATOM 5392 O O . LYS A 1 725 ? 22.394 20.104 -44.622 1.00 73.81 725 LYS A O 1
ATOM 5397 N N . GLY A 1 726 ? 23.359 18.073 -44.549 1.00 78.00 726 GLY A N 1
ATOM 5398 C CA . GLY A 1 726 ? 24.593 18.500 -43.876 1.00 78.00 726 GLY A CA 1
ATOM 5399 C C . GLY A 1 726 ? 25.345 17.389 -43.128 1.00 78.00 726 GLY A C 1
ATOM 5400 O O . GLY A 1 726 ? 25.604 17.509 -41.934 1.00 78.00 726 GLY A O 1
ATOM 5401 N N . LEU A 1 727 ? 25.722 16.311 -43.802 1.00 85.19 727 LEU A N 1
ATOM 5402 C CA . LEU A 1 727 ? 26.531 15.211 -43.278 1.00 85.19 727 LEU A CA 1
ATOM 5403 C C . LEU A 1 727 ? 28.012 15.604 -43.278 1.00 85.19 727 LEU A C 1
ATOM 5405 O O . LEU A 1 727 ? 28.560 15.998 -44.299 1.00 85.19 727 LEU A O 1
ATOM 5409 N N . THR A 1 728 ? 28.693 15.466 -42.146 1.00 90.31 728 THR A N 1
ATOM 5410 C CA . THR A 1 728 ? 30.155 15.548 -42.038 1.00 90.31 728 THR A CA 1
ATOM 5411 C C . THR A 1 728 ? 30.676 14.245 -41.441 1.00 90.31 728 THR A C 1
ATOM 5413 O O . THR A 1 728 ? 30.440 13.953 -40.270 1.00 90.31 728 THR A O 1
ATOM 5416 N N . ASN A 1 729 ? 31.374 13.448 -42.245 1.00 92.00 729 ASN A N 1
ATOM 5417 C CA . ASN A 1 729 ? 32.085 12.256 -41.794 1.00 92.00 729 ASN A CA 1
ATOM 5418 C C . ASN A 1 729 ? 33.561 12.611 -41.602 1.00 92.00 729 ASN A C 1
ATOM 5420 O O . ASN A 1 729 ? 34.277 12.758 -42.587 1.00 92.00 729 ASN A O 1
ATOM 5424 N N . GLU A 1 730 ? 33.999 12.802 -40.360 1.00 93.19 730 GLU A N 1
ATOM 5425 C CA . GLU A 1 730 ? 35.347 13.292 -40.050 1.00 93.19 730 GLU A CA 1
ATOM 5426 C C . GLU A 1 730 ? 36.422 12.207 -40.236 1.00 93.19 730 GLU A C 1
ATOM 5428 O O . GLU A 1 730 ? 36.133 11.014 -40.373 1.00 93.19 730 GLU A O 1
ATOM 5433 N N . GLU A 1 731 ? 37.692 12.622 -40.233 1.00 91.00 731 GLU A N 1
ATOM 5434 C CA . GLU A 1 731 ? 38.833 11.706 -40.292 1.00 91.00 731 GLU A CA 1
ATOM 5435 C C . GLU A 1 731 ? 38.703 10.604 -39.219 1.00 91.00 731 GLU A C 1
ATOM 5437 O O . GLU A 1 731 ? 38.367 10.846 -38.061 1.00 91.00 731 GLU A O 1
ATOM 5442 N N . CYS A 1 732 ? 38.964 9.361 -39.618 1.00 89.50 732 CYS A N 1
ATOM 5443 C CA . CYS A 1 732 ? 38.866 8.139 -38.813 1.00 89.50 732 CYS A CA 1
ATOM 5444 C C . CYS A 1 732 ? 37.442 7.718 -38.405 1.00 89.50 732 CYS A C 1
ATOM 5446 O O . CYS A 1 732 ? 37.288 6.706 -37.715 1.00 89.50 732 CYS A O 1
ATOM 5448 N N . ALA A 1 733 ? 36.408 8.435 -38.845 1.00 92.31 733 ALA A N 1
ATOM 5449 C CA . ALA A 1 733 ? 35.015 8.016 -38.742 1.00 92.31 733 ALA A CA 1
ATOM 5450 C C . ALA A 1 733 ? 34.620 7.138 -39.940 1.00 92.31 733 ALA A C 1
ATOM 5452 O O . ALA A 1 733 ? 35.253 7.186 -41.005 1.00 92.31 733 ALA A O 1
ATOM 5453 N N . TRP A 1 734 ? 33.585 6.308 -39.785 1.00 91.31 734 TRP A N 1
ATOM 5454 C CA . TRP A 1 734 ? 33.141 5.455 -40.883 1.00 91.31 734 TRP A CA 1
ATOM 5455 C C . TRP A 1 734 ? 31.640 5.227 -40.985 1.00 91.31 734 TRP A C 1
ATOM 5457 O O . TRP A 1 734 ? 30.929 5.112 -39.984 1.00 91.31 734 TRP A O 1
ATOM 5467 N N . ILE A 1 735 ? 31.193 5.110 -42.234 1.00 91.75 735 ILE A N 1
ATOM 5468 C CA . ILE A 1 735 ? 29.809 4.871 -42.630 1.00 91.75 735 ILE A CA 1
ATOM 5469 C C . ILE A 1 735 ? 29.765 3.618 -43.510 1.00 91.75 735 ILE A C 1
ATOM 5471 O O . ILE A 1 735 ? 30.502 3.527 -44.491 1.00 91.75 735 ILE A O 1
ATOM 5475 N N . ILE A 1 736 ? 28.908 2.654 -43.169 1.00 89.75 736 ILE A N 1
ATOM 5476 C CA . ILE A 1 736 ? 28.511 1.551 -44.055 1.00 89.75 736 ILE A CA 1
ATOM 5477 C C . ILE A 1 736 ? 27.035 1.705 -44.381 1.00 89.75 736 ILE A C 1
ATOM 5479 O O . ILE A 1 736 ? 26.218 1.843 -43.471 1.00 89.75 736 ILE A O 1
ATOM 5483 N N . THR A 1 737 ? 26.694 1.615 -45.660 1.00 86.88 737 THR A N 1
ATOM 5484 C CA . THR A 1 737 ? 25.303 1.592 -46.097 1.00 86.88 737 THR A CA 1
ATOM 5485 C C . THR A 1 737 ? 25.081 0.688 -47.306 1.00 86.88 737 THR A C 1
ATOM 5487 O O . THR A 1 737 ? 25.951 0.597 -48.168 1.00 86.88 737 THR A O 1
ATOM 5490 N N . ASP A 1 738 ? 23.929 0.023 -47.378 1.00 80.94 738 ASP A N 1
ATOM 5491 C CA . ASP A 1 738 ? 23.474 -0.746 -48.547 1.00 80.94 738 ASP A CA 1
ATOM 5492 C C . ASP A 1 738 ? 22.387 -0.027 -49.378 1.00 80.94 738 ASP A C 1
ATOM 5494 O O . ASP A 1 738 ? 21.826 -0.593 -50.315 1.00 80.94 738 ASP A O 1
ATOM 5498 N N . GLY A 1 739 ? 22.114 1.251 -49.090 1.00 76.38 739 GLY A N 1
ATOM 5499 C CA . GLY A 1 739 ? 21.183 2.088 -49.851 1.00 76.38 739 GLY A CA 1
ATOM 5500 C C . GLY A 1 739 ? 21.820 3.374 -50.385 1.00 76.38 739 GLY A C 1
ATOM 5501 O O . GLY A 1 739 ? 23.022 3.620 -50.243 1.00 76.38 739 GLY A O 1
ATOM 5502 N N . SER A 1 740 ? 21.007 4.203 -51.042 1.00 76.31 740 SER A N 1
ATOM 5503 C CA . SER A 1 740 ? 21.455 5.487 -51.596 1.00 76.31 740 SER A CA 1
ATOM 5504 C C . SER A 1 740 ? 21.714 6.536 -50.507 1.00 76.31 740 SER A C 1
ATOM 5506 O O . SER A 1 740 ? 21.020 6.571 -49.487 1.00 76.31 740 SER A O 1
ATOM 5508 N N . ILE A 1 741 ? 22.693 7.416 -50.753 1.00 79.56 741 ILE A N 1
ATOM 5509 C CA . ILE A 1 741 ? 22.893 8.656 -49.990 1.00 79.56 741 ILE A CA 1
ATOM 5510 C C . ILE A 1 741 ? 22.252 9.788 -50.798 1.00 79.56 741 ILE A C 1
ATOM 5512 O O . ILE A 1 741 ? 22.803 10.242 -51.800 1.00 79.56 741 ILE A O 1
ATOM 5516 N N . TYR A 1 742 ? 21.068 10.209 -50.369 1.00 76.44 742 TYR A N 1
ATOM 5517 C CA . TYR A 1 742 ? 20.247 11.234 -50.994 1.00 76.44 742 TYR A CA 1
ATOM 5518 C C . TYR A 1 742 ? 20.403 12.587 -50.296 1.00 76.44 742 TYR A C 1
ATOM 5520 O O . TYR A 1 742 ? 20.310 12.703 -49.077 1.00 76.44 742 TYR A O 1
ATOM 5528 N N . THR A 1 743 ? 20.605 13.643 -51.083 1.00 68.75 743 THR A N 1
ATOM 5529 C CA . THR A 1 743 ? 20.890 14.990 -50.571 1.00 68.75 743 THR A CA 1
ATOM 5530 C C . THR A 1 743 ? 19.912 16.005 -51.185 1.00 68.75 743 THR A C 1
ATOM 5532 O O . THR A 1 743 ? 20.203 16.612 -52.222 1.00 68.75 743 THR A O 1
ATOM 5535 N N . PRO A 1 744 ? 18.690 16.188 -50.634 1.00 66.50 744 PRO A N 1
ATOM 5536 C CA . PRO A 1 744 ? 17.759 17.215 -51.118 1.00 66.50 744 PRO A CA 1
ATOM 5537 C C . PRO A 1 744 ? 18.367 18.615 -50.935 1.00 66.50 744 PRO A C 1
ATOM 5539 O O . PRO A 1 744 ? 19.271 18.763 -50.123 1.00 66.50 744 PRO A O 1
ATOM 5542 N N . VAL A 1 745 ? 17.880 19.634 -51.670 1.00 63.72 745 VAL A N 1
ATOM 5543 C CA . VAL A 1 745 ? 18.388 21.035 -51.663 1.00 63.72 745 VAL A CA 1
ATOM 5544 C C . VAL A 1 745 ? 18.961 21.427 -50.294 1.00 63.72 745 VAL A C 1
ATOM 5546 O O . VAL A 1 745 ? 18.205 21.665 -49.346 1.00 63.72 745 VAL A O 1
ATOM 5549 N N . SER A 1 746 ? 20.294 21.412 -50.198 1.00 58.88 746 SER A N 1
ATOM 5550 C CA . SER A 1 746 ? 21.007 21.525 -48.927 1.00 58.88 746 SER A CA 1
ATOM 5551 C C . SER A 1 746 ? 21.367 22.975 -48.608 1.00 58.88 746 SER A C 1
ATOM 5553 O O . SER A 1 746 ? 21.591 23.792 -49.501 1.00 58.88 746 SER A O 1
ATOM 5555 N N . ILE A 1 747 ? 21.440 23.287 -47.315 1.00 60.09 747 ILE A N 1
ATOM 5556 C CA . ILE A 1 747 ? 21.922 24.574 -46.793 1.00 60.09 747 ILE A CA 1
ATOM 5557 C C . ILE A 1 747 ? 23.457 24.554 -46.624 1.00 60.09 747 ILE A C 1
ATOM 5559 O O . ILE A 1 747 ? 24.075 25.611 -46.497 1.00 60.09 747 ILE A O 1
ATOM 5563 N N . LYS A 1 748 ? 24.071 23.359 -46.619 1.00 69.94 748 LYS A N 1
ATOM 5564 C CA . LYS A 1 748 ? 25.505 23.110 -46.403 1.00 69.94 748 LYS A CA 1
ATOM 5565 C C . LYS A 1 748 ? 25.978 21.877 -47.187 1.00 69.94 748 LYS A C 1
ATOM 5567 O O . LYS A 1 748 ? 25.248 20.897 -47.277 1.00 69.94 748 LYS A O 1
ATOM 5572 N N . ASN A 1 749 ? 27.193 21.901 -47.729 1.00 76.06 749 ASN A N 1
ATOM 5573 C CA . ASN A 1 749 ? 27.750 20.748 -48.447 1.00 76.06 749 ASN A CA 1
ATOM 5574 C C . ASN A 1 749 ? 27.924 19.545 -47.505 1.00 76.06 749 ASN A C 1
ATOM 5576 O O . ASN A 1 749 ? 28.339 19.717 -46.354 1.00 76.06 749 ASN A O 1
ATOM 5580 N N . ASP A 1 750 ? 27.631 18.344 -48.003 1.00 83.19 750 ASP A N 1
ATOM 5581 C CA . ASP A 1 750 ? 27.995 17.105 -47.319 1.00 83.19 750 ASP A CA 1
ATOM 5582 C C . ASP A 1 750 ? 29.496 16.849 -47.536 1.00 83.19 750 ASP A C 1
ATOM 5584 O O . ASP A 1 750 ? 30.000 17.022 -48.647 1.00 83.19 750 ASP A O 1
ATOM 5588 N N . VAL A 1 751 ? 30.224 16.458 -46.491 1.00 89.38 751 VAL A N 1
ATOM 5589 C CA . VAL A 1 751 ? 31.684 16.287 -46.510 1.00 89.38 751 VAL A CA 1
ATOM 5590 C C . VAL A 1 751 ? 32.058 14.913 -45.968 1.00 89.38 751 VAL A C 1
ATOM 5592 O O . VAL A 1 751 ? 31.635 14.519 -44.880 1.00 89.38 751 VAL A O 1
ATOM 5595 N N . ASN A 1 752 ? 32.898 14.198 -46.707 1.00 90.50 752 ASN A N 1
ATOM 5596 C CA . ASN A 1 752 ? 33.546 12.976 -46.256 1.00 90.50 752 ASN A CA 1
ATOM 5597 C C . ASN A 1 752 ? 35.061 13.164 -46.161 1.00 90.50 752 ASN A C 1
ATOM 5599 O O . ASN A 1 752 ? 35.742 13.125 -47.181 1.00 90.50 752 ASN A O 1
ATOM 5603 N N . ASP A 1 753 ? 35.586 13.265 -44.947 1.00 91.69 753 ASP A N 1
ATOM 5604 C CA . ASP A 1 753 ? 37.017 13.201 -44.630 1.00 91.69 753 ASP A CA 1
ATOM 5605 C C . ASP A 1 753 ? 37.433 11.818 -44.092 1.00 91.69 753 ASP A C 1
ATOM 5607 O O . ASP A 1 753 ? 38.625 11.545 -43.986 1.00 91.69 753 ASP A O 1
ATOM 5611 N N . GLY A 1 754 ? 36.469 10.944 -43.769 1.00 92.25 754 GLY A N 1
ATOM 5612 C CA . GLY A 1 754 ? 36.659 9.585 -43.245 1.00 92.25 754 GLY A CA 1
ATOM 5613 C C . GLY A 1 754 ? 36.462 8.473 -44.286 1.00 92.25 754 GLY A C 1
ATOM 5614 O O . GLY A 1 754 ? 36.846 8.604 -45.450 1.00 92.25 754 GLY A O 1
ATOM 5615 N N . PHE A 1 755 ? 35.865 7.351 -43.863 1.00 91.19 755 PHE A N 1
ATOM 5616 C CA . PHE A 1 755 ? 35.544 6.203 -44.725 1.00 91.19 755 PHE A CA 1
ATOM 5617 C C . PHE A 1 755 ? 34.040 6.079 -44.983 1.00 91.19 755 PHE A C 1
ATOM 5619 O O . PHE A 1 755 ? 33.254 6.002 -44.042 1.00 91.19 755 PHE A O 1
ATOM 5626 N N . ILE A 1 756 ? 33.636 5.958 -46.243 1.00 90.25 756 ILE A N 1
ATOM 5627 C CA . ILE A 1 756 ? 32.269 5.589 -46.627 1.00 90.25 756 ILE A CA 1
ATOM 5628 C C . ILE A 1 756 ? 32.334 4.338 -47.488 1.00 90.25 756 ILE A C 1
ATOM 5630 O O . ILE A 1 756 ? 33.080 4.283 -48.463 1.00 90.25 756 ILE A O 1
ATOM 5634 N N . ILE A 1 757 ? 31.555 3.331 -47.116 1.00 88.38 757 ILE A N 1
ATOM 5635 C CA . ILE A 1 757 ? 31.399 2.091 -47.864 1.00 88.38 757 ILE A CA 1
ATOM 5636 C C . ILE A 1 757 ? 29.930 1.963 -48.236 1.00 88.38 757 ILE A C 1
ATOM 5638 O O . ILE A 1 757 ? 29.069 1.863 -47.360 1.00 88.38 757 ILE A O 1
ATOM 5642 N N . GLN A 1 758 ? 29.666 1.954 -49.535 1.00 84.12 758 GLN A N 1
ATOM 5643 C CA . GLN A 1 758 ? 28.331 1.860 -50.093 1.00 84.12 758 GLN A CA 1
ATOM 5644 C C . GLN A 1 758 ? 28.193 0.581 -50.923 1.00 84.12 758 GLN A C 1
ATOM 5646 O O . GLN A 1 758 ? 28.937 0.356 -51.879 1.00 84.12 758 GLN A O 1
ATOM 5651 N N . ASP A 1 759 ? 27.220 -0.246 -50.554 1.00 79.81 759 ASP A N 1
ATOM 5652 C CA . ASP A 1 759 ? 26.862 -1.503 -51.215 1.00 79.81 759 ASP A CA 1
ATOM 5653 C C . ASP A 1 759 ? 25.402 -1.462 -51.684 1.00 79.81 759 ASP A C 1
ATOM 5655 O O . ASP A 1 759 ? 24.556 -2.229 -51.239 1.00 79.81 759 ASP A O 1
ATOM 5659 N N . THR A 1 760 ? 25.078 -0.489 -52.542 1.00 69.88 760 THR A N 1
ATOM 5660 C CA . THR A 1 760 ? 23.701 -0.267 -53.011 1.00 69.88 760 THR A CA 1
ATOM 5661 C C . THR A 1 760 ? 23.400 -0.993 -54.316 1.00 69.88 760 THR A C 1
ATOM 5663 O O . THR A 1 760 ? 24.222 -0.960 -55.224 1.00 69.88 760 THR A O 1
ATOM 5666 N N . GLN A 1 761 ? 22.240 -1.646 -54.424 1.00 64.50 761 GLN A N 1
ATOM 5667 C CA . GLN A 1 761 ? 21.773 -2.290 -55.665 1.00 64.50 761 GLN A CA 1
ATOM 5668 C C . GLN A 1 761 ? 21.044 -1.314 -56.615 1.00 64.50 761 GLN A C 1
ATOM 5670 O O . GLN A 1 761 ? 20.738 -1.680 -57.749 1.00 64.50 761 GLN A O 1
ATOM 5675 N N . ASP A 1 762 ? 20.786 -0.079 -56.168 1.00 58.94 762 ASP A N 1
ATOM 5676 C CA . ASP A 1 762 ? 20.077 0.962 -56.917 1.00 58.94 762 ASP A CA 1
ATOM 5677 C C . ASP A 1 762 ? 21.030 2.053 -57.439 1.00 58.94 762 ASP A C 1
ATOM 5679 O O . ASP A 1 762 ? 22.153 2.224 -56.964 1.00 58.94 762 ASP A O 1
ATOM 5683 N N . THR A 1 763 ? 20.582 2.844 -58.423 1.00 58.31 763 THR A N 1
ATOM 5684 C CA . THR A 1 763 ? 21.345 4.008 -58.906 1.00 58.31 763 THR A CA 1
ATOM 5685 C C . THR A 1 763 ? 21.544 5.020 -57.779 1.00 58.31 763 THR A C 1
ATOM 5687 O O . THR A 1 763 ? 20.554 5.541 -57.261 1.00 58.31 763 THR A O 1
ATOM 5690 N N . ASN A 1 764 ? 22.796 5.347 -57.447 1.00 59.12 764 ASN A N 1
ATOM 5691 C CA . ASN A 1 764 ? 23.108 6.303 -56.388 1.00 59.12 764 ASN A CA 1
ATOM 5692 C C . ASN A 1 764 ? 22.598 7.707 -56.756 1.00 59.12 764 ASN A C 1
ATOM 5694 O O . ASN A 1 764 ? 22.907 8.240 -57.825 1.00 59.12 764 ASN A O 1
ATOM 5698 N N . ARG A 1 765 ? 21.806 8.312 -55.871 1.00 62.34 765 ARG A N 1
ATOM 5699 C CA . ARG A 1 765 ? 21.085 9.570 -56.111 1.00 62.34 765 ARG A CA 1
ATOM 5700 C C . ARG A 1 765 ? 21.702 10.746 -55.348 1.00 62.34 765 ARG A C 1
ATOM 5702 O O . ARG A 1 765 ? 21.130 11.234 -54.378 1.00 62.34 765 ARG A O 1
ATOM 5709 N N . ILE A 1 766 ? 22.838 11.258 -55.821 1.00 62.81 766 ILE A N 1
ATOM 5710 C CA . ILE A 1 766 ? 23.460 12.471 -55.260 1.00 62.81 766 ILE A CA 1
ATOM 5711 C C . ILE A 1 766 ? 22.970 13.689 -56.054 1.00 62.81 766 ILE A C 1
ATOM 5713 O O . ILE A 1 766 ? 23.314 13.842 -57.224 1.00 62.81 766 ILE A O 1
ATOM 5717 N N . TYR A 1 767 ? 22.154 14.551 -55.441 1.00 55.69 767 TYR A N 1
ATOM 5718 C CA . TYR A 1 767 ? 21.528 15.691 -56.132 1.00 55.69 767 TYR A CA 1
ATOM 5719 C C . TYR A 1 767 ? 22.163 17.060 -55.805 1.00 55.69 767 TYR A C 1
ATOM 5721 O O . TYR A 1 767 ? 21.822 18.038 -56.466 1.00 55.69 767 TYR A O 1
ATOM 5729 N N . ASN A 1 768 ? 23.105 17.147 -54.851 1.00 63.47 768 ASN A N 1
ATOM 5730 C CA . ASN A 1 768 ? 23.820 18.377 -54.454 1.00 63.47 768 ASN A CA 1
ATOM 5731 C C . ASN A 1 768 ? 25.304 18.140 -54.126 1.00 63.47 768 ASN A C 1
ATOM 5733 O O . ASN A 1 768 ? 25.736 16.993 -54.098 1.00 63.47 768 ASN A O 1
ATOM 5737 N N . ALA A 1 769 ? 26.041 19.234 -53.862 1.00 73.81 769 ALA A N 1
ATOM 5738 C CA . ALA A 1 769 ? 27.462 19.287 -53.501 1.00 73.81 769 ALA A CA 1
ATOM 5739 C C . ALA A 1 769 ? 27.837 18.341 -52.339 1.00 73.81 769 ALA A C 1
ATOM 5741 O O . ALA A 1 769 ? 27.685 18.678 -51.165 1.00 73.81 769 ALA A O 1
ATOM 5742 N N . PHE A 1 770 ? 28.353 17.170 -52.696 1.00 80.00 770 PHE A N 1
ATOM 5743 C CA . PHE A 1 770 ? 29.006 16.205 -51.829 1.00 80.00 770 PHE A CA 1
ATOM 5744 C C . PHE A 1 770 ? 30.511 16.246 -52.105 1.00 80.00 770 PHE A C 1
ATOM 5746 O O . PHE A 1 770 ? 30.952 16.006 -53.233 1.00 80.00 770 PHE A O 1
ATOM 5753 N N . GLU A 1 771 ? 31.306 16.537 -51.085 1.00 86.06 771 GLU A N 1
ATOM 5754 C CA . GLU A 1 771 ? 32.762 16.620 -51.164 1.00 86.06 771 GLU A CA 1
ATOM 5755 C C . GLU A 1 771 ? 33.392 15.390 -50.509 1.00 86.06 771 GLU A C 1
ATOM 5757 O O . GLU A 1 771 ? 33.337 15.206 -49.296 1.00 86.06 771 GLU A O 1
ATOM 5762 N N . ASN A 1 772 ? 34.022 14.534 -51.310 1.00 86.88 772 ASN A N 1
ATOM 5763 C CA . ASN A 1 772 ? 34.825 13.427 -50.808 1.00 86.88 772 ASN A CA 1
ATOM 5764 C C . ASN A 1 772 ? 36.294 13.847 -50.716 1.00 86.88 772 ASN A C 1
ATOM 5766 O O . ASN A 1 772 ? 36.944 13.937 -51.751 1.00 86.88 772 ASN A O 1
ATOM 5770 N N . ASN A 1 773 ? 36.844 14.038 -49.518 1.00 89.38 773 ASN A N 1
ATOM 5771 C CA . ASN A 1 773 ? 38.283 14.222 -49.266 1.00 89.38 773 ASN A CA 1
ATOM 5772 C C . ASN A 1 773 ? 38.950 12.953 -48.684 1.00 89.38 773 ASN A C 1
ATOM 5774 O O . ASN A 1 773 ? 40.174 12.806 -48.757 1.00 89.38 773 ASN A O 1
ATOM 5778 N N . GLY A 1 774 ? 38.156 12.035 -48.125 1.00 90.38 774 GLY A N 1
ATOM 5779 C CA . GLY A 1 774 ? 38.575 10.785 -47.494 1.00 90.38 774 GLY A CA 1
ATOM 5780 C C . GLY A 1 774 ? 38.612 9.589 -48.452 1.00 90.38 774 GLY A C 1
ATOM 5781 O O . GLY A 1 774 ? 39.199 9.656 -49.534 1.00 90.38 774 GLY A O 1
ATOM 5782 N N . VAL A 1 775 ? 38.011 8.471 -48.041 1.00 89.31 775 VAL A N 1
ATOM 5783 C CA . VAL A 1 775 ? 37.869 7.239 -48.834 1.00 89.31 775 VAL A CA 1
ATOM 5784 C C . VAL A 1 775 ? 36.388 6.930 -49.045 1.00 89.31 775 VAL A C 1
ATOM 5786 O O . VAL A 1 775 ? 35.627 6.850 -48.083 1.00 89.31 775 VAL A O 1
ATOM 5789 N N . PHE A 1 776 ? 35.991 6.711 -50.296 1.00 88.12 776 PHE A N 1
ATOM 5790 C CA . PHE A 1 776 ? 34.642 6.321 -50.697 1.00 88.12 776 PHE A CA 1
ATOM 5791 C C . PHE A 1 776 ? 34.709 5.025 -51.508 1.00 88.12 776 PHE A C 1
ATOM 5793 O O . PHE A 1 776 ? 35.421 4.965 -52.508 1.00 88.12 776 PHE A O 1
ATOM 5800 N N . VAL A 1 777 ? 33.979 3.992 -51.100 1.00 87.00 777 VAL A N 1
ATOM 5801 C CA . VAL A 1 777 ? 33.919 2.693 -51.784 1.00 87.00 777 VAL A CA 1
ATOM 5802 C C . VAL A 1 777 ? 32.524 2.499 -52.353 1.00 87.00 777 VAL A C 1
ATOM 5804 O O . VAL A 1 777 ? 31.557 2.484 -51.598 1.00 87.00 777 VAL A O 1
ATOM 5807 N N . ASP A 1 778 ? 32.433 2.330 -53.666 1.00 80.62 778 ASP A N 1
ATOM 5808 C CA . ASP A 1 778 ? 31.194 2.038 -54.394 1.00 80.62 778 ASP A CA 1
ATOM 5809 C C . ASP A 1 778 ? 31.266 0.608 -54.945 1.00 80.62 778 ASP A C 1
ATOM 5811 O O . ASP A 1 778 ? 31.907 0.361 -55.971 1.00 80.62 778 ASP A O 1
ATOM 5815 N N . TYR A 1 779 ? 30.642 -0.349 -54.251 1.00 77.19 779 TYR A N 1
ATOM 5816 C CA . TYR A 1 779 ? 30.730 -1.773 -54.599 1.00 77.19 779 TYR A CA 1
ATOM 5817 C C . TYR A 1 779 ? 30.001 -2.156 -55.886 1.00 77.19 779 TYR A C 1
ATOM 5819 O O . TYR A 1 779 ? 30.399 -3.110 -56.552 1.00 77.19 779 TYR A O 1
ATOM 5827 N N . ASN A 1 780 ? 28.965 -1.423 -56.276 1.00 67.31 780 ASN A N 1
ATOM 5828 C CA . ASN A 1 780 ? 28.104 -1.839 -57.382 1.00 67.31 780 ASN A CA 1
ATOM 5829 C C . ASN A 1 780 ? 28.257 -0.956 -58.630 1.00 67.31 780 ASN A C 1
ATOM 5831 O O . ASN A 1 780 ? 27.572 -1.155 -59.632 1.00 67.31 780 ASN A O 1
ATOM 5835 N N . ARG A 1 781 ? 29.233 -0.035 -58.624 1.00 63.34 781 ARG A N 1
ATOM 5836 C CA . ARG A 1 781 ? 29.595 0.831 -59.764 1.00 63.34 781 ARG A CA 1
ATOM 5837 C C . ARG A 1 781 ? 28.425 1.667 -60.280 1.00 63.34 781 ARG A C 1
ATOM 5839 O O . ARG A 1 781 ? 28.298 1.911 -61.489 1.00 63.34 781 ARG A O 1
ATOM 5846 N N . PHE A 1 782 ? 27.575 2.104 -59.357 1.00 58.69 782 PHE A N 1
ATOM 5847 C CA . PHE A 1 782 ? 26.371 2.884 -59.638 1.00 58.69 782 PHE A CA 1
ATOM 5848 C C . PHE A 1 782 ? 26.600 4.396 -59.623 1.00 58.69 782 PHE A C 1
ATOM 5850 O O . PHE A 1 782 ? 25.631 5.146 -59.685 1.00 58.69 782 PHE A O 1
ATOM 5857 N N . PHE A 1 783 ? 27.846 4.872 -59.653 1.00 60.12 783 PHE A N 1
ATOM 5858 C CA . PHE A 1 783 ? 28.144 6.232 -60.117 1.00 60.12 783 PHE A CA 1
ATOM 5859 C C . PHE A 1 783 ? 28.067 6.335 -61.662 1.00 60.12 783 PHE A C 1
ATOM 5861 O O . PHE A 1 783 ? 29.096 6.217 -62.336 1.00 60.12 783 PHE A O 1
ATOM 5868 N N . PRO A 1 784 ? 26.880 6.563 -62.267 1.00 48.88 784 PRO A N 1
ATOM 5869 C CA . PRO A 1 784 ? 26.852 7.314 -63.520 1.00 48.88 784 PRO A CA 1
ATOM 5870 C C . PRO A 1 784 ? 25.739 8.390 -63.595 1.00 48.88 784 PRO A C 1
ATOM 5872 O O . PRO A 1 784 ? 24.657 8.249 -63.039 1.00 48.88 784 PRO A O 1
ATOM 5875 N N . GLU A 1 785 ? 26.017 9.430 -64.393 1.00 47.75 785 GLU A N 1
ATOM 5876 C CA . GLU A 1 785 ? 25.064 10.138 -65.280 1.00 47.75 785 GLU A CA 1
ATOM 5877 C C . GLU A 1 785 ? 24.367 11.470 -64.927 1.00 47.75 785 GLU A C 1
ATOM 5879 O O . GLU A 1 785 ? 23.876 12.089 -65.871 1.00 47.75 785 GLU A O 1
ATOM 5884 N N . ILE A 1 786 ? 24.377 12.043 -63.714 1.00 40.84 786 ILE A N 1
ATOM 5885 C CA . ILE A 1 786 ? 23.642 13.319 -63.494 1.00 40.84 786 ILE A CA 1
ATOM 5886 C C . ILE A 1 786 ? 24.491 14.366 -62.756 1.00 40.84 786 ILE A C 1
ATOM 5888 O O . ILE A 1 786 ? 24.653 14.326 -61.548 1.00 40.84 786 ILE A O 1
ATOM 5892 N N . GLY A 1 787 ? 25.036 15.327 -63.513 1.00 45.62 787 GLY A N 1
ATOM 5893 C CA . GLY A 1 787 ? 25.630 16.563 -62.989 1.00 45.62 787 GLY A CA 1
ATOM 5894 C C . GLY A 1 787 ? 26.944 16.407 -62.213 1.00 45.62 787 GLY A C 1
ATOM 5895 O O . GLY A 1 787 ? 26.967 16.549 -60.997 1.00 45.62 787 GLY A O 1
ATOM 5896 N N . PHE A 1 788 ? 28.075 16.292 -62.921 1.00 50.25 788 PHE A N 1
ATOM 5897 C CA . PHE A 1 788 ? 29.446 16.389 -62.370 1.00 50.25 788 PHE A CA 1
ATOM 5898 C C . PHE A 1 788 ? 29.746 17.656 -61.530 1.00 50.25 788 PHE A C 1
ATOM 5900 O O . PHE A 1 788 ? 30.840 17.780 -60.993 1.00 50.25 788 PHE A O 1
ATOM 5907 N N . ASN A 1 789 ? 28.802 18.591 -61.399 1.00 53.41 789 ASN A N 1
ATOM 5908 C CA . ASN A 1 789 ? 28.942 19.757 -60.529 1.00 53.41 789 ASN A CA 1
ATOM 5909 C C . ASN A 1 789 ? 28.555 19.465 -59.065 1.00 53.41 789 ASN A C 1
ATOM 5911 O O . ASN A 1 789 ? 28.860 20.284 -58.205 1.00 53.41 789 ASN A O 1
ATOM 5915 N N . ALA A 1 790 ? 27.881 18.342 -58.781 1.00 65.69 790 ALA A N 1
ATOM 5916 C CA . ALA A 1 790 ? 27.357 18.015 -57.453 1.00 65.69 790 ALA A CA 1
ATOM 5917 C C . ALA A 1 790 ? 28.233 17.028 -56.655 1.00 65.69 790 ALA A C 1
ATOM 5919 O O . ALA A 1 790 ? 28.158 17.027 -55.443 1.00 65.69 790 ALA A O 1
ATOM 5920 N N . PHE A 1 791 ? 29.111 16.226 -57.266 1.00 77.25 791 PHE A N 1
ATOM 5921 C CA . PHE A 1 791 ? 30.046 15.367 -56.518 1.00 77.25 791 PHE A CA 1
ATOM 5922 C C . PHE A 1 791 ? 31.492 15.782 -56.795 1.00 77.25 791 PHE A C 1
ATOM 5924 O O . PHE A 1 791 ? 31.974 15.663 -57.923 1.00 77.25 791 PHE A O 1
ATOM 5931 N N . VAL A 1 792 ? 32.191 16.259 -55.767 1.00 77.56 792 VAL A N 1
ATOM 5932 C CA . VAL A 1 792 ? 33.588 16.698 -55.840 1.00 77.56 792 VAL A CA 1
ATOM 5933 C C . VAL A 1 792 ? 34.464 15.660 -55.149 1.00 77.56 792 VAL A C 1
ATOM 5935 O O . VAL A 1 792 ? 34.446 15.520 -53.931 1.00 77.56 792 VAL A O 1
ATOM 5938 N N . ASN A 1 793 ? 35.256 14.928 -55.932 1.00 79.12 793 ASN A N 1
ATOM 5939 C CA . ASN A 1 793 ? 36.205 13.951 -55.406 1.00 79.12 793 ASN A CA 1
ATOM 5940 C C . ASN A 1 793 ? 37.612 14.550 -55.271 1.00 79.12 793 ASN A C 1
ATOM 5942 O O . ASN A 1 793 ? 38.359 14.613 -56.248 1.00 79.12 793 ASN A O 1
ATOM 5946 N N . ASN A 1 794 ? 37.988 14.935 -54.056 1.00 82.62 794 ASN A N 1
ATOM 5947 C CA . ASN A 1 794 ? 39.348 15.318 -53.668 1.00 82.62 794 ASN A CA 1
ATOM 5948 C C . ASN A 1 794 ? 40.139 14.151 -53.034 1.00 82.62 794 ASN A C 1
ATOM 5950 O O . ASN A 1 794 ? 41.368 14.218 -52.975 1.00 82.62 794 ASN A O 1
ATOM 5954 N N . GLY A 1 795 ? 39.441 13.106 -52.576 1.00 85.00 795 GLY A N 1
ATOM 5955 C CA . GLY A 1 795 ? 39.942 11.915 -51.889 1.00 85.00 795 GLY A CA 1
ATOM 5956 C C . GLY A 1 795 ? 40.132 10.699 -52.797 1.00 85.00 795 GLY A C 1
ATOM 5957 O O . GLY A 1 795 ? 40.406 10.842 -53.989 1.00 85.00 795 GLY A O 1
ATOM 5958 N N . HIS A 1 796 ? 39.997 9.495 -52.230 1.00 84.12 796 HIS A N 1
ATOM 5959 C CA . HIS A 1 796 ? 40.023 8.217 -52.952 1.00 84.12 796 HIS A CA 1
ATOM 5960 C C . HIS A 1 796 ? 38.601 7.714 -53.198 1.00 84.12 796 HIS A C 1
ATOM 5962 O O . HIS A 1 796 ? 37.842 7.528 -52.250 1.00 84.12 796 HIS A O 1
ATOM 5968 N N . LEU A 1 797 ? 38.264 7.445 -54.455 1.00 83.19 797 LEU A N 1
ATOM 5969 C CA . LEU A 1 797 ? 37.058 6.724 -54.858 1.00 83.19 797 LEU A CA 1
ATOM 5970 C C . LEU A 1 797 ? 37.467 5.338 -55.363 1.00 83.19 797 LEU A C 1
ATOM 5972 O O . LEU A 1 797 ? 38.217 5.247 -56.337 1.00 83.19 797 LEU A O 1
ATOM 5976 N N . ILE A 1 798 ? 36.988 4.282 -54.709 1.00 82.81 798 ILE A N 1
ATOM 5977 C CA . ILE A 1 798 ? 37.323 2.890 -55.012 1.00 82.81 798 ILE A CA 1
ATOM 5978 C C . ILE A 1 798 ? 36.100 2.174 -55.570 1.00 82.81 798 ILE A C 1
ATOM 5980 O O . ILE A 1 798 ? 35.026 2.210 -54.975 1.00 82.81 798 ILE A O 1
ATOM 5984 N N . GLN A 1 799 ? 36.283 1.478 -56.685 1.00 78.38 799 GLN A N 1
ATOM 5985 C CA . GLN A 1 799 ? 35.265 0.624 -57.292 1.00 78.38 799 GLN A CA 1
ATOM 5986 C C . GLN A 1 799 ? 35.854 -0.771 -57.510 1.00 78.38 799 GLN A C 1
ATOM 5988 O O . GLN A 1 799 ? 37.037 -0.878 -57.837 1.00 78.38 799 GLN A O 1
ATOM 5993 N N . PRO A 1 800 ? 35.087 -1.862 -57.344 1.00 76.38 800 PRO A N 1
ATOM 5994 C CA . PRO A 1 800 ? 35.639 -3.194 -57.520 1.00 76.38 800 PRO A CA 1
ATOM 5995 C C . PRO A 1 800 ? 36.169 -3.398 -58.938 1.00 76.38 800 PRO A C 1
ATOM 5997 O O . PRO A 1 800 ? 35.543 -2.907 -59.876 1.00 76.38 800 PRO A O 1
ATOM 6000 N N . PRO A 1 801 ? 37.275 -4.133 -59.145 1.00 75.88 801 PRO A N 1
ATOM 6001 C CA . PRO A 1 801 ? 37.711 -4.551 -60.478 1.00 75.88 801 PRO A CA 1
ATOM 6002 C C . PRO A 1 801 ? 36.693 -5.508 -61.121 1.00 75.88 801 PRO A C 1
ATOM 6004 O O . PRO A 1 801 ? 36.049 -6.285 -60.417 1.00 75.88 801 PRO A O 1
ATOM 6007 N N . ALA A 1 802 ? 36.499 -5.458 -62.447 1.00 71.12 802 ALA A N 1
ATOM 6008 C CA . ALA A 1 802 ? 35.748 -6.492 -63.184 1.00 71.12 802 ALA A CA 1
ATOM 6009 C C . ALA A 1 802 ? 36.619 -7.149 -64.234 1.00 71.12 802 ALA A C 1
ATOM 6011 O O . ALA A 1 802 ? 37.425 -6.473 -64.869 1.00 71.12 802 ALA A O 1
ATOM 6012 N N . GLY A 1 803 ? 36.364 -8.432 -64.458 1.00 73.44 803 GLY A N 1
ATOM 6013 C CA . GLY A 1 803 ? 37.215 -9.294 -65.257 1.00 73.44 803 GLY A CA 1
ATOM 6014 C C . GLY A 1 803 ? 38.486 -9.661 -64.498 1.00 73.44 803 GLY A C 1
ATOM 6015 O O . GLY A 1 803 ? 38.721 -9.222 -63.369 1.00 73.44 803 GLY A O 1
ATOM 6016 N N . PHE A 1 804 ? 39.329 -10.461 -65.139 1.00 79.88 804 PHE A N 1
ATOM 6017 C CA . PHE A 1 804 ? 40.557 -10.940 -64.511 1.00 79.88 804 PHE A CA 1
ATOM 6018 C C . PHE A 1 804 ? 41.568 -9.803 -64.351 1.00 79.88 804 PHE A C 1
ATOM 6020 O O . PHE A 1 804 ? 41.729 -8.979 -65.256 1.00 79.88 804 PHE A O 1
ATOM 6027 N N . LEU A 1 805 ? 42.295 -9.774 -63.234 1.00 84.75 805 LEU A N 1
ATOM 6028 C CA . LEU A 1 805 ? 43.434 -8.870 -63.076 1.00 84.75 805 LEU A CA 1
ATOM 6029 C C . LEU A 1 805 ? 44.589 -9.335 -63.968 1.00 84.75 805 LEU A C 1
ATOM 6031 O O . LEU A 1 805 ? 44.935 -10.516 -63.975 1.00 84.75 805 LEU A O 1
ATOM 6035 N N . SER A 1 806 ? 45.189 -8.424 -64.735 1.00 87.31 806 SER A N 1
ATOM 6036 C CA . SER A 1 806 ? 46.279 -8.749 -65.665 1.00 87.31 806 SER A CA 1
ATOM 6037 C C . SER A 1 806 ? 47.646 -8.303 -65.119 1.00 87.31 806 SER A C 1
ATOM 6039 O O . SER A 1 806 ? 47.951 -7.108 -65.167 1.00 87.31 806 SER A O 1
ATOM 6041 N N . PRO A 1 807 ? 48.505 -9.234 -64.643 1.00 88.06 807 PRO A N 1
ATOM 6042 C CA . PRO A 1 807 ? 49.822 -8.904 -64.099 1.00 88.06 807 PRO A CA 1
ATOM 6043 C C . PRO A 1 807 ? 50.657 -8.034 -65.044 1.00 88.06 807 PRO A C 1
ATOM 6045 O O . PRO A 1 807 ? 50.806 -8.332 -66.232 1.00 88.06 807 PRO A O 1
ATOM 6048 N N . GLY A 1 808 ? 51.213 -6.946 -64.512 1.00 86.25 808 GLY A N 1
ATOM 6049 C CA . GLY A 1 808 ? 52.065 -6.017 -65.255 1.00 86.25 808 GLY A CA 1
ATOM 6050 C C . GLY A 1 808 ? 51.336 -5.124 -66.266 1.00 86.25 808 GLY A C 1
ATOM 6051 O O . GLY A 1 808 ? 52.007 -4.472 -67.070 1.00 86.25 808 GLY A O 1
ATOM 6052 N N . LYS A 1 809 ? 49.996 -5.077 -66.258 1.00 88.50 809 LYS A N 1
ATOM 6053 C CA . LYS A 1 809 ? 49.189 -4.185 -67.110 1.00 88.50 809 LYS A CA 1
ATOM 6054 C C . LYS A 1 809 ? 48.438 -3.168 -66.260 1.00 88.50 809 LYS A C 1
ATOM 6056 O O . LYS A 1 809 ? 47.806 -3.544 -65.285 1.00 88.50 809 LYS A O 1
ATOM 6061 N N . ARG A 1 810 ? 48.487 -1.885 -66.625 1.00 87.06 810 ARG A N 1
ATOM 6062 C CA . ARG A 1 810 ? 47.730 -0.834 -65.928 1.00 87.06 810 ARG A CA 1
ATOM 6063 C C . ARG A 1 810 ? 46.228 -0.970 -66.193 1.00 87.06 810 ARG A C 1
ATOM 6065 O O . ARG A 1 810 ? 45.824 -1.052 -67.354 1.00 87.06 810 ARG A O 1
ATOM 6072 N N . GLU A 1 811 ? 45.424 -0.940 -65.133 1.00 83.69 811 GLU A N 1
ATOM 6073 C CA . GLU A 1 811 ? 43.958 -1.006 -65.160 1.00 83.69 811 GLU A CA 1
ATOM 6074 C C . GLU A 1 811 ? 43.333 0.256 -64.537 1.00 83.69 811 GLU A C 1
ATOM 6076 O O . GLU A 1 811 ? 43.598 0.567 -63.382 1.00 83.69 811 GLU A O 1
ATOM 6081 N N . PHE A 1 812 ? 42.482 0.975 -65.275 1.00 75.69 812 PHE A N 1
ATOM 6082 C CA . PHE A 1 812 ? 42.072 2.365 -64.976 1.00 75.69 812 PHE A CA 1
ATOM 6083 C C . PHE A 1 812 ? 40.718 2.522 -64.250 1.00 75.69 812 PHE A C 1
ATOM 6085 O O . PHE A 1 812 ? 40.119 3.593 -64.268 1.00 75.69 812 PHE A O 1
ATOM 6092 N N . TYR A 1 813 ? 40.207 1.456 -63.627 1.00 64.25 813 TYR A N 1
ATOM 6093 C CA . TYR A 1 813 ? 38.809 1.383 -63.159 1.00 64.25 813 TYR A CA 1
ATOM 6094 C C . TYR A 1 813 ? 38.635 1.296 -61.644 1.00 64.25 813 TYR A C 1
ATOM 6096 O O . TYR A 1 813 ? 37.506 1.204 -61.176 1.00 64.25 813 TYR A O 1
ATOM 6104 N N . VAL A 1 814 ? 39.729 1.255 -60.882 1.00 63.03 814 VAL A N 1
ATOM 6105 C CA . VAL A 1 814 ? 39.668 0.768 -59.497 1.00 63.03 814 VAL A CA 1
ATOM 6106 C C . VAL A 1 814 ? 39.882 1.874 -58.468 1.00 63.03 814 VAL A C 1
ATOM 6108 O O . VAL A 1 814 ? 39.264 1.802 -57.414 1.00 63.03 814 VAL A O 1
ATOM 6111 N N . VAL A 1 815 ? 40.701 2.902 -58.742 1.00 66.12 815 VAL A N 1
ATOM 6112 C CA . VAL A 1 815 ? 41.001 3.972 -57.767 1.00 66.12 815 VAL A CA 1
ATOM 6113 C C . VAL A 1 815 ? 41.095 5.339 -58.444 1.00 66.12 815 VAL A C 1
ATOM 6115 O O . VAL A 1 815 ? 42.067 5.624 -59.131 1.00 66.12 815 VAL A O 1
ATOM 6118 N N . ASN A 1 816 ? 40.145 6.242 -58.204 1.00 67.88 816 ASN A N 1
ATOM 6119 C CA . ASN A 1 816 ? 40.264 7.640 -58.632 1.00 67.88 816 ASN A CA 1
ATOM 6120 C C . ASN A 1 816 ? 40.700 8.520 -57.453 1.00 67.88 816 ASN A C 1
ATOM 6122 O O . ASN A 1 816 ? 40.004 8.572 -56.437 1.00 67.88 816 ASN A O 1
ATOM 6126 N N . LYS A 1 817 ? 41.839 9.211 -57.587 1.00 67.94 817 LYS A N 1
ATOM 6127 C CA . LYS A 1 817 ? 42.391 10.092 -56.552 1.00 67.94 817 LYS A CA 1
ATOM 6128 C C . LYS A 1 817 ? 42.305 11.567 -56.957 1.00 67.94 817 LYS A C 1
ATOM 6130 O O . LYS A 1 817 ? 42.781 11.951 -58.022 1.00 67.94 817 LYS A O 1
ATOM 6135 N N . GLY A 1 818 ? 41.767 12.395 -56.064 1.00 65.19 818 GLY A N 1
ATOM 6136 C CA . GLY A 1 818 ? 41.856 13.851 -56.157 1.00 65.19 818 GLY A CA 1
ATOM 6137 C C . GLY A 1 818 ? 43.181 14.418 -55.622 1.00 65.19 818 GLY A C 1
ATOM 6138 O O . GLY A 1 818 ? 43.988 13.729 -54.994 1.00 65.19 818 GLY A O 1
ATOM 6139 N N . SER A 1 819 ? 43.436 15.702 -55.879 1.00 65.31 819 SER A N 1
ATOM 6140 C CA . SER A 1 819 ? 44.723 16.355 -55.579 1.00 65.31 819 SER A CA 1
ATOM 6141 C C . SER A 1 819 ? 45.024 16.550 -54.086 1.00 65.31 819 SER A C 1
ATOM 6143 O O . SER A 1 819 ? 46.166 16.859 -53.751 1.00 65.31 819 SER A O 1
ATOM 6145 N N . SER A 1 820 ? 44.037 16.367 -53.202 1.00 72.12 820 SER A N 1
ATOM 6146 C CA . SER A 1 820 ? 44.093 16.803 -51.796 1.00 72.12 820 SER A CA 1
ATOM 6147 C C . SER A 1 820 ? 43.581 15.742 -50.807 1.00 72.12 820 SER A C 1
ATOM 6149 O O . SER A 1 820 ? 42.985 16.087 -49.792 1.00 72.12 820 SER A O 1
ATOM 6151 N N . ALA A 1 821 ? 43.779 14.454 -51.107 1.00 76.88 821 ALA A N 1
ATOM 6152 C CA . ALA A 1 821 ? 43.267 13.352 -50.289 1.00 76.88 821 ALA A CA 1
ATOM 6153 C C . ALA A 1 821 ? 43.819 13.361 -48.848 1.00 76.88 821 ALA A C 1
ATOM 6155 O O . ALA A 1 821 ? 45.033 13.448 -48.656 1.00 76.88 821 ALA A O 1
ATOM 6156 N N . VAL A 1 822 ? 42.933 13.186 -47.859 1.00 81.31 822 VAL A N 1
ATOM 6157 C CA . VAL A 1 822 ? 43.267 13.103 -46.420 1.00 81.31 822 VAL A CA 1
ATOM 6158 C C . VAL A 1 822 ? 44.085 11.843 -46.110 1.00 81.31 822 VAL A C 1
ATOM 6160 O O . VAL A 1 822 ? 45.057 11.884 -45.358 1.00 81.31 822 VAL A O 1
ATOM 6163 N N . TYR A 1 823 ? 43.734 10.718 -46.740 1.00 85.75 823 TYR A N 1
ATOM 6164 C CA . TYR A 1 823 ? 44.405 9.432 -46.544 1.00 85.75 823 TYR A CA 1
ATOM 6165 C C . TYR A 1 823 ? 45.539 9.188 -47.541 1.00 85.75 823 TYR A C 1
ATOM 6167 O O . TYR A 1 823 ? 45.417 9.424 -48.747 1.00 85.75 823 TYR A O 1
ATOM 6175 N N . THR A 1 824 ? 46.622 8.583 -47.056 1.00 86.62 824 THR A N 1
ATOM 6176 C CA . THR A 1 824 ? 47.653 7.966 -47.896 1.00 86.62 824 THR A CA 1
ATOM 6177 C C . THR A 1 824 ? 47.277 6.514 -48.175 1.00 86.62 824 THR A C 1
ATOM 6179 O O . THR A 1 824 ? 47.017 5.750 -47.248 1.00 86.62 824 THR A O 1
ATOM 6182 N N . LEU A 1 825 ? 47.246 6.135 -49.454 1.00 85.69 825 LEU A N 1
ATOM 6183 C CA . LEU A 1 825 ? 47.090 4.744 -49.878 1.00 85.69 825 LEU A CA 1
ATOM 6184 C C . LEU A 1 825 ? 48.446 4.032 -49.772 1.00 85.69 825 LEU A C 1
ATOM 6186 O O . LEU A 1 825 ? 49.425 4.478 -50.371 1.00 85.69 825 LEU A O 1
ATOM 6190 N N . GLY A 1 826 ? 48.488 2.953 -48.996 1.00 83.00 826 GLY A N 1
ATOM 6191 C CA . GLY A 1 826 ? 49.614 2.033 -48.881 1.00 83.00 826 GLY A CA 1
ATOM 6192 C C . GLY A 1 826 ? 49.544 0.895 -49.903 1.00 83.00 826 GLY A C 1
ATOM 6193 O O . GLY A 1 826 ? 49.047 1.059 -51.017 1.00 83.00 826 GLY A O 1
ATOM 6194 N N . ASN A 1 827 ? 50.050 -0.277 -49.517 1.00 85.56 827 ASN A N 1
ATOM 6195 C CA . ASN A 1 827 ? 50.006 -1.468 -50.364 1.00 85.56 827 ASN A CA 1
ATOM 6196 C C . ASN A 1 827 ? 48.568 -1.977 -50.549 1.00 85.56 827 ASN A C 1
ATOM 6198 O O . ASN A 1 827 ? 47.730 -1.862 -49.651 1.00 85.56 827 ASN A O 1
ATOM 6202 N N . ILE A 1 828 ? 48.319 -2.597 -51.704 1.00 88.56 828 ILE A N 1
ATOM 6203 C CA . ILE A 1 828 ? 47.088 -3.337 -51.986 1.00 88.56 828 ILE A CA 1
ATOM 6204 C C . ILE A 1 828 ? 47.417 -4.818 -51.875 1.00 88.56 828 ILE A C 1
ATOM 6206 O O . ILE A 1 828 ? 48.264 -5.324 -52.614 1.00 88.56 828 ILE A O 1
ATOM 6210 N N . TRP A 1 829 ? 46.763 -5.516 -50.956 1.00 90.19 829 TRP A N 1
ATOM 6211 C CA . TRP A 1 829 ? 47.072 -6.906 -50.633 1.00 90.19 829 TRP A CA 1
ATOM 6212 C C . TRP A 1 829 ? 46.092 -7.876 -51.296 1.00 90.19 829 TRP A C 1
ATOM 6214 O O . TRP A 1 829 ? 44.910 -7.576 -51.442 1.00 90.19 829 TRP A O 1
ATOM 6224 N N . ALA A 1 830 ? 46.583 -9.057 -51.673 1.00 87.94 830 ALA A N 1
ATOM 6225 C CA . ALA A 1 830 ? 45.782 -10.157 -52.225 1.00 87.94 830 ALA A CA 1
ATOM 6226 C C . ALA A 1 830 ? 45.034 -10.944 -51.137 1.00 87.94 830 ALA A C 1
ATOM 6228 O O . ALA A 1 830 ? 44.213 -11.807 -51.432 1.00 87.94 830 ALA A O 1
ATOM 6229 N N . ASN A 1 831 ? 45.355 -10.693 -49.866 1.00 86.31 831 ASN A N 1
ATOM 6230 C CA . ASN A 1 831 ? 44.725 -11.339 -48.728 1.00 86.31 831 ASN A CA 1
ATOM 6231 C C . ASN A 1 831 ? 44.685 -10.416 -47.506 1.00 86.31 831 ASN A C 1
ATOM 6233 O O . ASN A 1 831 ? 45.496 -9.501 -47.359 1.00 86.31 831 ASN A O 1
ATOM 6237 N N . LYS A 1 832 ? 43.767 -10.725 -46.587 1.00 85.81 832 LYS A N 1
ATOM 6238 C CA . LYS A 1 832 ? 43.552 -9.986 -45.336 1.00 85.81 832 LYS A CA 1
ATOM 6239 C C . LYS A 1 832 ? 44.764 -9.989 -44.394 1.00 85.81 832 LYS A C 1
ATOM 6241 O O . LYS A 1 832 ? 44.874 -9.121 -43.541 1.00 85.81 832 LYS A O 1
ATOM 6246 N N . ASN A 1 833 ? 45.654 -10.974 -44.523 1.00 87.88 833 ASN A N 1
ATOM 6247 C CA . ASN A 1 833 ? 46.815 -11.139 -43.643 1.00 87.88 833 ASN A CA 1
ATOM 6248 C C . ASN A 1 833 ? 48.038 -10.330 -44.102 1.00 87.88 833 ASN A C 1
ATOM 6250 O O . ASN A 1 833 ? 49.091 -10.428 -43.476 1.00 87.88 833 ASN A O 1
ATOM 6254 N N . HIS A 1 834 ? 47.919 -9.570 -45.195 1.00 88.25 834 HIS A N 1
ATOM 6255 C CA . HIS A 1 834 ? 48.978 -8.721 -45.744 1.00 88.25 834 HIS A CA 1
ATOM 6256 C C . HIS A 1 834 ? 50.269 -9.487 -46.081 1.00 88.25 834 HIS A C 1
ATOM 6258 O O . HIS A 1 834 ? 51.374 -8.982 -45.892 1.00 88.25 834 HIS A O 1
ATOM 6264 N N . THR A 1 835 ? 50.148 -10.725 -46.576 1.00 88.12 835 THR A N 1
ATOM 6265 C CA . THR A 1 835 ? 51.325 -11.544 -46.935 1.00 88.12 835 THR A CA 1
ATOM 6266 C C . THR A 1 835 ? 51.686 -11.493 -48.417 1.00 88.12 835 THR A C 1
ATOM 6268 O O . THR A 1 835 ? 52.818 -11.807 -48.771 1.00 88.12 835 THR A O 1
ATOM 6271 N N . LEU A 1 836 ? 50.747 -11.097 -49.281 1.00 89.31 836 LEU A N 1
ATOM 6272 C CA . LEU A 1 836 ? 50.908 -11.056 -50.737 1.00 89.31 836 LEU A CA 1
ATOM 6273 C C . LEU A 1 836 ? 50.434 -9.700 -51.262 1.00 89.31 836 LEU A C 1
ATOM 6275 O O . LEU A 1 836 ? 49.305 -9.297 -50.979 1.00 89.31 836 LEU A O 1
ATOM 6279 N N . ILE A 1 837 ? 51.275 -8.993 -52.017 1.00 88.88 837 ILE A N 1
ATOM 6280 C CA . ILE A 1 837 ? 50.925 -7.695 -52.613 1.00 88.88 837 ILE A CA 1
ATOM 6281 C C . ILE A 1 837 ? 50.218 -7.969 -53.937 1.00 88.88 837 ILE A C 1
ATOM 6283 O O . ILE A 1 837 ? 50.840 -8.501 -54.846 1.00 88.88 837 ILE A O 1
ATOM 6287 N N . ALA A 1 838 ? 48.950 -7.583 -54.070 1.00 87.50 838 ALA A N 1
ATOM 6288 C CA . ALA A 1 838 ? 48.162 -7.787 -55.284 1.00 87.50 838 ALA A CA 1
ATOM 6289 C C . ALA A 1 838 ? 48.441 -6.740 -56.364 1.00 87.50 838 ALA A C 1
ATOM 6291 O O . ALA A 1 838 ? 48.431 -7.057 -57.549 1.00 87.50 838 ALA A O 1
ATOM 6292 N N . ALA A 1 839 ? 48.651 -5.479 -55.989 1.00 87.00 839 ALA A N 1
ATOM 6293 C CA . ALA A 1 839 ? 48.823 -4.402 -56.956 1.00 87.00 839 ALA A CA 1
ATOM 6294 C C . ALA A 1 839 ? 49.568 -3.207 -56.359 1.00 87.00 839 ALA A C 1
ATOM 6296 O O . ALA A 1 839 ? 49.524 -2.965 -55.154 1.00 87.00 839 ALA A O 1
ATOM 6297 N N . ASN A 1 840 ? 50.194 -2.423 -57.235 1.00 84.88 840 ASN A N 1
ATOM 6298 C CA . ASN A 1 840 ? 50.664 -1.079 -56.916 1.00 84.88 840 ASN A CA 1
ATOM 6299 C C . ASN A 1 840 ? 49.702 -0.061 -57.535 1.00 84.88 840 ASN A C 1
ATOM 6301 O O . ASN A 1 840 ? 49.415 -0.140 -58.729 1.00 84.88 840 ASN A O 1
ATOM 6305 N N . ALA A 1 841 ? 49.214 0.898 -56.750 1.00 77.56 841 ALA A N 1
ATOM 6306 C CA . ALA A 1 841 ? 48.419 1.998 -57.286 1.00 77.56 841 ALA A CA 1
ATOM 6307 C C . ALA A 1 841 ? 49.323 3.049 -57.938 1.00 77.56 841 ALA A C 1
ATOM 6309 O O . ALA A 1 841 ? 50.286 3.517 -57.328 1.00 77.56 841 ALA A O 1
ATOM 6310 N N . ASN A 1 842 ? 48.996 3.450 -59.164 1.00 74.00 842 ASN A N 1
ATOM 6311 C CA . ASN A 1 842 ? 49.580 4.618 -59.797 1.00 74.00 842 ASN A CA 1
ATOM 6312 C C . ASN A 1 842 ? 48.688 5.836 -59.543 1.00 74.00 842 ASN A C 1
ATOM 6314 O O . ASN A 1 842 ? 47.569 5.954 -60.038 1.00 74.00 842 ASN A O 1
ATOM 6318 N N . ILE A 1 843 ? 49.210 6.754 -58.738 1.00 63.97 843 ILE A N 1
ATOM 6319 C CA . ILE A 1 843 ? 48.461 7.891 -58.204 1.00 63.97 843 ILE A CA 1
ATOM 6320 C C . ILE A 1 843 ? 48.175 8.961 -59.270 1.00 63.97 843 ILE A C 1
ATOM 6322 O O . ILE A 1 843 ? 47.203 9.697 -59.128 1.00 63.97 843 ILE A O 1
ATOM 6326 N N . SER A 1 844 ? 49.000 9.078 -60.315 1.00 65.19 844 SER A N 1
ATOM 6327 C CA . SER A 1 844 ? 48.875 10.164 -61.299 1.00 65.19 844 SER A CA 1
ATOM 6328 C C . SER A 1 844 ? 47.743 9.963 -62.306 1.00 65.19 844 SER A C 1
ATOM 6330 O O . SER A 1 844 ? 47.197 10.946 -62.798 1.00 65.19 844 SER A O 1
ATOM 6332 N N . ASP A 1 845 ? 47.395 8.713 -62.610 1.00 68.94 845 ASP A N 1
ATOM 6333 C CA . ASP A 1 845 ? 46.382 8.354 -63.606 1.00 68.94 845 ASP A CA 1
ATOM 6334 C C . ASP A 1 845 ? 45.239 7.494 -63.037 1.00 68.94 845 ASP A C 1
ATOM 6336 O O . ASP A 1 845 ? 44.333 7.114 -63.778 1.00 68.94 845 ASP A O 1
ATOM 6340 N N . GLY A 1 846 ? 45.252 7.209 -61.728 1.00 69.62 846 GLY A N 1
ATOM 6341 C CA . GLY A 1 846 ? 44.211 6.429 -61.051 1.00 69.62 846 GLY A CA 1
ATOM 6342 C C . GLY A 1 846 ? 44.178 4.952 -61.457 1.00 69.62 846 GLY A C 1
ATOM 6343 O O . GLY A 1 846 ? 43.154 4.276 -61.324 1.00 69.62 846 GLY A O 1
ATOM 6344 N N . SER A 1 847 ? 45.281 4.435 -62.001 1.00 78.06 847 SER A N 1
ATOM 6345 C CA . SER A 1 847 ? 45.366 3.041 -62.423 1.00 78.06 847 SER A CA 1
ATOM 6346 C C . SER A 1 847 ? 45.937 2.129 -61.338 1.00 78.06 847 SER A C 1
ATOM 6348 O O . SER A 1 847 ? 46.702 2.545 -60.468 1.00 78.06 847 SER A O 1
ATOM 6350 N N . LEU A 1 848 ? 45.592 0.847 -61.400 1.00 85.44 848 LEU A N 1
ATOM 6351 C CA . LEU A 1 848 ? 46.279 -0.212 -60.669 1.00 85.44 848 LEU A CA 1
ATOM 6352 C C . LEU A 1 848 ? 47.215 -0.967 -61.595 1.00 85.44 848 LEU A C 1
ATOM 6354 O O . LEU A 1 848 ? 46.861 -1.264 -62.732 1.00 85.44 848 LEU A O 1
ATOM 6358 N N . LEU A 1 849 ? 48.388 -1.324 -61.085 1.00 87.38 849 LEU A N 1
ATOM 6359 C CA . LEU A 1 849 ? 49.329 -2.228 -61.728 1.00 87.38 849 LEU A CA 1
ATOM 6360 C C . LEU A 1 849 ? 49.359 -3.548 -60.943 1.00 87.38 849 LEU A C 1
ATOM 6362 O O . LEU A 1 849 ? 50.057 -3.622 -59.925 1.00 87.38 849 LEU A O 1
ATOM 6366 N N . PRO A 1 850 ? 48.609 -4.578 -61.376 1.00 88.62 850 PRO A N 1
ATOM 6367 C CA . PRO A 1 850 ? 48.593 -5.877 -60.721 1.00 88.62 850 PRO A CA 1
ATOM 6368 C C . PRO A 1 850 ? 49.981 -6.531 -60.751 1.00 88.62 850 PRO A C 1
ATOM 6370 O O . PRO A 1 850 ? 50.703 -6.449 -61.750 1.00 88.62 850 PRO A O 1
ATOM 6373 N N . THR A 1 851 ? 50.365 -7.179 -59.656 1.00 89.94 851 THR A N 1
ATOM 6374 C CA . THR A 1 851 ? 51.606 -7.958 -59.542 1.00 89.94 851 THR A CA 1
ATOM 6375 C C . THR A 1 851 ? 51.388 -9.394 -60.034 1.00 89.94 851 THR A C 1
ATOM 6377 O O . THR A 1 851 ? 50.303 -9.764 -60.484 1.00 89.94 851 THR A O 1
ATOM 6380 N N . VAL A 1 852 ? 52.421 -10.232 -59.927 1.00 85.81 852 VAL A N 1
ATOM 6381 C CA . VAL A 1 852 ? 52.312 -11.678 -60.180 1.00 85.81 852 VAL A CA 1
ATOM 6382 C C . VAL A 1 852 ? 51.369 -12.396 -59.208 1.00 85.81 852 VAL A C 1
ATOM 6384 O O . VAL A 1 852 ? 50.832 -13.437 -59.570 1.00 85.81 852 VAL A O 1
ATOM 6387 N N . ASP A 1 853 ? 51.125 -11.826 -58.025 1.00 84.19 853 ASP A N 1
ATOM 6388 C CA . ASP A 1 853 ? 50.260 -12.401 -56.988 1.00 84.19 853 ASP A CA 1
ATOM 6389 C C . ASP A 1 853 ? 48.803 -11.913 -57.100 1.00 84.19 853 ASP A C 1
ATOM 6391 O O . ASP A 1 853 ? 47.932 -12.356 -56.357 1.00 84.19 853 ASP A O 1
ATOM 6395 N N . ALA A 1 854 ? 48.499 -11.003 -58.030 1.00 80.31 854 ALA A N 1
ATOM 6396 C CA . ALA A 1 854 ? 47.140 -10.508 -58.249 1.00 80.31 854 ALA A CA 1
ATOM 6397 C C . ALA A 1 854 ? 46.122 -11.587 -58.672 1.00 80.31 854 ALA A C 1
ATOM 6399 O O . ALA A 1 854 ? 44.996 -11.547 -58.181 1.00 80.31 854 ALA A O 1
ATOM 6400 N N . PRO A 1 855 ? 46.462 -12.551 -59.557 1.00 80.25 855 PRO A N 1
ATOM 6401 C CA . PRO A 1 855 ? 45.488 -13.522 -60.061 1.00 80.25 855 PRO A CA 1
ATOM 6402 C C . PRO A 1 855 ? 44.983 -14.527 -59.020 1.00 80.25 855 PRO A C 1
ATOM 6404 O O . PRO A 1 855 ? 44.003 -15.211 -59.288 1.00 80.25 855 PRO A O 1
ATOM 6407 N N . VAL A 1 856 ? 45.649 -14.652 -57.864 1.00 78.44 856 VAL A N 1
ATOM 6408 C CA . VAL A 1 856 ? 45.213 -15.540 -56.769 1.00 78.44 856 VAL A CA 1
ATOM 6409 C C . VAL A 1 856 ? 44.289 -14.845 -55.764 1.00 78.44 856 VAL A C 1
ATOM 6411 O O . VAL A 1 856 ? 43.870 -15.471 -54.794 1.00 78.44 856 VAL A O 1
ATOM 6414 N N . ALA A 1 857 ? 44.006 -13.554 -55.951 1.00 82.31 857 ALA A N 1
ATOM 6415 C CA . ALA A 1 857 ? 43.134 -12.793 -55.069 1.00 82.31 857 ALA A CA 1
ATOM 6416 C C . ALA A 1 857 ? 41.657 -12.989 -55.449 1.00 82.31 857 ALA A C 1
ATOM 6418 O O . ALA A 1 857 ? 41.282 -12.796 -56.605 1.00 82.31 857 ALA A O 1
ATOM 6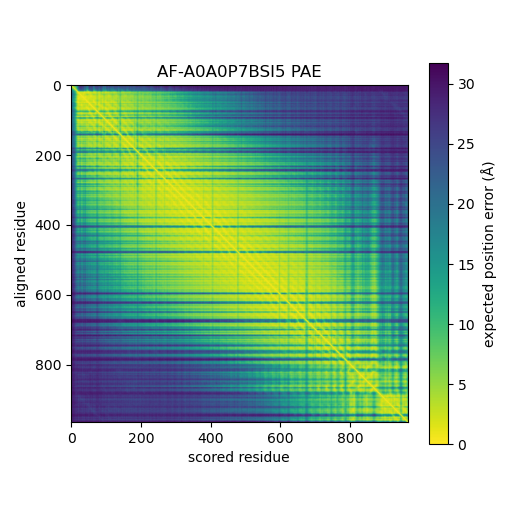419 N N . ASP A 1 858 ? 40.814 -13.273 -54.455 1.00 80.81 858 ASP A N 1
ATOM 6420 C CA . ASP A 1 858 ? 39.349 -13.170 -54.574 1.00 80.81 858 ASP A CA 1
ATOM 6421 C C . ASP A 1 858 ? 38.848 -11.767 -54.164 1.00 80.81 858 ASP A C 1
ATOM 6423 O O . ASP A 1 858 ? 37.828 -11.270 -54.650 1.00 80.81 858 ASP A O 1
ATOM 6427 N N . SER A 1 859 ? 39.617 -11.082 -53.311 1.00 87.25 859 SER A N 1
ATOM 6428 C CA . SER A 1 859 ? 39.388 -9.701 -52.882 1.00 87.25 859 SER A CA 1
ATOM 6429 C C . SER A 1 859 ? 40.718 -8.951 -52.787 1.00 87.25 859 SER A C 1
ATOM 6431 O O . SER A 1 859 ? 41.733 -9.502 -52.361 1.00 87.25 859 SER A O 1
ATOM 6433 N N . LEU A 1 860 ? 40.703 -7.669 -53.138 1.00 88.19 860 LEU A N 1
ATOM 6434 C CA . LEU A 1 860 ? 41.793 -6.727 -52.914 1.00 88.19 860 LEU A CA 1
ATOM 6435 C C . LEU A 1 860 ? 41.605 -6.027 -51.567 1.00 88.19 860 LEU A C 1
ATOM 6437 O O . LEU A 1 860 ? 40.523 -5.526 -51.281 1.00 88.19 860 LEU A O 1
ATOM 6441 N N . PHE A 1 861 ? 42.652 -5.950 -50.752 1.00 89.19 861 PHE A N 1
ATOM 6442 C CA . PHE A 1 861 ? 42.631 -5.254 -49.463 1.00 89.19 861 PHE A CA 1
ATOM 6443 C C . PHE A 1 861 ? 43.463 -3.974 -49.568 1.00 89.19 861 PHE A C 1
ATOM 6445 O O . PHE A 1 861 ? 44.691 -4.030 -49.638 1.00 89.19 861 PHE A O 1
ATOM 6452 N N . PHE A 1 862 ? 42.795 -2.823 -49.618 1.00 88.69 862 PHE A N 1
ATOM 6453 C CA . PHE A 1 862 ? 43.425 -1.507 -49.723 1.00 88.69 862 PHE A CA 1
ATOM 6454 C C . PHE A 1 862 ? 43.740 -0.963 -48.331 1.00 88.69 862 PHE A C 1
ATOM 6456 O O . PHE A 1 862 ? 42.820 -0.693 -47.560 1.00 88.69 862 PHE A O 1
ATOM 6463 N N . SER A 1 863 ? 45.022 -0.769 -48.022 1.00 87.94 863 SER A N 1
ATOM 6464 C CA . SER A 1 863 ? 45.458 -0.192 -46.747 1.00 87.94 863 SER A CA 1
ATOM 6465 C C . SER A 1 863 ? 45.531 1.331 -46.845 1.00 87.94 863 SER A C 1
ATOM 6467 O O . SER A 1 863 ? 46.362 1.864 -47.578 1.00 87.94 863 SER A O 1
ATOM 6469 N N . PHE A 1 864 ? 44.727 2.047 -46.065 1.00 88.44 864 PHE A N 1
ATOM 6470 C CA . PHE A 1 864 ? 44.747 3.509 -45.968 1.00 88.44 864 PHE A CA 1
ATOM 6471 C C . PHE A 1 864 ? 45.260 3.970 -44.611 1.00 88.44 864 PHE A C 1
ATOM 6473 O O . PHE A 1 864 ? 44.900 3.396 -43.586 1.00 88.44 864 PHE A O 1
ATOM 6480 N N . SER A 1 865 ? 46.051 5.041 -44.590 1.00 86.38 865 SER A N 1
ATOM 6481 C CA . SER A 1 865 ? 46.551 5.655 -43.355 1.00 86.38 865 SER A CA 1
ATOM 6482 C C . SER A 1 865 ? 46.447 7.179 -43.394 1.00 86.38 865 SER A C 1
ATOM 6484 O O . SER A 1 865 ? 46.892 7.794 -44.365 1.00 86.38 865 SER A O 1
ATOM 6486 N N . ALA A 1 866 ? 45.908 7.776 -42.334 1.00 84.19 866 ALA A N 1
ATOM 6487 C CA . ALA A 1 866 ? 45.941 9.216 -42.053 1.00 84.19 866 ALA A CA 1
ATOM 6488 C C . ALA A 1 866 ? 46.435 9.444 -40.608 1.00 84.19 866 ALA A C 1
ATOM 6490 O O . ALA A 1 866 ? 46.815 8.474 -39.942 1.00 84.19 866 ALA A O 1
ATOM 6491 N N . ALA A 1 867 ? 46.543 10.691 -40.141 1.00 63.66 867 ALA A N 1
ATOM 6492 C CA . ALA A 1 867 ? 47.305 11.069 -38.945 1.00 63.66 867 ALA A CA 1
ATOM 6493 C C . ALA A 1 867 ? 46.652 10.570 -37.636 1.00 63.66 867 ALA A C 1
ATOM 6495 O O . ALA A 1 867 ? 46.078 11.335 -36.871 1.00 63.66 867 ALA A O 1
ATOM 6496 N N . GLY A 1 868 ? 46.785 9.268 -37.355 1.00 72.25 868 GLY A N 1
ATOM 6497 C CA . GLY A 1 868 ? 46.259 8.605 -36.158 1.00 72.25 868 GLY A CA 1
ATOM 6498 C C . GLY A 1 868 ? 45.399 7.363 -36.419 1.00 72.25 868 GLY A C 1
ATOM 6499 O O . GLY A 1 868 ? 45.095 6.652 -35.464 1.00 72.25 868 GLY A O 1
ATOM 6500 N N . CYS A 1 869 ? 45.047 7.039 -37.672 1.00 82.56 869 CYS A N 1
ATOM 6501 C CA . CYS A 1 869 ? 44.297 5.819 -38.000 1.00 82.56 869 CYS A CA 1
ATOM 6502 C C . CYS A 1 869 ? 44.783 5.121 -39.275 1.00 82.56 869 CYS A C 1
ATOM 6504 O O . CYS A 1 869 ? 45.104 5.751 -40.281 1.00 82.56 869 CYS A O 1
ATOM 6506 N N . THR A 1 870 ? 44.813 3.786 -39.224 1.00 84.25 870 THR A N 1
ATOM 6507 C CA . THR A 1 870 ? 45.073 2.900 -40.368 1.00 84.25 870 THR A CA 1
ATOM 6508 C C . THR A 1 870 ? 43.889 1.960 -40.547 1.00 84.25 870 THR A C 1
ATOM 6510 O O . THR A 1 870 ? 43.363 1.439 -39.560 1.00 84.25 870 THR A O 1
ATOM 6513 N N . LYS A 1 871 ? 43.451 1.750 -41.788 1.00 83.00 871 LYS A N 1
ATOM 6514 C CA . LYS A 1 871 ? 42.291 0.920 -42.100 1.00 83.00 871 LYS A CA 1
ATOM 6515 C C . LYS A 1 871 ? 42.477 0.157 -43.400 1.00 83.00 871 LYS A C 1
ATOM 6517 O O . LYS A 1 871 ? 42.806 0.753 -44.422 1.00 83.00 871 LYS A O 1
ATOM 6522 N N . ASP A 1 872 ? 42.145 -1.128 -43.355 1.00 86.75 872 ASP A N 1
ATOM 6523 C CA . ASP A 1 872 ? 42.038 -1.961 -44.545 1.00 86.75 872 ASP A CA 1
ATOM 6524 C C . ASP A 1 872 ? 40.599 -2.000 -45.038 1.00 86.75 872 ASP A C 1
ATOM 6526 O O . ASP A 1 872 ? 39.661 -2.300 -44.290 1.00 86.75 872 ASP A O 1
ATOM 6530 N N . VAL A 1 873 ? 40.443 -1.698 -46.318 1.00 86.06 873 VAL A N 1
ATOM 6531 C CA . VAL A 1 873 ? 39.178 -1.740 -47.036 1.00 86.06 873 VAL A CA 1
ATOM 6532 C C . VAL A 1 873 ? 39.233 -2.928 -47.999 1.00 86.06 873 VAL A C 1
ATOM 6534 O O . VAL A 1 873 ? 39.991 -2.879 -48.971 1.00 86.06 873 VAL A O 1
ATOM 6537 N N . PRO A 1 874 ? 38.486 -4.017 -47.741 1.00 87.62 874 PRO A N 1
ATOM 6538 C CA . PRO A 1 874 ? 38.365 -5.107 -48.698 1.00 87.62 874 PRO A CA 1
ATOM 6539 C C . PRO A 1 874 ? 37.509 -4.661 -49.883 1.00 87.62 874 PRO A C 1
ATOM 6541 O O . PRO A 1 874 ? 36.581 -3.880 -49.713 1.00 87.62 874 PRO A O 1
ATOM 6544 N N . VAL A 1 875 ? 37.808 -5.166 -51.073 1.00 85.06 875 VAL A N 1
ATOM 6545 C CA . VAL A 1 875 ? 37.043 -4.933 -52.297 1.00 85.06 875 VAL A CA 1
ATOM 6546 C C . VAL A 1 875 ? 37.070 -6.209 -53.129 1.00 85.06 875 VAL A C 1
ATOM 6548 O O . VAL A 1 875 ? 38.140 -6.693 -53.489 1.00 85.06 875 VAL A O 1
ATOM 6551 N N . ASN A 1 876 ? 35.907 -6.775 -53.439 1.00 84.38 876 ASN A N 1
ATOM 6552 C CA . ASN A 1 876 ? 35.829 -8.045 -54.163 1.00 84.38 876 ASN A CA 1
ATOM 6553 C C . ASN A 1 876 ? 36.223 -7.888 -55.636 1.00 84.38 876 ASN A C 1
ATOM 6555 O O . ASN A 1 876 ? 35.905 -6.881 -56.270 1.00 84.38 876 ASN A O 1
ATOM 6559 N N . ILE A 1 877 ? 36.891 -8.900 -56.191 1.00 80.62 877 ILE A N 1
ATOM 6560 C CA . ILE A 1 877 ? 37.197 -8.952 -57.621 1.00 80.62 877 ILE A CA 1
ATOM 6561 C C . ILE A 1 877 ? 36.038 -9.650 -58.327 1.00 80.62 877 ILE A C 1
ATOM 6563 O O . ILE A 1 877 ? 35.738 -10.815 -58.068 1.00 80.62 877 ILE A O 1
ATOM 6567 N N . ASN A 1 878 ? 35.382 -8.945 -59.245 1.00 72.88 878 ASN A N 1
ATOM 6568 C CA . ASN A 1 878 ? 34.298 -9.521 -60.028 1.00 72.88 878 ASN A CA 1
ATOM 6569 C C . ASN A 1 878 ? 34.855 -10.208 -61.288 1.00 72.88 878 ASN A C 1
ATOM 6571 O O . ASN A 1 878 ? 34.864 -9.622 -62.370 1.00 72.88 878 ASN A O 1
ATOM 6575 N N . ASN A 1 879 ? 35.342 -11.445 -61.138 1.00 69.50 879 ASN A N 1
ATOM 6576 C CA . ASN A 1 879 ? 35.950 -12.235 -62.221 1.00 69.50 879 ASN A CA 1
ATOM 6577 C C . ASN A 1 879 ? 34.950 -12.688 -63.309 1.00 69.50 879 ASN A C 1
ATOM 6579 O O . ASN A 1 879 ? 35.365 -13.134 -64.375 1.00 69.50 879 ASN A O 1
ATOM 6583 N N . SER A 1 880 ? 33.639 -12.591 -63.066 1.00 66.94 880 SER A N 1
ATOM 6584 C CA . SER A 1 880 ? 32.582 -12.944 -64.029 1.00 66.94 880 SER A CA 1
ATOM 6585 C C . SER A 1 880 ? 31.411 -11.969 -63.887 1.00 66.94 880 SER A C 1
ATOM 6587 O O . SER A 1 880 ? 30.410 -12.294 -63.243 1.00 66.94 880 SER A O 1
ATOM 6589 N N . PRO A 1 881 ? 31.545 -10.744 -64.422 1.00 65.62 881 PRO A N 1
ATOM 6590 C CA . PRO A 1 881 ? 30.530 -9.715 -64.262 1.00 65.62 881 PRO A CA 1
ATOM 6591 C C . PRO A 1 881 ? 29.210 -10.146 -64.915 1.00 65.62 881 PRO A C 1
ATOM 6593 O O . PRO A 1 881 ? 29.083 -10.187 -66.131 1.00 65.62 881 PRO A O 1
ATOM 6596 N N . ASN A 1 882 ? 28.195 -10.451 -64.104 1.00 64.81 882 ASN A N 1
ATOM 6597 C CA . ASN A 1 882 ? 26.839 -10.668 -64.600 1.00 64.81 882 ASN A CA 1
ATOM 6598 C C . ASN A 1 882 ? 26.187 -9.308 -64.885 1.00 64.81 882 ASN A C 1
ATOM 6600 O O . ASN A 1 882 ? 25.729 -8.631 -63.968 1.00 64.81 882 ASN A O 1
ATOM 6604 N N . CYS A 1 883 ? 26.139 -8.912 -66.156 1.00 66.94 883 CYS A N 1
ATOM 6605 C CA . CYS A 1 883 ? 25.541 -7.643 -66.580 1.00 66.94 883 CYS A CA 1
ATOM 6606 C C . CYS A 1 883 ? 23.997 -7.629 -66.505 1.00 66.94 883 CYS A C 1
ATOM 6608 O O . CYS A 1 883 ? 23.378 -6.648 -66.908 1.00 66.94 883 CYS A O 1
ATOM 6610 N N . GLY A 1 884 ? 23.344 -8.716 -66.063 1.00 62.00 884 GLY A N 1
ATOM 6611 C CA . GLY A 1 884 ? 21.884 -8.793 -65.916 1.00 62.00 884 GLY A CA 1
ATOM 6612 C C . GLY A 1 884 ? 21.094 -8.596 -67.219 1.00 62.00 884 GLY A C 1
ATOM 6613 O O . GLY A 1 884 ? 19.905 -8.298 -67.172 1.00 62.00 884 GLY A O 1
ATOM 6614 N N . GLY A 1 885 ? 21.748 -8.718 -68.382 1.00 63.06 885 GLY A N 1
ATOM 6615 C CA . GLY A 1 885 ? 21.178 -8.401 -69.698 1.00 63.06 885 GLY A CA 1
ATOM 6616 C C . GLY A 1 885 ? 21.148 -6.906 -70.055 1.00 63.06 885 GLY A C 1
ATOM 6617 O O . GLY A 1 885 ? 20.624 -6.554 -71.109 1.00 63.06 885 GLY A O 1
ATOM 6618 N N . ILE A 1 886 ? 21.706 -6.026 -69.214 1.00 64.44 886 ILE A N 1
ATOM 6619 C CA . ILE A 1 886 ? 21.783 -4.578 -69.450 1.00 64.44 886 ILE A CA 1
ATOM 6620 C C . ILE A 1 886 ? 23.223 -4.211 -69.827 1.00 64.44 886 ILE A C 1
ATOM 6622 O O . ILE A 1 886 ? 24.118 -4.192 -68.982 1.00 64.44 886 ILE A O 1
ATOM 6626 N N . TYR A 1 887 ? 23.441 -3.869 -71.095 1.00 76.69 887 TYR A N 1
ATOM 6627 C CA . TYR A 1 887 ? 24.730 -3.387 -71.596 1.00 76.69 887 TYR A CA 1
ATOM 6628 C C . TYR A 1 887 ? 24.691 -1.871 -71.815 1.00 76.69 887 TYR A C 1
ATOM 6630 O O . TYR A 1 887 ? 23.730 -1.323 -72.361 1.00 76.69 887 TYR A O 1
ATOM 6638 N N . LYS A 1 888 ? 25.733 -1.169 -71.357 1.00 77.69 888 LYS A N 1
ATOM 6639 C CA . LYS A 1 888 ? 25.841 0.293 -71.485 1.00 77.69 888 LYS A CA 1
ATOM 6640 C C . LYS A 1 888 ? 26.403 0.652 -72.858 1.00 77.69 888 LYS A C 1
ATOM 6642 O O . LYS A 1 888 ? 27.578 0.403 -73.108 1.00 77.69 888 LYS A O 1
ATOM 6647 N N . ASN A 1 889 ? 25.597 1.279 -73.714 1.00 83.00 889 ASN A N 1
ATOM 6648 C CA . ASN A 1 889 ? 26.065 1.805 -74.998 1.00 83.00 889 ASN A CA 1
ATOM 6649 C C . ASN A 1 889 ? 26.917 3.066 -74.784 1.00 83.00 889 ASN A C 1
ATOM 6651 O O . ASN A 1 889 ? 26.406 4.099 -74.353 1.00 83.00 889 ASN A O 1
ATOM 6655 N N . LEU A 1 890 ? 28.205 2.991 -75.103 1.00 85.69 890 LEU A N 1
ATOM 6656 C CA . LEU A 1 890 ? 29.163 4.087 -75.014 1.00 85.69 890 LEU A CA 1
ATOM 6657 C C . LEU A 1 890 ? 29.556 4.542 -76.415 1.00 85.69 890 LEU A C 1
ATOM 6659 O O . LEU A 1 890 ? 30.158 3.791 -77.178 1.00 85.69 890 LEU A O 1
ATOM 6663 N N . LEU A 1 891 ? 29.264 5.798 -76.749 1.00 86.06 891 LEU A N 1
ATOM 6664 C CA . LEU A 1 891 ? 29.732 6.387 -78.002 1.00 86.06 891 LEU A CA 1
ATOM 6665 C C . LEU A 1 891 ? 31.162 6.897 -77.812 1.00 86.06 891 LEU A C 1
ATOM 6667 O O . LEU A 1 891 ? 31.378 7.824 -77.034 1.00 86.06 891 LEU A O 1
ATOM 6671 N N . TYR A 1 892 ? 32.123 6.341 -78.540 1.00 88.62 892 TYR A N 1
ATOM 6672 C CA . TYR A 1 892 ? 33.467 6.898 -78.633 1.00 88.62 892 TYR A CA 1
ATOM 6673 C C . TYR A 1 892 ? 33.448 8.164 -79.501 1.00 88.62 892 TYR A C 1
ATOM 6675 O O . TYR A 1 892 ? 33.141 8.128 -80.695 1.00 88.62 892 TYR A O 1
ATOM 6683 N N . THR A 1 893 ? 33.762 9.295 -78.880 1.00 83.81 893 THR A N 1
ATOM 6684 C CA . THR A 1 893 ? 33.803 10.632 -79.476 1.00 83.81 893 THR A CA 1
ATOM 6685 C C . THR A 1 893 ? 35.216 11.081 -79.835 1.00 83.81 893 THR A C 1
ATOM 6687 O O . THR A 1 893 ? 35.346 12.027 -80.609 1.00 83.81 893 THR A O 1
ATOM 6690 N N . GLY A 1 894 ? 36.263 10.451 -79.278 1.00 80.25 894 GLY A N 1
ATOM 6691 C CA . GLY A 1 894 ? 37.667 10.830 -79.518 1.00 80.25 894 GLY A CA 1
ATOM 6692 C C . GLY A 1 894 ? 37.974 12.292 -79.171 1.00 80.25 894 GLY A C 1
ATOM 6693 O O . GLY A 1 894 ? 38.833 12.921 -79.782 1.00 80.25 894 GLY A O 1
ATOM 6694 N N . SER A 1 895 ? 37.201 12.877 -78.251 1.00 81.06 895 SER A N 1
ATOM 6695 C CA . SER A 1 895 ? 37.173 14.322 -78.004 1.00 81.06 895 SER A CA 1
ATOM 6696 C C . SER A 1 895 ? 38.406 14.885 -77.298 1.00 81.06 895 SER A C 1
ATOM 6698 O O . SER A 1 895 ? 38.560 16.105 -77.270 1.00 81.06 895 SER A O 1
ATOM 6700 N N . ALA A 1 896 ? 39.259 14.041 -76.715 1.00 83.62 896 ALA A N 1
ATOM 6701 C CA . ALA A 1 896 ? 40.511 14.453 -76.087 1.00 83.62 896 ALA A CA 1
ATOM 6702 C C . ALA A 1 896 ? 41.733 13.935 -76.862 1.00 83.62 896 ALA A C 1
ATOM 6704 O O . ALA A 1 896 ? 42.606 14.724 -77.214 1.00 83.62 896 ALA A O 1
ATOM 6705 N N . ASP A 1 897 ? 41.784 12.634 -77.145 1.00 88.12 897 ASP A N 1
ATOM 6706 C CA . ASP A 1 897 ? 42.867 11.957 -77.866 1.00 88.12 897 ASP A CA 1
ATOM 6707 C C . ASP A 1 897 ? 42.388 10.596 -78.423 1.00 88.12 897 ASP A C 1
ATOM 6709 O O . ASP A 1 897 ? 41.192 10.302 -78.439 1.00 88.12 897 ASP A O 1
ATOM 6713 N N . SER A 1 898 ? 43.314 9.761 -78.905 1.00 87.19 898 SER A N 1
ATOM 6714 C CA . SER A 1 898 ? 43.012 8.409 -79.391 1.00 87.19 898 SER A CA 1
ATOM 6715 C C . SER A 1 898 ? 43.061 7.320 -78.307 1.00 87.19 898 SER A C 1
ATOM 6717 O O . SER A 1 898 ? 42.840 6.158 -78.627 1.00 87.19 898 SER A O 1
ATOM 6719 N N . ASP A 1 899 ? 43.392 7.627 -77.050 1.00 89.44 899 ASP A N 1
ATOM 6720 C CA . ASP A 1 899 ? 43.617 6.627 -75.996 1.00 89.44 899 ASP A CA 1
ATOM 6721 C C . ASP A 1 899 ? 42.293 6.011 -75.514 1.00 89.44 899 ASP A C 1
ATOM 6723 O O . ASP A 1 899 ? 41.386 6.709 -75.045 1.00 89.44 899 ASP A O 1
ATOM 6727 N N . TRP A 1 900 ? 42.198 4.680 -75.580 1.00 89.50 900 TRP A N 1
ATOM 6728 C CA . TRP A 1 900 ? 41.083 3.908 -75.034 1.00 89.50 900 TRP A CA 1
ATOM 6729 C C . TRP A 1 900 ? 40.845 4.221 -73.561 1.00 89.50 900 TRP A C 1
ATOM 6731 O O . TRP A 1 900 ? 39.699 4.264 -73.116 1.00 89.50 900 TRP A O 1
ATOM 6741 N N . ASN A 1 901 ? 41.916 4.414 -72.796 1.00 86.25 901 ASN A N 1
ATOM 6742 C CA . ASN A 1 901 ? 41.865 4.586 -71.351 1.00 86.25 901 ASN A CA 1
ATOM 6743 C C . ASN A 1 901 ? 41.589 6.033 -70.927 1.00 86.25 901 ASN A C 1
ATOM 6745 O O . ASN A 1 901 ? 41.460 6.310 -69.734 1.00 86.25 901 ASN A O 1
ATOM 6749 N N . ASN A 1 902 ? 41.426 6.960 -71.875 1.00 84.81 902 ASN A N 1
ATOM 6750 C CA . ASN A 1 902 ? 40.992 8.310 -71.564 1.00 84.81 902 ASN A CA 1
ATOM 6751 C C . ASN A 1 902 ? 39.458 8.401 -71.598 1.00 84.81 902 ASN A C 1
ATOM 6753 O O . ASN A 1 902 ? 38.827 8.490 -72.653 1.00 84.81 902 ASN A O 1
ATOM 6757 N N . ARG A 1 903 ? 38.843 8.439 -70.407 1.00 79.31 903 ARG A N 1
ATOM 6758 C CA . ARG A 1 903 ? 37.379 8.539 -70.238 1.00 79.31 903 ARG A CA 1
ATOM 6759 C C . ARG A 1 903 ? 36.748 9.710 -70.991 1.00 79.31 903 ARG A C 1
ATOM 6761 O O . ARG A 1 903 ? 35.578 9.640 -71.347 1.00 79.31 903 ARG A O 1
ATOM 6768 N N . MET A 1 904 ? 37.503 10.785 -71.234 1.00 81.50 904 MET A N 1
ATOM 6769 C CA . MET A 1 904 ? 37.012 11.982 -71.923 1.00 81.50 904 MET A CA 1
ATOM 6770 C C . MET A 1 904 ? 36.716 11.739 -73.403 1.00 81.50 904 MET A C 1
ATOM 6772 O O . MET A 1 904 ? 36.111 12.600 -74.040 1.00 81.50 904 MET A O 1
ATOM 6776 N N . ASN A 1 905 ? 37.121 10.588 -73.941 1.00 84.94 905 ASN A N 1
ATOM 6777 C CA . ASN A 1 905 ? 36.858 10.189 -75.315 1.00 84.94 905 ASN A CA 1
ATOM 6778 C C . ASN A 1 905 ? 35.540 9.437 -75.510 1.00 84.94 905 ASN A C 1
ATOM 6780 O O . ASN A 1 905 ? 35.267 9.012 -76.626 1.00 84.94 905 ASN A O 1
ATOM 6784 N N . TYR A 1 906 ? 34.735 9.250 -74.466 1.00 84.00 906 TYR A N 1
ATOM 6785 C CA . TYR A 1 906 ? 33.449 8.564 -74.561 1.00 84.00 906 TYR A CA 1
ATOM 6786 C C . TYR A 1 906 ? 32.317 9.510 -74.168 1.00 84.00 906 TYR A C 1
ATOM 6788 O O . TYR A 1 906 ? 32.508 10.436 -73.384 1.00 84.00 906 TYR A O 1
ATOM 6796 N N . SER A 1 907 ? 31.107 9.258 -74.654 1.00 78.94 907 SER A N 1
ATOM 6797 C CA . SER A 1 907 ? 29.861 9.833 -74.146 1.00 78.94 907 SER A CA 1
ATOM 6798 C C . SER A 1 907 ? 29.102 8.718 -73.418 1.00 78.94 907 SER A C 1
ATOM 6800 O O . SER A 1 907 ? 28.815 7.710 -74.070 1.00 78.94 907 SER A O 1
ATOM 6802 N N . PRO A 1 908 ? 28.824 8.831 -72.100 1.00 68.38 908 PRO A N 1
ATOM 6803 C CA . PRO A 1 908 ? 28.789 10.045 -71.265 1.00 68.38 908 PRO A CA 1
ATOM 6804 C C . PRO A 1 908 ? 30.058 10.303 -70.410 1.00 68.38 908 PRO A C 1
ATOM 6806 O O . PRO A 1 908 ? 29.967 10.684 -69.247 1.00 68.38 908 PRO A O 1
ATOM 6809 N N . LYS A 1 909 ? 31.260 10.148 -70.975 1.00 75.44 909 LYS A N 1
ATOM 6810 C CA . LYS A 1 909 ? 32.579 10.250 -70.306 1.00 75.44 909 LYS A CA 1
ATOM 6811 C C . LYS A 1 909 ? 32.883 9.118 -69.326 1.00 75.44 909 LYS A C 1
ATOM 6813 O O . LYS A 1 909 ? 33.554 9.312 -68.310 1.00 75.44 909 LYS A O 1
ATOM 6818 N N . LEU A 1 910 ? 32.384 7.931 -69.655 1.00 73.38 910 LEU A N 1
ATOM 6819 C CA . LEU A 1 910 ? 32.660 6.696 -68.940 1.00 73.38 910 LEU A CA 1
ATOM 6820 C C . LEU A 1 910 ? 33.685 5.872 -69.705 1.00 73.38 910 LEU A C 1
ATOM 6822 O O . LEU A 1 910 ? 33.624 5.730 -70.921 1.00 73.38 910 LEU A O 1
ATOM 6826 N N . LEU A 1 911 ? 34.619 5.327 -68.948 1.00 79.81 911 LEU A N 1
ATOM 6827 C CA . LEU A 1 911 ? 35.599 4.377 -69.429 1.00 79.81 911 LEU A CA 1
ATOM 6828 C C . LEU A 1 911 ? 34.883 3.021 -69.695 1.00 79.81 911 LEU A C 1
ATOM 6830 O O . LEU A 1 911 ? 34.065 2.614 -68.863 1.00 79.81 911 LEU A O 1
ATOM 6834 N N . PRO A 1 912 ? 35.103 2.341 -70.838 1.00 82.00 912 PRO A N 1
ATOM 6835 C CA . PRO A 1 912 ? 34.427 1.076 -71.153 1.00 82.00 912 PRO A CA 1
ATOM 6836 C C . PRO A 1 912 ? 34.783 -0.111 -70.244 1.00 82.00 912 PRO A C 1
ATOM 6838 O O . PRO A 1 912 ? 35.945 -0.468 -70.074 1.00 82.00 912 PRO A O 1
ATOM 6841 N N . GLY A 1 913 ? 33.770 -0.784 -69.697 1.00 80.81 913 GLY A N 1
ATOM 6842 C CA . GLY A 1 913 ? 33.943 -2.007 -68.907 1.00 80.81 913 GLY A CA 1
ATOM 6843 C C . GLY A 1 913 ? 33.453 -3.274 -69.622 1.00 80.81 913 GLY A C 1
ATOM 6844 O O . GLY A 1 913 ? 32.944 -3.199 -70.738 1.00 80.81 913 GLY A O 1
ATOM 6845 N N . PRO A 1 914 ? 33.518 -4.444 -68.958 1.00 77.50 914 PRO A N 1
ATOM 6846 C CA . PRO A 1 914 ? 32.999 -5.711 -69.495 1.00 77.50 914 PRO A CA 1
ATOM 6847 C C . PRO A 1 914 ? 31.504 -5.698 -69.850 1.00 77.50 914 PRO A C 1
ATOM 6849 O O . PRO A 1 914 ? 31.082 -6.465 -70.695 1.00 77.50 914 PRO A O 1
ATOM 6852 N N . CYS A 1 915 ? 30.713 -4.791 -69.259 1.00 76.75 915 CYS A N 1
ATOM 6853 C CA . CYS A 1 915 ? 29.286 -4.597 -69.561 1.00 76.75 915 CYS A CA 1
ATOM 6854 C C . CYS A 1 915 ? 29.019 -3.374 -70.465 1.00 76.75 915 CYS A C 1
ATOM 6856 O O . CYS A 1 915 ? 27.974 -2.727 -70.345 1.00 76.75 915 CYS A O 1
ATOM 6858 N N . SER A 1 916 ? 29.979 -2.975 -71.303 1.00 83.31 916 SER A N 1
ATOM 6859 C CA . SER A 1 916 ? 29.874 -1.779 -72.150 1.00 83.31 916 SER A CA 1
ATOM 6860 C C . SER A 1 916 ? 29.967 -2.108 -73.637 1.00 83.31 916 SER A C 1
ATOM 6862 O O . SER A 1 916 ? 30.955 -2.685 -74.082 1.00 83.31 916 SER A O 1
ATOM 6864 N N . ASP A 1 917 ? 28.971 -1.671 -74.401 1.00 86.44 917 ASP A N 1
ATOM 6865 C CA . ASP A 1 917 ? 28.953 -1.711 -75.862 1.00 86.44 917 ASP A CA 1
ATOM 6866 C C . ASP A 1 917 ? 29.540 -0.417 -76.410 1.00 86.44 917 ASP A C 1
ATOM 6868 O O . ASP A 1 917 ? 28.919 0.641 -76.351 1.00 86.44 917 ASP A O 1
ATOM 6872 N N . VAL A 1 918 ? 30.765 -0.473 -76.917 1.00 87.69 918 VAL A N 1
ATOM 6873 C CA . VAL A 1 918 ? 31.454 0.697 -77.456 1.00 87.69 918 VAL A CA 1
ATOM 6874 C C . VAL A 1 918 ? 31.116 0.847 -78.931 1.00 87.69 918 VAL A C 1
ATOM 6876 O O . VAL A 1 918 ? 31.481 0.010 -79.751 1.00 87.69 918 VAL A O 1
ATOM 6879 N N . VAL A 1 919 ? 30.467 1.949 -79.290 1.00 86.56 919 VAL A N 1
ATOM 6880 C CA . VAL A 1 919 ? 30.213 2.331 -80.681 1.00 86.56 919 VAL A CA 1
ATOM 6881 C C . VAL A 1 919 ? 31.166 3.456 -81.052 1.00 86.56 919 VAL A C 1
ATOM 6883 O O . VAL A 1 919 ? 31.169 4.503 -80.413 1.00 86.56 919 VAL A O 1
ATOM 6886 N N . SER A 1 920 ? 31.972 3.269 -82.090 1.00 84.31 920 SER A N 1
ATOM 6887 C CA . SER A 1 920 ? 32.917 4.270 -82.584 1.00 84.31 920 SER A CA 1
ATOM 6888 C C . SER A 1 920 ? 32.543 4.759 -83.982 1.00 84.31 920 SER A C 1
ATOM 6890 O O . SER A 1 920 ? 32.010 4.018 -84.816 1.00 84.31 920 SER A O 1
ATOM 6892 N N . ASN A 1 921 ? 32.826 6.033 -84.251 1.00 74.94 921 ASN A N 1
ATOM 6893 C CA . ASN A 1 921 ? 32.705 6.609 -85.584 1.00 74.94 921 ASN A CA 1
ATOM 6894 C C . ASN A 1 921 ? 33.868 6.106 -86.476 1.00 74.94 921 ASN A C 1
ATOM 6896 O O . ASN A 1 921 ? 35.022 6.218 -86.060 1.00 74.94 921 ASN A O 1
ATOM 6900 N N . PRO A 1 922 ? 33.618 5.613 -87.707 1.00 68.62 922 PRO A N 1
ATOM 6901 C CA . PRO A 1 922 ? 34.634 5.088 -88.631 1.00 68.62 922 PRO A CA 1
ATOM 6902 C C . PRO A 1 922 ? 35.684 6.105 -89.129 1.00 68.62 922 PRO A C 1
ATOM 6904 O O . PRO A 1 922 ? 36.508 5.747 -89.973 1.00 68.62 922 PRO A O 1
ATOM 6907 N N . PHE A 1 923 ? 35.693 7.341 -88.618 1.00 72.88 923 PHE A N 1
ATOM 6908 C CA . PHE A 1 923 ? 36.733 8.352 -88.863 1.00 72.88 923 PHE A CA 1
ATOM 6909 C C . PHE A 1 923 ? 37.647 8.634 -87.657 1.00 72.88 923 PHE A C 1
ATOM 6911 O O . PHE A 1 923 ? 38.579 9.426 -87.786 1.00 72.88 923 PHE A O 1
ATOM 6918 N N . LEU A 1 924 ? 37.399 8.025 -86.493 1.00 81.56 924 LEU A N 1
ATOM 6919 C CA . LEU A 1 924 ? 38.186 8.249 -85.278 1.00 81.56 924 LEU A CA 1
ATOM 6920 C C . LEU A 1 924 ? 39.134 7.074 -85.012 1.00 81.56 924 LEU A C 1
ATOM 6922 O O . LEU A 1 924 ? 38.713 5.919 -85.003 1.00 81.56 924 LEU A O 1
ATOM 6926 N N . ASN A 1 925 ? 40.411 7.373 -84.767 1.00 82.94 925 ASN A N 1
ATOM 6927 C CA . ASN A 1 925 ? 41.387 6.364 -84.361 1.00 82.94 925 ASN A CA 1
ATOM 6928 C C . ASN A 1 925 ? 41.247 6.066 -82.872 1.00 82.94 925 ASN A C 1
ATOM 6930 O O . ASN A 1 925 ? 41.186 6.990 -82.065 1.00 82.94 925 ASN A O 1
ATOM 6934 N N . LEU A 1 926 ? 41.246 4.781 -82.532 1.00 87.50 926 LEU A N 1
ATOM 6935 C CA . LEU A 1 926 ? 41.109 4.289 -81.168 1.00 87.50 926 LEU A CA 1
ATOM 6936 C C . LEU A 1 926 ? 42.270 3.346 -80.857 1.00 87.50 926 LEU A C 1
ATOM 6938 O O . LEU A 1 926 ? 42.408 2.290 -81.472 1.00 87.50 926 LEU A O 1
ATOM 6942 N N . THR A 1 927 ? 43.102 3.727 -79.898 1.00 89.38 927 THR A N 1
ATOM 6943 C CA . THR A 1 927 ? 44.343 3.039 -79.554 1.00 89.38 927 THR A CA 1
ATOM 6944 C C . THR A 1 927 ? 44.292 2.535 -78.120 1.00 89.38 927 THR A C 1
ATOM 6946 O O . THR A 1 927 ? 43.976 3.296 -77.214 1.00 89.38 927 THR A O 1
ATOM 6949 N N . VAL A 1 928 ? 44.670 1.278 -77.887 1.00 90.75 928 VAL A N 1
ATOM 6950 C CA . VAL A 1 928 ? 44.976 0.758 -76.546 1.00 90.75 928 VAL A CA 1
ATOM 6951 C C . VAL A 1 928 ? 46.494 0.855 -76.335 1.00 90.75 928 VAL A C 1
ATOM 6953 O O . VAL A 1 928 ? 47.231 0.096 -76.971 1.00 90.75 928 VAL A O 1
ATOM 6956 N N . PRO A 1 929 ? 47.001 1.765 -75.482 1.00 90.12 929 PRO A N 1
ATOM 6957 C CA . PRO A 1 929 ? 48.439 1.992 -75.333 1.00 90.12 929 PRO A CA 1
ATOM 6958 C C . PRO A 1 929 ? 49.204 0.799 -74.743 1.00 90.12 929 PRO A C 1
ATOM 6960 O O . PRO A 1 929 ? 48.674 0.024 -73.940 1.00 90.12 929 PRO A O 1
ATOM 6963 N N . THR A 1 930 ? 50.500 0.692 -75.053 1.00 90.06 930 THR A N 1
ATOM 6964 C CA . THR A 1 930 ? 51.388 -0.342 -74.496 1.00 90.06 930 THR A CA 1
ATOM 6965 C C . THR A 1 930 ? 51.354 -0.373 -72.966 1.00 90.06 930 THR A C 1
ATOM 6967 O O . THR A 1 930 ? 51.445 0.655 -72.289 1.00 90.06 930 THR A O 1
ATOM 6970 N N . GLY A 1 931 ? 51.269 -1.583 -72.405 1.00 88.31 931 GLY A N 1
ATOM 6971 C CA . GLY A 1 931 ? 51.286 -1.807 -70.959 1.00 88.31 931 GLY A CA 1
ATOM 6972 C C . GLY A 1 931 ? 49.983 -1.444 -70.244 1.00 88.31 931 GLY A C 1
ATOM 6973 O O . GLY A 1 931 ? 49.963 -1.445 -69.016 1.00 88.31 931 GLY A O 1
ATOM 6974 N N . THR A 1 932 ? 48.908 -1.148 -70.978 1.00 89.44 932 THR A N 1
ATOM 6975 C CA . THR A 1 932 ? 47.568 -0.894 -70.429 1.00 89.44 932 THR A CA 1
ATOM 6976 C C . THR A 1 932 ? 46.596 -2.015 -70.774 1.00 89.44 932 THR A C 1
ATOM 6978 O O . THR A 1 932 ? 46.879 -2.851 -71.640 1.00 89.44 932 THR A O 1
ATOM 6981 N N . LYS A 1 933 ? 45.454 -2.030 -70.085 1.00 87.81 933 LYS A N 1
ATOM 6982 C CA . LYS A 1 933 ? 44.350 -2.941 -70.351 1.00 87.81 933 LYS A CA 1
ATOM 6983 C C . LYS A 1 933 ? 43.071 -2.185 -70.698 1.00 87.81 933 LYS A C 1
ATOM 6985 O O . LYS A 1 933 ? 42.625 -1.342 -69.927 1.00 87.81 933 LYS A O 1
ATOM 6990 N N . ALA A 1 934 ? 42.461 -2.567 -71.812 1.00 87.06 934 ALA A N 1
ATOM 6991 C CA . ALA A 1 934 ? 41.154 -2.111 -72.266 1.00 87.06 934 ALA A CA 1
ATOM 6992 C C . ALA A 1 934 ? 40.117 -3.242 -72.153 1.00 87.06 934 ALA A C 1
ATOM 6994 O O . ALA A 1 934 ? 40.472 -4.419 -72.267 1.00 87.06 934 ALA A O 1
ATOM 6995 N N . ARG A 1 935 ? 38.847 -2.888 -71.914 1.00 85.00 935 ARG A N 1
ATOM 6996 C CA . ARG A 1 935 ? 37.737 -3.832 -71.704 1.00 85.00 935 ARG A CA 1
ATOM 6997 C C . ARG A 1 935 ? 36.478 -3.376 -72.437 1.00 85.00 935 ARG A C 1
ATOM 6999 O O . ARG A 1 935 ? 36.192 -2.186 -72.421 1.00 85.00 935 ARG A O 1
ATOM 7006 N N . ALA A 1 936 ? 35.723 -4.292 -73.030 1.00 85.50 936 ALA A N 1
ATOM 7007 C CA . ALA A 1 936 ? 34.387 -4.024 -73.575 1.00 85.50 936 ALA A CA 1
ATOM 7008 C C . ALA A 1 936 ? 33.547 -5.312 -73.633 1.00 85.50 936 ALA A C 1
ATOM 7010 O O . ALA A 1 936 ? 34.107 -6.406 -73.652 1.00 85.50 936 ALA A O 1
ATOM 7011 N N . HIS A 1 937 ? 32.220 -5.173 -73.708 1.00 82.50 937 HIS A N 1
ATOM 7012 C CA . HIS A 1 937 ? 31.326 -6.245 -74.163 1.00 82.50 937 HIS A CA 1
ATOM 7013 C C . HIS A 1 937 ? 31.435 -6.372 -75.687 1.00 82.50 937 HIS A C 1
ATOM 7015 O O . HIS A 1 937 ? 31.916 -7.375 -76.207 1.00 82.50 937 HIS A O 1
ATOM 7021 N N . THR A 1 938 ? 31.101 -5.298 -76.411 1.00 84.69 938 THR A N 1
ATOM 7022 C CA . THR A 1 938 ? 31.313 -5.201 -77.860 1.00 84.69 938 THR A CA 1
ATOM 7023 C C . THR A 1 938 ? 32.045 -3.918 -78.241 1.00 84.69 938 THR A C 1
ATOM 7025 O O . THR A 1 938 ? 31.981 -2.907 -77.545 1.00 84.69 938 THR A O 1
ATOM 7028 N N . LEU A 1 939 ? 32.755 -3.956 -79.370 1.00 86.38 939 LEU A N 1
ATOM 7029 C CA . LEU A 1 939 ? 33.293 -2.778 -80.047 1.00 86.38 939 LEU A CA 1
ATOM 7030 C C . LEU A 1 939 ? 32.778 -2.783 -81.487 1.00 86.38 939 LEU A C 1
ATOM 7032 O O . LEU A 1 939 ? 33.120 -3.669 -82.269 1.00 86.38 939 LEU A O 1
ATOM 7036 N N . GLN A 1 940 ? 31.959 -1.797 -81.837 1.00 84.25 940 GLN A N 1
ATOM 7037 C CA . GLN A 1 940 ? 31.334 -1.671 -83.149 1.00 84.25 940 GLN A CA 1
ATOM 7038 C C . GLN A 1 940 ? 31.746 -0.362 -83.820 1.00 84.25 940 GLN A C 1
ATOM 7040 O O . GLN A 1 940 ? 31.719 0.704 -83.210 1.00 84.25 940 GLN A O 1
ATOM 7045 N N . PHE A 1 941 ? 32.075 -0.428 -85.107 1.00 79.75 941 PHE A N 1
ATOM 7046 C CA . PHE A 1 941 ? 32.248 0.754 -85.952 1.00 79.75 941 PHE A CA 1
ATOM 7047 C C . PHE A 1 941 ? 30.990 0.937 -86.801 1.00 79.75 941 PHE A C 1
ATOM 7049 O O . PHE A 1 941 ? 30.514 -0.026 -87.406 1.00 79.75 941 PHE A O 1
ATOM 7056 N N . THR A 1 942 ? 30.423 2.147 -86.850 1.00 70.06 942 THR A N 1
ATOM 7057 C CA . THR A 1 942 ? 29.205 2.378 -87.648 1.00 70.06 942 THR A CA 1
ATOM 7058 C C . THR A 1 942 ? 29.477 2.163 -89.149 1.00 70.06 942 THR A C 1
ATOM 7060 O O . THR A 1 942 ? 30.519 2.591 -89.653 1.00 70.06 942 THR A O 1
ATOM 7063 N N . PRO A 1 943 ? 28.583 1.480 -89.894 1.00 60.50 943 PRO A N 1
ATOM 7064 C CA . PRO A 1 943 ? 28.838 1.122 -91.287 1.00 60.50 943 PRO A CA 1
ATOM 7065 C C . PRO A 1 943 ? 28.765 2.354 -92.201 1.00 60.50 943 PRO A C 1
ATOM 7067 O O . PRO A 1 943 ? 27.698 2.934 -92.387 1.00 60.50 943 PRO A O 1
ATOM 7070 N N . TYR A 1 944 ? 29.892 2.722 -92.814 1.00 56.47 944 TYR A N 1
ATOM 7071 C CA . TYR A 1 944 ? 29.968 3.692 -93.912 1.00 56.47 944 TYR A CA 1
ATOM 7072 C C . TYR A 1 944 ? 30.851 3.163 -95.046 1.00 56.47 944 TYR A C 1
ATOM 7074 O O . TYR A 1 944 ? 31.761 2.364 -94.842 1.00 56.47 944 TYR A O 1
ATOM 7082 N N . SER A 1 945 ? 30.572 3.623 -96.264 1.00 52.34 945 SER A N 1
ATOM 7083 C CA . SER A 1 945 ? 31.089 3.082 -97.525 1.00 52.34 945 SER A CA 1
ATOM 7084 C C . SER A 1 945 ? 32.576 3.342 -97.830 1.00 52.34 945 SER A C 1
ATOM 7086 O O . SER A 1 945 ? 33.023 2.938 -98.898 1.00 52.34 945 SER A O 1
ATOM 7088 N N . TYR A 1 946 ? 33.356 3.946 -96.920 1.00 54.91 946 TYR A N 1
ATOM 7089 C CA . TYR A 1 946 ? 34.823 4.066 -97.024 1.00 54.91 946 TYR A CA 1
ATOM 7090 C C . TYR A 1 946 ? 35.472 4.164 -95.622 1.00 54.91 946 TYR A C 1
ATOM 7092 O O . TYR A 1 946 ? 35.232 5.161 -94.942 1.00 54.91 946 TYR A O 1
ATOM 7100 N N . PRO A 1 947 ? 36.281 3.185 -95.160 1.00 54.22 947 PRO A N 1
ATOM 7101 C CA . PRO A 1 947 ? 36.888 3.226 -93.827 1.00 54.22 947 PRO A CA 1
ATOM 7102 C C . PRO A 1 947 ? 38.270 3.905 -93.824 1.00 54.22 947 PRO A C 1
ATOM 7104 O O . PRO A 1 947 ? 39.110 3.614 -94.676 1.00 54.22 947 PRO A O 1
ATOM 7107 N N . SER A 1 948 ? 38.530 4.759 -92.828 1.00 58.47 948 SER A N 1
ATOM 7108 C CA . SER A 1 948 ? 39.885 5.227 -92.473 1.00 58.47 948 SER A CA 1
ATOM 7109 C C . SER A 1 948 ? 40.182 5.205 -90.964 1.00 58.47 948 SER A C 1
ATOM 7111 O O . SER A 1 948 ? 41.259 5.637 -90.564 1.00 58.47 948 SER A O 1
ATOM 7113 N N . ALA A 1 949 ? 39.264 4.724 -90.116 1.00 61.78 949 ALA A N 1
ATOM 7114 C CA . ALA A 1 949 ? 39.535 4.505 -88.695 1.00 61.78 949 ALA A CA 1
ATOM 7115 C C . ALA A 1 949 ? 40.324 3.215 -88.456 1.00 61.78 949 ALA A C 1
ATOM 7117 O O . ALA A 1 949 ? 40.019 2.164 -89.026 1.00 61.78 949 ALA A O 1
ATOM 7118 N N . HIS A 1 950 ? 41.287 3.294 -87.541 1.00 71.56 950 HIS A N 1
ATOM 7119 C CA . HIS A 1 950 ? 42.032 2.153 -87.028 1.00 71.56 950 HIS A CA 1
ATOM 7120 C C . HIS A 1 950 ? 41.703 1.928 -85.548 1.00 71.56 950 HIS A C 1
ATOM 7122 O O . HIS A 1 950 ? 41.833 2.844 -84.735 1.00 71.56 950 HIS A O 1
ATOM 7128 N N . PHE A 1 951 ? 41.319 0.696 -85.198 1.00 84.00 951 PHE A N 1
ATOM 7129 C CA . PHE A 1 951 ? 41.506 0.188 -83.841 1.00 84.00 951 PHE A CA 1
ATOM 7130 C C . PHE A 1 951 ? 42.912 -0.402 -83.747 1.00 84.00 951 PHE A C 1
ATOM 7132 O O . PHE A 1 951 ? 43.234 -1.332 -84.491 1.00 84.00 951 PHE A O 1
ATOM 7139 N N . LEU A 1 952 ? 43.749 0.133 -82.862 1.00 85.44 952 LEU A N 1
ATOM 7140 C CA . LEU A 1 952 ? 45.121 -0.329 -82.673 1.00 85.44 952 LEU A CA 1
ATOM 7141 C C . LEU A 1 952 ? 45.355 -0.712 -81.214 1.00 85.44 952 LEU A C 1
ATOM 7143 O O . LEU A 1 952 ? 45.430 0.144 -80.342 1.00 85.44 952 LEU A O 1
ATOM 7147 N N . ALA A 1 953 ? 45.534 -2.000 -80.948 1.00 85.75 953 ALA A N 1
ATOM 7148 C CA . ALA A 1 953 ? 46.096 -2.447 -79.681 1.00 85.75 953 ALA A CA 1
ATOM 7149 C C . ALA A 1 953 ? 47.625 -2.474 -79.813 1.00 85.75 953 ALA A C 1
ATOM 7151 O O . ALA A 1 953 ? 48.173 -3.301 -80.543 1.00 85.75 953 ALA A O 1
ATOM 7152 N N . GLU A 1 954 ? 48.318 -1.550 -79.145 1.00 89.31 954 GLU A N 1
ATOM 7153 C CA . GLU A 1 954 ? 49.778 -1.439 -79.229 1.00 89.31 954 GLU A CA 1
ATOM 7154 C C . GLU A 1 954 ? 50.462 -2.687 -78.640 1.00 89.31 954 GLU A C 1
ATOM 7156 O O . GLU A 1 954 ? 49.917 -3.310 -77.716 1.00 89.31 954 GLU A O 1
ATOM 7161 N N . PRO A 1 955 ? 51.672 -3.067 -79.097 1.00 85.62 955 PRO A N 1
ATOM 7162 C CA . PRO A 1 955 ? 52.386 -4.220 -78.562 1.00 85.62 955 PRO A CA 1
ATOM 7163 C C . PRO A 1 955 ? 52.491 -4.170 -77.034 1.00 85.62 955 PRO A C 1
ATOM 7165 O O . PRO A 1 955 ? 52.864 -3.155 -76.447 1.00 85.62 955 PRO A O 1
ATOM 7168 N N . GLY A 1 956 ? 52.140 -5.275 -76.374 1.00 82.31 956 GLY A N 1
ATOM 7169 C CA . GLY A 1 956 ? 52.166 -5.379 -74.915 1.00 82.31 956 GLY A CA 1
ATOM 7170 C C . GLY A 1 956 ? 50.985 -4.726 -74.187 1.00 82.31 956 GLY A C 1
ATOM 7171 O O . GLY A 1 956 ? 51.024 -4.667 -72.956 1.00 82.31 956 GLY A O 1
ATOM 7172 N N . SER A 1 957 ? 49.956 -4.250 -74.888 1.00 88.38 957 SER A N 1
ATOM 7173 C CA . SER A 1 957 ? 48.631 -3.977 -74.310 1.00 88.38 957 SER A CA 1
ATOM 7174 C C . SER A 1 957 ? 47.815 -5.268 -74.127 1.00 88.38 957 SER A C 1
ATOM 7176 O O . SER A 1 957 ? 48.193 -6.331 -74.626 1.00 88.38 957 SER A O 1
ATOM 7178 N N . VAL A 1 958 ? 46.718 -5.195 -73.372 1.00 88.12 958 VAL A N 1
ATOM 7179 C CA . VAL A 1 958 ? 45.704 -6.257 -73.272 1.00 88.12 958 VAL A CA 1
ATOM 7180 C C . VAL A 1 958 ? 44.354 -5.668 -73.650 1.00 88.12 958 VAL A C 1
ATOM 7182 O O . VAL A 1 958 ? 43.969 -4.624 -73.131 1.00 88.12 958 VAL A O 1
ATOM 7185 N N . PHE A 1 959 ? 43.622 -6.350 -74.525 1.00 86.88 959 PHE A N 1
ATOM 7186 C CA . PHE A 1 959 ? 42.228 -6.038 -74.811 1.00 86.88 959 PHE A CA 1
ATOM 7187 C C . PHE A 1 959 ? 41.372 -7.243 -74.430 1.00 86.88 959 PHE A C 1
ATOM 7189 O O . PHE A 1 959 ? 41.550 -8.328 -74.980 1.00 86.88 959 PHE A O 1
ATOM 7196 N N . GLU A 1 960 ? 40.509 -7.065 -73.435 1.00 84.88 960 GLU A N 1
ATOM 7197 C CA . GLU A 1 960 ? 39.603 -8.095 -72.927 1.00 84.88 960 GLU A CA 1
ATOM 7198 C C . GLU A 1 960 ? 38.194 -7.812 -73.455 1.00 84.88 960 GLU A C 1
ATOM 7200 O O . GLU A 1 960 ? 37.589 -6.790 -73.130 1.00 84.88 960 GLU A O 1
ATOM 7205 N N . LEU A 1 961 ? 37.695 -8.719 -74.292 1.00 80.56 961 LEU A N 1
ATOM 7206 C CA . LEU A 1 961 ? 36.311 -8.730 -74.750 1.00 80.56 961 LEU A CA 1
ATOM 7207 C C . LEU A 1 961 ? 35.554 -9.792 -73.960 1.00 80.56 961 LEU A C 1
ATOM 7209 O O . LEU A 1 961 ? 35.968 -10.954 -73.944 1.00 80.56 961 LEU A O 1
ATOM 7213 N N . ASP A 1 962 ? 34.464 -9.396 -73.312 1.00 69.00 962 ASP A N 1
ATOM 7214 C CA . ASP A 1 962 ? 33.569 -10.331 -72.633 1.00 69.00 962 ASP A CA 1
ATOM 7215 C C . ASP A 1 962 ? 32.638 -10.986 -73.664 1.00 69.00 962 ASP A C 1
ATOM 7217 O O . ASP A 1 962 ? 31.531 -10.523 -73.924 1.00 69.00 962 ASP A O 1
ATOM 7221 N N . ALA A 1 963 ? 33.127 -12.042 -74.317 1.00 52.44 963 ALA A N 1
ATOM 7222 C CA . ALA A 1 963 ? 32.364 -12.828 -75.282 1.00 52.44 963 ALA A CA 1
ATOM 7223 C C . ALA A 1 963 ? 31.587 -13.939 -74.559 1.00 52.44 963 ALA A C 1
ATOM 7225 O O . ALA A 1 963 ? 31.906 -15.123 -74.668 1.00 52.44 963 ALA A O 1
ATOM 7226 N N . THR A 1 964 ? 30.562 -13.561 -73.793 1.00 49.31 964 THR A N 1
ATOM 7227 C CA . THR A 1 964 ? 29.499 -14.508 -73.407 1.00 49.31 964 THR A CA 1
ATOM 7228 C C . THR A 1 964 ? 28.483 -14.741 -74.537 1.00 49.31 964 THR A C 1
ATOM 7230 O O . THR A 1 964 ? 27.561 -15.535 -74.359 1.00 49.31 964 THR A O 1
ATOM 7233 N N . ASN A 1 965 ? 28.708 -14.144 -75.721 1.00 37.22 965 ASN A N 1
ATOM 7234 C CA . ASN A 1 965 ? 28.247 -14.610 -77.037 1.00 37.22 965 ASN A CA 1
ATOM 7235 C C . ASN A 1 965 ? 29.261 -14.294 -78.142 1.00 37.22 965 ASN A C 1
ATOM 7237 O O . ASN A 1 965 ? 29.699 -13.125 -78.216 1.00 37.22 965 ASN A O 1
#

Solvent-accessible surface area (backbone atoms only — not comparable to full-atom values): 42017 Å² total; per-residue (Å²): 140,91,87,80,67,74,76,68,62,77,79,73,68,82,68,91,61,75,39,80,45,40,49,67,40,71,48,90,47,36,50,56,82,44,26,44,20,24,76,76,59,45,61,78,41,56,56,20,38,37,36,43,47,44,40,54,39,34,37,86,56,75,44,45,25,24,24,40,36,38,27,45,25,88,87,76,69,37,45,14,39,40,38,37,39,68,90,24,40,41,37,29,49,32,89,38,70,57,25,33,37,33,32,60,80,10,40,38,37,32,28,13,36,40,38,34,30,38,25,33,22,34,32,39,31,41,13,40,41,36,28,64,20,50,29,39,40,55,70,63,67,99,55,70,38,44,31,42,32,63,21,39,39,38,29,56,20,35,39,35,33,41,34,23,36,39,33,33,24,41,38,41,29,48,20,35,40,38,30,44,57,58,19,38,38,34,36,37,72,81,86,84,53,77,12,37,42,37,32,35,69,72,6,36,40,39,38,34,40,9,70,27,40,28,36,34,34,26,23,37,40,41,34,39,13,41,37,39,36,35,43,12,70,58,30,27,34,32,34,37,39,39,67,86,79,62,31,38,45,40,29,44,15,40,37,42,34,33,53,16,41,21,28,40,37,36,69,74,48,62,39,38,33,34,68,69,7,36,37,39,32,36,36,28,39,30,30,42,39,27,58,35,33,35,35,39,14,42,35,40,37,30,46,22,70,32,52,39,30,38,24,12,38,42,30,44,17,44,38,38,39,34,55,20,30,32,37,38,42,25,72,30,45,36,38,32,35,66,72,8,37,40,36,37,32,51,22,59,28,36,37,40,40,35,41,55,28,38,40,38,34,38,13,43,38,42,35,37,41,22,51,21,34,31,35,38,35,36,54,56,18,62,30,41,41,34,52,19,40,38,41,28,33,37,14,49,23,31,23,35,35,40,46,42,95,86,47,60,39,35,35,37,36,32,65,89,7,39,42,36,25,34,49,13,52,20,30,23,33,37,34,41,17,35,37,40,36,40,16,44,38,38,27,35,47,20,55,23,37,23,36,32,28,25,23,44,35,38,34,47,21,41,40,39,26,36,42,23,65,29,34,25,37,30,39,60,69,42,80,82,68,18,32,41,36,33,34,69,67,8,36,37,40,25,35,42,21,30,27,26,37,37,37,27,73,22,40,36,38,34,41,14,42,36,43,29,34,53,23,65,32,27,30,30,37,32,47,12,72,41,34,39,33,43,17,40,41,38,31,36,33,12,52,46,23,24,30,39,36,56,21,28,44,34,34,32,68,77,7,36,40,39,30,30,59,12,35,17,25,36,38,41,32,19,36,41,41,33,44,16,43,37,39,33,35,49,17,56,30,37,28,32,38,33,66,18,69,51,35,34,45,38,31,45,18,39,41,37,32,39,34,13,56,22,32,23,32,38,35,48,42,73,85,49,87,36,42,42,36,33,34,68,72,9,37,38,39,27,32,46,12,65,28,35,18,35,37,42,35,65,43,38,36,40,33,41,13,42,36,40,26,34,44,11,30,27,18,37,36,38,54,79,98,64,98,83,71,78,87,39,40,41,40,31,42,17,39,39,39,29,32,50,7,64,44,29,19,32,40,36,70,43,41,36,34,32,32,60,64,6,38,41,36,36,40,58,29,38,81,31,24,34,36,34,22,19,40,35,31,32,54,64,7,38,39,41,31,41,32,26,57,31,31,60,96,53,90,42,65,28,37,31,41,12,40,38,39,35,53,29,94,56,77,53,48,58,72,41,52,32,38,35,27,12,39,38,34,37,63,61,69,38,87,74,92,71,60,83,84,19,58,45,65,28,7,39,41,34,30,45,49,67,43,76,68,50,60,69,24,35,36,72,69,34,38,48,59,29,97,65,40,60,49,44,77,60,65,25,13,26,38,95,83,66,82,42,60,14,31,48,75,41,74,92,76,17,22,33,34,24,30,92,49,25,71,79,31,64,33,42,26,41,34,35,36,41,103,88,45,74,48,74,47,77,39,55,51,34,66,74,74,77,49,86,90,58,66,45,75,31,40,46,64,48,71,74,50,42,48,58,86,43,29,68,16,24,46,93,46,54,63,59,38,59,48,14,32,36,38,32,51,43,78,50,51,40,28,36,54,61,38,28,51,48,38,18,36,42,82,44,65,59,92,65,99,73,84,76,41,46,83,41,74,35,79,69,34,45,80,48,66,49,67,91,115

Secondary structure (DSSP, 8-state):
---SSSSSSSSS------EEEEB---SSSSBTT-GGGBTTSSPPPTTEEEEEES-EEEE-S-EEESEEEEE--TTT----EEEEPTT-EEEEESS-SEEEEE-TT-EEEE-SEEEEES-SEEEEESSEEEE-SEEEE----SSS-SEEESSEEEESSEEEESS-EEESSEEEESSEEEEESSPPEEE---SSS--EEEE-TT-EEEEE--SS-SEEESSEEEESSEEEEE---SSEEEEE--TTS--EEEESSEEEEEEEEEEEEE-SSEEEE-TT-EEEEEEEEEEEEEEEEEESSEEEEEEESSEEEEEEEEESSEEEEES-SEEEEEEEEEEE-TT-EEEEEEESS-SEEE-SS-EEESSEEEEEEESS-SEEE-TT---EEESSEEEEEEESS-SEEE--SSS---EEE-TT-EEEEES-SS-SEEESS-EEESSEEEEEEESS-SEEESSEEEESSEEEEEEESSEEEEE-SS-S--EEEE-TT-EEEEEEEEEEEEE-SSEEEESSEEEEEEEEEEEEEE--TTEEESSEEEEEEESSEEEEESSEEEE-TT-EEEEES-SEEEEESSEEEESSEEEEEEESS-SEEE-SSS-EEEESSEEEEEEESS-SEEE--SSS--EEEE-TT-EEEEEEESSEEEEE-SSEEEESSEEEEES-SEEEEE--S-TTS---EEEESSEEEEES-SSEEEEESSEEEE-TT-EEEEES-SSEEEE-SSEEE-TT-EEEESS-EE--S-SS-EEESSEEEE--SS-----S-EEE-SEEEETT----SS-TTSEEESSEEE---BS---TT-BBSSSEEE-TT-SSEEEEEESSTTS-SEEEEEETTTTEEEE-TTGGG-SEEEEEEEETTEEEEEEEE-BSS---TT--EEEEE--SS-SBTT-GGGEETSPPP-TTEEEEE-TTS-EEE-TTBEEEESEEEE---SS----EEE-TT-EEEE----

pLDDT: mean 85.33, std 13.04, range [37.22, 98.88]

Sequence (965 aa):
MRLTILTALLFICKLLSAQTIIWDGGGDGSTWEDPLNWDTDAIPCTTCDVIIRGADVSISSNQSIKSLSIRKDLSNITPSHLTQSGGFTLVISSAVTVGFQIHPDCEALMNGITNITGCNTGIYLDGLLNIAGTGTITESGSTFRAITNSGEIQVNGILTVNKNIENYDRIYIYGTLNAVGIPSFRNYFDGFSDGLIQVFSTGNLFIQNPPGTGLYNARTLVNQGQITITNSTGGHAIDNQNIGGTAVLQNFGTIDVTNSASGLYHGTANFTNETTGVINVTNGSKGIECPNLINKGEINISGLTGDSFLGGLTNSGFFHIDQSTNGMSLTQPLINQASGTIKCSNLTNGGISVFYHKLLNEGLIDLDTLGNEGIVLYELVDSLINKGQILINKTVGNGLRTWGNTIHTPVHNYSGAEIKVTNATGAGMGFDGTMKNEGLLEVQNVGGGGMGFSKAVINSDTIKIINGSQYGLSLSYFGTSNSFTNTASGFVQLHSLSDGLSVGDGIFINHGNIDIQELSVYGVVTNSDNFQNFGTIAIDDAGEYGISQGGILTNKSGGEINIINSDKGILNQKRIFNEGLIYINQINDIGFDNNGQSDTLKNLGTIRIVGTGGAGLRYDPFGVIDLFINESSGLIDVSQCSATGIILDGNTHENYGQILIDRCSIGLDDKTFNPGSGTRKFSNFGSVEISNSTLEGFKTVREFYNKPGGRLKILSSGSDAIVTKGLTNEECAWIITDGSIYTPVSIKNDVNDGFIIQDTQDTNRIYNAFENNGVFVDYNRFFPEIGFNAFVNNGHLIQPPAGFLSPGKREFYVVNKGSSAVYTLGNIWANKNHTLIAANANISDGSLLPTVDAPVADSLFFSFSAAGCTKDVPVNINNSPNCGGIYKNLLYTGSADSDWNNRMNYSPKLLPGPCSDVVSNPFLNLTVPTGTKARAHTLQFTPYSYPSAHFLAEPGSVFELDATN

Radius of gyration: 55.91 Å; Cα contacts (8 Å, |Δi|>4): 3449; chains: 1; bounding box: 138×50×183 Å

Foldseek 3Di:
DPDDPPVVVVPPPPPLDAEEKEQPCQ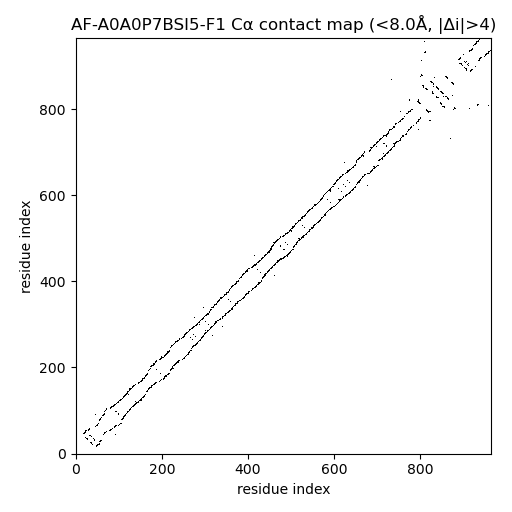DVQEELPQLRRIPVSGRADQSYAYEYELGHYEYDAEEHYAAYEFAYHPVPRRGYEYEYDAPYEYEHEYAEQERYEYADPHEYEAAYEYEYENYQEDYEELYEYEYQHAYEYEYDDDHHYPYEYNYEYEANYEYEDAEEHEFAEYYEFQYEYHHDHAYAYEQDHPPPYQREYEAAQNGEYEFEQHQEARYEAQHEYHYNHEYAFENANHYEVYHQEPPPNHTEAEFLYEYHYYNHQEYYEHHDDEYEQAQNGEYEHYAHAEAYEYQHYEYNHYYEYENHAYENEEHEYAFLYEAEYEHYAHAYEYPEEYHAAQNGEHEYYQYLAEHYEHDQEEYHHNHYYYYEAHNEEHYEAEPNYQEYHFNAEYHFYNHQYEPEEYDDDPDFHEYEAAAPYEYEHEQYLYEHYEGAHEYEYNYYYYYYQYNAEHYEYAAEYEFQAEYYHERYAAEDYDNPPDDQEHEYEQAQRGEYEAYNYQEYAEAEQYAYEYNHEYHAYDHQAELYEYLYQHAEFQDEHAHYEHNHEPYEYNHEHEYADNGEYHHENYQEYYEAAAEYHYQYEYHFEQHAEEHAHYEHAHYEYEFLYEYAFEHYAYEDHEHAHDPHQYEAEQAQNGEYHFENYAAEDYEDEHAEYEYNHEYHYYNHQEDYADDDPDPDDDQREHEFQYEYEFYQHAAEHEEYPHAYEQDANGEYEFYNHHAAHAEDQHAEYADNGEYEEQHAHHYPPHPDEHEALYYYEYNYPDQHHQDAAHEYQEEYEDENPNPDDDDPPGYHAQAKYAYAAEAAQDAQAWAQHGIAHHPRHQKDKDFKALDPVRPHGQWDADHPRRITHGHPCNRSHQWIWIWIDHDPDIDTDIHGHHNDDDLVPQAAEKEQQCVPHQELSQLCRIVVSDRAAQRYAYEYELVGEHEHDARYEHEHQHYHYDDDDDGDYDYYYDPRYHYYHNPPD

Nearest PDB structures (foldseek):
  7ol4-assembly1_D  TM=4.402E-01  e=1.716E+00  Mus musculus
  4kh3-assembly1_A  TM=2.246E-01  e=2.965E-01  Escherichia coli CFT073
  4om9-assembly1_A  TM=1.732E-01  e=5.142E+00  Escherichia coli 042
  4dn7-assembly1_B  TM=1.381E-01  e=3.951E+00  Methanosarcina mazei Go1
  6bea-assembly1_A  TM=1.416E-01  e=7.305E+00  Escherichia coli CFT073

Organism: NCBI:txid1605367